Protein AF-0000000087547609 (afdb_homodimer)

Secondary structure (DSSP, 8-state):
-EEEEEE----TTTSTTHHHHHHHHHHHHHT---SEEEEE----IIIIIHHHHHHTTTT--EEEEE--TTT---EEEEESSPEEEEEEEE-S----TT-GGG-HHHHT-EEEEEEEEETTTEEEEEEEEE----S-SSS-GGGGHHHHHHHHHHHHHHHHHHHTT-EEEEEEE----TTSHHHHIIIIIS--EEHHHHH-SS-------BS-TTSGGGTT----HHHHHHTSB--EEEEEE--TTS-EEEEEEEEEEE--SBPTTT-SBSSSB-EEEEEEEEEEEEE------PPPHHHHHHHHHHHHHHHHHHHHHHHHHHHHHHHHHHHHHHHHHHHHHHS-GGG--HHHHHHHHHHHHHHHHHHHHHHIIIIIIHHHHHHHHHHHHHHHHHHTT---TT-/-EEEEEE----TTTSTTHHHHHHHHHHHHHT---SEEEEE----IIIIIHHHHHHTTTT--EEEEE--TTT---EEEEESSPEEEEEEEE-S----TT-GGG-HHHHT-EEEEEEEEETTTEEEEEEEEE----S-SSS-GGGGHHHHHHHHHHHHHHHHHHHTT-EEEEEEE----TTSHHHHIIIIIS--EEHHHHH-SS-------BS-TTSGGGTT----HHHHHHTSB--EEEEEE--SSS-EEEEEEEEEEE--SBPTTT-SBSSSB-EEEEEEEEEEEEE------PPPHHHHHHHHHHHHHHHHHHHHHHHHHHHHHHHHHHHHHHHHHHHHHHS-TTT--HHHHHHHHHHHHHHHHHHHHHHIIIIIIHHHHHHHHHHHHHHHHHHTT---TT-

Solvent-accessible surface area (backbone atoms only — not comparable to full-atom values): 40195 Å² total; per-residue (Å²): 90,32,40,36,35,35,47,44,50,30,48,85,92,70,35,75,66,33,71,63,30,52,50,51,51,32,55,53,55,38,73,48,85,55,43,33,38,36,38,27,28,49,43,45,48,88,52,57,44,48,50,34,52,60,67,19,33,86,62,28,70,28,69,52,74,44,53,22,44,46,58,22,48,15,37,35,40,39,19,54,44,54,61,52,34,47,49,70,42,58,46,93,58,32,74,49,75,88,45,56,90,69,37,38,37,52,17,17,27,30,38,34,36,37,30,27,55,40,92,87,74,38,52,32,39,40,33,37,33,41,46,58,68,67,48,61,93,80,52,64,60,47,49,32,37,52,36,38,52,44,24,46,54,51,9,52,51,47,31,50,43,12,41,47,62,16,36,36,38,43,31,30,41,53,62,44,46,81,84,33,71,39,42,43,30,28,34,37,62,21,54,38,38,55,44,57,68,58,57,54,86,72,79,71,79,75,70,53,23,28,60,25,82,80,32,59,70,36,63,89,59,90,70,58,68,68,34,60,76,65,49,20,38,40,29,59,50,54,27,35,39,38,18,72,89,44,63,22,32,70,42,58,75,45,65,43,78,34,67,71,60,59,39,84,88,78,65,36,43,54,26,64,31,36,25,39,36,38,32,31,48,78,46,93,65,49,41,78,76,78,63,76,91,64,67,52,46,54,57,50,43,55,60,52,44,55,31,43,54,52,39,37,56,50,38,53,51,50,19,54,50,28,41,49,51,17,52,51,27,51,51,48,39,53,50,47,42,48,49,66,35,63,53,52,53,89,73,57,45,52,68,57,44,41,51,52,42,52,49,38,44,52,33,34,38,52,20,49,52,23,41,46,46,22,52,46,48,25,33,23,53,37,31,48,44,50,38,49,50,52,30,43,34,28,54,50,65,52,65,60,85,78,111,88,32,41,35,34,35,48,44,51,30,47,84,94,71,34,76,66,34,70,64,30,53,49,50,50,30,56,53,56,38,72,48,86,54,41,33,37,36,39,28,28,48,44,45,50,88,52,55,45,48,50,32,51,61,68,20,32,87,60,26,70,28,71,50,74,43,52,22,44,46,58,22,48,15,38,35,39,38,20,54,43,53,61,53,33,48,49,70,43,56,46,94,58,33,75,49,74,87,45,57,89,68,36,38,37,52,17,18,29,30,39,34,35,36,32,28,53,38,94,86,75,40,52,31,38,42,33,37,36,41,47,58,66,68,50,60,93,80,50,65,60,49,48,31,37,51,36,40,53,44,24,45,52,51,10,52,52,47,31,49,43,13,42,47,62,16,36,35,37,42,34,29,41,54,62,43,44,81,85,33,70,39,42,44,30,30,34,36,61,21,56,38,36,52,44,55,66,59,60,52,88,72,79,72,81,72,72,53,22,28,60,26,83,81,32,60,69,36,64,89,60,90,70,57,69,67,35,61,76,65,50,19,36,40,29,58,51,54,28,35,40,39,19,72,89,44,61,20,31,70,40,60,75,45,65,44,77,36,67,73,60,57,39,87,87,78,64,36,43,53,28,64,32,36,25,41,36,38,32,31,47,78,45,93,64,49,41,78,78,77,61,79,90,65,68,51,46,54,56,49,43,56,61,52,45,56,29,44,53,51,40,38,54,49,36,53,51,49,20,53,50,28,40,48,50,17,54,51,28,52,50,49,40,53,52,49,41,46,50,65,36,64,54,54,54,88,73,58,43,50,66,57,44,41,49,51,43,52,48,38,45,50,34,33,39,52,20,48,52,22,42,45,45,22,51,47,49,25,35,23,49,37,31,48,44,49,37,51,50,53,29,43,32,28,55,50,65,56,65,58,85,78,110

Structure (mmCIF, N/CA/C/O backbone):
data_AF-0000000087547609-model_v1
#
loop_
_entity.id
_entity.type
_entity.pdbx_description
1 polymer 'Inositol phosphosphingolipids phospholipase C'
#
loop_
_atom_site.group_PDB
_atom_site.id
_atom_site.type_symbol
_atom_site.label_atom_id
_atom_site.label_alt_id
_atom_site.label_comp_id
_atom_site.label_asym_id
_atom_site.label_entity_id
_atom_site.label_seq_id
_atom_site.pdbx_PDB_ins_code
_atom_site.Cartn_x
_atom_site.Cartn_y
_atom_site.Cartn_z
_atom_site.occupancy
_atom_site.B_iso_or_equiv
_atom_site.auth_seq_id
_atom_site.auth_comp_id
_atom_site.auth_asym_id
_atom_site.auth_atom_id
_atom_site.pdbx_PDB_model_num
ATOM 1 N N . MET A 1 1 ? -26.047 -15.742 -9.594 1 96.75 1 MET A N 1
ATOM 2 C CA . MET A 1 1 ? -24.688 -15.305 -9.875 1 96.75 1 MET A CA 1
ATOM 3 C C . MET A 1 1 ? -23.688 -16.422 -9.602 1 96.75 1 MET A C 1
ATOM 5 O O . MET A 1 1 ? -23.703 -17.016 -8.523 1 96.75 1 MET A O 1
ATOM 9 N N . GLU A 1 2 ? -22.875 -16.719 -10.562 1 98.06 2 GLU A N 1
ATOM 10 C CA . GLU A 1 2 ? -21.891 -17.797 -10.414 1 98.06 2 GLU A CA 1
ATOM 11 C C . GLU A 1 2 ? -20.469 -17.25 -10.469 1 98.06 2 GLU A C 1
ATOM 13 O O . GLU A 1 2 ? -20.125 -16.453 -11.359 1 98.06 2 GLU A O 1
ATOM 18 N N . VAL A 1 3 ? -19.625 -17.656 -9.484 1 98.62 3 VAL A N 1
ATOM 19 C CA . VAL A 1 3 ? -18.25 -17.172 -9.344 1 98.62 3 VAL A CA 1
ATOM 20 C C . VAL A 1 3 ? -17.281 -18.344 -9.367 1 98.62 3 VAL A C 1
ATOM 22 O O . VAL A 1 3 ? -17.469 -19.312 -8.641 1 98.62 3 VAL A O 1
ATOM 25 N N . LEU A 1 4 ? -16.266 -18.25 -10.219 1 98.75 4 LEU A N 1
ATOM 26 C CA . LEU A 1 4 ? -15.18 -19.219 -10.273 1 98.75 4 LEU A CA 1
ATOM 27 C C . LEU A 1 4 ? -13.875 -18.578 -9.812 1 98.75 4 LEU A C 1
ATOM 29 O O . LEU A 1 4 ? -13.555 -17.453 -10.188 1 98.75 4 LEU A O 1
ATOM 33 N N . THR A 1 5 ? -13.117 -19.25 -8.977 1 98.75 5 THR A N 1
ATOM 34 C CA . THR A 1 5 ? -11.75 -18.844 -8.664 1 98.75 5 THR A CA 1
ATOM 35 C C . THR A 1 5 ? -10.789 -20.016 -8.852 1 98.75 5 THR A C 1
ATOM 37 O O . THR A 1 5 ? -11.133 -21.172 -8.562 1 98.75 5 THR A O 1
ATOM 40 N N . LEU A 1 6 ? -9.594 -19.734 -9.391 1 98.75 6 LEU A N 1
ATOM 41 C CA . LEU A 1 6 ? -8.609 -20.781 -9.664 1 98.75 6 LEU A CA 1
ATOM 42 C C . LEU A 1 6 ? -7.191 -20.219 -9.578 1 98.75 6 LEU A C 1
ATOM 44 O O . LEU A 1 6 ? -6.883 -19.203 -10.211 1 98.75 6 LEU A O 1
ATOM 48 N N . ASN A 1 7 ? -6.398 -20.781 -8.766 1 98.38 7 ASN A N 1
ATOM 49 C CA . ASN A 1 7 ? -4.953 -20.609 -8.875 1 98.38 7 ASN A CA 1
ATOM 50 C C . ASN A 1 7 ? -4.383 -21.406 -10.047 1 98.38 7 ASN A C 1
ATOM 52 O O . ASN A 1 7 ? -4.344 -22.641 -10.008 1 98.38 7 ASN A O 1
ATOM 56 N N . CYS A 1 8 ? -3.785 -20.719 -11 1 97.94 8 CYS A N 1
ATOM 57 C CA . CYS A 1 8 ? -3.443 -21.328 -12.289 1 97.94 8 CYS A CA 1
ATOM 58 C C . CYS A 1 8 ? -2.051 -21.938 -12.242 1 97.94 8 CYS A C 1
ATOM 60 O O . CYS A 1 8 ? -1.666 -22.672 -13.156 1 97.94 8 CYS A O 1
ATOM 62 N N . TRP A 1 9 ? -1.312 -21.672 -11.289 1 96.62 9 TRP A N 1
ATOM 63 C CA . TRP A 1 9 ? 0.054 -22.172 -11.156 1 96.62 9 TRP A CA 1
ATOM 64 C C . TRP A 1 9 ? 0.865 -21.875 -12.414 1 96.62 9 TRP A C 1
ATOM 66 O O . TRP A 1 9 ? 1.46 -22.781 -13.008 1 96.62 9 TRP A O 1
ATOM 76 N N . GLY A 1 10 ? 0.89 -20.578 -12.781 1 94.69 10 GLY A N 1
ATOM 77 C CA . GLY A 1 10 ? 1.522 -20.203 -14.039 1 94.69 10 GLY A CA 1
ATOM 78 C C . GLY A 1 10 ? 2.881 -19.547 -13.844 1 94.69 10 GLY A C 1
ATOM 79 O O . GLY A 1 10 ? 3.197 -18.547 -14.5 1 94.69 10 GLY A O 1
ATOM 80 N N . LEU A 1 11 ? 3.705 -20.031 -12.945 1 87.81 11 LEU A N 1
ATOM 81 C CA . LEU A 1 11 ? 5.031 -19.469 -12.719 1 87.81 11 LEU A CA 1
ATOM 82 C C . LEU A 1 11 ? 5.953 -19.75 -13.898 1 87.81 11 LEU A C 1
ATOM 84 O O . LEU A 1 11 ? 6.164 -20.906 -14.266 1 87.81 11 LEU A O 1
ATOM 88 N N . LYS A 1 12 ? 6.562 -18.703 -14.383 1 87.44 12 LYS A N 1
ATOM 89 C CA . LYS A 1 12 ? 7.453 -18.844 -15.523 1 87.44 12 LYS A CA 1
ATOM 90 C C . LYS A 1 12 ? 8.719 -19.609 -15.148 1 87.44 12 LYS A C 1
ATOM 92 O O . LYS A 1 12 ? 9.352 -19.312 -14.133 1 87.44 12 LYS A O 1
ATOM 97 N N . TYR A 1 13 ? 9.055 -20.688 -15.789 1 85.94 13 TYR A N 1
ATOM 98 C CA . TYR A 1 13 ? 10.266 -21.484 -15.695 1 85.94 13 TYR A CA 1
ATOM 99 C C . TYR A 1 13 ? 10.133 -22.531 -14.594 1 85.94 13 TYR A C 1
ATOM 101 O O . TYR A 1 13 ? 10.922 -23.484 -14.539 1 85.94 13 TYR A O 1
ATOM 109 N N . LEU A 1 14 ? 9.148 -22.359 -13.656 1 85.12 14 LEU A N 1
ATOM 110 C CA . LEU A 1 14 ? 9.039 -23.281 -12.531 1 85.12 14 LEU A CA 1
ATOM 111 C C . LEU A 1 14 ? 7.875 -24.25 -12.727 1 85.12 14 LEU A C 1
ATOM 113 O O . LEU A 1 14 ? 7.984 -25.438 -12.422 1 85.12 14 LEU A O 1
ATOM 117 N N . SER A 1 15 ? 6.809 -23.656 -13.219 1 91.56 15 SER A N 1
ATOM 118 C CA . SER A 1 15 ? 5.645 -24.516 -13.438 1 91.56 15 SER A CA 1
ATOM 119 C C . SER A 1 15 ? 5.836 -25.406 -14.656 1 91.56 15 SER A C 1
ATOM 121 O O . SER A 1 15 ? 6.355 -24.969 -15.68 1 91.56 15 SER A O 1
ATOM 123 N N . LYS A 1 16 ? 5.445 -26.625 -14.539 1 93.81 16 LYS A N 1
ATOM 124 C CA . LYS A 1 16 ? 5.574 -27.594 -15.617 1 93.81 16 LYS A CA 1
ATOM 125 C C . LYS A 1 16 ? 4.461 -27.438 -16.641 1 93.81 16 LYS A C 1
ATOM 127 O O . LYS A 1 16 ? 3.318 -27.141 -16.281 1 93.81 16 LYS A O 1
ATOM 132 N N . ALA A 1 17 ? 4.848 -27.641 -17.891 1 96.25 17 ALA A N 1
ATOM 133 C CA . ALA A 1 17 ? 3.9 -27.562 -19 1 96.25 17 ALA A CA 1
ATOM 134 C C . ALA A 1 17 ? 3.051 -26.297 -18.906 1 96.25 17 ALA A C 1
ATOM 136 O O . ALA A 1 17 ? 1.843 -26.328 -19.141 1 96.25 17 ALA A O 1
ATOM 137 N N . ARG A 1 18 ? 3.566 -25.281 -18.516 1 95.94 18 ARG A N 1
ATOM 138 C CA . ARG A 1 18 ? 2.852 -24.062 -18.172 1 95.94 18 ARG A CA 1
ATOM 139 C C . ARG A 1 18 ? 1.985 -23.578 -19.328 1 95.94 18 ARG A C 1
ATOM 141 O O . ARG A 1 18 ? 0.781 -23.375 -19.172 1 95.94 18 ARG A O 1
ATOM 148 N N . GLU A 1 19 ? 2.596 -23.406 -20.531 1 95.88 19 GLU A N 1
ATOM 149 C CA . GLU A 1 19 ? 1.887 -22.828 -21.672 1 95.88 19 GLU A CA 1
ATOM 150 C C . GLU A 1 19 ? 0.689 -23.688 -22.062 1 95.88 19 GLU A C 1
ATOM 152 O O . GLU A 1 19 ? -0.411 -23.172 -22.266 1 95.88 19 GLU A O 1
ATOM 157 N N . GLN A 1 20 ? 0.922 -24.953 -22.141 1 96.75 20 GLN A N 1
ATOM 158 C CA . GLN A 1 20 ? -0.149 -25.875 -22.5 1 96.75 20 GLN A CA 1
ATOM 159 C C . GLN A 1 20 ? -1.27 -25.859 -21.469 1 96.75 20 GLN A C 1
ATOM 161 O O . GLN A 1 20 ? -2.449 -25.844 -21.828 1 96.75 20 GLN A O 1
ATOM 166 N N . ARG A 1 21 ? -0.929 -25.859 -20.219 1 97.69 21 ARG A N 1
ATOM 167 C CA . ARG A 1 21 ? -1.92 -25.891 -19.156 1 97.69 21 ARG A CA 1
ATOM 168 C C . ARG A 1 21 ? -2.729 -24.609 -19.109 1 97.69 21 ARG A C 1
ATOM 170 O O . ARG A 1 21 ? -3.955 -24.641 -18.984 1 97.69 21 ARG A O 1
ATOM 177 N N . LEU A 1 22 ? -2.064 -23.469 -19.25 1 97.69 22 LEU A N 1
ATOM 178 C CA . LEU A 1 22 ? -2.748 -22.188 -19.156 1 97.69 22 LEU A CA 1
ATOM 179 C C . LEU A 1 22 ? -3.664 -21.969 -20.359 1 97.69 22 LEU A C 1
ATOM 181 O O . LEU A 1 22 ? -4.727 -21.359 -20.234 1 97.69 22 LEU A O 1
ATOM 185 N N . ARG A 1 23 ? -3.258 -22.438 -21.5 1 97.38 23 ARG A N 1
ATOM 186 C CA . ARG A 1 23 ? -4.148 -22.375 -22.656 1 97.38 23 ARG A CA 1
ATOM 187 C C . ARG A 1 23 ? -5.367 -23.281 -22.453 1 97.38 23 ARG A C 1
ATOM 189 O O . ARG A 1 23 ? -6.488 -22.891 -22.797 1 97.38 23 ARG A O 1
ATOM 196 N N . ALA A 1 24 ? -5.129 -24.453 -21.953 1 97.94 24 ALA A N 1
ATOM 197 C CA . ALA A 1 24 ? -6.234 -25.375 -21.672 1 97.94 24 ALA A CA 1
ATOM 198 C C . ALA A 1 24 ? -7.203 -24.781 -20.656 1 97.94 24 ALA A C 1
ATOM 200 O O . ALA A 1 24 ? -8.422 -24.922 -20.781 1 97.94 24 ALA A O 1
ATOM 201 N N . ILE A 1 25 ? -6.695 -24.156 -19.609 1 98.25 25 ILE A N 1
ATOM 202 C CA . ILE A 1 25 ? -7.52 -23.484 -18.609 1 98.25 25 ILE A CA 1
ATOM 203 C C . ILE A 1 25 ? -8.359 -22.391 -19.281 1 98.25 25 ILE A C 1
ATOM 205 O O . ILE A 1 25 ? -9.57 -22.312 -19.062 1 98.25 25 ILE A O 1
ATOM 209 N N . ALA A 1 26 ? -7.688 -21.578 -20.094 1 98.25 26 ALA A N 1
ATOM 210 C CA . ALA A 1 26 ? -8.375 -20.5 -20.812 1 98.25 26 ALA A CA 1
ATOM 211 C C . ALA A 1 26 ? -9.5 -21.031 -21.688 1 98.25 26 ALA A C 1
ATOM 213 O O . ALA A 1 26 ? -10.617 -20.516 -21.656 1 98.25 26 ALA A O 1
ATOM 214 N N . ASP A 1 27 ? -9.195 -22.062 -22.422 1 97.69 27 ASP A N 1
ATOM 215 C CA . ASP A 1 27 ? -10.18 -22.656 -23.312 1 97.69 27 ASP A CA 1
ATOM 216 C C . ASP A 1 27 ? -11.367 -23.203 -22.531 1 97.69 27 ASP A C 1
ATOM 218 O O . ASP A 1 27 ? -12.516 -23.078 -22.969 1 97.69 27 ASP A O 1
ATOM 222 N N . ARG A 1 28 ? -11.102 -23.812 -21.453 1 97.56 28 ARG A N 1
ATOM 223 C CA . ARG A 1 28 ? -12.172 -24.344 -20.625 1 97.56 28 ARG A CA 1
ATOM 224 C C . ARG A 1 28 ? -13.039 -23.234 -20.062 1 97.56 28 ARG A C 1
ATOM 226 O O . ARG A 1 28 ? -14.273 -23.344 -20.047 1 97.56 28 ARG A O 1
ATOM 233 N N . ILE A 1 29 ? -12.43 -22.172 -19.562 1 98.31 29 ILE A N 1
ATOM 234 C CA . ILE A 1 29 ? -13.164 -21.047 -19.016 1 98.31 29 ILE A CA 1
ATOM 235 C C . ILE A 1 29 ? -14.016 -20.406 -20.109 1 98.31 29 ILE A C 1
ATOM 237 O O . ILE A 1 29 ? -15.148 -19.984 -19.859 1 98.31 29 ILE A O 1
ATOM 241 N N . ALA A 1 30 ? -13.492 -20.375 -21.312 1 97.94 30 ALA A N 1
ATOM 242 C CA . ALA A 1 30 ? -14.203 -19.781 -22.438 1 97.94 30 ALA A CA 1
ATOM 243 C C . ALA A 1 30 ? -15.516 -20.5 -22.719 1 97.94 30 ALA A C 1
ATOM 245 O O . ALA A 1 30 ? -16.438 -19.938 -23.297 1 97.94 30 ALA A O 1
ATOM 246 N N . ASP A 1 31 ? -15.617 -21.719 -22.266 1 95.75 31 ASP A N 1
ATOM 247 C CA . ASP A 1 31 ? -16.797 -22.547 -22.516 1 95.75 31 ASP A CA 1
ATOM 248 C C . ASP A 1 31 ? -17.75 -22.5 -21.328 1 95.75 31 ASP A C 1
ATOM 250 O O . ASP A 1 31 ? -18.797 -23.172 -21.359 1 95.75 31 ASP A O 1
ATOM 254 N N . THR A 1 32 ? -17.422 -21.766 -20.344 1 94.75 32 THR A N 1
ATOM 255 C CA . THR A 1 32 ? -18.281 -21.688 -19.172 1 94.75 32 THR A CA 1
ATOM 256 C C . THR A 1 32 ? -19.141 -20.422 -19.219 1 94.75 32 THR A C 1
ATOM 258 O O . THR A 1 32 ? -18.969 -19.578 -20.109 1 94.75 32 THR A O 1
ATOM 261 N N . HIS A 1 33 ? -20.156 -20.344 -18.312 1 94.38 33 HIS A N 1
ATOM 262 C CA . HIS A 1 33 ? -21.047 -19.203 -18.266 1 94.38 33 HIS A CA 1
ATOM 263 C C . HIS A 1 33 ? -21.094 -18.609 -16.859 1 94.38 33 HIS A C 1
ATOM 265 O O . HIS A 1 33 ? -22.172 -18.328 -16.328 1 94.38 33 HIS A O 1
ATOM 271 N N . HIS A 1 34 ? -19.984 -18.594 -16.219 1 97.69 34 HIS A N 1
ATOM 272 C CA . HIS A 1 34 ? -19.922 -17.922 -14.922 1 97.69 34 HIS A CA 1
ATOM 273 C C . HIS A 1 34 ? -20.125 -16.422 -15.062 1 97.69 34 HIS A C 1
ATOM 275 O O . HIS A 1 34 ? -20.047 -15.883 -16.172 1 97.69 34 HIS A O 1
ATOM 281 N N . ASP A 1 35 ? -20.5 -15.75 -14.016 1 98.38 35 ASP A N 1
ATOM 282 C CA . ASP A 1 35 ? -20.609 -14.289 -14.039 1 98.38 35 ASP A CA 1
ATOM 283 C C . ASP A 1 35 ? -19.234 -13.641 -13.828 1 98.38 35 ASP A C 1
ATOM 285 O O . ASP A 1 35 ? -18.938 -12.602 -14.43 1 98.38 35 ASP A O 1
ATOM 289 N N . ILE A 1 36 ? -18.469 -14.258 -12.953 1 98.75 36 ILE A N 1
ATOM 290 C CA . ILE A 1 36 ? -17.156 -13.727 -12.57 1 98.75 36 ILE A CA 1
ATOM 291 C C . ILE A 1 36 ? -16.141 -14.867 -12.484 1 98.75 36 ILE A C 1
ATOM 293 O O . ILE A 1 36 ? -16.453 -15.945 -11.969 1 98.75 36 ILE A O 1
ATOM 297 N N . VAL A 1 37 ? -14.945 -14.633 -13.023 1 98.88 37 VAL A N 1
ATOM 298 C CA . VAL A 1 37 ? -13.812 -15.539 -12.883 1 98.88 37 VAL A CA 1
ATOM 299 C C . VAL A 1 37 ? -12.625 -14.797 -12.273 1 98.88 37 VAL A C 1
ATOM 301 O O . VAL A 1 37 ? -12.211 -13.758 -12.789 1 98.88 37 VAL A O 1
ATOM 304 N N . THR A 1 38 ? -12.141 -15.242 -11.156 1 98.88 38 THR A N 1
ATOM 305 C CA . THR A 1 38 ? -10.93 -14.672 -10.562 1 98.88 38 THR A CA 1
ATOM 306 C C . THR A 1 38 ? -9.781 -15.672 -10.617 1 98.88 38 THR A C 1
ATOM 308 O O . THR A 1 38 ? -9.977 -16.875 -10.406 1 98.88 38 THR A O 1
ATOM 311 N N . LEU A 1 39 ? -8.578 -15.172 -10.953 1 98.69 39 LEU A N 1
ATOM 312 C CA . LEU A 1 39 ? -7.422 -16.031 -11.164 1 98.69 39 LEU A CA 1
ATOM 313 C C . LEU A 1 39 ? -6.234 -15.562 -10.328 1 98.69 39 LEU A C 1
ATOM 315 O O . LEU A 1 39 ? -6.078 -14.367 -10.086 1 98.69 39 LEU A O 1
ATOM 319 N N . GLN A 1 40 ? -5.484 -16.5 -9.867 1 97.56 40 GLN A N 1
ATOM 320 C CA . GLN A 1 40 ? -4.184 -16.266 -9.242 1 97.56 40 GLN A CA 1
ATOM 321 C C . GLN A 1 40 ? -3.074 -17 -9.992 1 97.56 40 GLN A C 1
ATOM 323 O O . GLN A 1 40 ? -3.33 -17.984 -10.688 1 97.56 40 GLN A O 1
ATOM 328 N N . GLU A 1 41 ? -1.87 -16.516 -9.977 1 95.69 41 GLU A N 1
ATOM 329 C CA . GLU A 1 41 ? -0.642 -17.078 -10.531 1 95.69 41 GLU A CA 1
ATOM 330 C C . GLU A 1 41 ? -0.722 -17.188 -12.055 1 95.69 41 GLU A C 1
ATOM 332 O O . GLU A 1 41 ? -0.201 -18.141 -12.641 1 95.69 41 GLU A O 1
ATOM 337 N N . ILE A 1 42 ? -1.452 -16.359 -12.656 1 95.56 42 ILE A N 1
ATOM 338 C CA . ILE A 1 42 ? -1.313 -16.188 -14.102 1 95.56 42 ILE A CA 1
ATOM 339 C C . ILE A 1 42 ? -0.252 -15.133 -14.391 1 95.56 42 ILE A C 1
ATOM 341 O O . ILE A 1 42 ? -0.574 -14.023 -14.836 1 95.56 42 ILE A O 1
ATOM 345 N N . TRP A 1 43 ? 0.961 -15.445 -14.32 1 88.38 43 TRP A N 1
ATOM 346 C CA . TRP A 1 43 ? 2.07 -14.516 -14.117 1 88.38 43 TRP A CA 1
ATOM 347 C C . TRP A 1 43 ? 2.473 -13.852 -15.43 1 88.38 43 TRP A C 1
ATOM 349 O O . TRP A 1 43 ? 2.801 -12.664 -15.453 1 88.38 43 TRP A O 1
ATOM 359 N N . VAL A 1 44 ? 2.406 -14.57 -16.453 1 88.56 44 VAL A N 1
ATOM 360 C CA . VAL A 1 44 ? 2.928 -14.016 -17.703 1 88.56 44 VAL A CA 1
ATOM 361 C C . VAL A 1 44 ? 1.823 -13.25 -18.422 1 88.56 44 VAL A C 1
ATOM 363 O O . VAL A 1 44 ? 1.145 -13.805 -19.297 1 88.56 44 VAL A O 1
ATOM 366 N N . GLU A 1 45 ? 1.741 -12.039 -18.141 1 90.19 45 GLU A N 1
ATOM 367 C CA . GLU A 1 45 ? 0.669 -11.188 -18.641 1 90.19 45 GLU A CA 1
ATOM 368 C C . GLU A 1 45 ? 0.676 -11.125 -20.156 1 90.19 45 GLU A C 1
ATOM 370 O O . GLU A 1 45 ? -0.37 -11.266 -20.797 1 90.19 45 GLU A O 1
ATOM 375 N N . SER A 1 46 ? 1.833 -11 -20.734 1 86.25 46 SER A N 1
ATOM 376 C CA . SER A 1 46 ? 1.974 -10.727 -22.156 1 86.25 46 SER A CA 1
ATOM 377 C C . SER A 1 46 ? 1.604 -11.945 -23 1 86.25 46 SER A C 1
ATOM 379 O O . SER A 1 46 ? 1.312 -11.828 -24.188 1 86.25 46 SER A O 1
ATOM 381 N N . GLN A 1 47 ? 1.58 -13.078 -22.359 1 92.12 47 GLN A N 1
ATOM 382 C CA . GLN A 1 47 ? 1.273 -14.297 -23.094 1 92.12 47 GLN A CA 1
ATOM 383 C C . GLN A 1 47 ? 0.012 -14.969 -22.547 1 92.12 47 GLN A C 1
ATOM 385 O O . GLN A 1 47 ? -1.028 -14.969 -23.219 1 92.12 47 GLN A O 1
ATOM 390 N N . ASP A 1 48 ? 0.104 -15.359 -21.344 1 95.25 48 ASP A N 1
ATOM 391 C CA . ASP A 1 48 ? -0.969 -16.172 -20.781 1 95.25 48 ASP A CA 1
ATOM 392 C C . ASP A 1 48 ? -2.244 -15.352 -20.609 1 95.25 48 ASP A C 1
ATOM 394 O O . ASP A 1 48 ? -3.32 -15.766 -21.047 1 95.25 48 ASP A O 1
ATOM 398 N N . TRP A 1 49 ? -2.146 -14.203 -20 1 96.38 49 TRP A N 1
ATOM 399 C CA . TRP A 1 49 ? -3.326 -13.383 -19.766 1 96.38 49 TRP A CA 1
ATOM 400 C C . TRP A 1 49 ? -3.908 -12.867 -21.078 1 96.38 49 TRP A C 1
ATOM 402 O O . TRP A 1 49 ? -5.125 -12.867 -21.266 1 96.38 49 TRP A O 1
ATOM 412 N N . GLN A 1 50 ? -3.033 -12.461 -21.969 1 96.25 50 GLN A N 1
ATOM 413 C CA . GLN A 1 50 ? -3.518 -11.953 -23.25 1 96.25 50 GLN A CA 1
ATOM 414 C C . GLN A 1 50 ? -4.262 -13.031 -24.016 1 96.25 50 GLN A C 1
ATOM 416 O O . GLN A 1 50 ? -5.293 -12.766 -24.641 1 96.25 50 GLN A O 1
ATOM 421 N N . TYR A 1 51 ? -3.713 -14.219 -24.016 1 97.56 51 TYR A N 1
ATOM 422 C CA . TYR A 1 51 ? -4.414 -15.32 -24.656 1 97.56 51 TYR A CA 1
ATOM 423 C C . TYR A 1 51 ? -5.773 -15.562 -24 1 97.56 51 TYR A C 1
ATOM 425 O O . TYR A 1 51 ? -6.785 -15.688 -24.703 1 97.56 51 TYR A O 1
ATOM 433 N N . MET A 1 52 ? -5.789 -15.633 -22.719 1 97.62 52 MET A N 1
ATOM 434 C CA . MET A 1 52 ? -7.027 -15.875 -21.984 1 97.62 52 MET A CA 1
ATOM 435 C C . MET A 1 52 ? -8.062 -14.797 -22.281 1 97.62 52 MET A C 1
ATOM 437 O O . MET A 1 52 ? -9.234 -15.102 -22.5 1 97.62 52 MET A O 1
ATOM 441 N N . ARG A 1 53 ? -7.633 -13.555 -22.266 1 97.06 53 ARG A N 1
ATOM 442 C CA . ARG A 1 53 ? -8.516 -12.438 -22.578 1 97.06 53 ARG A CA 1
ATOM 443 C C . ARG A 1 53 ? -9.133 -12.594 -23.969 1 97.06 53 ARG A C 1
ATOM 445 O O . ARG A 1 53 ? -10.32 -12.344 -24.156 1 97.06 53 ARG A O 1
ATOM 452 N N . ALA A 1 54 ? -8.312 -12.961 -24.859 1 97.44 54 ALA A N 1
ATOM 453 C CA . ALA A 1 54 ? -8.758 -13.078 -26.25 1 97.44 54 ALA A CA 1
ATOM 454 C C . ALA A 1 54 ? -9.773 -14.203 -26.406 1 97.44 54 ALA A C 1
ATOM 456 O O . ALA A 1 54 ? -10.844 -14.008 -26.984 1 97.44 54 ALA A O 1
ATOM 457 N N . VAL A 1 55 ? -9.539 -15.352 -25.875 1 97.94 55 VAL A N 1
ATOM 458 C CA . VAL A 1 55 ? -10.375 -16.516 -26.141 1 97.94 55 VAL A CA 1
ATOM 459 C C . VAL A 1 55 ? -11.664 -16.422 -25.328 1 97.94 55 VAL A C 1
ATOM 461 O O . VAL A 1 55 ? -12.695 -16.984 -25.703 1 97.94 55 VAL A O 1
ATOM 464 N N . CYS A 1 56 ? -11.609 -15.672 -24.188 1 98.06 56 CYS A N 1
ATOM 465 C CA . CYS A 1 56 ? -12.773 -15.586 -23.312 1 98.06 56 CYS A CA 1
ATOM 466 C C . CYS A 1 56 ? -13.586 -14.336 -23.625 1 98.06 56 CYS A C 1
ATOM 468 O O . CYS A 1 56 ? -14.594 -14.07 -22.953 1 98.06 56 CYS A O 1
ATOM 470 N N . ALA A 1 57 ? -13.266 -13.586 -24.625 1 96.75 57 ALA A N 1
ATOM 471 C CA . ALA A 1 57 ? -13.797 -12.242 -24.875 1 96.75 57 ALA A CA 1
ATOM 472 C C . ALA A 1 57 ? -15.297 -12.289 -25.125 1 96.75 57 ALA A C 1
ATOM 474 O O . ALA A 1 57 ? -16.031 -11.367 -24.766 1 96.75 57 ALA A O 1
ATOM 475 N N . ASP A 1 58 ? -15.789 -13.305 -25.766 1 96.19 58 ASP A N 1
ATOM 476 C CA . ASP A 1 58 ? -17.203 -13.391 -26.109 1 96.19 58 ASP A CA 1
ATOM 477 C C . ASP A 1 58 ? -18.062 -13.586 -24.859 1 96.19 58 ASP A C 1
ATOM 479 O O . ASP A 1 58 ? -19.109 -12.961 -24.719 1 96.19 58 ASP A O 1
ATOM 483 N N . ARG A 1 59 ? -17.578 -14.406 -23.969 1 96.56 59 ARG A N 1
ATOM 484 C CA . ARG A 1 59 ? -18.328 -14.742 -22.766 1 96.56 59 ARG A CA 1
ATOM 485 C C . ARG A 1 59 ? -18.047 -13.734 -21.656 1 96.56 59 ARG A C 1
ATOM 487 O O . ARG A 1 59 ? -18.938 -13.43 -20.859 1 96.56 59 ARG A O 1
ATOM 494 N N . TYR A 1 60 ? -16.875 -13.297 -21.625 1 98 60 TYR A N 1
ATOM 495 C CA . TYR A 1 60 ? -16.422 -12.344 -20.625 1 98 60 TYR A CA 1
ATOM 496 C C . TYR A 1 60 ? -15.812 -11.109 -21.281 1 98 60 TYR A C 1
ATOM 498 O O . TYR A 1 60 ? -14.586 -10.945 -21.297 1 98 60 TYR A O 1
ATOM 506 N N . PRO A 1 61 ? -16.656 -10.234 -21.625 1 96.81 61 PRO A N 1
ATOM 507 C CA . PRO A 1 61 ? -16.141 -9.07 -22.359 1 96.81 61 PRO A CA 1
ATOM 508 C C . PRO A 1 61 ? -15.297 -8.148 -21.5 1 96.81 61 PRO A C 1
ATOM 510 O O . PRO A 1 61 ? -14.547 -7.324 -22.031 1 96.81 61 PRO A O 1
ATOM 513 N N . HIS A 1 62 ? -15.391 -8.242 -20.203 1 97.38 62 HIS A N 1
ATOM 514 C CA . HIS A 1 62 ? -14.625 -7.375 -19.312 1 97.38 62 HIS A CA 1
ATOM 515 C C . HIS A 1 62 ? -13.57 -8.172 -18.547 1 97.38 62 HIS A C 1
ATOM 517 O O . HIS A 1 62 ? -13.82 -9.297 -18.125 1 97.38 62 HIS A O 1
ATOM 523 N N . GLY A 1 63 ? -12.367 -7.59 -18.453 1 97.44 63 GLY A N 1
ATOM 524 C CA . GLY A 1 63 ? -11.289 -8.227 -17.719 1 97.44 63 GLY A CA 1
ATOM 525 C C . GLY A 1 63 ? -10.227 -7.25 -17.25 1 97.44 63 GLY A C 1
ATOM 526 O O . GLY A 1 63 ? -10.016 -6.207 -17.875 1 97.44 63 GLY A O 1
ATOM 527 N N . ARG A 1 64 ? -9.625 -7.539 -16.141 1 97.62 64 ARG A N 1
ATOM 528 C CA . ARG A 1 64 ? -8.539 -6.715 -15.617 1 97.62 64 ARG A CA 1
ATOM 529 C C . ARG A 1 64 ? -7.43 -7.578 -15.023 1 97.62 64 ARG A C 1
ATOM 531 O O . ARG A 1 64 ? -7.699 -8.641 -14.461 1 97.62 64 ARG A O 1
ATOM 538 N N . PHE A 1 65 ? -6.23 -7.137 -15.242 1 97.62 65 PHE A N 1
ATOM 539 C CA . PHE A 1 65 ? -5.012 -7.719 -14.695 1 97.62 65 PHE A CA 1
ATOM 540 C C . PHE A 1 65 ? -4.391 -6.789 -13.656 1 97.62 65 PHE A C 1
ATOM 542 O O . PHE A 1 65 ? -4.371 -5.57 -13.844 1 97.62 65 PHE A O 1
ATOM 549 N N . PHE A 1 66 ? -3.906 -7.312 -12.555 1 97.31 66 PHE A N 1
ATOM 550 C CA . PHE A 1 66 ? -3.373 -6.492 -11.477 1 97.31 66 PHE A CA 1
ATOM 551 C C . PHE A 1 66 ? -1.854 -6.605 -11.414 1 97.31 66 PHE A C 1
ATOM 553 O O . PHE A 1 66 ? -1.312 -7.711 -11.328 1 97.31 66 PHE A O 1
ATOM 560 N N . LEU A 1 67 ? -1.192 -5.488 -11.43 1 95 67 LEU A N 1
ATOM 561 C CA . LEU A 1 67 ? 0.265 -5.438 -11.414 1 95 67 LEU A CA 1
ATOM 562 C C . LEU A 1 67 ? 0.774 -5.02 -10.039 1 95 67 LEU A C 1
ATOM 564 O O . LEU A 1 67 ? 0.479 -3.918 -9.57 1 95 67 LEU A O 1
ATOM 568 N N . THR A 1 68 ? 1.523 -5.93 -9.336 1 90.81 68 THR A N 1
ATOM 569 C CA . THR A 1 68 ? 2.119 -5.629 -8.039 1 90.81 68 THR A CA 1
ATOM 570 C C . THR A 1 68 ? 3.607 -5.961 -8.039 1 90.81 68 THR A C 1
ATOM 572 O O . THR A 1 68 ? 4.031 -6.953 -8.641 1 90.81 68 THR A O 1
ATOM 575 N N . GLY A 1 69 ? 4.379 -5.148 -7.371 1 88.94 69 GLY A N 1
ATOM 576 C CA . GLY A 1 69 ? 5.801 -5.422 -7.207 1 88.94 69 GLY A CA 1
ATOM 577 C C . GLY A 1 69 ? 6.531 -5.605 -8.523 1 88.94 69 GLY A C 1
ATOM 578 O O . GLY A 1 69 ? 6.109 -5.074 -9.555 1 88.94 69 GLY A O 1
ATOM 579 N N . ALA A 1 70 ? 7.645 -6.258 -8.484 1 87.75 70 ALA A N 1
ATOM 580 C CA . ALA A 1 70 ? 8.477 -6.418 -9.672 1 87.75 70 ALA A CA 1
ATOM 581 C C . ALA A 1 70 ? 7.977 -7.566 -10.547 1 87.75 70 ALA A C 1
ATOM 583 O O . ALA A 1 70 ? 8.062 -7.504 -11.773 1 87.75 70 ALA A O 1
ATOM 584 N N . PHE A 1 71 ? 7.367 -8.586 -9.898 1 85.69 71 PHE A N 1
ATOM 585 C CA . PHE A 1 71 ? 6.996 -9.758 -10.688 1 85.69 71 PHE A CA 1
ATOM 586 C C . PHE A 1 71 ? 5.535 -10.125 -10.453 1 85.69 71 PHE A C 1
ATOM 588 O O . PHE A 1 71 ? 4.945 -10.875 -11.234 1 85.69 71 PHE A O 1
ATOM 595 N N . GLY A 1 72 ? 4.973 -9.602 -9.406 1 86.75 72 GLY A N 1
ATOM 596 C CA . GLY A 1 72 ? 3.533 -9.68 -9.211 1 86.75 72 GLY A CA 1
ATOM 597 C C . GLY A 1 72 ? 3.082 -11.023 -8.664 1 86.75 72 GLY A C 1
ATOM 598 O O . GLY A 1 72 ? 3.906 -11.906 -8.414 1 86.75 72 GLY A O 1
ATOM 599 N N . SER A 1 73 ? 1.735 -11.148 -8.469 1 87.56 73 SER A N 1
ATOM 600 C CA . SER A 1 73 ? 1.104 -12.359 -7.961 1 87.56 73 SER A CA 1
ATOM 601 C C . SER A 1 73 ? 0.265 -13.039 -9.039 1 87.56 73 SER A C 1
ATOM 603 O O . SER A 1 73 ? -0.348 -14.078 -8.797 1 87.56 73 SER A O 1
ATOM 605 N N . GLY A 1 74 ? 0.201 -12.43 -10.195 1 94.5 74 GLY A N 1
ATOM 606 C CA . GLY A 1 74 ? -0.578 -12.984 -11.289 1 94.5 74 GLY A CA 1
ATOM 607 C C . GLY A 1 74 ? -2.072 -12.961 -11.031 1 94.5 74 GLY A C 1
ATOM 608 O O . GLY A 1 74 ? -2.758 -13.969 -11.219 1 94.5 74 GLY A O 1
ATOM 609 N N . LEU A 1 75 ? -2.605 -11.859 -10.555 1 97.75 75 LEU A N 1
ATOM 610 C CA . LEU A 1 75 ? -4.027 -11.719 -10.258 1 97.75 75 LEU A CA 1
ATOM 611 C C . LEU A 1 75 ? -4.777 -11.148 -11.453 1 97.75 75 LEU A C 1
ATOM 613 O O . LEU A 1 75 ? -4.305 -10.203 -12.094 1 97.75 75 LEU A O 1
ATOM 617 N N . ALA A 1 76 ? -5.902 -11.75 -11.734 1 98.31 76 ALA A N 1
ATOM 618 C CA . ALA A 1 76 ? -6.742 -11.273 -12.828 1 98.31 76 ALA A CA 1
ATOM 619 C C . ALA A 1 76 ? -8.211 -11.586 -12.57 1 98.31 76 ALA A C 1
ATOM 621 O O . ALA A 1 76 ? -8.531 -12.469 -11.773 1 98.31 76 ALA A O 1
ATOM 622 N N . VAL A 1 77 ? -9.094 -10.836 -13.211 1 98.69 77 VAL A N 1
ATOM 623 C CA . VAL A 1 77 ? -10.539 -11.023 -13.117 1 98.69 77 VAL A CA 1
ATOM 624 C C . VAL A 1 77 ? -11.148 -10.961 -14.516 1 98.69 77 VAL A C 1
ATOM 626 O O . VAL A 1 77 ? -10.773 -10.117 -15.328 1 98.69 77 VAL A O 1
ATOM 629 N N . LEU A 1 78 ? -11.969 -11.898 -14.828 1 98.62 78 LEU A N 1
ATOM 630 C CA . LEU A 1 78 ? -12.883 -11.844 -15.961 1 98.62 78 LEU A CA 1
ATOM 631 C C . LEU A 1 78 ? -14.32 -11.625 -15.484 1 98.62 78 LEU A C 1
ATOM 633 O O . LEU A 1 78 ? -14.734 -12.203 -14.477 1 98.62 78 LEU A O 1
ATOM 637 N N . SER A 1 79 ? -15.055 -10.828 -16.203 1 98.5 79 SER A N 1
ATOM 638 C CA . SER A 1 79 ? -16.406 -10.516 -15.766 1 98.5 79 SER A CA 1
ATOM 639 C C . SER A 1 79 ? -17.359 -10.438 -16.953 1 98.5 79 SER A C 1
ATOM 641 O O . SER A 1 79 ? -17.016 -9.883 -18 1 98.5 79 SER A O 1
ATOM 643 N N . ARG A 1 80 ? -18.547 -10.977 -16.766 1 97.88 80 ARG A N 1
ATOM 644 C CA . ARG A 1 80 ? -19.641 -10.805 -17.719 1 97.88 80 ARG A CA 1
ATOM 645 C C . ARG A 1 80 ? -20.219 -9.391 -17.641 1 97.88 80 ARG A C 1
ATOM 647 O O . ARG A 1 80 ? -20.797 -8.898 -18.609 1 97.88 80 ARG A O 1
ATOM 654 N N . HIS A 1 81 ? -20.125 -8.727 -16.531 1 97.81 81 HIS A N 1
ATOM 655 C CA . HIS A 1 81 ? -20.703 -7.414 -16.281 1 97.81 81 HIS A CA 1
ATOM 656 C C . HIS A 1 81 ? -19.641 -6.324 -16.344 1 97.81 81 HIS A C 1
ATOM 658 O O . HIS A 1 81 ? -18.469 -6.582 -16.047 1 97.81 81 HIS A O 1
ATOM 664 N N . PRO A 1 82 ? -19.984 -5.109 -16.672 1 97.44 82 PRO A N 1
ATOM 665 C CA . PRO A 1 82 ? -19.016 -4.02 -16.812 1 97.44 82 PRO A CA 1
ATOM 666 C C . PRO A 1 82 ? -18.219 -3.762 -15.547 1 97.44 82 PRO A C 1
ATOM 668 O O . PRO A 1 82 ? -18.781 -3.799 -14.445 1 97.44 82 PRO A O 1
ATOM 671 N N . ILE A 1 83 ? -16.969 -3.562 -15.719 1 97.94 83 ILE A N 1
ATOM 672 C CA . ILE A 1 83 ? -16.078 -3.125 -14.633 1 97.94 83 ILE A CA 1
ATOM 673 C C . ILE A 1 83 ? -15.961 -1.603 -14.656 1 97.94 83 ILE A C 1
ATOM 675 O O . ILE A 1 83 ? -15.5 -1.023 -15.641 1 97.94 83 ILE A O 1
ATOM 679 N N . VAL A 1 84 ? -16.25 -0.943 -13.547 1 96.88 84 VAL A N 1
ATOM 680 C CA . VAL A 1 84 ? -16.344 0.513 -13.578 1 96.88 84 VAL A CA 1
ATOM 681 C C . VAL A 1 84 ? -15.203 1.119 -12.773 1 96.88 84 VAL A C 1
ATOM 683 O O . VAL A 1 84 ? -14.93 2.318 -12.875 1 96.88 84 VAL A O 1
ATOM 686 N N . SER A 1 85 ? -14.57 0.316 -12.008 1 96.62 85 SER A N 1
ATOM 687 C CA . SER A 1 85 ? -13.383 0.74 -11.266 1 96.62 85 SER A CA 1
ATOM 688 C C . SER A 1 85 ? -12.523 -0.454 -10.875 1 96.62 85 SER A C 1
ATOM 690 O O . SER A 1 85 ? -12.992 -1.595 -10.883 1 96.62 85 SER A O 1
ATOM 692 N N . MET A 1 86 ? -11.266 -0.232 -10.633 1 97.81 86 MET A N 1
ATOM 693 C CA . MET A 1 86 ? -10.344 -1.255 -10.156 1 97.81 86 MET A CA 1
ATOM 694 C C . MET A 1 86 ? -9.32 -0.658 -9.188 1 97.81 86 MET A C 1
ATOM 696 O O . MET A 1 86 ? -9.102 0.554 -9.188 1 97.81 86 MET A O 1
ATOM 700 N N . ASP A 1 87 ? -8.781 -1.419 -8.367 1 97.38 87 ASP A N 1
ATOM 701 C CA . ASP A 1 87 ? -7.75 -1.044 -7.406 1 97.38 87 ASP A CA 1
ATOM 702 C C . ASP A 1 87 ? -6.746 -2.178 -7.207 1 97.38 87 ASP A C 1
ATOM 704 O O . ASP A 1 87 ? -7.133 -3.342 -7.082 1 97.38 87 ASP A O 1
ATOM 708 N N . THR A 1 88 ? -5.5 -1.835 -7.281 1 96.94 88 THR A N 1
ATOM 709 C CA . THR A 1 88 ? -4.41 -2.775 -7.031 1 96.94 88 THR A CA 1
ATOM 710 C C . THR A 1 88 ? -3.723 -2.469 -5.707 1 96.94 88 THR A C 1
ATOM 712 O O . THR A 1 88 ? -3.309 -1.333 -5.465 1 96.94 88 THR A O 1
ATOM 715 N N . HIS A 1 89 ? -3.598 -3.504 -4.871 1 95.94 89 HIS A N 1
ATOM 716 C CA . HIS A 1 89 ? -2.998 -3.307 -3.557 1 95.94 89 HIS A CA 1
ATOM 717 C C . HIS A 1 89 ? -1.9 -4.332 -3.293 1 95.94 89 HIS A C 1
ATOM 719 O O . HIS A 1 89 ? -2.17 -5.535 -3.232 1 95.94 89 HIS A O 1
ATOM 725 N N . MET A 1 90 ? -0.725 -3.844 -3.18 1 93.62 90 MET A N 1
ATOM 726 C CA . MET A 1 90 ? 0.36 -4.695 -2.701 1 93.62 90 MET A CA 1
ATOM 727 C C . MET A 1 90 ? 0.411 -4.711 -1.178 1 93.62 90 MET A C 1
ATOM 729 O O . MET A 1 90 ? 0.438 -3.652 -0.544 1 93.62 90 MET A O 1
ATOM 733 N N . PHE A 1 91 ? 0.44 -5.895 -0.591 1 95 91 PHE A N 1
ATOM 734 C CA . PHE A 1 91 ? 0.502 -5.969 0.863 1 95 91 PHE A CA 1
ATOM 735 C C . PHE A 1 91 ? 1.78 -5.324 1.386 1 95 91 PHE A C 1
ATOM 737 O O . PHE A 1 91 ? 2.826 -5.395 0.737 1 95 91 PHE A O 1
ATOM 744 N N . ARG A 1 92 ? 1.76 -4.766 2.574 1 92.44 92 ARG A N 1
ATOM 745 C CA . ARG A 1 92 ? 2.865 -4.004 3.148 1 92.44 92 ARG A CA 1
ATOM 746 C C . ARG A 1 92 ? 4.023 -4.922 3.523 1 92.44 92 ARG A C 1
ATOM 748 O O . ARG A 1 92 ? 5.184 -4.508 3.492 1 92.44 92 ARG A O 1
ATOM 755 N N . LEU A 1 93 ? 3.625 -6.125 3.928 1 89.5 93 LEU A N 1
ATOM 756 C CA . LEU A 1 93 ? 4.613 -7.133 4.293 1 89.5 93 LEU A CA 1
ATOM 757 C C . LEU A 1 93 ? 4.469 -8.383 3.426 1 89.5 93 LEU A C 1
ATOM 759 O O . LEU A 1 93 ? 3.434 -9.047 3.467 1 89.5 93 LEU A O 1
ATOM 763 N N . THR A 1 94 ? 5.465 -8.633 2.527 1 78.12 94 THR A N 1
ATOM 764 C CA . THR A 1 94 ? 5.359 -9.766 1.618 1 78.12 94 THR A CA 1
ATOM 765 C C . THR A 1 94 ? 6.652 -10.57 1.606 1 78.12 94 THR A C 1
ATOM 767 O O . THR A 1 94 ? 7.094 -11.031 0.551 1 78.12 94 THR A O 1
ATOM 770 N N . GLY A 1 95 ? 7.293 -10.797 2.691 1 79.06 95 GLY A N 1
ATOM 771 C CA . GLY A 1 95 ? 8.484 -11.625 2.729 1 79.06 95 GLY A CA 1
ATOM 772 C C . GLY A 1 95 ? 9.758 -10.836 2.982 1 79.06 95 GLY A C 1
ATOM 773 O O . GLY A 1 95 ? 9.703 -9.711 3.482 1 79.06 95 GLY A O 1
ATOM 774 N N . THR A 1 96 ? 10.945 -11.57 2.646 1 74 96 THR A N 1
ATOM 775 C CA . THR A 1 96 ? 12.258 -10.984 2.885 1 74 96 THR A CA 1
ATOM 776 C C . THR A 1 96 ? 13.07 -10.938 1.595 1 74 96 THR A C 1
ATOM 778 O O . THR A 1 96 ? 13.211 -11.953 0.905 1 74 96 THR A O 1
ATOM 781 N N . PRO A 1 97 ? 13.641 -9.812 1.319 1 73.25 97 PRO A N 1
ATOM 782 C CA . PRO A 1 97 ? 14.32 -9.641 0.031 1 73.25 97 PRO A CA 1
ATOM 783 C C . PRO A 1 97 ? 15.492 -10.602 -0.152 1 73.25 97 PRO A C 1
ATOM 785 O O . PRO A 1 97 ? 15.773 -11.031 -1.273 1 73.25 97 PRO A O 1
ATOM 788 N N . VAL A 1 98 ? 16.156 -10.977 0.9 1 74.25 98 VAL A N 1
ATOM 789 C CA . VAL A 1 98 ? 17.375 -11.766 0.753 1 74.25 98 VAL A CA 1
ATOM 790 C C . VAL A 1 98 ? 17.016 -13.211 0.427 1 74.25 98 VAL A C 1
ATOM 792 O O . VAL A 1 98 ? 17.859 -13.969 -0.071 1 74.25 98 VAL A O 1
ATOM 795 N N . PHE A 1 99 ? 15.797 -13.516 0.674 1 70.5 99 PHE A N 1
ATOM 796 C CA . PHE A 1 99 ? 15.367 -14.875 0.35 1 70.5 99 PHE A CA 1
ATOM 797 C C . PHE A 1 99 ? 14.727 -14.922 -1.032 1 70.5 99 PHE A C 1
ATOM 799 O O . PHE A 1 99 ? 13.523 -15.172 -1.157 1 70.5 99 PHE A O 1
ATOM 806 N N . VAL A 1 100 ? 15.578 -14.773 -1.985 1 68 100 VAL A N 1
ATOM 807 C CA . VAL A 1 100 ? 15.164 -14.664 -3.381 1 68 100 VAL A CA 1
ATOM 808 C C . VAL A 1 100 ? 14.469 -15.953 -3.812 1 68 100 VAL A C 1
ATOM 810 O O . VAL A 1 100 ? 13.516 -15.922 -4.594 1 68 100 VAL A O 1
ATOM 813 N N . HIS A 1 101 ? 14.922 -17.016 -3.166 1 66.12 101 HIS A N 1
ATOM 814 C CA . HIS A 1 101 ? 14.375 -18.312 -3.537 1 66.12 101 HIS A CA 1
ATOM 815 C C . HIS A 1 101 ? 12.914 -18.438 -3.125 1 66.12 101 HIS A C 1
ATOM 817 O O . HIS A 1 101 ? 12.164 -19.219 -3.705 1 66.12 101 HIS A O 1
ATOM 823 N N . GLN A 1 102 ? 12.57 -17.656 -2.168 1 68.5 102 GLN A N 1
ATOM 824 C CA . GLN A 1 102 ? 11.164 -17.656 -1.759 1 68.5 102 GLN A CA 1
ATOM 825 C C . GLN A 1 102 ? 10.32 -16.797 -2.701 1 68.5 102 GLN A C 1
ATOM 827 O O . GLN A 1 102 ? 9.117 -17.016 -2.836 1 68.5 102 GLN A O 1
ATOM 832 N N . GLY A 1 103 ? 10.945 -15.844 -3.266 1 67.81 103 GLY A N 1
ATOM 833 C CA . GLY A 1 103 ? 10.375 -15.047 -4.344 1 67.81 103 GLY A CA 1
ATOM 834 C C . GLY A 1 103 ? 9.258 -14.125 -3.883 1 67.81 103 GLY A C 1
ATOM 835 O O . GLY A 1 103 ? 8.82 -13.25 -4.633 1 67.81 103 GLY A O 1
ATOM 836 N N . ASP A 1 104 ? 8.852 -14.203 -2.65 1 72.62 104 ASP A N 1
ATOM 837 C CA . ASP A 1 104 ? 7.637 -13.531 -2.209 1 72.62 104 ASP A CA 1
ATOM 838 C C . ASP A 1 104 ? 7.828 -12.016 -2.193 1 72.62 104 ASP A C 1
ATOM 840 O O . ASP A 1 104 ? 6.934 -11.266 -2.594 1 72.62 104 ASP A O 1
ATOM 844 N N . TRP A 1 105 ? 8.977 -11.641 -1.727 1 72.88 105 TRP A N 1
ATOM 845 C CA . TRP A 1 105 ? 9.195 -10.203 -1.619 1 72.88 105 TRP A CA 1
ATOM 846 C C . TRP A 1 105 ? 9.297 -9.562 -3 1 72.88 105 TRP A C 1
ATOM 848 O O . TRP A 1 105 ? 8.734 -8.492 -3.236 1 72.88 105 TRP A O 1
ATOM 858 N N . ILE A 1 106 ? 9.867 -10.219 -3.889 1 74.56 106 ILE A N 1
ATOM 859 C CA . ILE A 1 106 ? 10.086 -9.672 -5.223 1 74.56 106 ILE A CA 1
ATOM 860 C C . ILE A 1 106 ? 8.781 -9.719 -6.02 1 74.56 106 ILE A C 1
ATOM 862 O O . ILE A 1 106 ? 8.508 -8.836 -6.832 1 74.56 106 ILE A O 1
ATOM 866 N N . ALA A 1 107 ? 8.062 -10.805 -5.754 1 75.56 107 ALA A N 1
ATOM 867 C CA . ALA A 1 107 ? 6.781 -10.93 -6.438 1 75.56 107 ALA A CA 1
ATOM 868 C C . ALA A 1 107 ? 5.801 -9.852 -5.973 1 75.56 107 ALA A C 1
ATOM 870 O O . ALA A 1 107 ? 5.055 -9.297 -6.781 1 75.56 107 ALA A O 1
ATOM 871 N N . GLY A 1 108 ? 5.863 -9.516 -4.68 1 82.94 108 GLY A N 1
ATOM 872 C CA . GLY A 1 108 ? 4.938 -8.516 -4.176 1 82.94 108 GLY A CA 1
ATOM 873 C C . GLY A 1 108 ? 3.51 -9.023 -4.074 1 82.94 108 GLY A C 1
ATOM 874 O O . GLY A 1 108 ? 2.615 -8.516 -4.758 1 82.94 108 GLY A O 1
ATOM 875 N N . LYS A 1 109 ? 3.244 -9.93 -3.16 1 90.81 109 LYS A N 1
ATOM 876 C CA . LYS A 1 109 ? 1.899 -10.461 -2.949 1 90.81 109 LYS A CA 1
ATOM 877 C C . LYS A 1 109 ? 0.903 -9.344 -2.672 1 90.81 109 LYS A C 1
ATOM 879 O O . LYS A 1 109 ? 1.256 -8.32 -2.07 1 90.81 109 LYS A O 1
ATOM 884 N N . GLY A 1 110 ? -0.273 -9.539 -3.199 1 94.12 110 GLY A N 1
ATOM 885 C CA . GLY A 1 110 ? -1.256 -8.477 -3.041 1 94.12 110 GLY A CA 1
ATOM 886 C C . GLY A 1 110 ? -2.676 -8.93 -3.316 1 94.12 110 GLY A C 1
ATOM 887 O O . GLY A 1 110 ? -2.963 -10.133 -3.293 1 94.12 110 GLY A O 1
ATOM 888 N N . CYS A 1 111 ? -3.553 -7.996 -3.385 1 97.38 111 CYS A N 1
ATOM 889 C CA . CYS A 1 111 ? -4.941 -8.219 -3.762 1 97.38 111 CYS A CA 1
ATOM 890 C C . CYS A 1 111 ? -5.41 -7.172 -4.77 1 97.38 111 CYS A C 1
ATOM 892 O O . CYS A 1 111 ? -4.824 -6.09 -4.863 1 97.38 111 CYS A O 1
ATOM 894 N N . GLY A 1 112 ? -6.27 -7.586 -5.602 1 98.25 112 GLY A N 1
ATOM 895 C CA . GLY A 1 112 ? -6.941 -6.715 -6.555 1 98.25 112 GLY A CA 1
ATOM 896 C C . GLY A 1 112 ? -8.445 -6.637 -6.336 1 98.25 112 GLY A C 1
ATOM 897 O O . GLY A 1 112 ? -9.062 -7.605 -5.895 1 98.25 112 GLY A O 1
ATOM 898 N N . ARG A 1 113 ? -9.008 -5.5 -6.582 1 98.69 113 ARG A N 1
ATOM 899 C CA . ARG A 1 113 ? -10.453 -5.301 -6.531 1 98.69 113 ARG A CA 1
ATOM 900 C C . ARG A 1 113 ? -10.969 -4.719 -7.84 1 98.69 113 ARG A C 1
ATOM 902 O O . ARG A 1 113 ? -10.352 -3.82 -8.414 1 98.69 113 ARG A O 1
ATOM 909 N N . VAL A 1 114 ? -12.039 -5.262 -8.344 1 98.56 114 VAL A N 1
ATOM 910 C CA . VAL A 1 114 ? -12.828 -4.578 -9.359 1 98.56 114 VAL A CA 1
ATOM 911 C C . VAL A 1 114 ? -14.227 -4.281 -8.812 1 98.56 114 VAL A C 1
ATOM 913 O O . VAL A 1 114 ? -14.734 -5.016 -7.965 1 98.56 114 VAL A O 1
ATOM 916 N N . THR A 1 115 ? -14.773 -3.211 -9.195 1 98.31 115 THR A N 1
ATOM 917 C CA . THR A 1 115 ? -16.188 -2.92 -8.984 1 98.31 115 THR A CA 1
ATOM 918 C C . THR A 1 115 ? -16.984 -3.176 -10.258 1 98.31 115 THR A C 1
ATOM 920 O O . THR A 1 115 ? -16.703 -2.578 -11.305 1 98.31 115 THR A O 1
ATOM 923 N N . ILE A 1 116 ? -17.938 -4.059 -10.156 1 98.25 116 ILE A N 1
ATOM 924 C CA . ILE A 1 116 ? -18.734 -4.375 -11.336 1 98.25 116 ILE A CA 1
ATOM 925 C C . ILE A 1 116 ? -20.141 -3.773 -11.188 1 98.25 116 ILE A C 1
ATOM 927 O O . ILE A 1 116 ? -20.641 -3.631 -10.07 1 98.25 116 ILE A O 1
ATOM 931 N N . ALA A 1 117 ? -20.703 -3.4 -12.312 1 97.62 117 ALA A N 1
ATOM 932 C CA . ALA A 1 117 ? -22.094 -2.975 -12.359 1 97.62 117 ALA A CA 1
ATOM 933 C C . ALA A 1 117 ? -23.016 -4.148 -12.68 1 97.62 117 ALA A C 1
ATOM 935 O O . ALA A 1 117 ? -23.219 -4.484 -13.844 1 97.62 117 ALA A O 1
ATOM 936 N N . HIS A 1 118 ? -23.547 -4.715 -11.648 1 97.31 118 HIS A N 1
ATOM 937 C CA . HIS A 1 118 ? -24.453 -5.844 -11.812 1 97.31 118 HIS A CA 1
ATOM 938 C C . HIS A 1 118 ? -25.891 -5.367 -12.023 1 97.31 118 HIS A C 1
ATOM 940 O O . HIS A 1 118 ? -26.359 -4.457 -11.336 1 97.31 118 HIS A O 1
ATOM 946 N N . PRO A 1 119 ? -26.625 -5.969 -12.859 1 95.88 119 PRO A N 1
ATOM 947 C CA . PRO A 1 119 ? -27.953 -5.457 -13.203 1 95.88 119 PRO A CA 1
ATOM 948 C C . PRO A 1 119 ? -28.938 -5.527 -12.031 1 95.88 119 PRO A C 1
ATOM 950 O O . PRO A 1 119 ? -29.797 -4.648 -11.883 1 95.88 119 PRO A O 1
ATOM 953 N N . ALA A 1 120 ? -28.828 -6.504 -11.164 1 94.88 120 ALA A N 1
ATOM 954 C CA . ALA A 1 120 ? -29.797 -6.699 -10.086 1 94.88 120 ALA A CA 1
ATOM 955 C C . ALA A 1 120 ? -29.25 -6.156 -8.766 1 94.88 120 ALA A C 1
ATOM 957 O O . ALA A 1 120 ? -30.031 -5.695 -7.918 1 94.88 120 ALA A O 1
ATOM 958 N N . LEU A 1 121 ? -27.953 -6.156 -8.57 1 95.75 121 LEU A N 1
ATOM 959 C CA . LEU A 1 121 ? -27.375 -5.855 -7.262 1 95.75 121 LEU A CA 1
ATOM 960 C C . LEU A 1 121 ? -26.797 -4.449 -7.234 1 95.75 121 LEU A C 1
ATOM 962 O O . LEU A 1 121 ? -26.453 -3.93 -6.168 1 95.75 121 LEU A O 1
ATOM 966 N N . GLY A 1 122 ? -26.703 -3.826 -8.414 1 95.31 122 GLY A N 1
ATOM 967 C CA . GLY A 1 122 ? -25.938 -2.592 -8.484 1 95.31 122 GLY A CA 1
ATOM 968 C C . GLY A 1 122 ? -24.438 -2.818 -8.461 1 95.31 122 GLY A C 1
ATOM 969 O O . GLY A 1 122 ? -23.922 -3.688 -9.164 1 95.31 122 GLY A O 1
ATOM 970 N N . LEU A 1 123 ? -23.734 -2.012 -7.719 1 96.69 123 LEU A N 1
ATOM 971 C CA . LEU A 1 123 ? -22.266 -2.129 -7.672 1 96.69 123 LEU A CA 1
ATOM 972 C C . LEU A 1 123 ? -21.844 -3.246 -6.727 1 96.69 123 LEU A C 1
ATOM 974 O O . LEU A 1 123 ? -22.312 -3.312 -5.586 1 96.69 123 LEU A O 1
ATOM 978 N N . VAL A 1 124 ? -21 -4.121 -7.199 1 98.38 124 VAL A N 1
ATOM 979 C CA . VAL A 1 124 ? -20.438 -5.234 -6.441 1 98.38 124 VAL A CA 1
ATOM 980 C C . VAL A 1 124 ? -18.906 -5.18 -6.484 1 98.38 124 VAL A C 1
ATOM 982 O O . VAL A 1 124 ? -18.312 -5.066 -7.559 1 98.38 124 VAL A O 1
ATOM 985 N N . ASP A 1 125 ? -18.312 -5.176 -5.324 1 98.69 125 ASP A N 1
ATOM 986 C CA . ASP A 1 125 ? -16.859 -5.262 -5.281 1 98.69 125 ASP A CA 1
ATOM 987 C C . ASP A 1 125 ? -16.391 -6.715 -5.25 1 98.69 125 ASP A C 1
ATOM 989 O O . ASP A 1 125 ? -16.812 -7.492 -4.391 1 98.69 125 ASP A O 1
ATOM 993 N N . VAL A 1 126 ? -15.531 -7.055 -6.215 1 98.94 126 VAL A N 1
ATOM 994 C CA . VAL A 1 126 ? -14.93 -8.383 -6.297 1 98.94 126 VAL A CA 1
ATOM 995 C C . VAL A 1 126 ? -13.438 -8.289 -5.988 1 98.94 126 VAL A C 1
ATOM 997 O O . VAL A 1 126 ? -12.68 -7.664 -6.738 1 98.94 126 VAL A O 1
ATOM 1000 N N . HIS A 1 127 ? -13.078 -8.914 -4.875 1 98.88 127 HIS A N 1
ATOM 1001 C CA . HIS A 1 127 ? -11.672 -8.969 -4.492 1 98.88 127 HIS A CA 1
ATOM 1002 C C . HIS A 1 127 ? -11.062 -10.328 -4.84 1 98.88 127 HIS A C 1
ATOM 1004 O O . HIS A 1 127 ? -11.703 -11.359 -4.676 1 98.88 127 HIS A O 1
ATOM 1010 N N . THR A 1 128 ? -9.852 -10.344 -5.34 1 98.75 128 THR A N 1
ATOM 1011 C CA . THR A 1 128 ? -9.047 -11.555 -5.496 1 98.75 128 THR A CA 1
ATOM 1012 C C . THR A 1 128 ? -7.656 -11.359 -4.895 1 98.75 128 THR A C 1
ATOM 1014 O O . THR A 1 128 ? -7.074 -10.281 -5.004 1 98.75 128 THR A O 1
ATOM 1017 N N . ALA A 1 129 ? -7.195 -12.352 -4.168 1 98.12 129 ALA A N 1
ATOM 1018 C CA . ALA A 1 129 ? -5.922 -12.211 -3.469 1 98.12 129 ALA A CA 1
ATOM 1019 C C . ALA A 1 129 ? -5.121 -13.508 -3.516 1 98.12 129 ALA A C 1
ATOM 1021 O O . ALA A 1 129 ? -5.68 -14.578 -3.742 1 98.12 129 ALA A O 1
ATOM 1022 N N . HIS A 1 130 ? -3.889 -13.438 -3.414 1 96.25 130 HIS A N 1
ATOM 1023 C CA . HIS A 1 130 ? -2.932 -14.523 -3.238 1 96.25 130 HIS A CA 1
ATOM 1024 C C . HIS A 1 130 ? -1.979 -14.242 -2.082 1 96.25 130 HIS A C 1
ATOM 1026 O O . HIS A 1 130 ? -1.109 -13.375 -2.188 1 96.25 130 HIS A O 1
ATOM 1032 N N . PHE A 1 131 ? -2.129 -14.992 -0.953 1 95.19 131 PHE A N 1
ATOM 1033 C CA . PHE A 1 131 ? -1.345 -14.742 0.251 1 95.19 131 PHE A CA 1
ATOM 1034 C C . PHE A 1 131 ? 0.005 -15.445 0.174 1 95.19 131 PHE A C 1
ATOM 1036 O O . PHE A 1 131 ? 0.187 -16.359 -0.625 1 95.19 131 PHE A O 1
ATOM 1043 N N . THR A 1 132 ? 0.903 -15.039 0.991 1 91.38 132 THR A N 1
ATOM 1044 C CA . THR A 1 132 ? 2.217 -15.656 1.132 1 91.38 132 THR A CA 1
ATOM 1045 C C . THR A 1 132 ? 2.086 -17.109 1.587 1 91.38 132 THR A C 1
ATOM 1047 O O . THR A 1 132 ? 1.271 -17.422 2.457 1 91.38 132 THR A O 1
ATOM 1050 N N . ALA A 1 133 ? 2.826 -17.938 0.999 1 86.44 133 ALA A N 1
ATOM 1051 C CA . ALA A 1 133 ? 2.764 -19.359 1.315 1 86.44 133 ALA A CA 1
ATOM 1052 C C . ALA A 1 133 ? 3.703 -19.719 2.465 1 86.44 133 ALA A C 1
ATOM 1054 O O . ALA A 1 133 ? 3.537 -20.75 3.123 1 86.44 133 ALA A O 1
ATOM 1055 N N . LEU A 1 134 ? 4.566 -18.844 2.734 1 78.5 134 LEU A N 1
ATOM 1056 C CA . LEU A 1 134 ? 5.59 -19.141 3.73 1 78.5 134 LEU A CA 1
ATOM 1057 C C . LEU A 1 134 ? 4.961 -19.453 5.082 1 78.5 134 LEU A C 1
ATOM 1059 O O . LEU A 1 134 ? 3.986 -18.812 5.484 1 78.5 134 LEU A O 1
ATOM 1063 N N . GLY A 1 135 ? 5.559 -20.406 5.699 1 73.06 135 GLY A N 1
ATOM 1064 C CA . GLY A 1 135 ? 5.105 -20.812 7.023 1 73.06 135 GLY A CA 1
ATOM 1065 C C . GLY A 1 135 ? 4.207 -22.031 7 1 73.06 135 GLY A C 1
ATOM 1066 O O . GLY A 1 135 ? 3.518 -22.281 6.008 1 73.06 135 GLY A O 1
ATOM 1067 N N . SER A 1 136 ? 4.309 -22.859 7.98 1 75.12 136 SER A N 1
ATOM 1068 C CA . SER A 1 136 ? 3.521 -24.078 8.117 1 75.12 136 SER A CA 1
ATOM 1069 C C . SER A 1 136 ? 2.057 -23.766 8.406 1 75.12 136 SER A C 1
ATOM 1071 O O . SER A 1 136 ? 1.733 -22.688 8.891 1 75.12 136 SER A O 1
ATOM 1073 N N . GLN A 1 137 ? 1.214 -24.609 7.973 1 79.56 137 GLN A N 1
ATOM 1074 C CA . GLN A 1 137 ? -0.203 -24.469 8.297 1 79.56 137 GLN A CA 1
ATOM 1075 C C . GLN A 1 137 ? -0.462 -24.781 9.766 1 79.56 137 GLN A C 1
ATOM 1077 O O . GLN A 1 137 ? -1.411 -24.25 10.359 1 79.56 137 GLN A O 1
ATOM 1082 N N . MET A 1 138 ? 0.434 -25.562 10.312 1 77.81 138 MET A N 1
ATOM 1083 C CA . MET A 1 138 ? 0.161 -26.062 11.664 1 77.81 138 MET A CA 1
ATOM 1084 C C . MET A 1 138 ? 1.209 -25.547 12.648 1 77.81 138 MET A C 1
ATOM 1086 O O . MET A 1 138 ? 1.111 -25.812 13.852 1 77.81 138 MET A O 1
ATOM 1090 N N . GLY A 1 139 ? 2.17 -24.844 12.172 1 77.5 139 GLY A N 1
ATOM 1091 C CA . GLY A 1 139 ? 3.189 -24.328 13.07 1 77.5 139 GLY A CA 1
ATOM 1092 C C . GLY A 1 139 ? 2.727 -23.125 13.875 1 77.5 139 GLY A C 1
ATOM 1093 O O . GLY A 1 139 ? 1.555 -22.75 13.82 1 77.5 139 GLY A O 1
ATOM 1094 N N . PRO A 1 140 ? 3.643 -22.719 14.75 1 81.88 140 PRO A N 1
ATOM 1095 C CA . PRO A 1 140 ? 3.297 -21.531 15.547 1 81.88 140 PRO A CA 1
ATOM 1096 C C . PRO A 1 140 ? 2.859 -20.344 14.688 1 81.88 140 PRO A C 1
ATOM 1098 O O . PRO A 1 140 ? 3.348 -20.172 13.57 1 81.88 140 PRO A O 1
ATOM 1101 N N . GLU A 1 141 ? 1.981 -19.594 15.227 1 83 141 GLU A N 1
ATOM 1102 C CA . GLU A 1 141 ? 1.358 -18.5 14.5 1 83 141 GLU A CA 1
ATOM 1103 C C . GLU A 1 141 ? 2.402 -17.5 14.016 1 83 141 GLU A C 1
ATOM 1105 O O . GLU A 1 141 ? 2.205 -16.828 12.992 1 83 141 GLU A O 1
ATOM 1110 N N . ILE A 1 142 ? 3.475 -17.453 14.703 1 81.81 142 ILE A N 1
ATOM 1111 C CA . ILE A 1 142 ? 4.52 -16.5 14.344 1 81.81 142 ILE A CA 1
ATOM 1112 C C . ILE A 1 142 ? 5.027 -16.812 12.93 1 81.81 142 ILE A C 1
ATOM 1114 O O . ILE A 1 142 ? 5.469 -15.906 12.219 1 81.81 142 ILE A O 1
ATOM 1118 N N . GLN A 1 143 ? 4.891 -18.047 12.539 1 82.62 143 GLN A N 1
ATOM 1119 C CA . GLN A 1 143 ? 5.359 -18.453 11.219 1 82.62 143 GLN A CA 1
ATOM 1120 C C . GLN A 1 143 ? 4.43 -17.938 10.125 1 82.62 143 GLN A C 1
ATOM 1122 O O . GLN A 1 143 ? 4.785 -17.953 8.945 1 82.62 143 GLN A O 1
ATOM 1127 N N . ARG A 1 144 ? 3.262 -17.406 10.578 1 90.56 144 ARG A N 1
ATOM 1128 C CA . ARG A 1 144 ? 2.258 -16.953 9.617 1 90.56 144 ARG A CA 1
ATOM 1129 C C . ARG A 1 144 ? 1.979 -15.469 9.781 1 90.56 144 ARG A C 1
ATOM 1131 O O . ARG A 1 144 ? 0.885 -14.992 9.461 1 90.56 144 ARG A O 1
ATOM 1138 N N . ALA A 1 145 ? 3.002 -14.766 10.281 1 91.5 145 ALA A N 1
ATOM 1139 C CA . ALA A 1 145 ? 2.809 -13.344 10.555 1 91.5 145 ALA A CA 1
ATOM 1140 C C . ALA A 1 145 ? 2.521 -12.57 9.273 1 91.5 145 ALA A C 1
ATOM 1142 O O . ALA A 1 145 ? 1.709 -11.641 9.266 1 91.5 145 ALA A O 1
ATOM 1143 N N . PHE A 1 146 ? 3.162 -12.992 8.188 1 92.62 146 PHE A N 1
ATOM 1144 C CA . PHE A 1 146 ? 2.898 -12.336 6.91 1 92.62 146 PHE A CA 1
ATOM 1145 C C . PHE A 1 146 ? 1.442 -12.516 6.5 1 92.62 146 PHE A C 1
ATOM 1147 O O . PHE A 1 146 ? 0.762 -11.547 6.168 1 92.62 146 PHE A O 1
ATOM 1154 N N . ARG A 1 147 ? 0.918 -13.727 6.617 1 94.75 147 ARG A N 1
ATOM 1155 C CA . ARG A 1 147 ? -0.463 -14 6.234 1 94.75 147 ARG A CA 1
ATOM 1156 C C . ARG A 1 147 ? -1.439 -13.305 7.176 1 94.75 147 ARG A C 1
ATOM 1158 O O . ARG A 1 147 ? -2.52 -12.883 6.758 1 94.75 147 ARG A O 1
ATOM 1165 N N . THR A 1 148 ? -0.999 -13.25 8.406 1 96.25 148 THR A N 1
ATOM 1166 C CA . THR A 1 148 ? -1.844 -12.57 9.383 1 96.25 148 THR A CA 1
ATOM 1167 C C . THR A 1 148 ? -2.053 -11.109 8.992 1 96.25 148 THR A C 1
ATOM 1169 O O . THR A 1 148 ? -3.186 -10.625 8.969 1 96.25 148 THR A O 1
ATOM 1172 N N . THR A 1 149 ? -0.991 -10.438 8.656 1 96.88 149 THR A N 1
ATOM 1173 C CA . THR A 1 149 ? -1.113 -9.031 8.281 1 96.88 149 THR A CA 1
ATOM 1174 C C . THR A 1 149 ? -1.81 -8.883 6.934 1 96.88 149 THR A C 1
ATOM 1176 O O . THR A 1 149 ? -2.576 -7.945 6.723 1 96.88 149 THR A O 1
ATOM 1179 N N . GLU A 1 150 ? -1.566 -9.789 6 1 96.69 150 GLU A N 1
ATOM 1180 C CA . GLU A 1 150 ? -2.236 -9.781 4.703 1 96.69 150 GLU A CA 1
ATOM 1181 C C . GLU A 1 150 ? -3.744 -9.961 4.859 1 96.69 150 GLU A C 1
ATOM 1183 O O . GLU A 1 150 ? -4.527 -9.25 4.23 1 96.69 150 GLU A O 1
ATOM 1188 N N . ALA A 1 151 ? -4.09 -10.898 5.727 1 97.94 151 ALA A N 1
ATOM 1189 C CA . ALA A 1 151 ? -5.504 -11.141 6.008 1 97.94 151 ALA A CA 1
ATOM 1190 C C . ALA A 1 151 ? -6.152 -9.914 6.641 1 97.94 151 ALA A C 1
ATOM 1192 O O . ALA A 1 151 ? -7.289 -9.57 6.32 1 97.94 151 ALA A O 1
ATOM 1193 N N . TYR A 1 152 ? -5.434 -9.312 7.539 1 98.31 152 TYR A N 1
ATOM 1194 C CA . TYR A 1 152 ? -5.938 -8.109 8.188 1 98.31 152 TYR A CA 1
ATOM 1195 C C . TYR A 1 152 ? -6.188 -7.004 7.164 1 98.31 152 TYR A C 1
ATOM 1197 O O . TYR A 1 152 ? -7.242 -6.363 7.18 1 98.31 152 TYR A O 1
ATOM 1205 N N . GLU A 1 153 ? -5.27 -6.762 6.293 1 97.94 153 GLU A N 1
ATOM 1206 C CA . GLU A 1 153 ? -5.426 -5.738 5.262 1 97.94 153 GLU A CA 1
ATOM 1207 C C . GLU A 1 153 ? -6.59 -6.059 4.336 1 97.94 153 GLU A C 1
ATOM 1209 O O . GLU A 1 153 ? -7.387 -5.18 4 1 97.94 153 GLU A O 1
ATOM 1214 N N . LEU A 1 154 ? -6.68 -7.285 3.883 1 98.56 154 LEU A N 1
ATOM 1215 C CA . LEU A 1 154 ? -7.773 -7.684 3.006 1 98.56 154 LEU A CA 1
ATOM 1216 C C . LEU A 1 154 ? -9.117 -7.539 3.715 1 98.56 154 LEU A C 1
ATOM 1218 O O . LEU A 1 154 ? -10.094 -7.094 3.111 1 98.56 154 LEU A O 1
ATOM 1222 N N . ALA A 1 155 ? -9.141 -7.938 4.988 1 98.56 155 ALA A N 1
ATOM 1223 C CA . ALA A 1 155 ? -10.359 -7.801 5.789 1 98.56 155 ALA A CA 1
ATOM 1224 C C . ALA A 1 155 ? -10.812 -6.344 5.844 1 98.56 155 ALA A C 1
ATOM 1226 O O . ALA A 1 155 ? -12 -6.055 5.688 1 98.56 155 ALA A O 1
ATOM 1227 N N . GLN A 1 156 ? -9.852 -5.469 6.066 1 97.69 156 GLN A N 1
ATOM 1228 C CA . GLN A 1 156 ? -10.172 -4.043 6.117 1 97.69 156 GLN A CA 1
ATOM 1229 C C . GLN A 1 156 ? -10.742 -3.561 4.785 1 97.69 156 GLN A C 1
ATOM 1231 O O . GLN A 1 156 ? -11.672 -2.758 4.758 1 97.69 156 GLN A O 1
ATOM 1236 N N . ARG A 1 157 ? -10.242 -4.043 3.719 1 97.94 157 ARG A N 1
ATOM 1237 C CA . ARG A 1 157 ? -10.688 -3.627 2.391 1 97.94 157 ARG A CA 1
ATOM 1238 C C . ARG A 1 157 ? -12.086 -4.152 2.092 1 97.94 157 ARG A C 1
ATOM 1240 O O . ARG A 1 157 ? -12.914 -3.436 1.521 1 97.94 157 ARG A O 1
ATOM 1247 N N . CYS A 1 158 ? -12.336 -5.367 2.482 1 98.31 158 CYS A N 1
ATOM 1248 C CA . CYS A 1 158 ? -13.68 -5.926 2.322 1 98.31 158 CYS A CA 1
ATOM 1249 C C . CYS A 1 158 ? -14.695 -5.152 3.154 1 98.31 158 CYS A C 1
ATOM 1251 O O . CYS A 1 158 ? -15.781 -4.836 2.672 1 98.31 158 CYS A O 1
ATOM 1253 N N . ALA A 1 159 ? -14.32 -4.891 4.363 1 97.12 159 ALA A N 1
ATOM 1254 C CA . ALA A 1 159 ? -15.203 -4.117 5.234 1 97.12 159 ALA A CA 1
ATOM 1255 C C . ALA A 1 159 ? -15.484 -2.736 4.648 1 97.12 159 ALA A C 1
ATOM 1257 O O . ALA A 1 159 ? -16.609 -2.252 4.695 1 97.12 159 ALA A O 1
ATOM 1258 N N . ALA A 1 160 ? -14.445 -2.117 4.152 1 95.88 160 ALA A N 1
ATOM 1259 C CA . ALA A 1 160 ? -14.609 -0.799 3.545 1 95.88 160 ALA A CA 1
ATOM 1260 C C . ALA A 1 160 ? -15.594 -0.849 2.377 1 95.88 160 ALA A C 1
ATOM 1262 O O . ALA A 1 160 ? -16.406 0.056 2.211 1 95.88 160 ALA A O 1
ATOM 1263 N N . SER A 1 161 ? -15.516 -1.875 1.562 1 97.44 161 SER A N 1
ATOM 1264 C CA . SER A 1 161 ? -16.453 -2.068 0.461 1 97.44 161 SER A CA 1
ATOM 1265 C C . SER A 1 161 ? -17.891 -2.172 0.969 1 97.44 161 SER A C 1
ATOM 1267 O O . SER A 1 161 ? -18.797 -1.554 0.409 1 97.44 161 SER A O 1
ATOM 1269 N N . ALA A 1 162 ? -18.031 -2.904 2.008 1 97 162 ALA A N 1
ATOM 1270 C CA . ALA A 1 162 ? -19.375 -3.084 2.574 1 97 162 ALA A CA 1
ATOM 1271 C C . ALA A 1 162 ? -19.906 -1.773 3.148 1 97 162 ALA A C 1
ATOM 1273 O O . ALA A 1 162 ? -21.078 -1.456 2.996 1 97 162 ALA A O 1
ATOM 1274 N N . HIS A 1 163 ? -19.047 -1.041 3.781 1 94.31 163 HIS A N 1
ATOM 1275 C CA . HIS A 1 163 ? -19.438 0.246 4.348 1 94.31 163 HIS A CA 1
ATOM 1276 C C . HIS A 1 163 ? -19.828 1.231 3.252 1 94.31 163 HIS A C 1
ATOM 1278 O O . HIS A 1 163 ? -20.625 2.139 3.484 1 94.31 163 HIS A O 1
ATOM 1284 N N . ALA A 1 164 ? -19.297 0.995 2.096 1 94.5 164 ALA A N 1
ATOM 1285 C CA . ALA A 1 164 ? -19.609 1.856 0.959 1 94.5 164 ALA A CA 1
ATOM 1286 C C . ALA A 1 164 ? -20.938 1.452 0.318 1 94.5 164 ALA A C 1
ATOM 1288 O O . ALA A 1 164 ? -21.312 1.978 -0.733 1 94.5 164 ALA A O 1
ATOM 1289 N N . GLY A 1 165 ? -21.609 0.456 0.868 1 93.88 165 GLY A N 1
ATOM 1290 C CA . GLY A 1 165 ? -22.922 0.057 0.397 1 93.88 165 GLY A CA 1
ATOM 1291 C C . GLY A 1 165 ? -22.875 -0.974 -0.715 1 93.88 165 GLY A C 1
ATOM 1292 O O . GLY A 1 165 ? -23.828 -1.12 -1.478 1 93.88 165 GLY A O 1
ATOM 1293 N N . ARG A 1 166 ? -21.766 -1.683 -0.82 1 96.31 166 ARG A N 1
ATOM 1294 C CA . ARG A 1 166 ? -21.594 -2.654 -1.896 1 96.31 166 ARG A CA 1
ATOM 1295 C C . ARG A 1 166 ? -21.75 -4.078 -1.372 1 96.31 166 ARG A C 1
ATOM 1297 O O . ARG A 1 166 ? -21.422 -4.359 -0.217 1 96.31 166 ARG A O 1
ATOM 1304 N N . HIS A 1 167 ? -22.328 -4.961 -2.207 1 97.38 167 HIS A N 1
ATOM 1305 C CA . HIS A 1 167 ? -22.078 -6.379 -1.986 1 97.38 167 HIS A CA 1
ATOM 1306 C C . HIS A 1 167 ? -20.609 -6.719 -2.256 1 97.38 167 HIS A C 1
ATOM 1308 O O . HIS A 1 167 ? -19.969 -6.102 -3.111 1 97.38 167 HIS A O 1
ATOM 1314 N N . VAL A 1 168 ? -20.109 -7.668 -1.481 1 98.44 168 VAL A N 1
ATOM 1315 C CA . VAL A 1 168 ? -18.688 -7.965 -1.559 1 98.44 168 VAL A CA 1
ATOM 1316 C C . VAL A 1 168 ? -18.469 -9.453 -1.836 1 98.44 168 VAL A C 1
ATOM 1318 O O . VAL A 1 168 ? -19.109 -10.297 -1.2 1 98.44 168 VAL A O 1
ATOM 1321 N N . LEU A 1 169 ? -17.688 -9.742 -2.838 1 98.75 169 LEU A N 1
ATOM 1322 C CA . LEU A 1 169 ? -17.094 -11.055 -3.062 1 98.75 169 LEU A CA 1
ATOM 1323 C C . LEU A 1 169 ? -15.586 -11.031 -2.812 1 98.75 169 LEU A C 1
ATOM 1325 O O . LEU A 1 169 ? -14.891 -10.117 -3.279 1 98.75 169 LEU A O 1
ATOM 1329 N N . CYS A 1 170 ? -15.062 -11.914 -2.02 1 98.81 170 CYS A N 1
ATOM 1330 C CA . CYS A 1 170 ? -13.641 -12.047 -1.753 1 98.81 170 CYS A CA 1
ATOM 1331 C C . CYS A 1 170 ? -13.156 -13.461 -2.068 1 98.81 170 CYS A C 1
ATOM 1333 O O . CYS A 1 170 ? -13.594 -14.422 -1.44 1 98.81 170 CYS A O 1
ATOM 1335 N N . THR A 1 171 ? -12.234 -13.531 -3.033 1 98.75 171 THR A N 1
ATOM 1336 C CA . THR A 1 171 ? -11.836 -14.836 -3.555 1 98.75 171 THR A CA 1
ATOM 1337 C C . THR A 1 171 ? -10.32 -14.961 -3.602 1 98.75 171 THR A C 1
ATOM 1339 O O . THR A 1 171 ? -9.609 -13.953 -3.545 1 98.75 171 THR A O 1
ATOM 1342 N N . GLY A 1 172 ? -9.898 -16.172 -3.668 1 98.25 172 GLY A N 1
ATOM 1343 C CA . GLY A 1 172 ? -8.508 -16.391 -4.016 1 98.25 172 GLY A CA 1
ATOM 1344 C C . GLY A 1 172 ? -7.852 -17.5 -3.211 1 98.25 172 GLY A C 1
ATOM 1345 O O . GLY A 1 172 ? -8.539 -18.281 -2.549 1 98.25 172 GLY A O 1
ATOM 1346 N N . ASP A 1 173 ? -6.559 -17.656 -3.391 1 97.75 173 ASP A N 1
ATOM 1347 C CA . ASP A 1 173 ? -5.699 -18.562 -2.631 1 97.75 173 ASP A CA 1
ATOM 1348 C C . ASP A 1 173 ? -5.141 -17.875 -1.388 1 97.75 173 ASP A C 1
ATOM 1350 O O . ASP A 1 173 ? -4.195 -17.094 -1.479 1 97.75 173 ASP A O 1
ATOM 1354 N N . PHE A 1 174 ? -5.723 -18.234 -0.197 1 97.12 174 PHE A N 1
ATOM 1355 C CA . PHE A 1 174 ? -5.348 -17.547 1.031 1 97.12 174 PHE A CA 1
ATOM 1356 C C . PHE A 1 174 ? -4.27 -18.312 1.78 1 97.12 174 PHE A C 1
ATOM 1358 O O . PHE A 1 174 ? -3.826 -17.891 2.85 1 97.12 174 PHE A O 1
ATOM 1365 N N . ASN A 1 175 ? -3.891 -19.484 1.241 1 94.69 175 ASN A N 1
ATOM 1366 C CA . ASN A 1 175 ? -2.842 -20.297 1.848 1 94.69 175 ASN A CA 1
ATOM 1367 C C . ASN A 1 175 ? -3.076 -20.484 3.344 1 94.69 175 ASN A C 1
ATOM 1369 O O . ASN A 1 175 ? -2.143 -20.375 4.141 1 94.69 175 ASN A O 1
ATOM 1373 N N . SER A 1 176 ? -4.312 -20.656 3.686 1 95 176 SER A N 1
ATOM 1374 C CA . SER A 1 176 ? -4.684 -20.781 5.094 1 95 176 SER A CA 1
ATOM 1375 C C . SER A 1 176 ? -5.855 -21.734 5.273 1 95 176 SER A C 1
ATOM 1377 O O . SER A 1 176 ? -6.812 -21.719 4.496 1 95 176 SER A O 1
ATOM 1379 N N . LEU A 1 177 ? -5.766 -22.516 6.297 1 92.44 177 LEU A N 1
ATOM 1380 C CA . LEU A 1 177 ? -6.844 -23.453 6.613 1 92.44 177 LEU A CA 1
ATOM 1381 C C . LEU A 1 177 ? -8.039 -22.719 7.207 1 92.44 177 LEU A C 1
ATOM 1383 O O . LEU A 1 177 ? -7.887 -21.641 7.789 1 92.44 177 LEU A O 1
ATOM 1387 N N . PRO A 1 178 ? -9.227 -23.297 7.133 1 90.88 178 PRO A N 1
ATOM 1388 C CA . PRO A 1 178 ? -10.453 -22.625 7.559 1 90.88 178 PRO A CA 1
ATOM 1389 C C . PRO A 1 178 ? -10.422 -22.203 9.023 1 90.88 178 PRO A C 1
ATOM 1391 O O . PRO A 1 178 ? -11.055 -21.203 9.398 1 90.88 178 PRO A O 1
ATOM 1394 N N . THR A 1 179 ? -9.641 -22.875 9.852 1 89.62 179 THR A N 1
ATOM 1395 C CA . THR A 1 179 ? -9.656 -22.609 11.281 1 89.62 179 THR A CA 1
ATOM 1396 C C . THR A 1 179 ? -8.492 -21.703 11.68 1 89.62 179 THR A C 1
ATOM 1398 O O . THR A 1 179 ? -8.266 -21.453 12.867 1 89.62 179 THR A O 1
ATOM 1401 N N . SER A 1 180 ? -7.801 -21.281 10.711 1 92.75 180 SER A N 1
ATOM 1402 C CA . SER A 1 180 ? -6.625 -20.453 10.984 1 92.75 180 SER A CA 1
ATOM 1403 C C . SER A 1 180 ? -7.02 -19.062 11.461 1 92.75 180 SER A C 1
ATOM 1405 O O . SER A 1 180 ? -8.141 -18.609 11.211 1 92.75 180 SER A O 1
ATOM 1407 N N . LEU A 1 181 ? -6.07 -18.391 12.148 1 95.19 181 LEU A N 1
ATOM 1408 C CA . LEU A 1 181 ? -6.227 -16.984 12.547 1 95.19 181 LEU A CA 1
ATOM 1409 C C . LEU A 1 181 ? -6.453 -16.094 11.328 1 95.19 181 LEU A C 1
ATOM 1411 O O . LEU A 1 181 ? -7.262 -15.172 11.375 1 95.19 181 LEU A O 1
ATOM 1415 N N . CYS A 1 182 ? -5.793 -16.422 10.266 1 95.81 182 CYS A N 1
ATOM 1416 C CA . CYS A 1 182 ? -5.934 -15.68 9.023 1 95.81 182 CYS A CA 1
ATOM 1417 C C . CYS A 1 182 ? -7.391 -15.641 8.57 1 95.81 182 CYS A C 1
ATOM 1419 O O . CYS A 1 182 ? -7.922 -14.57 8.258 1 95.81 182 CYS A O 1
ATOM 1421 N N . MET A 1 183 ? -8.008 -16.734 8.602 1 95.88 183 MET A N 1
ATOM 1422 C CA . MET A 1 183 ? -9.398 -16.812 8.164 1 95.88 183 MET A CA 1
ATOM 1423 C C . MET A 1 183 ? -10.32 -16.156 9.18 1 95.88 183 MET A C 1
ATOM 1425 O O . MET A 1 183 ? -11.312 -15.523 8.812 1 95.88 183 MET A O 1
ATOM 1429 N N . SER A 1 184 ? -9.984 -16.281 10.43 1 96.88 184 SER A N 1
ATOM 1430 C CA . SER A 1 184 ? -10.773 -15.617 11.461 1 96.88 184 SER A CA 1
ATOM 1431 C C . SER A 1 184 ? -10.805 -14.102 11.25 1 96.88 184 SER A C 1
ATOM 1433 O O . SER A 1 184 ? -11.828 -13.453 11.5 1 96.88 184 SER A O 1
ATOM 1435 N N . LEU A 1 185 ? -9.727 -13.539 10.836 1 98.06 185 LEU A N 1
ATOM 1436 C CA . LEU A 1 185 ? -9.672 -12.109 10.555 1 98.06 185 LEU A CA 1
ATOM 1437 C C . LEU A 1 185 ? -10.617 -11.742 9.414 1 98.06 185 LEU A C 1
ATOM 1439 O O . LEU A 1 185 ? -11.336 -10.742 9.5 1 98.06 185 LEU A O 1
ATOM 1443 N N . LEU A 1 186 ? -10.648 -12.531 8.375 1 98.12 186 LEU A N 1
ATOM 1444 C CA . LEU A 1 186 ? -11.547 -12.266 7.254 1 98.12 186 LEU A CA 1
ATOM 1445 C C . LEU A 1 186 ? -13.008 -12.383 7.68 1 98.12 186 LEU A C 1
ATOM 1447 O O . LEU A 1 186 ? -13.844 -11.562 7.285 1 98.12 186 LEU A O 1
ATOM 1451 N N . TYR A 1 187 ? -13.281 -13.367 8.523 1 96.56 187 TYR A N 1
ATOM 1452 C CA . TYR A 1 187 ? -14.648 -13.594 8.984 1 96.56 187 TYR A CA 1
ATOM 1453 C C . TYR A 1 187 ? -15.094 -12.492 9.93 1 96.56 187 TYR A C 1
ATOM 1455 O O . TYR A 1 187 ? -16.156 -11.883 9.742 1 96.56 187 TYR A O 1
ATOM 1463 N N . SER A 1 188 ? -14.289 -12.188 10.922 1 96.81 188 SER A N 1
ATOM 1464 C CA . SER A 1 188 ? -14.734 -11.352 12.039 1 96.81 188 SER A CA 1
ATOM 1465 C C . SER A 1 188 ? -14.453 -9.875 11.773 1 96.81 188 SER A C 1
ATOM 1467 O O . SER A 1 188 ? -15.289 -9.016 12.062 1 96.81 188 SER A O 1
ATOM 1469 N N . VAL A 1 189 ? -13.266 -9.594 11.234 1 96.75 189 VAL A N 1
ATOM 1470 C CA . VAL A 1 189 ? -12.898 -8.211 10.969 1 96.75 189 VAL A CA 1
ATOM 1471 C C . VAL A 1 189 ? -13.492 -7.762 9.633 1 96.75 189 VAL A C 1
ATOM 1473 O O . VAL A 1 189 ? -14.031 -6.656 9.523 1 96.75 189 VAL A O 1
ATOM 1476 N N . GLY A 1 190 ? -13.484 -8.625 8.664 1 97.19 190 GLY A N 1
ATOM 1477 C CA . GLY A 1 190 ? -14.039 -8.32 7.352 1 97.19 190 GLY A CA 1
ATOM 1478 C C . GLY A 1 190 ? -15.539 -8.508 7.281 1 97.19 190 GLY A C 1
ATOM 1479 O O . GLY A 1 190 ? -16.203 -7.984 6.379 1 97.19 190 GLY A O 1
ATOM 1480 N N . GLY A 1 191 ? -16.078 -9.328 8.227 1 95.69 191 GLY A N 1
ATOM 1481 C CA . GLY A 1 191 ? -17.5 -9.656 8.203 1 95.69 191 GLY A CA 1
ATOM 1482 C C . GLY A 1 191 ? -17.859 -10.609 7.078 1 95.69 191 GLY A C 1
ATOM 1483 O O . GLY A 1 191 ? -19 -10.586 6.598 1 95.69 191 GLY A O 1
ATOM 1484 N N . MET A 1 192 ? -16.938 -11.359 6.641 1 96.19 192 MET A N 1
ATOM 1485 C CA . MET A 1 192 ? -17.141 -12.203 5.461 1 96.19 192 MET A CA 1
ATOM 1486 C C . MET A 1 192 ? -17.734 -13.555 5.852 1 96.19 192 MET A C 1
ATOM 1488 O O . MET A 1 192 ? -17.422 -14.094 6.91 1 96.19 192 MET A O 1
ATOM 1492 N N . HIS A 1 193 ? -18.5 -14.094 4.949 1 94.44 193 HIS A N 1
ATOM 1493 C CA . HIS A 1 193 ? -19.078 -15.43 5.105 1 94.44 193 HIS A CA 1
ATOM 1494 C C . HIS A 1 193 ? -18.516 -16.391 4.062 1 94.44 193 HIS A C 1
ATOM 1496 O O . HIS A 1 193 ? -18.391 -16.031 2.889 1 94.44 193 HIS A O 1
ATOM 1502 N N . ASP A 1 194 ? -18.219 -17.547 4.547 1 94.38 194 ASP A N 1
ATOM 1503 C CA . ASP A 1 194 ? -17.719 -18.594 3.66 1 94.38 194 ASP A CA 1
ATOM 1504 C C . ASP A 1 194 ? -18.844 -19.234 2.863 1 94.38 194 ASP A C 1
ATOM 1506 O O . ASP A 1 194 ? -19.797 -19.766 3.441 1 94.38 194 ASP A O 1
ATOM 1510 N N . ALA A 1 195 ? -18.75 -19.219 1.588 1 92.75 195 ALA A N 1
ATOM 1511 C CA . ALA A 1 195 ? -19.797 -19.766 0.729 1 92.75 195 ALA A CA 1
ATOM 1512 C C . ALA A 1 195 ? -20.047 -21.25 1.048 1 92.75 195 ALA A C 1
ATOM 1514 O O . ALA A 1 195 ? -21.188 -21.703 0.999 1 92.75 195 ALA A O 1
ATOM 1515 N N . LEU A 1 196 ? -19.031 -21.984 1.369 1 88.81 196 LEU A N 1
ATOM 1516 C CA . LEU A 1 196 ? -19.156 -23.406 1.662 1 88.81 196 LEU A CA 1
ATOM 1517 C C . LEU A 1 196 ? -19.938 -23.625 2.955 1 88.81 196 LEU A C 1
ATOM 1519 O O . LEU A 1 196 ? -20.812 -24.484 3.012 1 88.81 196 LEU A O 1
ATOM 1523 N N . THR A 1 197 ? -19.516 -22.984 4.016 1 77.75 197 THR A N 1
ATOM 1524 C CA . THR A 1 197 ? -20.109 -23.203 5.328 1 77.75 197 THR A CA 1
ATOM 1525 C C . THR A 1 197 ? -21.594 -22.844 5.316 1 77.75 197 THR A C 1
ATOM 1527 O O . THR A 1 197 ? -22.391 -23.406 6.062 1 77.75 197 THR A O 1
ATOM 1530 N N . HIS A 1 198 ? -21.953 -22.078 4.488 1 66.06 198 HIS A N 1
ATOM 1531 C CA . HIS A 1 198 ? -23.344 -21.672 4.391 1 66.06 198 HIS A CA 1
ATOM 1532 C C . HIS A 1 198 ? -24.234 -22.812 3.879 1 66.06 198 HIS A C 1
ATOM 1534 O O . HIS A 1 198 ? -25.406 -22.891 4.23 1 66.06 198 HIS A O 1
ATOM 1540 N N . LEU A 1 199 ? -23.594 -23.672 2.998 1 65.31 199 LEU A N 1
ATOM 1541 C CA . LEU A 1 199 ? -24.328 -24.797 2.43 1 65.31 199 LEU A CA 1
ATOM 1542 C C . LEU A 1 199 ? -24.359 -25.969 3.402 1 65.31 199 LEU A C 1
ATOM 1544 O O . LEU A 1 199 ? -25.328 -26.734 3.422 1 65.31 199 LEU A O 1
ATOM 1548 N N . ARG A 1 200 ? -23.234 -26.406 4.02 1 62.44 200 ARG A N 1
ATOM 1549 C CA . ARG A 1 200 ? -23 -27.688 4.672 1 62.44 200 ARG A CA 1
ATOM 1550 C C . ARG A 1 200 ? -23.812 -27.812 5.953 1 62.44 200 ARG A C 1
ATOM 1552 O O . ARG A 1 200 ? -23.375 -27.391 7.023 1 62.44 200 ARG A O 1
ATOM 1559 N N . SER A 1 201 ? -25.172 -27.594 5.938 1 48.84 201 SER A N 1
ATOM 1560 C CA . SER A 1 201 ? -25.797 -28.25 7.074 1 48.84 201 SER A CA 1
ATOM 1561 C C . SER A 1 201 ? -25.344 -29.719 7.168 1 48.84 201 SER A C 1
ATOM 1563 O O . SER A 1 201 ? -25.562 -30.375 8.188 1 48.84 201 SER A O 1
ATOM 1565 N N . GLY A 1 202 ? -24.641 -30.594 6.07 1 42.5 202 GLY A N 1
ATOM 1566 C CA . GLY A 1 202 ? -24.422 -32.031 6.207 1 42.5 202 GLY A CA 1
ATOM 1567 C C . GLY A 1 202 ? -23.141 -32.5 5.559 1 42.5 202 GLY A C 1
ATOM 1568 O O . GLY A 1 202 ? -22.406 -33.312 6.141 1 42.5 202 GLY A O 1
ATOM 1569 N N . ASP A 1 203 ? -22.984 -32.719 4.191 1 42.75 203 ASP A N 1
ATOM 1570 C CA . ASP A 1 203 ? -22.094 -33.688 3.559 1 42.75 203 ASP A CA 1
ATOM 1571 C C . ASP A 1 203 ? -20.641 -33.188 3.576 1 42.75 203 ASP A C 1
ATOM 1573 O O . ASP A 1 203 ? -20.359 -32.062 3.182 1 42.75 203 ASP A O 1
ATOM 1577 N N . GLY A 1 204 ? -19.812 -33.562 4.387 1 43.78 204 GLY A N 1
ATOM 1578 C CA . GLY A 1 204 ? -18.406 -33.469 4.75 1 43.78 204 GLY A CA 1
ATOM 1579 C C . GLY A 1 204 ? -17.484 -33.469 3.547 1 43.78 204 GLY A C 1
ATOM 1580 O O . GLY A 1 204 ? -16.281 -33.719 3.682 1 43.78 204 GLY A O 1
ATOM 1581 N N . GLN A 1 205 ? -17.906 -33.906 2.32 1 50.12 205 GLN A N 1
ATOM 1582 C CA . GLN A 1 205 ? -16.797 -34.062 1.397 1 50.12 205 GLN A CA 1
ATOM 1583 C C . GLN A 1 205 ? -16 -32.781 1.256 1 50.12 205 GLN A C 1
ATOM 1585 O O . GLN A 1 205 ? -16.578 -31.703 1.036 1 50.12 205 GLN A O 1
ATOM 1590 N N . ALA A 1 206 ? -14.664 -32.844 1.604 1 57.88 206 ALA A N 1
ATOM 1591 C CA . ALA A 1 206 ? -13.633 -31.875 1.936 1 57.88 206 ALA A CA 1
ATOM 1592 C C . ALA A 1 206 ? -13.344 -30.953 0.751 1 57.88 206 ALA A C 1
ATOM 1594 O O . ALA A 1 206 ? -13.375 -31.391 -0.402 1 57.88 206 ALA A O 1
ATOM 1595 N N . ASP A 1 207 ? -13.633 -29.672 0.659 1 83.5 207 ASP A N 1
ATOM 1596 C CA . ASP A 1 207 ? -13.273 -28.547 -0.196 1 83.5 207 ASP A CA 1
ATOM 1597 C C . ASP A 1 207 ? -11.758 -28.406 -0.307 1 83.5 207 ASP A C 1
ATOM 1599 O O . ASP A 1 207 ? -11.227 -27.297 -0.198 1 83.5 207 ASP A O 1
ATOM 1603 N N . ILE A 1 208 ? -11.289 -29.703 -0.711 1 93.31 208 ILE A N 1
ATOM 1604 C CA . ILE A 1 208 ? -9.836 -29.734 -0.874 1 93.31 208 ILE A CA 1
ATOM 1605 C C . ILE A 1 208 ? -9.461 -29.141 -2.229 1 93.31 208 ILE A C 1
ATOM 1607 O O . ILE A 1 208 ? -9.984 -29.562 -3.266 1 93.31 208 ILE A O 1
ATOM 1611 N N . THR A 1 209 ? -8.5 -28.219 -2.16 1 96.75 209 THR A N 1
ATOM 1612 C CA . THR A 1 209 ? -8.133 -27.547 -3.398 1 96.75 209 THR A CA 1
ATOM 1613 C C . THR A 1 209 ? -6.641 -27.703 -3.674 1 96.75 209 THR A C 1
ATOM 1615 O O . THR A 1 209 ? -6.18 -27.453 -4.793 1 96.75 209 THR A O 1
ATOM 1618 N N . CYS A 1 210 ? -5.887 -28.094 -2.721 1 95.81 210 CYS A N 1
ATOM 1619 C CA . CYS A 1 210 ? -4.438 -28.172 -2.861 1 95.81 210 CYS A CA 1
ATOM 1620 C C . CYS A 1 210 ? -3.902 -29.438 -2.209 1 95.81 210 CYS A C 1
ATOM 1622 O O . CYS A 1 210 ? -4.465 -29.922 -1.221 1 95.81 210 CYS A O 1
ATOM 1624 N N . ASP A 1 211 ? -2.877 -29.984 -2.799 1 94.44 211 ASP A N 1
ATOM 1625 C CA . ASP A 1 211 ? -2.164 -31.156 -2.295 1 94.44 211 ASP A CA 1
ATOM 1626 C C . ASP A 1 211 ? -3.088 -32.375 -2.217 1 94.44 211 ASP A C 1
ATOM 1628 O O . ASP A 1 211 ? -2.965 -33.188 -1.307 1 94.44 211 ASP A O 1
ATOM 1632 N N . SER A 1 212 ? -4.039 -32.406 -3.047 1 93.5 212 SER A N 1
ATOM 1633 C CA . SER A 1 212 ? -4.922 -33.562 -3.162 1 93.5 212 SER A CA 1
ATOM 1634 C C . SER A 1 212 ? -4.215 -34.719 -3.848 1 93.5 212 SER A C 1
ATOM 1636 O O . SER A 1 212 ? -3.502 -34.531 -4.832 1 93.5 212 SER A O 1
ATOM 1638 N N . PRO A 1 213 ? -4.426 -35.906 -3.336 1 92.5 213 PRO A N 1
ATOM 1639 C CA . PRO A 1 213 ? -3.852 -37.062 -4.031 1 92.5 213 PRO A CA 1
ATOM 1640 C C . PRO A 1 213 ? -4.414 -37.25 -5.441 1 92.5 213 PRO A C 1
ATOM 1642 O O . PRO A 1 213 ? -3.818 -37.938 -6.262 1 92.5 213 PRO A O 1
ATOM 1645 N N . ARG A 1 214 ? -5.504 -36.625 -5.754 1 93.31 214 ARG A N 1
ATOM 1646 C CA . ARG A 1 214 ? -6.113 -36.688 -7.078 1 93.31 214 ARG A CA 1
ATOM 1647 C C . ARG A 1 214 ? -5.387 -35.781 -8.062 1 93.31 214 ARG A C 1
ATOM 1649 O O . ARG A 1 214 ? -5.59 -35.875 -9.273 1 93.31 214 ARG A O 1
ATOM 1656 N N . ASN A 1 215 ? -4.664 -34.844 -7.551 1 96.62 215 ASN A N 1
ATOM 1657 C CA . ASN A 1 215 ? -3.928 -33.906 -8.391 1 96.62 215 ASN A CA 1
ATOM 1658 C C . ASN A 1 215 ? -2.582 -34.5 -8.828 1 96.62 215 ASN A C 1
ATOM 1660 O O . ASN A 1 215 ? -1.773 -34.875 -7.988 1 96.62 215 ASN A O 1
ATOM 1664 N N . THR A 1 216 ? -2.285 -34.531 -10.117 1 97.56 216 THR A N 1
ATOM 1665 C CA . THR A 1 216 ? -1.099 -35.188 -10.656 1 97.56 216 THR A CA 1
ATOM 1666 C C . THR A 1 216 ? 0.171 -34.469 -10.18 1 97.56 216 THR A C 1
ATOM 1668 O O . THR A 1 216 ? 1.238 -35.094 -10.117 1 97.56 216 THR A O 1
ATOM 1671 N N . TRP A 1 217 ? 0.023 -33.281 -9.828 1 96.69 217 TRP A N 1
ATOM 1672 C CA . TRP A 1 217 ? 1.206 -32.5 -9.453 1 96.69 217 TRP A CA 1
ATOM 1673 C C . TRP A 1 217 ? 1.533 -32.688 -7.977 1 96.69 217 TRP A C 1
ATOM 1675 O O . TRP A 1 217 ? 2.557 -32.188 -7.496 1 96.69 217 TRP A O 1
ATOM 1685 N N . THR A 1 218 ? 0.656 -33.281 -7.273 1 94.5 218 THR A N 1
ATOM 1686 C CA . THR A 1 218 ? 0.892 -33.625 -5.871 1 94.5 218 THR A CA 1
ATOM 1687 C C . THR A 1 218 ? 1.734 -34.875 -5.75 1 94.5 218 THR A C 1
ATOM 1689 O O . THR A 1 218 ? 2.377 -35.125 -4.723 1 94.5 218 THR A O 1
ATOM 1692 N N . HIS A 1 219 ? 1.783 -35.656 -6.793 1 91.31 219 HIS A N 1
ATOM 1693 C CA . HIS A 1 219 ? 2.482 -36.938 -6.754 1 91.31 219 HIS A CA 1
ATOM 1694 C C . HIS A 1 219 ? 3.977 -36.75 -6.52 1 91.31 219 HIS A C 1
ATOM 1696 O O . HIS A 1 219 ? 4.617 -35.938 -7.203 1 91.31 219 HIS A O 1
ATOM 1702 N N . GLY A 1 220 ? 4.484 -37.438 -5.523 1 87.75 220 GLY A N 1
ATOM 1703 C CA . GLY A 1 220 ? 5.914 -37.406 -5.25 1 87.75 220 GLY A CA 1
ATOM 1704 C C . GLY A 1 220 ? 6.305 -36.344 -4.258 1 87.75 220 GLY A C 1
ATOM 1705 O O . GLY A 1 220 ? 7.441 -36.281 -3.787 1 87.75 220 GLY A O 1
ATOM 1706 N N . LYS A 1 221 ? 5.332 -35.438 -3.975 1 89.5 221 LYS A N 1
ATOM 1707 C CA . LYS A 1 221 ? 5.633 -34.375 -3 1 89.5 221 LYS A CA 1
ATOM 1708 C C . LYS A 1 221 ? 5.633 -34.938 -1.579 1 89.5 221 LYS A C 1
ATOM 1710 O O . LYS A 1 221 ? 4.855 -35.844 -1.258 1 89.5 221 LYS A O 1
ATOM 1715 N N . LYS A 1 222 ? 6.586 -34.406 -0.786 1 88.5 222 LYS A N 1
ATOM 1716 C CA . LYS A 1 222 ? 6.543 -34.688 0.649 1 88.5 222 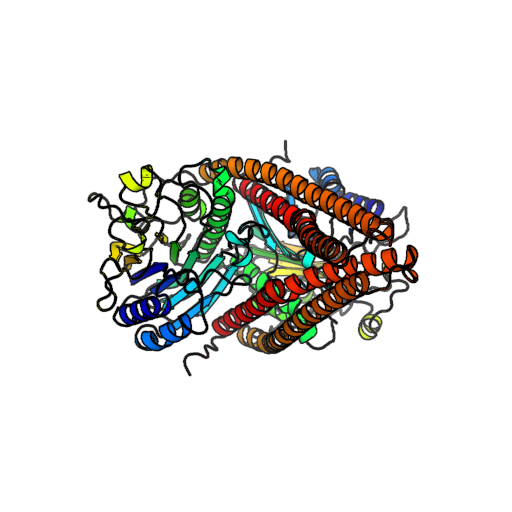LYS A CA 1
ATOM 1717 C C . LYS A 1 222 ? 5.574 -33.75 1.356 1 88.5 222 LYS A C 1
ATOM 1719 O O . LYS A 1 222 ? 5.848 -32.531 1.481 1 88.5 222 LYS A O 1
ATOM 1724 N N . LEU A 1 223 ? 4.477 -34.25 1.782 1 89.38 223 LEU A N 1
ATOM 1725 C CA . LEU A 1 223 ? 3.441 -33.438 2.412 1 89.38 223 LEU A CA 1
ATOM 1726 C C . LEU A 1 223 ? 3.484 -33.594 3.93 1 89.38 223 LEU A C 1
ATOM 1728 O O . LEU A 1 223 ? 3.992 -34.594 4.445 1 89.38 223 LEU A O 1
ATOM 1732 N N . GLU A 1 224 ? 2.955 -32.594 4.598 1 84.5 224 GLU A N 1
ATOM 1733 C CA . GLU A 1 224 ? 2.748 -32.719 6.039 1 84.5 224 GLU A CA 1
ATOM 1734 C C . GLU A 1 224 ? 1.79 -33.844 6.371 1 84.5 224 GLU A C 1
ATOM 1736 O O . GLU A 1 224 ? 0.823 -34.094 5.645 1 84.5 224 GLU A O 1
ATOM 1741 N N . PRO A 1 225 ? 2.08 -34.531 7.492 1 85.56 225 PRO A N 1
ATOM 1742 C CA . PRO A 1 225 ? 1.258 -35.688 7.852 1 85.56 225 PRO A CA 1
ATOM 1743 C C . PRO A 1 225 ? -0.224 -35.344 7.98 1 85.56 225 PRO A C 1
ATOM 1745 O O . PRO A 1 225 ? -1.082 -36.125 7.547 1 85.56 225 PRO A O 1
ATOM 1748 N N . TRP A 1 226 ? -0.45 -34.25 8.523 1 84.62 226 TRP A N 1
ATOM 1749 C CA . TRP A 1 226 ? -1.844 -33.844 8.695 1 84.62 226 TRP A CA 1
ATOM 1750 C C . TRP A 1 226 ? -2.537 -33.688 7.352 1 84.62 226 TRP A C 1
ATOM 1752 O O . TRP A 1 226 ? -3.695 -34.062 7.188 1 84.62 226 TRP A O 1
ATOM 1762 N N . ALA A 1 227 ? -1.896 -33.188 6.391 1 87.38 227 ALA A N 1
ATOM 1763 C CA . ALA A 1 227 ? -2.457 -32.969 5.059 1 87.38 227 ALA A CA 1
ATOM 1764 C C . ALA A 1 227 ? -2.746 -34.281 4.363 1 87.38 227 ALA A C 1
ATOM 1766 O O . ALA A 1 227 ? -3.748 -34.406 3.658 1 87.38 227 ALA A O 1
ATOM 1767 N N . VAL A 1 228 ? -1.867 -35.219 4.641 1 88.38 228 VAL A N 1
ATOM 1768 C CA . VAL A 1 228 ? -2.07 -36.531 4.086 1 88.38 228 VAL A CA 1
ATOM 1769 C C . VAL A 1 228 ? -3.338 -37.156 4.672 1 88.38 228 VAL A C 1
ATOM 1771 O O . VAL A 1 228 ? -4.176 -37.688 3.938 1 88.38 228 VAL A O 1
ATOM 1774 N N . GLN A 1 229 ? -3.426 -37.031 5.918 1 88.56 229 GLN A N 1
ATOM 1775 C CA . GLN A 1 229 ? -4.562 -37.625 6.621 1 88.56 229 GLN A CA 1
ATOM 1776 C C . GLN A 1 229 ? -5.875 -36.969 6.172 1 88.56 229 GLN A C 1
ATOM 1778 O O . GLN A 1 229 ? -6.898 -37.656 6.066 1 88.56 229 GLN A O 1
ATOM 1783 N N . GLN A 1 230 ? -5.824 -35.75 5.797 1 88.19 230 GLN A N 1
ATOM 1784 C CA . GLN A 1 230 ? -7.035 -35 5.445 1 88.19 230 GLN A CA 1
ATOM 1785 C C . GLN A 1 230 ? -7.316 -35.094 3.947 1 88.19 230 GLN A C 1
ATOM 1787 O O . GLN A 1 230 ? -8.352 -34.625 3.475 1 88.19 230 GLN A O 1
ATOM 1792 N N . GLY A 1 231 ? -6.379 -35.688 3.217 1 90.81 231 GLY A N 1
ATOM 1793 C CA . GLY A 1 231 ? -6.539 -35.812 1.777 1 90.81 231 GLY A CA 1
ATOM 1794 C C . GLY A 1 231 ? -6.215 -34.531 1.038 1 90.81 231 GLY A C 1
ATOM 1795 O O . GLY A 1 231 ? -6.691 -34.312 -0.078 1 90.81 231 GLY A O 1
ATOM 1796 N N . GLY A 1 232 ? -5.5 -33.656 1.718 1 93.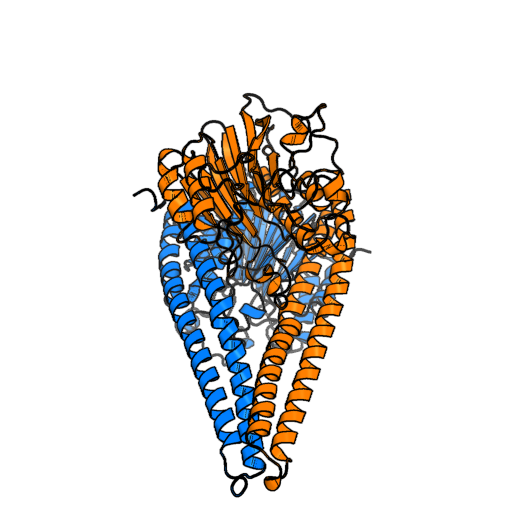38 232 GLY A N 1
ATOM 1797 C CA . GLY A 1 232 ? -5.109 -32.375 1.119 1 93.38 232 GLY A CA 1
ATOM 1798 C C . GLY A 1 232 ? -5.434 -31.188 1.993 1 93.38 232 GLY A C 1
ATOM 1799 O O . GLY A 1 232 ? -5.59 -31.328 3.209 1 93.38 232 GLY A O 1
ATOM 1800 N N . LYS A 1 233 ? -5.422 -30.047 1.344 1 93.31 233 LYS A N 1
ATOM 1801 C CA . LYS A 1 233 ? -5.668 -28.797 2.053 1 93.31 233 LYS A CA 1
ATOM 1802 C C . LYS A 1 233 ? -6.719 -27.953 1.338 1 93.31 233 LYS A C 1
ATOM 1804 O O . LYS A 1 233 ? -6.754 -27.906 0.106 1 93.31 233 LYS A O 1
ATOM 1809 N N . ARG A 1 234 ? -7.586 -27.328 2.115 1 94.88 234 ARG A N 1
ATOM 1810 C CA . ARG A 1 234 ? -8.453 -26.266 1.599 1 94.88 234 ARG A CA 1
ATOM 1811 C C . ARG A 1 234 ? -7.801 -24.906 1.765 1 94.88 234 ARG A C 1
ATOM 1813 O O . ARG A 1 234 ? -7.742 -24.375 2.873 1 94.88 234 ARG A O 1
ATOM 1820 N N . LEU A 1 235 ? -7.379 -24.375 0.579 1 96.38 235 LEU A N 1
ATOM 1821 C CA . LEU A 1 235 ? -6.633 -23.125 0.671 1 96.38 235 LEU A CA 1
ATOM 1822 C C . LEU A 1 235 ? -7.305 -22.031 -0.15 1 96.38 235 LEU A C 1
ATOM 1824 O O . LEU A 1 235 ? -6.973 -20.859 -0.007 1 96.38 235 LEU A O 1
ATOM 1828 N N . ASP A 1 236 ? -8.234 -22.391 -1.018 1 97.69 236 ASP A N 1
ATOM 1829 C CA . ASP A 1 236 ? -8.922 -21.469 -1.906 1 97.69 236 ASP A CA 1
ATOM 1830 C C . ASP A 1 236 ? -10.359 -21.219 -1.439 1 97.69 236 ASP A C 1
ATOM 1832 O O . ASP A 1 236 ? -11.039 -22.156 -0.996 1 97.69 236 ASP A O 1
ATOM 1836 N N . TYR A 1 237 ? -10.797 -19.953 -1.54 1 97.44 237 TYR A N 1
ATOM 1837 C CA . TYR A 1 237 ? -12.07 -19.609 -0.922 1 97.44 237 TYR A CA 1
ATOM 1838 C C . TYR A 1 237 ? -12.867 -18.656 -1.812 1 97.44 237 TYR A C 1
ATOM 1840 O O . TYR A 1 237 ? -12.297 -17.922 -2.617 1 97.44 237 TYR A O 1
ATOM 1848 N N . ILE A 1 238 ? -14.156 -18.734 -1.705 1 97.81 238 ILE A N 1
ATOM 1849 C CA . ILE A 1 238 ? -15.102 -17.688 -2.094 1 97.81 238 ILE A CA 1
ATOM 1850 C C . ILE A 1 238 ? -15.891 -17.219 -0.869 1 97.81 238 ILE A C 1
ATOM 1852 O O . ILE A 1 238 ? -16.688 -17.984 -0.303 1 97.81 238 ILE A O 1
ATOM 1856 N N . LEU A 1 239 ? -15.602 -16.031 -0.466 1 97.31 239 LEU A N 1
ATOM 1857 C CA . LEU A 1 239 ? -16.297 -15.391 0.637 1 97.31 239 LEU A CA 1
ATOM 1858 C C . LEU A 1 239 ? -17.234 -14.297 0.123 1 97.31 239 LEU A C 1
ATOM 1860 O O . LEU A 1 239 ? -17 -13.75 -0.96 1 97.31 239 LEU A O 1
ATOM 1864 N N . TYR A 1 240 ? -18.25 -14.016 0.904 1 96.88 240 TYR A N 1
ATOM 1865 C CA . TYR A 1 240 ? -19.203 -13 0.456 1 96.88 240 TYR A CA 1
ATOM 1866 C C . TYR A 1 240 ? -19.859 -12.305 1.643 1 96.88 240 TYR A C 1
ATOM 1868 O O . TYR A 1 240 ? -19.828 -12.82 2.766 1 96.88 240 TYR A O 1
ATOM 1876 N N . ARG A 1 241 ? -20.406 -11.148 1.444 1 95.88 241 ARG A N 1
ATOM 1877 C CA . ARG A 1 241 ? -21.25 -10.43 2.395 1 95.88 241 ARG A CA 1
ATOM 1878 C C . ARG A 1 241 ? -22.047 -9.328 1.702 1 95.88 241 ARG A C 1
ATOM 1880 O O . ARG A 1 241 ? -21.75 -8.977 0.555 1 95.88 241 ARG A O 1
ATOM 1887 N N . GLY A 1 242 ? -23.078 -8.867 2.412 1 94.94 242 GLY A N 1
ATOM 1888 C CA . GLY A 1 242 ? -23.828 -7.707 1.945 1 94.94 242 GLY A CA 1
ATOM 1889 C C . GLY A 1 242 ? -23.312 -6.398 2.516 1 94.94 242 GLY A C 1
ATOM 1890 O O . GLY A 1 242 ? -22.375 -6.395 3.32 1 94.94 242 GLY A O 1
ATOM 1891 N N . PRO A 1 243 ? -23.922 -5.277 2.01 1 94.75 243 PRO A N 1
ATOM 1892 C CA . PRO A 1 243 ? -23.594 -3.973 2.582 1 94.75 243 PRO A CA 1
ATOM 1893 C C . PRO A 1 243 ? -23.859 -3.898 4.082 1 94.75 243 PRO A C 1
ATOM 1895 O O . PRO A 1 243 ? -24.75 -4.598 4.586 1 94.75 243 PRO A O 1
ATOM 1898 N N . SER A 1 244 ? -23.078 -3.004 4.707 1 88.31 244 SER A N 1
ATOM 1899 C CA . SER A 1 244 ? -23.25 -2.877 6.152 1 88.31 244 SER A CA 1
ATOM 1900 C C . SER A 1 244 ? -24.609 -2.295 6.504 1 88.31 244 SER A C 1
ATOM 1902 O O . SER A 1 244 ? -25.188 -2.625 7.543 1 88.31 244 SER A O 1
ATOM 1904 N N . SER A 1 245 ? -25.141 -1.496 5.652 1 84.31 245 SER A N 1
ATOM 1905 C CA . SER A 1 245 ? -26.375 -0.763 5.969 1 84.31 245 SER A CA 1
ATOM 1906 C C . SER A 1 245 ? -27.594 -1.454 5.379 1 84.31 245 SER A C 1
ATOM 1908 O O . SER A 1 245 ? -28.719 -1.011 5.594 1 84.31 245 SER A O 1
ATOM 1910 N N . LEU A 1 246 ? -27.438 -2.52 4.633 1 84.19 246 LEU A N 1
ATOM 1911 C CA . LEU A 1 246 ? -28.531 -3.221 3.979 1 84.19 246 LEU A CA 1
ATOM 1912 C C . LEU A 1 246 ? -28.438 -4.727 4.211 1 84.19 246 LEU A C 1
ATOM 1914 O O . LEU A 1 246 ? -27.344 -5.262 4.371 1 84.19 246 LEU A O 1
ATOM 1918 N N 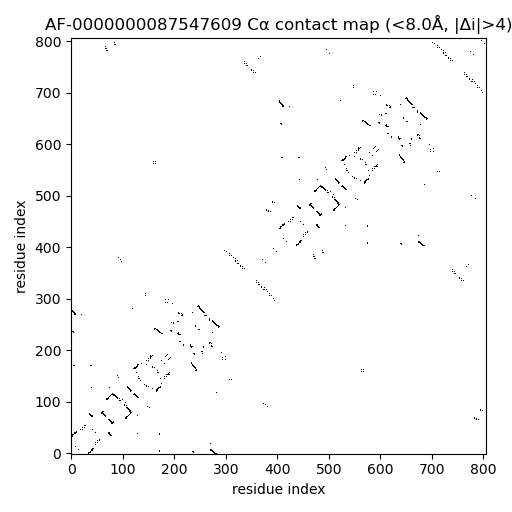. PRO A 1 247 ? -29.641 -5.305 4.234 1 85.69 247 PRO A N 1
ATOM 1919 C CA . PRO A 1 247 ? -29.625 -6.766 4.348 1 85.69 247 PRO A CA 1
ATOM 1920 C C . PRO A 1 247 ? -28.938 -7.441 3.164 1 85.69 247 PRO A C 1
ATOM 1922 O O . PRO A 1 247 ? -29.047 -6.965 2.031 1 85.69 247 PRO A O 1
ATOM 1925 N N . ASN A 1 248 ? -28.297 -8.508 3.449 1 90.44 248 ASN A N 1
ATOM 1926 C CA . ASN A 1 248 ? -27.641 -9.281 2.406 1 90.44 248 ASN A CA 1
ATOM 1927 C C . ASN A 1 248 ? -28.641 -9.922 1.459 1 90.44 248 ASN A C 1
ATOM 1929 O O . ASN A 1 248 ? -29.594 -10.57 1.904 1 90.44 248 ASN A O 1
ATOM 1933 N N . ARG A 1 249 ? -28.406 -9.758 0.209 1 93.88 249 ARG A N 1
ATOM 1934 C CA . ARG A 1 249 ? -29.344 -10.273 -0.791 1 93.88 249 ARG A CA 1
ATOM 1935 C C . ARG A 1 249 ? -28.766 -11.5 -1.493 1 93.88 249 ARG A C 1
ATOM 1937 O O . ARG A 1 249 ? -29.375 -12.023 -2.43 1 93.88 249 ARG A O 1
ATOM 1944 N N . LEU A 1 250 ? -27.562 -11.875 -1.087 1 94.12 250 LEU A N 1
ATOM 1945 C CA . LEU A 1 250 ? -26.922 -13.047 -1.682 1 94.12 250 LEU A CA 1
ATOM 1946 C C . LEU A 1 250 ? -27.062 -14.266 -0.771 1 94.12 250 LEU A C 1
ATOM 1948 O O . LEU A 1 250 ? -26.844 -14.164 0.437 1 94.12 250 LEU A O 1
ATOM 1952 N N . THR A 1 251 ? -27.469 -15.328 -1.312 1 91.38 251 THR A N 1
ATOM 1953 C CA . THR A 1 251 ? -27.484 -16.609 -0.624 1 91.38 251 THR A CA 1
ATOM 1954 C C . THR A 1 251 ? -26.781 -17.688 -1.459 1 91.38 251 THR A C 1
ATOM 1956 O O . THR A 1 251 ? -27.172 -17.938 -2.604 1 91.38 251 THR A O 1
ATOM 1959 N N . CYS A 1 252 ? -25.797 -18.25 -0.877 1 92.75 252 CYS A N 1
ATOM 1960 C CA . CYS A 1 252 ? -25.094 -19.312 -1.599 1 92.75 252 CYS A CA 1
ATOM 1961 C C . CYS A 1 252 ? -25.953 -20.547 -1.737 1 92.75 252 CYS A C 1
ATOM 1963 O O . CYS A 1 252 ? -26.484 -21.062 -0.746 1 92.75 252 CYS A O 1
ATOM 1965 N N . THR A 1 253 ? -26.062 -21.078 -2.967 1 92.62 253 THR A N 1
ATOM 1966 C CA . THR A 1 253 ? -26.938 -22.219 -3.201 1 92.62 253 THR A CA 1
ATOM 1967 C C . THR A 1 253 ? -26.125 -23.438 -3.639 1 92.62 253 THR A C 1
ATOM 1969 O O . THR A 1 253 ? -26.625 -24.562 -3.602 1 92.62 253 THR A O 1
ATOM 1972 N N . SER A 1 254 ? -24.953 -23.203 -4.09 1 92.19 254 SER A N 1
ATOM 1973 C CA . SER A 1 254 ? -24.094 -24.297 -4.5 1 92.19 254 SER A CA 1
ATOM 1974 C C . SER A 1 254 ? -22.625 -23.938 -4.352 1 92.19 254 SER A C 1
ATOM 1976 O O . SER A 1 254 ? -22.25 -22.766 -4.484 1 92.19 254 SER A O 1
ATOM 1978 N N . HIS A 1 255 ? -21.812 -24.844 -4.008 1 93.69 255 HIS A N 1
ATOM 1979 C CA . HIS A 1 255 ? -20.359 -24.766 -3.893 1 93.69 255 HIS A CA 1
ATOM 1980 C C . HIS A 1 255 ? -19.703 -26.062 -4.336 1 93.69 255 HIS A C 1
ATOM 1982 O O . HIS A 1 255 ? -19.969 -27.125 -3.771 1 93.69 255 HIS A O 1
ATOM 1988 N N . LYS A 1 256 ? -18.797 -25.953 -5.344 1 92.69 256 LYS A N 1
ATOM 1989 C CA . LYS A 1 256 ? -18.219 -27.172 -5.902 1 92.69 256 LYS A CA 1
ATOM 1990 C C . LYS A 1 256 ? -16.75 -26.953 -6.242 1 92.69 256 LYS A C 1
ATOM 1992 O O . LYS A 1 256 ? -16.344 -25.875 -6.691 1 92.69 256 LYS A O 1
ATOM 1997 N N . VAL A 1 257 ? -16.016 -28.016 -5.988 1 95.5 257 VAL A N 1
ATOM 1998 C CA . VAL A 1 257 ? -14.648 -28.062 -6.496 1 95.5 257 VAL A CA 1
ATOM 1999 C C . VAL A 1 257 ? -14.656 -28.406 -7.98 1 95.5 257 VAL A C 1
ATOM 2001 O O . VAL A 1 257 ? -15.414 -29.281 -8.414 1 95.5 257 VAL A O 1
ATOM 2004 N N . THR A 1 258 ? -13.867 -27.672 -8.742 1 95.75 258 THR A N 1
ATOM 2005 C CA . THR A 1 258 ? -13.859 -27.875 -10.188 1 95.75 258 THR A CA 1
ATOM 2006 C C . THR A 1 258 ? -12.43 -27.969 -10.711 1 95.75 258 THR A C 1
ATOM 2008 O O . THR A 1 258 ? -11.469 -27.859 -9.938 1 95.75 258 THR A O 1
ATOM 2011 N N . PHE A 1 259 ? -12.266 -28.297 -12.039 1 97.31 259 PHE A N 1
ATOM 2012 C CA . PHE A 1 259 ? -10.961 -28.516 -12.664 1 97.31 259 PHE A CA 1
ATOM 2013 C C . PHE A 1 259 ? -10.25 -29.703 -12.047 1 97.31 259 PHE A C 1
ATOM 2015 O O . PHE A 1 259 ? -9.031 -29.688 -11.852 1 97.31 259 PHE A O 1
ATOM 2022 N N . THR A 1 260 ? -11.023 -30.734 -11.688 1 96.25 260 THR A N 1
ATOM 2023 C CA . THR A 1 260 ? -10.461 -31.922 -11.07 1 96.25 260 THR A CA 1
ATOM 2024 C C . THR A 1 260 ? -10.133 -32.969 -12.125 1 96.25 260 THR A C 1
ATOM 2026 O O . THR A 1 260 ? -9.406 -33.938 -11.852 1 96.25 260 THR A O 1
ATOM 2029 N N . GLU A 1 261 ? -10.75 -32.812 -13.281 1 95.94 261 GLU A N 1
ATOM 2030 C CA . GLU A 1 261 ? -10.492 -33.75 -14.375 1 95.94 261 GLU A CA 1
ATOM 2031 C C . GLU A 1 261 ? -9.086 -33.531 -14.945 1 95.94 261 GLU A C 1
ATOM 2033 O O . GLU A 1 261 ? -8.469 -32.5 -14.742 1 95.94 261 GLU A O 1
ATOM 2038 N N . LEU A 1 262 ? -8.609 -34.531 -15.656 1 97.44 262 LEU A N 1
ATOM 2039 C CA . LEU A 1 262 ? -7.316 -34.438 -16.328 1 97.44 262 LEU A CA 1
ATOM 2040 C C . LEU A 1 262 ? -7.461 -33.812 -17.703 1 97.44 262 LEU A C 1
ATOM 2042 O O . LEU A 1 262 ? -8.469 -34.031 -18.391 1 97.44 262 LEU A O 1
ATOM 2046 N N . MET A 1 263 ? -6.445 -33.062 -18.062 1 96.88 263 MET A N 1
ATOM 2047 C CA . MET A 1 263 ? -6.41 -32.531 -19.422 1 96.88 263 MET A CA 1
ATOM 2048 C C . MET A 1 263 ? -6.461 -33.688 -20.438 1 96.88 263 MET A C 1
ATOM 2050 O O . MET A 1 263 ? -5.824 -34.719 -20.25 1 96.88 263 MET A O 1
ATOM 2054 N N . PRO A 1 264 ? -7.164 -33.531 -21.484 1 92.19 264 PRO A N 1
ATOM 2055 C CA . PRO A 1 264 ? -7.324 -34.625 -22.453 1 92.19 264 PRO A CA 1
ATOM 2056 C C . PRO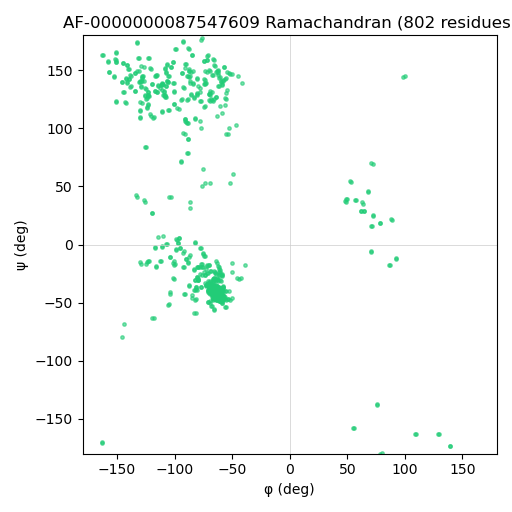 A 1 264 ? -6.031 -34.938 -23.203 1 92.19 264 PRO A C 1
ATOM 2058 O O . PRO A 1 264 ? -5.75 -36.094 -23.469 1 92.19 264 PRO A O 1
ATOM 2061 N N . ASP A 1 265 ? -5.25 -33.969 -23.484 1 92.38 265 ASP A N 1
ATOM 2062 C CA . ASP A 1 265 ? -4.078 -34.188 -24.328 1 92.38 265 ASP A CA 1
ATOM 2063 C C . ASP A 1 265 ? -2.887 -34.688 -23.516 1 92.38 265 ASP A C 1
ATOM 2065 O O . ASP A 1 265 ? -2.242 -35.656 -23.891 1 92.38 265 ASP A O 1
ATOM 2069 N N . LEU A 1 266 ? -2.668 -34.062 -22.312 1 96.38 266 LEU A N 1
ATOM 2070 C CA . LEU A 1 266 ? -1.453 -34.312 -21.547 1 96.38 266 LEU A CA 1
ATOM 2071 C C . LEU A 1 266 ? -1.739 -35.281 -20.391 1 96.38 266 LEU A C 1
ATOM 2073 O O . LEU A 1 266 ? -0.813 -35.812 -19.781 1 96.38 266 LEU A O 1
ATOM 2077 N N . HIS A 1 267 ? -2.986 -35.469 -20.078 1 97.06 267 HIS A N 1
ATOM 2078 C CA . HIS A 1 267 ? -3.418 -36.344 -18.984 1 97.06 267 HIS A CA 1
ATOM 2079 C C . HIS A 1 267 ? -2.799 -35.906 -17.656 1 97.06 267 HIS A C 1
ATOM 2081 O O . HIS A 1 267 ? -2.312 -36.75 -16.891 1 97.06 267 HIS A O 1
ATOM 2087 N N . VAL A 1 268 ? -2.713 -34.688 -17.5 1 97.81 268 VAL A N 1
ATOM 2088 C CA . VAL A 1 268 ? -2.279 -34.062 -16.25 1 97.81 268 VAL A CA 1
ATOM 2089 C C . VAL A 1 268 ? -3.352 -33.125 -15.734 1 97.81 268 VAL A C 1
ATOM 2091 O O . VAL A 1 268 ? -4.262 -32.75 -16.484 1 97.81 268 VAL A O 1
ATOM 2094 N N . SER A 1 269 ? -3.27 -32.812 -14.438 1 98.12 269 SER A N 1
ATOM 2095 C CA . SER A 1 269 ? -4.172 -31.812 -13.859 1 98.12 269 SER A CA 1
ATOM 2096 C C . SER A 1 269 ? -3.916 -30.438 -14.445 1 98.12 269 SER A C 1
ATOM 2098 O O . SER A 1 269 ? -2.801 -30.141 -14.875 1 98.12 269 SER A O 1
ATOM 2100 N N . TYR A 1 270 ? -4.898 -29.578 -14.453 1 98.25 270 TYR A N 1
ATOM 2101 C CA . TYR A 1 270 ? -4.824 -28.25 -15.031 1 98.25 270 TYR A CA 1
ATOM 2102 C C . TYR A 1 270 ? -3.898 -27.344 -14.219 1 98.25 270 TYR A C 1
ATOM 2104 O O . TYR A 1 270 ? -3.252 -26.453 -14.766 1 98.25 270 TYR A O 1
ATOM 2112 N N . SER A 1 271 ? -3.85 -27.469 -13 1 98.31 271 SER A N 1
ATOM 2113 C CA . SER A 1 271 ? -3.062 -26.719 -12.023 1 98.31 271 SER A CA 1
ATOM 2114 C C . SER A 1 271 ? -2.74 -27.562 -10.805 1 98.31 271 SER A C 1
ATOM 2116 O O . SER A 1 271 ? -3.289 -28.656 -10.641 1 98.31 271 SER A O 1
ATOM 2118 N N . ASP A 1 272 ? -1.782 -27.125 -9.984 1 97.06 272 ASP A N 1
ATOM 2119 C CA . ASP A 1 272 ? -1.531 -27.828 -8.727 1 97.06 272 ASP A CA 1
ATOM 2120 C C . ASP A 1 272 ? -2.613 -27.516 -7.699 1 97.06 272 ASP A C 1
ATOM 2122 O O . ASP A 1 272 ? -2.639 -28.109 -6.617 1 97.06 272 ASP A O 1
ATOM 2126 N N . HIS A 1 273 ? -3.48 -26.609 -7.984 1 98 273 HIS A N 1
ATOM 2127 C CA . HIS A 1 273 ? -4.715 -26.359 -7.25 1 98 273 HIS A CA 1
ATOM 2128 C C . HIS A 1 273 ? -5.934 -26.797 -8.055 1 98 273 HIS A C 1
ATOM 2130 O O . HIS A 1 273 ? -5.887 -26.828 -9.289 1 98 273 HIS A O 1
ATOM 2136 N N . PHE A 1 274 ? -6.988 -27.172 -7.359 1 97.56 274 PHE A N 1
ATOM 2137 C CA . PHE A 1 274 ? -8.305 -27.234 -7.977 1 97.56 274 PHE A CA 1
ATOM 2138 C C . PHE A 1 274 ? -9.039 -25.906 -7.816 1 97.56 274 PHE A C 1
ATOM 2140 O O . PHE A 1 274 ? -8.68 -25.094 -6.969 1 97.56 274 PHE A O 1
ATOM 2147 N N . GLY A 1 275 ? -10.008 -25.656 -8.75 1 97.75 275 GLY A N 1
ATOM 2148 C CA . GLY A 1 275 ? -10.828 -24.453 -8.656 1 97.75 275 GLY A CA 1
ATOM 2149 C C . GLY A 1 275 ? -12.07 -24.641 -7.812 1 97.75 275 GLY A C 1
ATOM 2150 O O . GLY A 1 275 ? -12.383 -25.766 -7.395 1 97.75 275 GLY A O 1
ATOM 2151 N N . ILE A 1 276 ? -12.719 -23.562 -7.508 1 97 276 ILE A N 1
ATOM 2152 C CA . ILE A 1 276 ? -13.992 -23.594 -6.793 1 97 276 ILE A CA 1
ATOM 2153 C C . ILE A 1 276 ? -15.016 -22.734 -7.539 1 97 276 ILE A C 1
ATOM 2155 O O . ILE A 1 276 ? -14.672 -21.672 -8.078 1 97 276 ILE A O 1
ATOM 2159 N N . VAL A 1 277 ? -16.234 -23.234 -7.562 1 97.19 277 VAL A N 1
ATOM 2160 C CA . VAL A 1 277 ? -17.359 -22.484 -8.102 1 97.19 277 VAL A CA 1
ATOM 2161 C C . VAL A 1 277 ? -18.453 -22.344 -7.031 1 97.19 277 VAL A C 1
ATOM 2163 O O . VAL A 1 277 ? -18.797 -23.328 -6.367 1 97.19 277 VAL A O 1
ATOM 2166 N N . ALA A 1 278 ? -18.875 -21.188 -6.82 1 96.38 278 ALA A N 1
ATOM 2167 C CA . ALA A 1 278 ? -20.031 -20.953 -5.957 1 96.38 278 ALA A CA 1
ATOM 2168 C C . ALA A 1 278 ? -21.156 -20.266 -6.727 1 96.38 278 ALA A C 1
ATOM 2170 O O . ALA A 1 278 ? -20.906 -19.391 -7.559 1 96.38 278 ALA A O 1
ATOM 2171 N N . THR A 1 279 ? -22.391 -20.703 -6.492 1 96.38 279 THR A N 1
ATOM 2172 C CA . THR A 1 279 ? -23.578 -20.094 -7.062 1 96.38 279 THR A CA 1
ATOM 2173 C C . THR A 1 279 ? -24.391 -19.359 -5.988 1 96.38 279 THR A C 1
ATOM 2175 O O . THR A 1 279 ? -24.641 -19.906 -4.914 1 96.38 279 THR A O 1
ATOM 2178 N N . PHE A 1 280 ? -24.75 -18.172 -6.309 1 95.44 280 PHE A N 1
ATOM 2179 C CA . PHE A 1 280 ? -25.516 -17.344 -5.387 1 95.44 280 PHE A CA 1
ATOM 2180 C C . PHE A 1 280 ? -26.891 -17.016 -5.969 1 95.44 280 PHE A C 1
ATOM 2182 O O . PHE A 1 280 ? -26.984 -16.594 -7.125 1 95.44 280 PHE A O 1
ATOM 2189 N N . ASP A 1 281 ? -27.922 -17.203 -5.156 1 94.69 281 ASP A N 1
ATOM 2190 C CA . ASP A 1 281 ? -29.234 -16.625 -5.473 1 94.69 281 ASP A CA 1
ATOM 2191 C C . ASP A 1 281 ? -29.312 -15.172 -4.992 1 94.69 281 ASP A C 1
ATOM 2193 O O . ASP A 1 281 ? -28.844 -14.852 -3.902 1 94.69 281 ASP A O 1
ATOM 2197 N N . ILE A 1 282 ? -29.906 -14.367 -5.84 1 94.75 282 ILE A N 1
ATOM 2198 C CA . ILE A 1 282 ? -30.156 -12.984 -5.473 1 94.75 282 ILE A CA 1
ATOM 2199 C C . ILE A 1 282 ? -31.594 -12.844 -4.977 1 94.75 282 ILE A C 1
ATOM 2201 O O . ILE A 1 282 ? -32.562 -13.023 -5.742 1 94.75 282 ILE A O 1
ATOM 2205 N N . GLN A 1 283 ? -31.719 -12.477 -3.764 1 91.56 283 GLN A N 1
ATOM 2206 C CA . GLN A 1 283 ? -33.031 -12.398 -3.127 1 91.56 283 GLN A CA 1
ATOM 2207 C C . GLN A 1 283 ? -33.594 -10.992 -3.229 1 91.56 283 GLN A C 1
ATOM 2209 O O . GLN A 1 283 ? -32.844 -10.008 -3.248 1 91.56 283 GLN A O 1
ATOM 2214 N N . ALA A 1 284 ? -34.938 -10.969 -3.318 1 85.25 284 ALA A N 1
ATOM 2215 C CA . ALA A 1 284 ? -35.625 -9.688 -3.35 1 85.25 284 ALA A CA 1
ATOM 2216 C C . ALA A 1 284 ? -35.5 -8.961 -2.016 1 85.25 284 ALA A C 1
ATOM 2218 O O . ALA A 1 284 ? -35.281 -7.742 -1.983 1 85.25 284 ALA A O 1
ATOM 2219 N N . GLU A 1 285 ? -35.719 -9.758 -0.992 1 82 285 GLU A N 1
ATOM 2220 C CA . GLU A 1 285 ? -35.531 -9.227 0.356 1 82 285 GLU A CA 1
ATOM 2221 C C . GLU A 1 285 ? -34.281 -9.789 1.013 1 82 285 GLU A C 1
ATOM 2223 O O . GLU A 1 285 ? -33.969 -10.977 0.846 1 82 285 GLU A O 1
ATOM 2228 N N . GLY A 1 286 ? -33.656 -8.867 1.601 1 79.75 286 GLY A N 1
ATOM 2229 C CA . GLY A 1 286 ? -32.406 -9.281 2.244 1 79.75 286 GLY A CA 1
ATOM 2230 C C . GLY A 1 286 ? -32.656 -10.125 3.486 1 79.75 286 GLY A C 1
ATOM 2231 O O . GLY A 1 286 ? -33.719 -10.07 4.09 1 79.75 286 GLY A O 1
ATOM 2232 N N . SER A 1 287 ? -31.734 -11.008 3.689 1 79.5 287 SER A N 1
ATOM 2233 C CA . SER A 1 287 ? -31.75 -11.828 4.898 1 79.5 287 SER A CA 1
ATOM 2234 C C . SER A 1 287 ? -30.422 -11.75 5.645 1 79.5 287 SER A C 1
ATOM 2236 O O . SER A 1 287 ? -29.406 -11.359 5.07 1 79.5 287 SER A O 1
ATOM 2238 N N . ALA A 1 288 ? -30.516 -11.961 6.914 1 72.25 288 ALA A N 1
ATOM 2239 C CA . ALA A 1 288 ? -29.281 -12.078 7.684 1 72.25 288 ALA A CA 1
ATOM 2240 C C . ALA A 1 288 ? -28.531 -13.359 7.316 1 72.25 288 ALA A C 1
ATOM 2242 O O . ALA A 1 288 ? -29.141 -14.422 7.184 1 72.25 288 ALA A O 1
ATOM 2243 N N . PRO A 1 289 ? -27.312 -13.117 6.957 1 69.25 289 PRO A N 1
ATOM 2244 C CA . PRO A 1 289 ? -26.578 -14.336 6.633 1 69.25 289 PRO A CA 1
ATOM 2245 C C . PRO A 1 289 ? -26.594 -15.352 7.77 1 69.25 289 PRO A C 1
ATOM 2247 O O . PRO A 1 289 ? -26.578 -14.977 8.945 1 69.25 289 PRO A O 1
ATOM 2250 N N . ARG A 1 290 ? -26.938 -16.578 7.422 1 59.88 290 ARG A N 1
ATOM 2251 C CA . ARG A 1 290 ? -26.969 -17.656 8.406 1 59.88 290 ARG A CA 1
ATOM 2252 C C . ARG A 1 290 ? -25.547 -18.094 8.773 1 59.88 290 ARG A C 1
ATOM 2254 O O . ARG A 1 290 ? -24.875 -18.781 8 1 59.88 290 ARG A O 1
ATOM 2261 N N . GLY A 1 291 ? -24.734 -17.125 9.164 1 56.97 291 GLY A N 1
ATOM 2262 C CA . GLY A 1 291 ? -23.375 -17.594 9.328 1 56.97 291 GLY A CA 1
ATOM 2263 C C . GLY A 1 291 ? -23.094 -18.156 10.711 1 56.97 291 GLY A C 1
ATOM 2264 O O . GLY A 1 291 ? -23.859 -17.906 11.656 1 56.97 291 GLY A O 1
ATOM 2265 N N . ALA A 1 292 ? -22.234 -19.266 10.883 1 59.34 292 ALA A N 1
ATOM 2266 C CA . ALA A 1 292 ? -21.719 -19.844 12.117 1 59.34 292 ALA A CA 1
ATOM 2267 C C . ALA A 1 292 ? -21.219 -18.75 13.062 1 59.34 292 ALA A C 1
ATOM 2269 O O . ALA A 1 292 ? -20.859 -17.656 12.633 1 59.34 292 ALA A O 1
ATOM 2270 N N . LYS A 1 293 ? -21.438 -19.062 14.297 1 65.06 293 LYS A N 1
ATOM 2271 C CA . LYS A 1 293 ? -20.938 -18.203 15.367 1 65.06 293 LYS A CA 1
ATOM 2272 C C . LYS A 1 293 ? -19.453 -17.938 15.203 1 65.06 293 LYS A C 1
ATOM 2274 O O . LYS A 1 293 ? -18.641 -18.859 15.18 1 65.06 293 LYS A O 1
ATOM 2279 N N . CYS A 1 294 ? -19.156 -16.781 14.664 1 78.94 294 CYS A N 1
ATOM 2280 C CA . CYS A 1 294 ? -17.75 -16.422 14.547 1 78.94 294 CYS A CA 1
ATOM 2281 C C . CYS A 1 294 ? -17.25 -15.734 15.805 1 78.94 294 CYS A C 1
ATOM 2283 O O . CYS A 1 294 ? -18.062 -15.258 16.609 1 78.94 294 CYS A O 1
ATOM 2285 N N . GLU A 1 295 ? -15.945 -15.938 16 1 88.44 295 GLU A N 1
ATOM 2286 C CA . GLU A 1 295 ? -15.273 -15.227 17.094 1 88.44 295 GLU A CA 1
ATOM 2287 C C . GLU A 1 295 ? -15.547 -13.727 17.016 1 88.44 295 GLU A C 1
ATOM 2289 O O . GLU A 1 295 ? -15.719 -13.18 15.922 1 88.44 295 GLU A O 1
ATOM 2294 N N . SER A 1 296 ? -15.617 -13.148 18.203 1 93.56 296 SER A N 1
ATOM 2295 C CA . SER A 1 296 ? -15.844 -11.711 18.203 1 93.56 296 SER A CA 1
ATOM 2296 C C . SER A 1 296 ? -14.68 -10.969 17.547 1 93.56 296 SER A C 1
ATOM 2298 O O . SER A 1 296 ? -13.531 -11.414 17.625 1 93.56 296 SER A O 1
ATOM 2300 N N . ARG A 1 297 ? -15.047 -9.875 16.953 1 94.69 297 ARG A N 1
ATOM 2301 C CA . ARG A 1 297 ? -14.062 -9.031 16.281 1 94.69 297 ARG A CA 1
ATOM 2302 C C . ARG A 1 297 ? -12.922 -8.664 17.234 1 94.69 297 ARG A C 1
ATOM 2304 O O . ARG A 1 297 ? -11.75 -8.797 16.875 1 94.69 297 ARG A O 1
ATOM 2311 N N . ILE A 1 298 ? -13.188 -8.25 18.422 1 95.06 298 ILE A N 1
ATOM 2312 C CA . ILE A 1 298 ? -12.195 -7.801 19.406 1 95.06 298 ILE A CA 1
ATOM 2313 C C . ILE A 1 298 ? -11.305 -8.969 19.812 1 95.06 298 ILE A C 1
ATOM 2315 O O . ILE A 1 298 ? -10.086 -8.812 19.938 1 95.06 298 ILE A O 1
ATOM 2319 N N . ASP A 1 299 ? -11.875 -10.117 19.938 1 96 299 ASP A N 1
ATOM 2320 C CA . ASP A 1 299 ? -11.109 -11.297 20.328 1 96 299 ASP A CA 1
ATOM 2321 C C . ASP A 1 299 ? -10.094 -11.68 19.25 1 96 299 ASP A C 1
ATOM 2323 O O . ASP A 1 299 ? -8.938 -11.984 19.562 1 96 299 ASP A O 1
ATOM 2327 N N . VAL A 1 300 ? -10.57 -11.656 18.031 1 97.31 300 VAL A N 1
ATOM 2328 C CA . VAL A 1 300 ? -9.688 -12.031 16.938 1 97.31 300 VAL A CA 1
ATOM 2329 C C . VAL A 1 300 ? -8.555 -11.016 16.812 1 97.31 300 VAL A C 1
ATOM 2331 O O . VAL A 1 300 ? -7.402 -11.391 16.562 1 97.31 300 VAL A O 1
ATOM 2334 N N . LEU A 1 301 ? -8.852 -9.734 16.984 1 97.56 301 LEU A N 1
ATOM 2335 C CA . LEU A 1 301 ? -7.832 -8.688 16.938 1 97.56 301 LEU A CA 1
ATOM 2336 C C . LEU A 1 301 ? -6.805 -8.891 18.047 1 97.56 301 LEU A C 1
ATOM 2338 O O . LEU A 1 301 ? -5.598 -8.789 17.812 1 97.56 301 LEU A O 1
ATOM 2342 N N . GLN A 1 302 ? -7.258 -9.242 19.234 1 96.12 302 GLN A N 1
ATOM 2343 C CA . GLN A 1 302 ? -6.352 -9.477 20.344 1 96.12 302 GLN A CA 1
ATOM 2344 C C . GLN A 1 302 ? -5.461 -10.695 20.094 1 96.12 302 GLN A C 1
ATOM 2346 O O . GLN A 1 302 ? -4.266 -10.664 20.391 1 96.12 302 GLN A O 1
ATOM 2351 N N . ARG A 1 303 ? -6.055 -11.695 19.516 1 95.38 303 ARG A N 1
ATOM 2352 C CA . ARG A 1 303 ? -5.301 -12.906 19.219 1 95.38 303 ARG A CA 1
ATOM 2353 C C . ARG A 1 303 ? -4.215 -12.633 18.172 1 95.38 303 ARG A C 1
ATOM 2355 O O . ARG A 1 303 ? -3.156 -13.266 18.203 1 95.38 303 ARG A O 1
ATOM 2362 N N . ALA A 1 304 ? -4.465 -11.68 17.328 1 97.06 304 ALA A N 1
ATOM 2363 C CA . ALA A 1 304 ? -3.523 -11.375 16.25 1 97.06 304 ALA A CA 1
ATOM 2364 C C . ALA A 1 304 ? -2.305 -10.633 16.781 1 97.06 304 ALA A C 1
ATOM 2366 O O . ALA A 1 304 ? -1.249 -10.617 16.141 1 97.06 304 ALA A O 1
ATOM 2367 N N . LEU A 1 305 ? -2.4 -10.008 18 1 96.75 305 LEU A N 1
ATOM 2368 C CA . LEU A 1 305 ? -1.344 -9.148 18.531 1 96.75 305 LEU A CA 1
ATOM 2369 C C . LEU A 1 305 ? -0.144 -9.984 18.984 1 96.75 305 LEU A C 1
ATOM 2371 O O . LEU A 1 305 ? 1.004 -9.578 18.781 1 96.75 305 LEU A O 1
ATOM 2375 N N . LEU A 1 306 ? -0.368 -11.133 19.5 1 93.5 306 LEU A N 1
ATOM 2376 C CA . LEU A 1 306 ? 0.726 -11.922 20.047 1 93.5 306 LEU A CA 1
ATOM 2377 C C . LEU A 1 306 ? 1.69 -12.359 18.953 1 93.5 306 LEU A C 1
ATOM 2379 O O . LEU A 1 306 ? 2.891 -12.094 19.031 1 93.5 306 LEU A O 1
ATOM 2383 N N . PRO A 1 307 ? 1.171 -13.047 17.922 1 94.38 307 PRO A N 1
ATOM 2384 C CA . PRO A 1 307 ? 2.123 -13.43 16.891 1 94.38 307 PRO A CA 1
ATOM 2385 C C . PRO A 1 307 ? 2.805 -12.227 16.234 1 94.38 307 PRO A C 1
ATOM 2387 O O . PRO A 1 307 ? 3.963 -12.312 15.82 1 94.38 307 PRO A O 1
ATOM 2390 N N . LEU A 1 308 ? 2.162 -11.094 16.141 1 96.81 308 LEU A N 1
ATOM 2391 C CA . LEU A 1 308 ? 2.758 -9.914 15.523 1 96.81 308 LEU A CA 1
ATOM 2392 C C . LEU A 1 308 ? 3.855 -9.336 16.406 1 96.81 308 LEU A C 1
ATOM 2394 O O . LEU A 1 308 ? 4.887 -8.883 15.914 1 96.81 308 LEU A O 1
ATOM 2398 N N . ARG A 1 309 ? 3.646 -9.328 17.703 1 97 309 ARG A N 1
ATOM 2399 C CA . ARG A 1 309 ? 4.68 -8.867 18.625 1 97 309 ARG A CA 1
ATOM 2400 C C . ARG A 1 309 ? 5.898 -9.789 18.594 1 97 309 ARG A C 1
ATOM 2402 O O . ARG A 1 309 ? 7.035 -9.32 18.656 1 97 309 ARG A O 1
ATOM 2409 N N . GLU A 1 310 ? 5.629 -11.062 18.5 1 96 310 GLU A N 1
ATOM 2410 C CA . GLU A 1 310 ? 6.73 -12.008 18.375 1 96 310 GLU A CA 1
ATOM 2411 C C . GLU A 1 310 ? 7.477 -11.82 17.062 1 96 310 GLU A C 1
ATOM 2413 O O . GLU A 1 310 ? 8.703 -11.906 17.016 1 96 310 GLU A O 1
ATOM 2418 N N . ALA A 1 311 ? 6.703 -11.602 16.016 1 94.75 311 ALA A N 1
ATOM 2419 C CA . ALA A 1 311 ? 7.312 -11.344 14.711 1 94.75 311 ALA A CA 1
ATOM 2420 C C . ALA A 1 311 ? 8.18 -10.086 14.758 1 94.75 311 ALA A C 1
ATOM 2422 O O . ALA A 1 311 ? 9.234 -10.031 14.109 1 94.75 311 ALA A O 1
ATOM 2423 N N . LEU A 1 312 ? 7.727 -9.086 15.492 1 96.94 312 LEU A N 1
ATOM 2424 C CA . LEU A 1 312 ? 8.5 -7.859 15.633 1 96.94 312 LEU A CA 1
ATOM 2425 C C . LEU A 1 312 ? 9.836 -8.133 16.328 1 96.94 312 LEU A C 1
ATOM 2427 O O . LEU A 1 312 ? 10.875 -7.641 15.883 1 96.94 312 LEU A O 1
ATOM 2431 N N . ARG A 1 313 ? 9.852 -8.914 17.359 1 96.44 313 ARG A N 1
ATOM 2432 C CA . ARG A 1 313 ? 11.094 -9.289 18.031 1 96.44 313 ARG A CA 1
ATOM 2433 C C . ARG A 1 313 ? 12.023 -10.039 17.078 1 96.44 313 ARG A C 1
ATOM 2435 O O . ARG A 1 313 ? 13.234 -9.805 17.062 1 96.44 313 ARG A O 1
ATOM 2442 N N . GLY A 1 314 ? 11.406 -10.93 16.312 1 93.75 314 GLY A N 1
ATOM 2443 C CA . GLY A 1 314 ? 12.188 -11.641 15.32 1 93.75 314 GLY A CA 1
ATOM 2444 C C . GLY A 1 314 ? 12.789 -10.727 14.266 1 93.75 314 GLY A C 1
ATOM 2445 O O . GLY A 1 314 ? 13.922 -10.938 13.828 1 93.75 314 GLY A O 1
ATOM 2446 N N . ALA A 1 315 ? 12.016 -9.766 13.891 1 93.81 315 ALA A N 1
ATOM 2447 C CA . ALA A 1 315 ? 12.484 -8.812 12.891 1 93.81 315 ALA A CA 1
ATOM 2448 C C . ALA A 1 315 ? 13.68 -8.016 13.406 1 93.81 315 ALA A C 1
ATOM 2450 O O . ALA A 1 315 ? 14.625 -7.746 12.664 1 93.81 315 ALA A O 1
ATOM 2451 N N . VAL A 1 316 ? 13.672 -7.637 14.648 1 96.12 316 VAL A N 1
ATOM 2452 C CA . VAL A 1 316 ? 14.773 -6.906 15.266 1 96.12 316 VAL A CA 1
ATOM 2453 C C . VAL A 1 316 ? 16.031 -7.773 15.258 1 96.12 316 VAL A C 1
ATOM 2455 O O . VAL A 1 316 ? 17.109 -7.305 14.891 1 96.12 316 VAL A O 1
ATOM 2458 N N . THR A 1 317 ? 15.852 -8.992 15.602 1 95.62 317 THR A N 1
ATOM 2459 C CA . THR A 1 317 ? 16.969 -9.922 15.633 1 95.62 317 THR A CA 1
ATOM 2460 C C . THR A 1 317 ? 17.531 -10.141 14.227 1 95.62 317 THR A C 1
ATOM 2462 O O . THR A 1 317 ? 18.75 -10.148 14.031 1 95.62 317 THR A O 1
ATOM 2465 N N . MET A 1 318 ? 16.672 -10.32 13.328 1 93.25 318 MET A N 1
ATOM 2466 C CA . MET A 1 318 ? 17.109 -10.531 11.945 1 93.25 318 MET A CA 1
ATOM 2467 C C . MET A 1 318 ? 17.875 -9.32 11.422 1 93.25 318 MET A C 1
ATOM 2469 O O . MET A 1 318 ? 18.875 -9.469 10.727 1 93.25 318 MET A O 1
ATOM 2473 N N . GLN A 1 319 ? 17.375 -8.156 11.711 1 94.69 319 GLN A N 1
ATOM 2474 C CA . GLN A 1 319 ? 18.047 -6.934 11.297 1 94.69 319 GLN A CA 1
ATOM 2475 C C . GLN A 1 319 ? 19.469 -6.887 11.852 1 94.69 319 GLN A C 1
ATOM 2477 O O . GLN A 1 319 ? 20.422 -6.598 11.117 1 94.69 319 GLN A O 1
ATOM 2482 N N . LYS A 1 320 ? 19.641 -7.176 13.125 1 96.81 320 LYS A N 1
ATOM 2483 C CA . LYS A 1 320 ? 20.953 -7.199 13.758 1 96.81 320 LYS A CA 1
ATOM 2484 C C . LYS A 1 320 ? 21.875 -8.227 13.086 1 96.81 320 LYS A C 1
ATOM 2486 O O . LYS A 1 320 ? 23.062 -7.961 12.867 1 96.81 320 LYS A O 1
ATOM 2491 N N . ARG A 1 321 ? 21.312 -9.336 12.789 1 96.31 321 ARG A N 1
ATOM 2492 C CA . ARG A 1 321 ? 22.078 -10.383 12.125 1 96.31 321 ARG A CA 1
ATOM 2493 C C . ARG A 1 321 ? 22.562 -9.922 10.758 1 96.31 321 ARG A C 1
ATOM 2495 O O . ARG A 1 321 ? 23.719 -10.141 10.391 1 96.31 321 ARG A O 1
ATOM 2502 N N . HIS A 1 322 ? 21.703 -9.328 10.016 1 95.31 322 HIS A N 1
ATOM 2503 C CA . HIS A 1 322 ? 22.078 -8.859 8.695 1 95.31 322 HIS A CA 1
ATOM 2504 C C . HIS A 1 322 ? 23.141 -7.766 8.773 1 95.31 322 HIS A C 1
ATOM 2506 O O . HIS A 1 322 ? 24.047 -7.711 7.941 1 95.31 322 HIS A O 1
ATOM 2512 N N . LEU A 1 323 ? 23.062 -6.902 9.75 1 96.5 323 LEU A N 1
ATOM 2513 C CA . LEU A 1 323 ? 24.078 -5.875 9.953 1 96.5 323 LEU A CA 1
ATOM 2514 C C . LEU A 1 323 ? 25.406 -6.5 10.328 1 96.5 323 LEU A C 1
ATOM 2516 O O . LEU A 1 323 ? 26.469 -6.066 9.852 1 96.5 323 LEU A O 1
ATOM 2520 N N . ALA A 1 324 ? 25.344 -7.551 11.156 1 97.69 324 ALA A N 1
ATOM 2521 C CA . ALA A 1 324 ? 26.562 -8.266 11.523 1 97.69 324 ALA A CA 1
ATOM 2522 C C . ALA A 1 324 ? 27.219 -8.914 10.305 1 97.69 324 ALA A C 1
ATOM 2524 O O . ALA A 1 324 ? 28.438 -8.891 10.156 1 97.69 324 ALA A O 1
ATOM 2525 N N . VAL A 1 325 ? 26.375 -9.492 9.492 1 97.12 325 VAL A N 1
ATOM 2526 C CA . VAL A 1 325 ? 26.891 -10.102 8.266 1 97.12 325 VAL A CA 1
ATOM 2527 C C . VAL A 1 325 ? 27.547 -9.031 7.398 1 97.12 325 VAL A C 1
ATOM 2529 O O . VAL A 1 325 ? 28.625 -9.258 6.84 1 97.12 325 VAL A O 1
ATOM 2532 N N . PHE A 1 326 ? 27.016 -7.852 7.309 1 97.19 326 PHE A N 1
ATOM 2533 C CA . PHE A 1 326 ? 27.594 -6.75 6.547 1 97.19 326 PHE A CA 1
ATOM 2534 C C . PHE A 1 326 ? 28.969 -6.375 7.094 1 97.19 326 PHE A C 1
ATOM 2536 O O . PHE A 1 326 ? 29.938 -6.285 6.34 1 97.19 326 PHE A O 1
ATOM 2543 N N . LEU A 1 327 ? 29.031 -6.23 8.359 1 97.94 327 LEU A N 1
ATOM 2544 C CA . LEU A 1 327 ? 30.281 -5.824 8.977 1 97.94 327 LEU A CA 1
ATOM 2545 C C . LEU A 1 327 ? 31.344 -6.898 8.805 1 97.94 327 LEU A C 1
ATOM 2547 O O . LEU A 1 327 ? 32.531 -6.586 8.578 1 97.94 327 LEU A O 1
ATOM 2551 N N . THR A 1 328 ? 30.953 -8.156 8.914 1 98 328 THR A N 1
ATOM 2552 C CA . THR A 1 328 ? 31.875 -9.258 8.727 1 98 328 THR A CA 1
ATOM 2553 C C . THR A 1 328 ? 32.406 -9.281 7.293 1 98 328 THR A C 1
ATOM 2555 O O . THR A 1 328 ? 33.594 -9.461 7.074 1 98 328 THR A O 1
ATOM 2558 N N . LEU A 1 329 ? 31.516 -9.023 6.387 1 97.62 329 LEU A N 1
ATOM 2559 C CA . LEU A 1 329 ? 31.922 -9.047 4.984 1 97.62 329 LEU A CA 1
ATOM 2560 C C . LEU A 1 329 ? 32.75 -7.828 4.641 1 97.62 329 LEU A C 1
ATOM 2562 O O . LEU A 1 329 ? 33.688 -7.91 3.812 1 97.62 329 LEU A O 1
ATOM 2566 N N . LEU A 1 330 ? 32.5 -6.715 5.238 1 97.06 330 LEU A N 1
ATOM 2567 C CA . LEU A 1 330 ? 33.344 -5.527 5.098 1 97.06 330 LEU A CA 1
ATOM 2568 C C . LEU A 1 330 ? 34.75 -5.793 5.617 1 97.06 330 LEU A C 1
ATOM 2570 O O . LEU A 1 330 ? 35.719 -5.398 4.984 1 97.06 330 LEU A O 1
ATOM 2574 N N . GLY A 1 331 ? 34.812 -6.477 6.785 1 97.31 331 GLY A N 1
ATOM 2575 C CA . GLY A 1 331 ? 36.094 -6.883 7.316 1 97.31 331 GLY A CA 1
ATOM 2576 C C . GLY A 1 331 ? 36.844 -7.855 6.414 1 97.31 331 GLY A C 1
ATOM 2577 O O . GLY A 1 331 ? 38.031 -7.738 6.23 1 97.31 331 GLY A O 1
ATOM 2578 N N . LEU A 1 332 ? 36.094 -8.797 5.871 1 97.56 332 LEU A N 1
ATOM 2579 C CA . LEU A 1 332 ? 36.688 -9.742 4.941 1 97.56 332 LEU A CA 1
ATOM 2580 C C . LEU A 1 332 ? 37.281 -9.023 3.736 1 97.56 332 LEU A C 1
ATOM 2582 O O . LEU A 1 332 ? 38.375 -9.352 3.283 1 97.56 332 LEU A O 1
ATOM 2586 N N . ASP A 1 333 ? 36.594 -8.055 3.213 1 96.81 333 ASP A N 1
ATOM 2587 C CA . ASP A 1 333 ? 37.094 -7.277 2.084 1 96.81 333 ASP A CA 1
ATOM 2588 C C . ASP A 1 333 ? 38.406 -6.562 2.443 1 96.81 333 ASP A C 1
ATOM 2590 O O . ASP A 1 333 ? 39.344 -6.516 1.635 1 96.81 333 ASP A O 1
ATOM 2594 N N . ALA A 1 334 ? 38.438 -6 3.623 1 96.56 334 ALA A N 1
ATOM 2595 C CA . ALA A 1 334 ? 39.656 -5.328 4.078 1 96.56 334 ALA A CA 1
ATOM 2596 C C . ALA A 1 334 ? 40.812 -6.301 4.145 1 96.56 334 ALA A C 1
ATOM 2598 O O . ALA A 1 334 ? 41.938 -5.969 3.74 1 96.56 334 ALA A O 1
ATOM 2599 N N . ILE A 1 335 ? 40.594 -7.496 4.605 1 96.19 335 ILE A N 1
ATOM 2600 C CA . ILE A 1 335 ? 41.625 -8.523 4.711 1 96.19 335 ILE A CA 1
ATOM 2601 C C . ILE A 1 335 ? 42.094 -8.938 3.316 1 96.19 335 ILE A C 1
ATOM 2603 O O . ILE A 1 335 ? 43.281 -9.117 3.08 1 96.19 335 ILE A O 1
ATOM 2607 N N . LEU A 1 336 ? 41.156 -9.031 2.404 1 95 336 LEU A N 1
ATOM 2608 C CA . LEU A 1 336 ? 41.5 -9.453 1.047 1 95 336 LEU A CA 1
ATOM 2609 C C . LEU A 1 336 ? 42.312 -8.383 0.329 1 95 336 LEU A C 1
ATOM 2611 O O . LEU A 1 336 ? 43.219 -8.695 -0.416 1 95 336 LEU A O 1
ATOM 2615 N N . VAL A 1 337 ? 41.969 -7.105 0.575 1 93.12 337 VAL A N 1
ATOM 2616 C CA . VAL A 1 337 ? 42.75 -6.008 0.023 1 93.12 337 VAL A CA 1
ATOM 2617 C C . VAL A 1 337 ? 44.188 -6.07 0.572 1 93.12 337 VAL A C 1
ATOM 2619 O O . VAL A 1 337 ? 45.156 -5.949 -0.182 1 93.12 337 VAL A O 1
ATOM 2622 N N . ALA A 1 338 ? 44.312 -6.34 1.837 1 92.19 338 ALA A N 1
ATOM 2623 C CA . ALA A 1 338 ? 45.625 -6.434 2.477 1 92.19 338 ALA A CA 1
ATOM 2624 C C . ALA A 1 338 ? 46.406 -7.633 1.951 1 92.19 338 ALA A C 1
ATOM 2626 O O . ALA A 1 338 ? 47.594 -7.543 1.733 1 92.19 338 ALA A O 1
ATOM 2627 N N . ALA A 1 339 ? 45.688 -8.695 1.736 1 89.38 339 ALA A N 1
ATOM 2628 C CA . ALA A 1 339 ? 46.344 -9.906 1.236 1 89.38 339 ALA A CA 1
ATOM 2629 C C . ALA A 1 339 ? 46.906 -9.688 -0.161 1 89.38 339 ALA A C 1
ATOM 2631 O O . ALA A 1 339 ? 48.031 -10.141 -0.46 1 89.38 339 ALA A O 1
ATOM 2632 N N . LEU A 1 340 ? 46.219 -9.008 -0.958 1 87.88 340 LEU A N 1
ATOM 2633 C CA . LEU A 1 340 ? 46.719 -8.727 -2.307 1 87.88 340 LEU A CA 1
ATOM 2634 C C . LEU A 1 340 ? 47.906 -7.77 -2.273 1 87.88 340 LEU A C 1
ATOM 2636 O O . LEU A 1 340 ? 48.812 -7.871 -3.098 1 87.88 340 LEU A O 1
ATOM 2640 N N . ALA A 1 341 ? 47.844 -6.918 -1.286 1 85.56 341 ALA A N 1
ATOM 2641 C CA . ALA A 1 341 ? 48.875 -5.879 -1.213 1 85.56 341 ALA A CA 1
ATOM 2642 C C . ALA A 1 341 ? 50.188 -6.422 -0.616 1 85.56 341 ALA A C 1
ATOM 2644 O O . ALA A 1 341 ? 51.25 -5.969 -0.968 1 85.56 341 ALA A O 1
ATOM 2645 N N . CYS A 1 342 ? 50.031 -7.367 0.241 1 79.81 342 CYS A N 1
ATOM 2646 C CA . CYS A 1 342 ? 51.188 -7.754 1.024 1 79.81 342 CYS A CA 1
ATOM 2647 C C . CYS A 1 342 ? 51.844 -9.016 0.461 1 79.81 342 CYS A C 1
ATOM 2649 O O . CYS A 1 342 ? 52.969 -9.375 0.842 1 79.81 342 CYS A O 1
ATOM 2651 N N . VAL A 1 343 ? 51.094 -9.688 -0.363 1 70.06 343 VAL A N 1
ATOM 2652 C CA . VAL A 1 343 ? 51.688 -10.938 -0.82 1 70.06 343 VAL A CA 1
ATOM 2653 C C . VAL A 1 343 ? 52.906 -10.633 -1.684 1 70.06 343 VAL A C 1
ATOM 2655 O O . VAL A 1 343 ? 52.844 -9.805 -2.594 1 70.06 343 VAL A O 1
ATOM 2658 N N . ASP A 1 344 ? 54 -11.188 -1.273 1 63.81 344 ASP A N 1
ATOM 2659 C CA . ASP A 1 344 ? 55.281 -11.07 -1.979 1 63.81 344 ASP A CA 1
ATOM 2660 C C . ASP A 1 344 ? 55.156 -11.523 -3.432 1 63.81 344 ASP A C 1
ATOM 2662 O O . ASP A 1 344 ? 54.5 -12.531 -3.713 1 63.81 344 ASP A O 1
ATOM 2666 N N . ALA A 1 345 ? 55.562 -10.594 -4.355 1 59.34 345 ALA A N 1
ATOM 2667 C CA . ALA A 1 345 ? 55.5 -10.805 -5.797 1 59.34 345 ALA A CA 1
ATOM 2668 C C . ALA A 1 345 ? 56 -12.203 -6.168 1 59.34 345 ALA A C 1
ATOM 2670 O O . ALA A 1 345 ? 55.531 -12.797 -7.145 1 59.34 345 ALA A O 1
ATOM 2671 N N . ARG A 1 346 ? 56.906 -12.68 -5.348 1 61.59 346 ARG A N 1
ATOM 2672 C CA . ARG A 1 346 ? 57.531 -13.945 -5.699 1 61.59 346 ARG A CA 1
ATOM 2673 C C . ARG A 1 346 ? 56.562 -15.109 -5.5 1 61.59 346 ARG A C 1
ATOM 2675 O O . ARG A 1 346 ? 56.719 -16.156 -6.121 1 61.59 346 ARG A O 1
ATOM 2682 N N . HIS A 1 347 ? 55.594 -14.961 -4.734 1 62.84 347 HIS A N 1
ATOM 2683 C CA . HIS A 1 347 ? 54.688 -16.062 -4.383 1 62.84 347 HIS A CA 1
ATOM 2684 C C . HIS A 1 347 ? 53.281 -15.812 -4.922 1 62.84 347 HIS A C 1
ATOM 2686 O O . HIS A 1 347 ? 52.406 -16.641 -4.75 1 62.84 347 HIS A O 1
ATOM 2692 N N . ARG A 1 348 ? 53.281 -14.734 -5.68 1 69.62 348 ARG A N 1
ATOM 2693 C CA . ARG A 1 348 ? 51.938 -14.414 -6.203 1 69.62 348 ARG A CA 1
ATOM 2694 C C . ARG A 1 348 ? 51.719 -15.102 -7.539 1 69.62 348 ARG A C 1
ATOM 2696 O O . ARG A 1 348 ? 52.469 -14.906 -8.492 1 69.62 348 ARG A O 1
ATOM 2703 N N . SER A 1 349 ? 50.906 -16.156 -7.504 1 80.69 349 SER A N 1
ATOM 2704 C CA . SER A 1 349 ? 50.469 -16.75 -8.773 1 80.69 349 SER A CA 1
ATOM 2705 C C . SER A 1 349 ? 49.281 -16.031 -9.352 1 80.69 349 SER A C 1
ATOM 2707 O O . SER A 1 349 ? 48.5 -15.422 -8.609 1 80.69 349 SER A O 1
ATOM 2709 N N . THR A 1 350 ? 49.219 -16.047 -10.625 1 83.94 350 THR A N 1
ATOM 2710 C CA . THR A 1 350 ? 48.094 -15.469 -11.336 1 83.94 350 THR A CA 1
ATOM 2711 C C . THR A 1 350 ? 46.781 -16.078 -10.844 1 83.94 350 THR A C 1
ATOM 2713 O O . THR A 1 350 ? 45.781 -15.375 -10.609 1 83.94 350 THR A O 1
ATOM 2716 N N . ALA A 1 351 ? 46.781 -17.359 -10.609 1 87.19 351 ALA A N 1
ATOM 2717 C CA . ALA A 1 351 ? 45.594 -18.078 -10.188 1 87.19 351 ALA A CA 1
ATOM 2718 C C . ALA A 1 351 ? 45.125 -17.609 -8.805 1 87.19 351 ALA A C 1
ATOM 2720 O O . ALA A 1 351 ? 43.938 -17.406 -8.578 1 87.19 351 ALA A O 1
ATOM 2721 N N . SER A 1 352 ? 46.125 -17.422 -7.945 1 87.06 352 SER A N 1
ATOM 2722 C CA . SER A 1 352 ? 45.781 -16.984 -6.598 1 87.06 352 SER A CA 1
ATOM 2723 C C . SER A 1 352 ? 45.25 -15.555 -6.594 1 87.06 352 SER A C 1
ATOM 2725 O O . SER A 1 352 ? 44.344 -15.219 -5.832 1 87.06 352 SER A O 1
ATOM 2727 N N . THR A 1 353 ? 45.812 -14.742 -7.426 1 88.25 353 THR A N 1
ATOM 2728 C CA . THR A 1 353 ? 45.375 -13.352 -7.512 1 88.25 353 THR A CA 1
ATOM 2729 C C . THR A 1 353 ? 43.969 -13.258 -8.047 1 88.25 353 THR A C 1
ATOM 2731 O O . THR A 1 353 ? 43.156 -12.5 -7.52 1 88.25 353 THR A O 1
ATOM 2734 N N . VAL A 1 354 ? 43.688 -14.086 -9.039 1 91.56 354 VAL A N 1
ATOM 2735 C CA . VAL A 1 354 ? 42.344 -14.109 -9.625 1 91.56 354 VAL A CA 1
ATOM 2736 C C . VAL A 1 354 ? 41.344 -14.609 -8.594 1 91.56 354 VAL A C 1
ATOM 2738 O O . VAL A 1 354 ? 40.281 -14.023 -8.422 1 91.56 354 VAL A O 1
ATOM 2741 N N . PHE A 1 355 ? 41.75 -15.586 -7.93 1 93.38 355 PHE A N 1
ATOM 2742 C CA . PHE A 1 355 ? 40.844 -16.188 -6.938 1 93.38 355 PHE A CA 1
ATOM 2743 C C . PHE A 1 355 ? 40.5 -15.18 -5.84 1 93.38 355 PHE A C 1
ATOM 2745 O O . PHE A 1 355 ? 39.344 -15 -5.492 1 93.38 355 PHE A O 1
ATOM 2752 N N . VAL A 1 356 ? 41.562 -14.523 -5.316 1 93 356 VAL A N 1
ATOM 2753 C CA . VAL A 1 356 ? 41.344 -13.57 -4.234 1 93 356 VAL A CA 1
ATOM 2754 C C . VAL A 1 356 ? 40.531 -12.383 -4.727 1 93 356 VAL A C 1
ATOM 2756 O O . VAL A 1 356 ? 39.656 -11.875 -4.004 1 93 356 VAL A O 1
ATOM 2759 N N . SER A 1 357 ? 40.719 -12.031 -5.938 1 94.06 357 SER A N 1
ATOM 2760 C CA . SER A 1 357 ? 39.969 -10.914 -6.508 1 94.06 357 SER A CA 1
ATOM 2761 C C . SER A 1 357 ? 38.5 -11.266 -6.672 1 94.06 357 SER A C 1
ATOM 2763 O O . SER A 1 357 ? 37.625 -10.461 -6.355 1 94.06 357 SER A O 1
ATOM 2765 N N . LEU A 1 358 ? 38.219 -12.461 -7.137 1 96.06 358 LEU A N 1
ATOM 2766 C CA . LEU A 1 358 ? 36.844 -12.891 -7.309 1 96.06 358 LEU A CA 1
ATOM 2767 C C . LEU A 1 358 ? 36.156 -13.031 -5.965 1 96.06 358 LEU A C 1
ATOM 2769 O O . LEU A 1 358 ? 34.969 -12.734 -5.84 1 96.06 358 LEU A O 1
ATOM 2773 N N . LEU A 1 359 ? 36.906 -13.469 -5.027 1 96.5 359 LEU A N 1
ATOM 2774 C CA . LEU A 1 359 ? 36.344 -13.562 -3.676 1 96.5 359 LEU A CA 1
ATOM 2775 C C . LEU A 1 359 ? 36 -12.18 -3.131 1 96.5 359 LEU A C 1
ATOM 2777 O O . LEU A 1 359 ? 35 -12.023 -2.438 1 96.5 359 LEU A O 1
ATOM 2781 N N . MET A 1 360 ? 36.781 -11.211 -3.416 1 96.75 360 MET A N 1
ATOM 2782 C CA . MET A 1 360 ? 36.531 -9.828 -3.008 1 96.75 360 MET A CA 1
ATOM 2783 C C . MET A 1 360 ? 35.281 -9.289 -3.65 1 96.75 360 MET A C 1
ATOM 2785 O O . MET A 1 360 ? 34.469 -8.648 -2.984 1 96.75 360 MET A O 1
ATOM 2789 N N . VAL A 1 361 ? 35.125 -9.625 -4.891 1 96.81 361 VAL A N 1
ATOM 2790 C CA . VAL A 1 361 ? 33.938 -9.195 -5.609 1 96.81 361 VAL A CA 1
ATOM 2791 C C . VAL A 1 361 ? 32.719 -9.844 -4.988 1 96.81 361 VAL A C 1
ATOM 2793 O O . VAL A 1 361 ? 31.719 -9.164 -4.719 1 96.81 361 VAL A O 1
ATOM 2796 N N . ALA A 1 362 ? 32.781 -11.094 -4.742 1 97.19 362 ALA A N 1
ATOM 2797 C CA . ALA A 1 362 ? 31.672 -11.828 -4.156 1 97.19 362 ALA A CA 1
ATOM 2798 C C . ALA A 1 362 ? 31.344 -11.297 -2.764 1 97.19 362 ALA A C 1
ATOM 2800 O O . ALA A 1 362 ? 30.172 -11.125 -2.422 1 97.19 362 ALA A O 1
ATOM 2801 N N . ALA A 1 363 ? 32.344 -11.039 -2.018 1 97.44 363 ALA A N 1
ATOM 2802 C CA . ALA A 1 363 ? 32.156 -10.523 -0.665 1 97.44 363 ALA A CA 1
ATOM 2803 C C . ALA A 1 363 ? 31.516 -9.133 -0.694 1 97.44 363 ALA A C 1
ATOM 2805 O O . ALA A 1 363 ? 30.656 -8.82 0.128 1 97.44 363 ALA A O 1
ATOM 2806 N N . THR A 1 364 ? 31.969 -8.352 -1.607 1 97.38 364 THR A N 1
ATOM 2807 C CA . THR A 1 364 ? 31.422 -7.004 -1.726 1 97.38 364 THR A CA 1
ATOM 2808 C C . THR A 1 364 ? 29.953 -7.055 -2.137 1 97.38 364 THR A C 1
ATOM 2810 O O . THR A 1 364 ? 29.125 -6.297 -1.616 1 97.38 364 THR A O 1
ATOM 2813 N N . TRP A 1 365 ? 29.703 -7.93 -3.07 1 96 365 TRP A N 1
ATOM 2814 C CA . TRP A 1 365 ? 28.312 -8.109 -3.494 1 96 365 TRP A CA 1
ATOM 2815 C C . TRP A 1 365 ? 27.438 -8.531 -2.322 1 96 365 TRP A C 1
ATOM 2817 O O . TRP A 1 365 ? 26.375 -7.934 -2.08 1 96 365 TRP A O 1
ATOM 2827 N N . ALA A 1 366 ? 27.844 -9.477 -1.645 1 96 366 ALA A N 1
ATOM 2828 C CA . ALA A 1 366 ? 27.094 -9.984 -0.495 1 96 366 ALA A CA 1
ATOM 2829 C C . ALA A 1 366 ? 26.984 -8.93 0.601 1 96 366 ALA A C 1
ATOM 2831 O O . ALA A 1 366 ? 25.938 -8.781 1.234 1 96 366 ALA A O 1
ATOM 2832 N N . GLY A 1 367 ? 28.062 -8.242 0.802 1 96.19 367 GLY A N 1
ATOM 2833 C CA . GLY A 1 367 ? 28.062 -7.184 1.797 1 96.19 367 GLY A CA 1
ATOM 2834 C C . GLY A 1 367 ? 27.109 -6.059 1.467 1 96.19 367 GLY A C 1
ATOM 2835 O O . GLY A 1 367 ? 26.391 -5.566 2.346 1 96.19 367 GLY A O 1
ATOM 2836 N N . THR A 1 368 ? 27.109 -5.676 0.205 1 94.56 368 THR A N 1
ATOM 2837 C CA . THR A 1 368 ? 26.172 -4.641 -0.24 1 94.56 368 THR A CA 1
ATOM 2838 C C . THR A 1 368 ? 24.734 -5.078 -0.013 1 94.56 368 THR A C 1
ATOM 2840 O O . THR A 1 368 ? 23.922 -4.309 0.5 1 94.56 368 THR A O 1
ATOM 2843 N N . THR A 1 369 ? 24.422 -6.254 -0.329 1 93.56 369 THR A N 1
ATOM 2844 C CA . THR A 1 369 ? 23.078 -6.809 -0.143 1 93.56 369 THR A CA 1
ATOM 2845 C C . THR A 1 369 ? 22.719 -6.859 1.338 1 93.56 369 THR A C 1
ATOM 2847 O O . THR A 1 369 ? 21.609 -6.496 1.724 1 93.56 369 THR A O 1
ATOM 2850 N N . ALA A 1 370 ? 23.688 -7.25 2.113 1 94.44 370 ALA A N 1
ATOM 2851 C CA . ALA A 1 370 ? 23.469 -7.328 3.553 1 94.44 370 ALA A CA 1
ATOM 2852 C C . ALA A 1 370 ? 23.219 -5.941 4.145 1 94.44 370 ALA A C 1
ATOM 2854 O O . ALA A 1 370 ? 22.422 -5.785 5.062 1 94.44 370 ALA A O 1
ATOM 2855 N N . LEU A 1 371 ? 23.938 -4.992 3.65 1 93.94 371 LEU A N 1
ATOM 2856 C CA . LEU A 1 371 ? 23.734 -3.621 4.109 1 93.94 371 LEU A CA 1
ATOM 2857 C C . LEU A 1 371 ? 22.312 -3.15 3.814 1 93.94 371 LEU A C 1
ATOM 2859 O O . LEU A 1 371 ? 21.641 -2.627 4.699 1 93.94 371 LEU A O 1
ATOM 2863 N N . TYR A 1 372 ? 21.875 -3.365 2.596 1 90.62 372 TYR A N 1
ATOM 2864 C CA . TYR A 1 372 ? 20.531 -2.947 2.217 1 90.62 372 TYR A CA 1
ATOM 2865 C C . TYR A 1 372 ? 19.469 -3.721 3.002 1 90.62 372 TYR A C 1
ATOM 2867 O O . TYR A 1 372 ? 18.469 -3.152 3.426 1 90.62 372 TYR A O 1
ATOM 2875 N N . SER A 1 373 ? 19.672 -4.957 3.215 1 91 373 SER A N 1
ATOM 2876 C CA . SER A 1 373 ? 18.75 -5.781 3.977 1 91 373 SER A CA 1
ATOM 2877 C C . SER A 1 373 ? 18.719 -5.379 5.449 1 91 373 SER A C 1
ATOM 2879 O O . SER A 1 373 ? 17.672 -5.375 6.082 1 91 373 SER A O 1
ATOM 2881 N N . GLY A 1 374 ? 19.859 -5.039 5.996 1 91.69 374 GLY A N 1
ATOM 2882 C CA . GLY A 1 374 ? 19.984 -4.73 7.41 1 91.69 374 GLY A CA 1
ATOM 2883 C C . GLY A 1 374 ? 19.531 -3.324 7.754 1 91.69 374 GLY A C 1
ATOM 2884 O O . GLY A 1 374 ? 19.062 -3.072 8.867 1 91.69 374 GLY A O 1
ATOM 2885 N N . VAL A 1 375 ? 19.672 -2.432 6.852 1 91.25 375 VAL A N 1
ATOM 2886 C CA . VAL A 1 375 ? 19.375 -1.041 7.188 1 91.25 375 VAL A CA 1
ATOM 2887 C C . VAL A 1 375 ? 18.047 -0.627 6.578 1 91.25 375 VAL A C 1
ATOM 2889 O O . VAL A 1 375 ? 17.141 -0.196 7.293 1 91.25 375 VAL A O 1
ATOM 2892 N N . VAL A 1 376 ? 17.844 -0.854 5.297 1 88.81 376 VAL A N 1
ATOM 2893 C CA . VAL A 1 376 ? 16.656 -0.36 4.625 1 88.81 376 VAL A CA 1
ATOM 2894 C C . VAL A 1 376 ? 15.492 -1.322 4.863 1 88.81 376 VAL A C 1
ATOM 2896 O O . VAL A 1 376 ? 14.516 -0.969 5.523 1 88.81 376 VAL A O 1
ATOM 2899 N N . TRP A 1 377 ? 15.672 -2.562 4.461 1 89.56 377 TRP A N 1
ATOM 2900 C CA . TRP A 1 377 ? 14.578 -3.52 4.578 1 89.56 377 TRP A CA 1
ATOM 2901 C C . TRP A 1 377 ? 14.273 -3.826 6.043 1 89.56 377 TRP A C 1
ATOM 2903 O O . TRP A 1 377 ? 13.109 -3.941 6.434 1 89.56 377 TRP A O 1
ATOM 2913 N N . GLY A 1 378 ? 15.375 -4.004 6.797 1 92.06 378 GLY A N 1
ATOM 2914 C CA . GLY A 1 378 ? 15.18 -4.312 8.203 1 92.06 378 GLY A CA 1
ATOM 2915 C C . GLY A 1 378 ? 14.352 -3.27 8.93 1 92.06 378 GLY A C 1
ATOM 2916 O O . GLY A 1 378 ? 13.422 -3.609 9.664 1 92.06 378 GLY A O 1
ATOM 2917 N N . GLU A 1 379 ? 14.664 -2.02 8.68 1 92.81 379 GLU A N 1
ATOM 2918 C CA . GLU A 1 379 ? 13.898 -0.947 9.312 1 92.81 379 GLU A CA 1
ATOM 2919 C C . GLU A 1 379 ? 12.469 -0.905 8.773 1 92.81 379 GLU A C 1
ATOM 2921 O O . GLU A 1 379 ? 11.523 -0.707 9.539 1 92.81 379 GLU A O 1
ATOM 2926 N N . TRP A 1 380 ? 12.328 -1.077 7.527 1 91.12 380 TRP A N 1
ATOM 2927 C CA . TRP A 1 380 ? 11.023 -1.084 6.875 1 91.12 380 TRP A CA 1
ATOM 2928 C C . TRP A 1 380 ? 10.133 -2.188 7.441 1 91.12 380 TRP A C 1
ATOM 2930 O O . TRP A 1 380 ? 8.969 -1.952 7.758 1 91.12 380 TRP A O 1
ATOM 2940 N N . HIS A 1 381 ? 10.719 -3.334 7.598 1 92.88 381 HIS A N 1
ATOM 2941 C CA . HIS A 1 381 ? 10 -4.492 8.117 1 92.88 381 HIS A CA 1
ATOM 2942 C C . HIS A 1 381 ? 9.555 -4.266 9.555 1 92.88 381 HIS A C 1
ATOM 2944 O O . HIS A 1 381 ? 8.398 -4.527 9.898 1 92.88 381 HIS A O 1
ATOM 2950 N N . LYS A 1 382 ? 10.414 -3.799 10.367 1 94.81 382 LYS A N 1
ATOM 2951 C CA . LYS A 1 382 ? 10.109 -3.516 11.766 1 94.81 382 LYS A CA 1
ATOM 2952 C C . LYS A 1 382 ? 9.008 -2.463 11.883 1 94.81 382 LYS A C 1
ATOM 2954 O O . LYS A 1 382 ? 8.055 -2.637 12.641 1 94.81 382 LYS A O 1
ATOM 2959 N N . ARG A 1 383 ? 9.117 -1.46 11.133 1 94.44 383 ARG A N 1
ATOM 2960 C CA . ARG A 1 383 ? 8.172 -0.353 11.203 1 94.44 383 ARG A CA 1
ATOM 2961 C C . ARG A 1 383 ? 6.793 -0.777 10.695 1 94.44 383 ARG A C 1
ATOM 2963 O O . ARG A 1 383 ? 5.77 -0.35 11.234 1 94.44 383 ARG A O 1
ATOM 2970 N N . ALA A 1 384 ? 6.773 -1.59 9.656 1 94.88 384 ALA A N 1
ATOM 2971 C CA . ALA A 1 384 ? 5.5 -2.105 9.164 1 94.88 384 ALA A CA 1
ATOM 2972 C C . ALA A 1 384 ? 4.797 -2.945 10.227 1 94.88 384 ALA A C 1
ATOM 2974 O O . ALA A 1 384 ? 3.592 -2.803 10.445 1 94.88 384 ALA A O 1
ATOM 2975 N N . LEU A 1 385 ? 5.582 -3.783 10.883 1 96.75 385 LEU A N 1
ATOM 2976 C CA . LEU A 1 385 ? 5.008 -4.609 11.938 1 96.75 385 LEU A CA 1
ATOM 2977 C C . LEU A 1 385 ? 4.473 -3.74 13.07 1 96.75 385 LEU A C 1
ATOM 2979 O O . LEU A 1 385 ? 3.367 -3.975 13.57 1 96.75 385 LEU A O 1
ATOM 2983 N N . ARG A 1 386 ? 5.219 -2.773 13.445 1 96.81 386 ARG A N 1
ATOM 2984 C CA . ARG A 1 386 ? 4.773 -1.866 14.5 1 96.81 386 ARG A CA 1
ATOM 2985 C C . ARG A 1 386 ? 3.5 -1.133 14.086 1 96.81 386 ARG A C 1
ATOM 2987 O O . ARG A 1 386 ? 2.598 -0.938 14.906 1 96.81 386 ARG A O 1
ATOM 2994 N N . ALA A 1 387 ? 3.459 -0.692 12.859 1 96.94 387 ALA A N 1
ATOM 2995 C CA . ALA A 1 387 ? 2.271 -0.004 12.359 1 96.94 387 ALA A CA 1
ATOM 2996 C C . ALA A 1 387 ? 1.037 -0.895 12.461 1 96.94 387 ALA A C 1
ATOM 2998 O O . ALA A 1 387 ? -0.03 -0.441 12.883 1 96.94 387 ALA A O 1
ATOM 2999 N N . PHE A 1 388 ? 1.182 -2.139 12.086 1 97.75 388 PHE A N 1
ATOM 3000 C CA . PHE A 1 388 ? 0.07 -3.076 12.203 1 97.75 388 PHE A CA 1
ATOM 3001 C C . PHE A 1 388 ? -0.366 -3.23 13.648 1 97.75 388 PHE A C 1
ATOM 3003 O O . PHE A 1 388 ? -1.563 -3.256 13.945 1 97.75 388 PHE A O 1
ATOM 3010 N N . ILE A 1 389 ? 0.61 -3.398 14.5 1 97.75 389 ILE A N 1
ATOM 3011 C CA . ILE A 1 389 ? 0.312 -3.557 15.922 1 97.75 389 ILE A CA 1
ATOM 3012 C C . ILE A 1 389 ? -0.46 -2.34 16.422 1 97.75 389 ILE A C 1
ATOM 3014 O O . ILE A 1 389 ? -1.479 -2.48 17.109 1 97.75 389 ILE A O 1
ATOM 3018 N N . ASP A 1 390 ? -0.042 -1.117 16.062 1 96.81 390 ASP A N 1
ATOM 3019 C CA . ASP A 1 390 ? -0.722 0.111 16.453 1 96.81 390 ASP A CA 1
ATOM 3020 C C . ASP A 1 390 ? -2.15 0.149 15.922 1 96.81 390 ASP A C 1
ATOM 3022 O O . ASP A 1 390 ? -3.078 0.541 16.625 1 96.81 390 ASP A O 1
ATOM 3026 N N . GLU A 1 391 ? -2.316 -0.221 14.703 1 97.94 391 GLU A N 1
ATOM 3027 C CA . GLU A 1 391 ? -3.633 -0.222 14.07 1 97.94 391 GLU A CA 1
ATOM 3028 C C . GLU A 1 391 ? -4.578 -1.195 14.766 1 97.94 391 GLU A C 1
ATOM 3030 O O . GLU A 1 391 ? -5.719 -0.842 15.086 1 97.94 391 GLU A O 1
ATOM 3035 N N . ILE A 1 392 ? -4.07 -2.371 15.008 1 97.94 392 ILE A N 1
ATOM 3036 C CA . ILE A 1 392 ? -4.895 -3.414 15.609 1 97.94 392 ILE A CA 1
ATOM 3037 C C . ILE A 1 392 ? -5.211 -3.049 17.062 1 97.94 392 ILE A C 1
ATOM 3039 O O . ILE A 1 392 ? -6.344 -3.219 17.516 1 97.94 392 ILE A O 1
ATOM 3043 N N . GLU A 1 393 ? -4.23 -2.523 17.781 1 97.12 393 GLU A N 1
ATOM 3044 C CA . GLU A 1 393 ? -4.465 -2.094 19.172 1 97.12 393 GLU A CA 1
ATOM 3045 C C . GLU A 1 393 ? -5.512 -0.986 19.234 1 97.12 393 GLU A C 1
ATOM 3047 O O . GLU A 1 393 ? -6.359 -0.974 20.125 1 97.12 393 GLU A O 1
ATOM 3052 N N . THR A 1 394 ? -5.445 -0.05 18.344 1 96.62 394 THR A N 1
ATOM 3053 C CA . THR A 1 394 ? -6.402 1.05 18.297 1 96.62 394 THR A CA 1
ATOM 3054 C C . THR A 1 394 ? -7.816 0.529 18.047 1 96.62 394 THR A C 1
ATOM 3056 O O . THR A 1 394 ? -8.758 0.913 18.75 1 96.62 394 THR A O 1
ATOM 3059 N N . GLU A 1 395 ? -7.938 -0.367 17.109 1 95.38 395 GLU A N 1
ATOM 3060 C CA . GLU A 1 395 ? -9.25 -0.92 16.781 1 95.38 395 GLU A CA 1
ATOM 3061 C C . GLU A 1 395 ? -9.789 -1.785 17.906 1 95.38 395 GLU A C 1
ATOM 3063 O O . GLU A 1 395 ? -11 -1.852 18.125 1 95.38 395 GLU A O 1
ATOM 3068 N N . ALA A 1 396 ? -8.852 -2.461 18.578 1 94.94 396 ALA A N 1
ATOM 3069 C CA . ALA A 1 396 ? -9.25 -3.332 19.688 1 94.94 396 ALA A CA 1
ATOM 3070 C C . ALA A 1 396 ? -9.562 -2.52 20.938 1 94.94 396 ALA A C 1
ATOM 3072 O O . ALA A 1 396 ? -10.023 -3.066 21.938 1 94.94 396 ALA A O 1
ATOM 3073 N N . GLY A 1 397 ? -9.383 -1.226 20.906 1 90.69 397 GLY A N 1
ATOM 3074 C CA . GLY A 1 397 ? -9.648 -0.365 22.047 1 90.69 397 GLY A CA 1
ATOM 3075 C C . GLY A 1 397 ? -8.641 -0.537 23.172 1 90.69 397 GLY A C 1
ATOM 3076 O O . GLY A 1 397 ? -8.977 -0.349 24.344 1 90.69 397 GLY A O 1
ATOM 3077 N N . ILE A 1 398 ? -7.535 -1.129 22.938 1 79.31 398 ILE A N 1
ATOM 3078 C CA . ILE A 1 398 ? -6.5 -1.375 23.938 1 79.31 398 ILE A CA 1
ATOM 3079 C C . ILE A 1 398 ? -5.566 -0.167 24.031 1 79.31 398 ILE A C 1
ATOM 3081 O O . ILE A 1 398 ? -4.727 -0.087 24.922 1 79.31 398 ILE A O 1
ATOM 3085 N N . ASP A 1 399 ? -5.965 0.934 23.828 1 62.25 399 ASP A N 1
ATOM 3086 C CA . ASP A 1 399 ? -5.07 2.084 23.766 1 62.25 399 ASP A CA 1
ATOM 3087 C C . ASP A 1 399 ? -4.23 2.199 25.031 1 62.25 399 ASP A C 1
ATOM 3089 O O . ASP A 1 399 ? -4.777 2.27 26.141 1 62.25 399 ASP A O 1
ATOM 3093 N N . LYS A 1 400 ? -2.928 1.642 25.078 1 50.44 400 LYS A N 1
ATOM 3094 C CA . LYS A 1 400 ? -1.98 1.71 26.188 1 50.44 400 LYS A CA 1
ATOM 3095 C C . LYS A 1 400 ? -1.812 3.145 26.672 1 50.44 400 LYS A C 1
ATOM 3097 O O . LYS A 1 400 ? -1.293 3.375 27.766 1 50.44 400 LYS A O 1
ATOM 3102 N N . TRP A 1 401 ? -1.64 4.156 25.781 1 42.56 401 TRP A N 1
ATOM 3103 C CA . TRP A 1 401 ? -0.959 5.34 26.297 1 42.56 401 TRP A CA 1
ATOM 3104 C C . TRP A 1 401 ? -1.756 5.969 27.438 1 42.56 401 TRP A C 1
ATOM 3106 O O . TRP A 1 401 ? -1.388 7.027 27.953 1 42.56 401 TRP A O 1
ATOM 3116 N N . TYR A 1 402 ? -3.027 5.695 27.578 1 35.53 402 TYR A N 1
ATOM 3117 C CA . TYR A 1 402 ? -3.551 6.387 28.75 1 35.53 402 TYR A CA 1
ATOM 3118 C C . TYR A 1 402 ? -2.975 5.797 30.031 1 35.53 402 TYR A C 1
ATOM 3120 O O . TYR A 1 402 ? -3.08 6.402 31.094 1 35.53 402 TYR A O 1
ATOM 3128 N N . HIS A 1 403 ? -2.799 4.477 30.156 1 29.88 403 HIS A N 1
ATOM 3129 C CA . HIS A 1 403 ? -2.408 4.254 31.531 1 29.88 403 HIS A CA 1
ATOM 3130 C C . HIS A 1 403 ? -0.911 4.469 31.734 1 29.88 403 HIS A C 1
ATOM 3132 O O . HIS A 1 403 ? -0.109 4.086 30.875 1 29.88 403 HIS A O 1
ATOM 3138 N N . MET B 1 1 ? -15.68 23.141 15.344 1 96.75 1 MET B N 1
ATOM 3139 C CA . MET B 1 1 ? -14.516 22.25 15.266 1 96.75 1 MET B CA 1
ATOM 3140 C C . MET B 1 1 ? -13.312 22.984 14.672 1 96.75 1 MET B C 1
ATOM 3142 O O . MET B 1 1 ? -13.422 23.609 13.617 1 96.75 1 MET B O 1
ATOM 3146 N N . GLU B 1 2 ? -12.234 22.953 15.367 1 98.12 2 GLU B N 1
ATOM 3147 C CA . GLU B 1 2 ? -11.031 23.641 14.906 1 98.12 2 GLU B CA 1
ATOM 3148 C C . GLU B 1 2 ? -9.914 22.641 14.602 1 98.12 2 GLU B C 1
ATOM 3150 O O . GLU B 1 2 ? -9.633 21.75 15.398 1 98.12 2 GLU B O 1
ATOM 3155 N N . VAL B 1 3 ? -9.281 22.797 13.406 1 98.69 3 VAL B N 1
ATOM 3156 C CA . VAL B 1 3 ? -8.25 21.875 12.922 1 98.69 3 VAL B CA 1
ATOM 3157 C C . VAL B 1 3 ? -6.969 22.656 12.625 1 98.69 3 VAL B C 1
ATOM 3159 O O . VAL B 1 3 ? -7 23.672 11.93 1 98.69 3 VAL B O 1
ATOM 3162 N N . LEU B 1 4 ? -5.852 22.203 13.18 1 98.75 4 LEU B N 1
ATOM 3163 C CA . LEU B 1 4 ? -4.527 22.734 12.898 1 98.75 4 LEU B CA 1
ATOM 3164 C C . LEU B 1 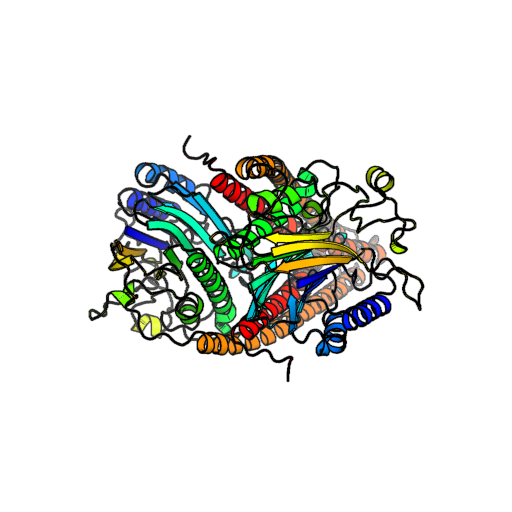4 ? -3.682 21.734 12.125 1 98.75 4 LEU B C 1
ATOM 3166 O O . LEU B 1 4 ? -3.672 20.547 12.445 1 98.75 4 LEU B O 1
ATOM 3170 N N . THR B 1 5 ? -3.014 22.125 11.086 1 98.81 5 THR B N 1
ATOM 3171 C CA . THR B 1 5 ? -1.994 21.312 10.43 1 98.81 5 THR B CA 1
ATOM 3172 C C . THR B 1 5 ? -0.685 22.094 10.305 1 98.81 5 THR B C 1
ATOM 3174 O O . THR B 1 5 ? -0.694 23.297 10.07 1 98.81 5 THR B O 1
ATOM 3177 N N . LEU B 1 6 ? 0.448 21.422 10.508 1 98.75 6 LEU B N 1
ATOM 3178 C CA . LEU B 1 6 ? 1.76 22.047 10.453 1 98.75 6 LEU B CA 1
ATOM 3179 C C . LEU B 1 6 ? 2.828 21.062 10.023 1 98.75 6 LEU B C 1
ATOM 3181 O O . LEU B 1 6 ? 2.941 19.969 10.594 1 98.75 6 LEU B O 1
ATOM 3185 N N . ASN B 1 7 ? 3.514 21.359 8.992 1 98.44 7 ASN B N 1
ATOM 3186 C CA . ASN B 1 7 ? 4.789 20.703 8.727 1 98.44 7 ASN B CA 1
ATOM 3187 C C . ASN B 1 7 ? 5.887 21.203 9.656 1 98.44 7 ASN B C 1
ATOM 3189 O O . ASN B 1 7 ? 6.32 22.359 9.555 1 98.44 7 ASN B O 1
ATOM 3193 N N . CYS B 1 8 ? 6.461 20.328 10.438 1 97.94 8 CYS B N 1
ATOM 3194 C CA . CYS B 1 8 ? 7.312 20.719 11.555 1 97.94 8 CYS B CA 1
ATOM 3195 C C . CYS B 1 8 ? 8.766 20.844 11.109 1 97.94 8 CYS B C 1
ATOM 3197 O O . CYS B 1 8 ? 9.609 21.359 11.852 1 97.94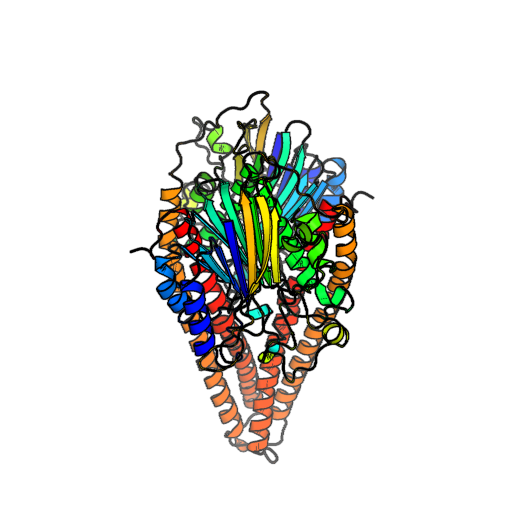 8 CYS B O 1
ATOM 3199 N N . TRP B 1 9 ? 9.086 20.391 10.008 1 96.69 9 TRP B N 1
ATOM 3200 C CA . TRP B 1 9 ? 10.453 20.406 9.484 1 96.69 9 TRP B CA 1
ATOM 3201 C C . TRP B 1 9 ? 11.422 19.781 10.484 1 96.69 9 TRP B C 1
ATOM 3203 O O . TRP B 1 9 ? 12.422 20.406 10.852 1 96.69 9 TRP B O 1
ATOM 3213 N N . GLY B 1 10 ? 11.102 18.562 10.898 1 94.75 10 GLY B N 1
ATOM 3214 C CA . GLY B 1 10 ? 11.891 17.922 11.953 1 94.75 10 GLY B CA 1
ATOM 3215 C C . GLY B 1 10 ? 12.844 16.875 11.438 1 94.75 10 GLY B C 1
ATOM 3216 O O . GLY B 1 10 ? 12.969 15.797 12.023 1 94.75 10 GLY B O 1
ATOM 3217 N N . LEU B 1 11 ? 13.516 17.078 10.336 1 87.81 11 LEU B N 1
ATOM 3218 C CA . LEU B 1 11 ? 14.461 16.109 9.789 1 87.81 11 LEU B CA 1
ATOM 3219 C C . LEU B 1 11 ? 15.703 16.016 10.664 1 87.81 11 LEU B C 1
ATOM 3221 O O . LEU B 1 11 ? 16.391 17.016 10.898 1 87.81 11 LEU B O 1
ATOM 3225 N N . LYS B 1 12 ? 16.047 14.828 11.008 1 87.5 12 LYS B N 1
ATOM 3226 C CA . LYS B 1 12 ? 17.203 14.609 11.867 1 87.5 12 LYS B CA 1
ATOM 3227 C C . LYS B 1 12 ? 18.5 14.922 11.117 1 87.5 12 LYS B C 1
ATOM 3229 O O . LYS B 1 12 ? 18.703 14.469 9.992 1 87.5 12 LYS B O 1
ATOM 3234 N N . TYR B 1 13 ? 19.344 15.789 11.594 1 85.94 13 TYR B N 1
ATOM 3235 C CA . TYR B 1 13 ? 20.672 16.156 11.133 1 85.94 13 TYR B CA 1
ATOM 3236 C C . TYR B 1 13 ? 20.609 17.234 10.062 1 85.94 13 TYR B C 1
ATOM 3238 O O . TYR B 1 13 ? 21.609 17.875 9.742 1 85.94 13 TYR B O 1
ATOM 3246 N N . LEU B 1 14 ? 19.406 17.438 9.43 1 85.38 14 LEU B N 1
ATOM 3247 C CA . LEU B 1 14 ? 19.297 18.391 8.328 1 85.38 14 LEU B CA 1
ATOM 3248 C C . LEU B 1 14 ? 18.625 19.688 8.789 1 85.38 14 LEU B C 1
ATOM 3250 O O . LEU B 1 14 ? 19.047 20.781 8.406 1 85.38 14 LEU B O 1
ATOM 3254 N N . SER B 1 15 ? 17.594 19.469 9.57 1 91.8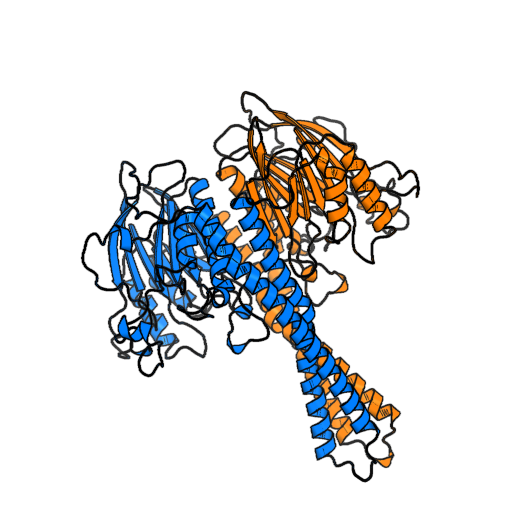8 15 SER B N 1
ATOM 3255 C CA . SER B 1 15 ? 16.891 20.656 10.055 1 91.88 15 SER B CA 1
ATOM 3256 C C . SER B 1 15 ? 17.688 21.375 11.133 1 91.88 15 SER B C 1
ATOM 3258 O O . SER B 1 15 ? 18.297 20.734 11.992 1 91.88 15 SER B O 1
ATOM 3260 N N . LYS B 1 16 ? 17.703 22.641 11.07 1 93.88 16 LYS B N 1
ATOM 3261 C CA . LYS B 1 16 ? 18.438 23.469 12.023 1 93.88 16 LYS B CA 1
ATOM 3262 C C . LYS B 1 16 ? 17.656 23.641 13.328 1 93.88 16 LYS B C 1
ATOM 3264 O O . LYS B 1 16 ? 16.438 23.75 13.305 1 93.88 16 LYS B O 1
ATOM 3269 N N . ALA B 1 17 ? 18.422 23.641 14.414 1 96.31 17 ALA B N 1
ATOM 3270 C CA . ALA B 1 17 ? 17.828 23.844 15.742 1 96.31 17 ALA B CA 1
ATOM 3271 C C . ALA B 1 17 ? 16.625 22.938 15.938 1 96.31 17 ALA B C 1
ATOM 3273 O O . ALA B 1 17 ? 15.602 23.359 16.484 1 96.31 17 ALA B O 1
ATOM 3274 N N . ARG B 1 18 ? 16.641 21.812 15.477 1 95.94 18 ARG B N 1
ATOM 3275 C CA . ARG B 1 18 ? 15.5 20.922 15.391 1 95.94 18 ARG B CA 1
ATOM 3276 C C . ARG B 1 18 ? 14.867 20.703 16.766 1 95.94 18 ARG B C 1
ATOM 3278 O O . ARG B 1 18 ? 13.672 20.906 16.938 1 95.94 18 ARG B O 1
ATOM 3285 N N . GLU B 1 19 ? 15.695 20.281 17.766 1 95.88 19 GLU B N 1
ATOM 3286 C CA . GLU B 1 19 ? 15.172 19.922 19.078 1 95.88 19 GLU B CA 1
ATOM 3287 C C . GLU B 1 19 ? 14.484 21.109 19.734 1 95.88 19 GLU B C 1
ATOM 3289 O O . GLU B 1 19 ? 13.375 20.984 20.25 1 95.88 19 GLU B O 1
ATOM 3294 N N . GLN B 1 20 ? 15.141 22.219 19.688 1 96.75 20 GLN B N 1
ATOM 3295 C CA . GLN B 1 20 ? 14.578 23.438 20.281 1 96.75 20 GLN B CA 1
ATOM 3296 C C . GLN B 1 20 ? 13.273 23.828 19.578 1 96.75 20 GLN B C 1
ATOM 3298 O O . GLN B 1 20 ? 12.297 24.188 20.25 1 96.75 20 GLN B O 1
ATOM 3303 N N . ARG B 1 21 ? 13.242 23.781 18.297 1 97.69 21 ARG B N 1
ATOM 3304 C CA . ARG B 1 21 ? 12.07 24.188 17.531 1 97.69 21 ARG B CA 1
ATOM 3305 C C . ARG B 1 21 ? 10.898 23.234 17.781 1 97.69 21 ARG B C 1
ATOM 3307 O O . ARG B 1 21 ? 9.766 23.688 17.984 1 97.69 21 ARG B O 1
ATOM 3314 N N . LEU B 1 22 ? 11.164 21.953 17.797 1 97.69 22 LEU B N 1
ATOM 3315 C CA . LEU B 1 22 ? 10.094 20.969 17.938 1 97.69 22 LEU B CA 1
ATOM 3316 C C . LEU B 1 22 ? 9.516 21.016 19.359 1 97.69 22 LEU B C 1
ATOM 3318 O O . LEU B 1 22 ? 8.312 20.797 19.547 1 97.69 22 LEU B O 1
ATOM 3322 N N . ARG B 1 23 ? 10.352 21.281 20.328 1 97.38 23 ARG B N 1
ATOM 3323 C CA . ARG B 1 23 ? 9.836 21.453 21.672 1 97.38 23 ARG B CA 1
ATOM 3324 C C . ARG B 1 23 ? 8.977 22.719 21.766 1 97.38 23 ARG B C 1
ATOM 3326 O O . ARG B 1 23 ? 7.93 22.719 22.422 1 97.38 23 ARG B O 1
ATOM 3333 N N . ALA B 1 24 ? 9.445 23.781 21.156 1 97.94 24 ALA B N 1
ATOM 3334 C CA . ALA B 1 24 ? 8.68 25.031 21.141 1 97.94 24 ALA B CA 1
ATOM 3335 C C . ALA B 1 24 ? 7.332 24.828 20.453 1 97.94 24 ALA B C 1
ATOM 3337 O O . ALA B 1 24 ? 6.316 25.375 20.906 1 97.94 24 ALA B O 1
ATOM 3338 N N . ILE B 1 25 ? 7.301 24.125 19.344 1 98.25 25 ILE B N 1
ATOM 3339 C CA . ILE B 1 25 ? 6.062 23.812 18.641 1 98.25 25 ILE B CA 1
ATOM 3340 C C . ILE B 1 25 ? 5.121 23.031 19.562 1 98.25 25 ILE B C 1
ATOM 3342 O O . ILE B 1 25 ? 3.941 23.375 19.672 1 98.25 25 ILE B O 1
ATOM 3346 N N . ALA B 1 26 ? 5.684 22 20.203 1 98.25 26 ALA B N 1
ATOM 3347 C CA . ALA B 1 26 ? 4.898 21.172 21.125 1 98.25 26 ALA B CA 1
ATOM 3348 C C . ALA B 1 26 ? 4.297 22.016 22.25 1 98.25 26 ALA B C 1
ATOM 3350 O O . ALA B 1 26 ? 3.109 21.906 22.547 1 98.25 26 ALA B O 1
ATOM 3351 N N . ASP B 1 27 ? 5.109 22.859 22.828 1 97.75 27 ASP B N 1
ATOM 3352 C CA . ASP B 1 27 ? 4.66 23.703 23.922 1 97.75 27 ASP B CA 1
ATOM 3353 C C . ASP B 1 27 ? 3.559 24.656 23.469 1 97.75 27 ASP B C 1
ATOM 3355 O O . ASP B 1 27 ? 2.6 24.906 24.188 1 97.75 27 ASP B O 1
ATOM 3359 N N . ARG B 1 28 ? 3.707 25.203 22.328 1 97.62 28 ARG B N 1
ATOM 3360 C CA . ARG B 1 28 ? 2.695 26.094 21.781 1 97.62 28 ARG B CA 1
ATOM 3361 C C . ARG B 1 28 ? 1.383 25.359 21.547 1 97.62 28 ARG B C 1
ATOM 3363 O O . ARG B 1 28 ? 0.307 25.875 21.844 1 97.62 28 ARG B O 1
ATOM 3370 N N . ILE B 1 29 ? 1.455 24.188 20.938 1 98.31 29 ILE B N 1
ATOM 3371 C CA . ILE B 1 29 ? 0.265 23.391 20.656 1 98.31 29 ILE B CA 1
ATOM 3372 C C . ILE B 1 29 ? -0.423 23.016 21.969 1 98.31 29 ILE B C 1
ATOM 3374 O O . ILE B 1 29 ? -1.653 23.016 22.047 1 98.31 29 ILE B O 1
ATOM 3378 N N . ALA B 1 30 ? 0.367 22.75 23 1 97.94 30 ALA B N 1
ATOM 3379 C CA . ALA B 1 30 ? -0.163 22.375 24.297 1 97.94 30 ALA B CA 1
ATOM 3380 C C . ALA B 1 30 ? -1.039 23.484 24.875 1 97.94 30 ALA B C 1
ATOM 3382 O O . ALA B 1 30 ? -1.906 23.219 25.719 1 97.94 30 ALA B O 1
ATOM 3383 N N . ASP B 1 31 ? -0.849 24.688 24.422 1 95.75 31 ASP B N 1
ATOM 3384 C CA . ASP B 1 31 ? -1.571 25.844 24.938 1 95.75 31 ASP B CA 1
ATOM 3385 C C . ASP B 1 31 ? -2.773 26.188 24.062 1 95.75 31 ASP B C 1
ATOM 3387 O O . ASP B 1 31 ? -3.49 27.156 24.344 1 95.75 31 ASP B O 1
ATOM 3391 N N . THR B 1 32 ? -2.982 25.422 23.047 1 94.75 32 THR B N 1
ATOM 3392 C CA . THR B 1 32 ? -4.113 25.688 22.156 1 94.75 32 THR B CA 1
ATOM 3393 C C . THR B 1 32 ? -5.289 24.781 22.5 1 94.75 32 THR B C 1
ATOM 3395 O O . THR B 1 32 ? -5.164 23.875 23.344 1 94.75 32 THR B O 1
ATOM 3398 N N . HIS B 1 33 ? -6.473 25.078 21.922 1 94.44 33 HIS B N 1
ATOM 3399 C CA . HIS B 1 33 ? -7.68 24.312 22.156 1 94.44 33 HIS B CA 1
ATOM 3400 C C . HIS B 1 33 ? -8.297 23.828 20.859 1 94.44 33 HIS B C 1
ATOM 3402 O O . HIS B 1 33 ? -9.516 23.938 20.656 1 94.44 33 HIS B O 1
ATOM 3408 N N . HIS B 1 34 ? -7.469 23.469 19.922 1 97.69 34 HIS B N 1
ATOM 3409 C CA . HIS B 1 34 ? -7.988 22.875 18.688 1 97.69 34 HIS B CA 1
ATOM 3410 C C . HIS B 1 34 ? -8.641 21.531 18.953 1 97.69 34 HIS B C 1
ATOM 3412 O O . HIS B 1 34 ? -8.438 20.938 20.031 1 97.69 34 HIS B O 1
ATOM 3418 N N . ASP B 1 35 ? -9.484 21.078 18.094 1 98.38 35 ASP B N 1
ATOM 3419 C CA . ASP B 1 35 ? -10.055 19.734 18.203 1 98.38 35 ASP B CA 1
ATOM 3420 C C . ASP B 1 35 ? -9.094 18.688 17.672 1 98.38 35 ASP B C 1
ATOM 3422 O O . ASP B 1 35 ? -9.008 17.578 18.219 1 98.38 35 ASP B O 1
ATOM 3426 N N . ILE B 1 36 ? -8.422 19.047 16.594 1 98.75 36 ILE B N 1
ATOM 3427 C CA . ILE B 1 36 ? -7.527 18.125 15.891 1 98.75 36 ILE B CA 1
ATOM 3428 C C . ILE B 1 36 ? -6.254 18.875 15.477 1 98.75 36 ILE B C 1
ATOM 3430 O O . ILE B 1 36 ? -6.316 20.016 15.023 1 98.75 36 ILE B O 1
ATOM 3434 N N . VAL B 1 37 ? -5.105 18.234 15.688 1 98.88 37 VAL B N 1
ATOM 3435 C CA . VAL B 1 37 ? -3.818 18.703 15.203 1 98.88 37 VAL B CA 1
ATOM 3436 C C . VAL B 1 37 ? -3.16 17.641 14.336 1 98.88 37 VAL B C 1
ATOM 3438 O O . VAL B 1 37 ? -2.988 16.5 14.773 1 98.88 37 VAL B O 1
ATOM 3441 N N . THR B 1 38 ? -2.881 17.938 13.109 1 98.88 38 THR B N 1
ATOM 3442 C CA . THR B 1 38 ? -2.141 17.031 12.25 1 98.88 38 THR B CA 1
ATOM 3443 C C . THR B 1 38 ? -0.751 17.578 11.938 1 98.88 38 THR B C 1
ATOM 3445 O O . THR B 1 38 ? -0.587 18.797 11.742 1 98.88 38 THR B O 1
ATOM 3448 N N . LEU B 1 39 ? 0.261 16.703 11.953 1 98.69 39 LEU B N 1
ATOM 3449 C CA . LEU B 1 39 ? 1.651 17.125 11.805 1 98.69 39 LEU B CA 1
ATOM 3450 C C . LEU B 1 39 ? 2.346 16.328 10.703 1 98.69 39 LEU B C 1
ATOM 3452 O O . LEU B 1 39 ? 2.02 15.156 10.477 1 98.69 39 LEU B O 1
ATOM 3456 N N . GLN B 1 40 ? 3.215 16.969 10.016 1 97.62 40 GLN B N 1
ATOM 3457 C CA . GLN B 1 40 ? 4.141 16.344 9.078 1 97.62 40 GLN B CA 1
ATOM 3458 C C . GLN B 1 40 ? 5.59 16.625 9.461 1 97.62 40 GLN B C 1
ATOM 3460 O O . GLN B 1 40 ? 5.875 17.609 10.148 1 97.62 40 GLN B O 1
ATOM 3465 N N . GLU B 1 41 ? 6.52 15.781 9.148 1 95.81 41 GLU B N 1
ATOM 3466 C CA . GLU B 1 41 ? 7.965 15.883 9.32 1 95.81 41 GLU B CA 1
ATOM 3467 C C . GLU B 1 41 ? 8.336 15.945 10.805 1 95.81 41 GLU B C 1
ATOM 3469 O O . GLU B 1 41 ? 9.281 16.641 11.18 1 95.81 41 GLU B O 1
ATOM 3474 N N . ILE B 1 42 ? 7.559 15.375 11.617 1 95.62 42 ILE B N 1
ATOM 3475 C CA . ILE B 1 42 ? 8.023 15.102 12.977 1 95.62 42 ILE B CA 1
ATOM 3476 C C . ILE B 1 42 ? 8.703 13.734 13.023 1 95.62 42 ILE B C 1
ATOM 3478 O O . ILE B 1 42 ? 8.172 12.781 13.586 1 95.62 42 ILE B O 1
ATOM 3482 N N . TRP B 1 43 ? 9.883 13.633 12.609 1 88.5 43 TRP B N 1
ATOM 3483 C CA . TRP B 1 43 ? 10.523 12.398 12.156 1 88.5 43 TRP B CA 1
ATOM 3484 C C . TRP B 1 43 ? 11.016 11.57 13.344 1 88.5 43 TRP B C 1
ATOM 3486 O O . TRP B 1 43 ? 10.914 10.344 13.328 1 88.5 43 TRP B O 1
ATOM 3496 N N . VAL B 1 44 ? 11.469 12.227 14.312 1 88.44 44 VAL B N 1
ATOM 3497 C CA . VAL B 1 44 ? 12.086 11.477 15.398 1 88.44 44 VAL B CA 1
ATOM 3498 C C . VAL B 1 44 ? 11.031 11.086 16.422 1 88.44 44 VAL B C 1
ATOM 3500 O O . VAL B 1 44 ? 10.828 11.797 17.422 1 88.44 44 VAL B O 1
ATOM 3503 N N . GLU B 1 45 ? 10.477 9.977 16.234 1 90.06 45 GLU B N 1
ATOM 3504 C CA . GLU B 1 45 ? 9.359 9.508 17.047 1 90.06 45 GLU B CA 1
ATOM 3505 C C . GLU B 1 45 ? 9.758 9.375 18.516 1 90.06 45 GLU B C 1
ATOM 3507 O O . GLU B 1 45 ? 9.031 9.836 19.391 1 90.06 45 GLU B O 1
ATOM 3512 N N . SER B 1 46 ? 10.906 8.852 18.75 1 86.06 46 SER B N 1
ATOM 3513 C CA . SER B 1 46 ? 11.328 8.484 20.094 1 86.06 46 SER B CA 1
ATOM 3514 C C . SER B 1 46 ? 11.625 9.719 20.938 1 86.06 46 SER B C 1
ATOM 3516 O O . SER B 1 46 ? 11.633 9.648 22.172 1 86.06 46 SER B O 1
ATOM 3518 N N . GLN B 1 47 ? 11.828 10.812 20.281 1 91.88 47 GLN B N 1
ATOM 3519 C CA . GLN B 1 47 ? 12.156 12.023 21.016 1 91.88 47 GLN B CA 1
ATOM 3520 C C . GLN B 1 47 ? 11.094 13.102 20.812 1 91.88 47 GLN B C 1
ATOM 3522 O O . GLN B 1 47 ? 10.344 13.422 21.734 1 91.88 47 GLN B O 1
ATOM 3527 N N . ASP B 1 48 ? 10.984 13.5 19.609 1 95.19 48 ASP B N 1
ATOM 3528 C CA . ASP B 1 48 ? 10.133 14.648 19.328 1 95.19 48 ASP B CA 1
ATOM 3529 C C . ASP B 1 48 ? 8.656 14.305 19.531 1 95.19 48 ASP B C 1
ATOM 3531 O O . ASP B 1 48 ? 7.941 15.031 20.219 1 95.19 48 ASP B O 1
ATOM 3535 N N . TRP B 1 49 ? 8.195 13.219 18.984 1 96.38 49 TRP B N 1
ATOM 3536 C CA . TRP B 1 49 ? 6.793 12.844 19.109 1 96.38 49 TRP B CA 1
ATOM 3537 C C . TRP B 1 49 ? 6.449 12.5 20.547 1 96.38 49 TRP B C 1
ATOM 3539 O O . TRP B 1 49 ? 5.398 12.891 21.062 1 96.38 49 TRP B O 1
ATOM 3549 N N . GLN B 1 50 ? 7.348 11.781 21.188 1 96.25 50 GLN B N 1
ATOM 3550 C CA . GLN B 1 50 ? 7.086 11.398 22.562 1 96.25 50 GLN B CA 1
ATOM 3551 C C . GLN B 1 50 ? 6.984 12.625 23.469 1 96.25 50 GLN B C 1
ATOM 3553 O O . GLN B 1 50 ? 6.129 12.688 24.359 1 96.25 50 GLN B O 1
ATOM 3558 N N . TYR B 1 51 ? 7.875 13.562 23.266 1 97.62 51 TYR B N 1
ATOM 3559 C CA . TYR B 1 51 ? 7.785 14.805 24.016 1 97.62 51 TYR B CA 1
ATOM 3560 C C . TYR B 1 51 ? 6.465 15.523 23.75 1 97.62 51 TYR B C 1
ATOM 3562 O O . TYR B 1 51 ? 5.781 15.945 24.688 1 97.62 51 TYR B O 1
ATOM 3570 N N . MET B 1 52 ? 6.125 15.656 22.516 1 97.69 52 MET B N 1
ATOM 3571 C CA . MET B 1 52 ? 4.895 16.344 22.125 1 97.69 52 MET B CA 1
ATOM 3572 C C . MET B 1 52 ? 3.678 15.656 22.734 1 97.69 52 MET B C 1
ATOM 3574 O O . MET B 1 52 ? 2.773 16.328 23.25 1 97.69 52 MET B O 1
ATOM 3578 N N . ARG B 1 53 ? 3.648 14.336 22.672 1 97.12 53 ARG B N 1
ATOM 3579 C CA . ARG B 1 53 ? 2.559 13.562 23.266 1 97.12 53 ARG B CA 1
ATOM 3580 C C . ARG B 1 53 ? 2.432 13.852 24.75 1 97.12 53 ARG B C 1
ATOM 3582 O O . ARG B 1 53 ? 1.322 14 25.266 1 97.12 53 ARG B O 1
ATOM 3589 N N . ALA B 1 54 ? 3.533 13.891 25.375 1 97.44 54 ALA B N 1
ATOM 3590 C CA . ALA B 1 54 ? 3.547 14.086 26.812 1 97.44 54 ALA B CA 1
ATOM 3591 C C . ALA B 1 54 ? 3.049 15.477 27.188 1 97.44 54 ALA B C 1
ATOM 3593 O O . ALA B 1 54 ? 2.174 15.617 28.047 1 97.44 54 ALA B O 1
ATOM 3594 N N . VAL B 1 55 ? 3.504 16.516 26.578 1 98 55 VAL B N 1
ATOM 3595 C CA . VAL B 1 55 ? 3.207 17.875 26.984 1 98 55 VAL B CA 1
ATOM 3596 C C . VAL B 1 55 ? 1.791 18.25 26.562 1 98 55 VAL B C 1
ATOM 3598 O O . VAL B 1 55 ? 1.152 19.109 27.188 1 98 55 VAL B O 1
ATOM 3601 N N . CYS B 1 56 ? 1.28 17.578 25.484 1 98.06 56 CYS B N 1
ATOM 3602 C CA . CYS B 1 56 ? -0.036 17.922 24.969 1 98.06 56 CYS B CA 1
ATOM 3603 C C . CYS B 1 56 ? -1.109 17.016 25.531 1 98.06 56 CYS B C 1
ATOM 3605 O O . CYS B 1 56 ? -2.285 17.125 25.172 1 98.06 56 CYS B O 1
ATOM 3607 N N . ALA B 1 57 ? -0.795 16.141 26.453 1 96.75 57 ALA B N 1
ATOM 3608 C CA . ALA B 1 57 ? -1.657 15.039 26.891 1 96.75 57 ALA B CA 1
ATOM 3609 C C . ALA B 1 57 ? -2.93 15.57 27.547 1 96.75 57 ALA B C 1
ATOM 3611 O O . ALA B 1 57 ? -3.994 14.961 27.422 1 96.75 57 ALA B O 1
ATOM 3612 N N . ASP B 1 58 ? -2.867 16.672 28.25 1 96.19 58 ASP B N 1
ATOM 3613 C CA . ASP B 1 58 ? -4.027 17.203 28.953 1 96.19 58 ASP B CA 1
ATOM 3614 C C . ASP B 1 58 ? -5.07 17.734 27.969 1 96.19 58 ASP B C 1
ATOM 3616 O O . ASP B 1 58 ? -6.27 17.5 28.156 1 96.19 58 ASP B O 1
ATOM 3620 N N . ARG B 1 59 ? -4.594 18.391 26.938 1 96.62 59 ARG B N 1
ATOM 3621 C CA . ARG B 1 59 ? -5.488 19 25.969 1 96.62 59 ARG B CA 1
ATOM 3622 C C . ARG B 1 59 ? -5.875 18.016 24.875 1 96.62 59 ARG B C 1
ATOM 3624 O O . ARG B 1 59 ? -6.996 18.062 24.359 1 96.62 59 ARG B O 1
ATOM 3631 N N . TYR B 1 60 ? -4.957 17.188 24.547 1 98 60 TYR B N 1
ATOM 3632 C CA . TYR B 1 60 ? -5.137 16.188 23.5 1 98 60 TYR B CA 1
ATOM 3633 C C . TYR B 1 60 ? -4.82 14.797 24.031 1 98 60 TYR B C 1
ATOM 3635 O O . TYR B 1 60 ? -3.764 14.242 23.734 1 98 60 TYR B O 1
ATOM 3643 N N . PRO B 1 61 ? -5.781 14.25 24.625 1 96.81 61 PRO B N 1
ATOM 3644 C CA . PRO B 1 61 ? -5.504 12.953 25.266 1 96.81 61 PRO B CA 1
ATOM 3645 C C . PRO B 1 61 ? -5.285 11.836 24.25 1 96.81 61 PRO B C 1
ATOM 3647 O O . PRO B 1 61 ? -4.738 10.789 24.578 1 96.81 61 PRO B O 1
ATOM 3650 N N . HIS B 1 62 ? -5.691 12.016 23.031 1 97.44 62 HIS B N 1
ATOM 3651 C CA . HIS B 1 62 ? -5.527 10.984 22 1 97.44 62 HIS B CA 1
ATOM 3652 C C . HIS B 1 62 ? -4.516 11.414 20.953 1 97.44 62 HIS B C 1
ATOM 3654 O O . HIS B 1 62 ? -4.48 12.586 20.562 1 97.44 62 HIS B O 1
ATOM 3660 N N . GLY B 1 63 ? -3.646 10.484 20.562 1 97.44 63 GLY B N 1
ATOM 3661 C CA . GLY B 1 63 ? -2.662 10.758 19.531 1 97.44 63 GLY B CA 1
ATOM 3662 C C . GLY B 1 63 ? -2.152 9.508 18.844 1 97.44 63 GLY B C 1
ATOM 3663 O O . GLY B 1 63 ? -2.141 8.422 19.438 1 97.44 63 GLY B O 1
ATOM 3664 N N . ARG B 1 64 ? -1.818 9.625 17.594 1 97.62 64 ARG B N 1
ATOM 3665 C CA . ARG B 1 64 ? -1.255 8.508 16.828 1 97.62 64 ARG B CA 1
ATOM 3666 C C . ARG B 1 64 ? -0.127 8.984 15.922 1 97.62 64 ARG B C 1
ATOM 3668 O O . ARG B 1 64 ? -0.166 10.102 15.406 1 97.62 64 ARG B O 1
ATOM 3675 N N . PHE B 1 65 ? 0.862 8.148 15.828 1 97.62 65 PHE B N 1
ATOM 3676 C CA . PHE B 1 65 ? 2.01 8.32 14.945 1 97.62 65 PHE B CA 1
ATOM 3677 C C . PHE B 1 65 ? 1.987 7.285 13.828 1 97.62 65 PHE B C 1
ATOM 3679 O O . PHE B 1 65 ? 1.653 6.121 14.055 1 97.62 65 PHE B O 1
ATOM 3686 N N . PHE B 1 66 ? 2.289 7.668 12.625 1 97.31 66 PHE B N 1
ATOM 3687 C CA . PHE B 1 66 ? 2.209 6.77 11.477 1 97.31 66 PHE B CA 1
ATOM 3688 C C . PHE B 1 66 ? 3.604 6.375 11 1 97.31 66 PHE B C 1
ATOM 3690 O O . PHE B 1 66 ? 4.438 7.238 10.719 1 97.31 66 PHE B O 1
ATOM 3697 N N . LEU B 1 67 ? 3.832 5.098 10.883 1 95 67 LEU B N 1
ATOM 3698 C CA . LEU B 1 67 ? 5.129 4.566 10.477 1 95 67 LEU B CA 1
ATOM 3699 C C . LEU B 1 67 ? 5.082 4.062 9.039 1 95 67 LEU B C 1
ATOM 3701 O O . LEU B 1 67 ? 4.32 3.145 8.719 1 95 67 LEU B O 1
ATOM 3705 N N . THR B 1 68 ? 5.863 4.699 8.125 1 90.81 68 THR B N 1
ATOM 3706 C CA . THR B 1 68 ? 5.949 4.273 6.734 1 90.81 68 THR B CA 1
ATOM 3707 C C . THR B 1 68 ? 7.406 4.09 6.312 1 90.81 68 THR B C 1
ATOM 3709 O O . THR B 1 68 ? 8.273 4.855 6.727 1 90.81 68 THR B O 1
ATOM 3712 N N . GLY B 1 69 ? 7.66 3.109 5.484 1 88.94 69 GLY B N 1
ATOM 3713 C CA . GLY B 1 69 ? 8.984 2.902 4.93 1 88.94 69 GLY B CA 1
ATOM 3714 C C . GLY B 1 69 ? 10.062 2.771 5.992 1 88.94 69 GLY B C 1
ATOM 3715 O O . GLY B 1 69 ? 9.781 2.357 7.117 1 88.94 69 GLY B O 1
ATOM 3716 N N . ALA B 1 70 ? 11.273 3.027 5.637 1 87.75 70 ALA B N 1
ATOM 3717 C CA . ALA B 1 70 ? 12.398 2.85 6.547 1 87.75 70 ALA B CA 1
ATOM 3718 C C . ALA B 1 70 ? 12.555 4.055 7.469 1 87.75 70 ALA B C 1
ATOM 3720 O O . ALA B 1 70 ? 12.945 3.908 8.633 1 87.75 70 ALA B O 1
ATOM 3721 N N . PHE B 1 71 ? 12.172 5.242 6.969 1 85.69 71 PHE B N 1
ATOM 3722 C CA . PHE B 1 71 ? 12.438 6.426 7.781 1 85.69 71 PHE B CA 1
ATOM 3723 C C . PHE B 1 71 ? 11.18 7.277 7.922 1 85.69 71 PHE B C 1
ATOM 3725 O O . PHE B 1 71 ? 11.102 8.141 8.797 1 85.69 71 PHE B O 1
ATOM 3732 N N . GLY B 1 72 ? 10.203 7.004 7.086 1 86.88 72 GLY B N 1
ATOM 3733 C CA . GLY B 1 72 ? 8.875 7.578 7.273 1 86.88 72 GLY B CA 1
ATOM 3734 C C . GLY B 1 72 ? 8.781 9.023 6.82 1 86.88 72 GLY B C 1
ATOM 3735 O O . GLY B 1 72 ? 9.758 9.586 6.312 1 86.88 72 GLY B O 1
ATOM 3736 N N . SER B 1 73 ? 7.562 9.602 6.977 1 87.5 73 SER B N 1
ATOM 3737 C CA . SER B 1 73 ? 7.277 10.984 6.613 1 87.5 73 SER B CA 1
ATOM 3738 C C . SER B 1 73 ? 7.027 11.844 7.852 1 87.5 73 SER B C 1
ATOM 3740 O O . SER B 1 73 ? 6.742 13.039 7.738 1 87.5 73 SER B O 1
ATOM 3742 N N . GLY B 1 74 ? 7.082 11.227 9 1 94.62 74 GLY B N 1
ATOM 3743 C CA . GLY B 1 74 ? 6.855 11.961 10.234 1 94.62 74 GLY B CA 1
ATOM 3744 C C . GLY B 1 74 ? 5.426 12.438 10.391 1 94.62 74 GLY B C 1
ATOM 3745 O O . GLY B 1 74 ? 5.191 13.609 10.719 1 94.62 74 GLY B O 1
ATOM 3746 N N . LEU B 1 75 ? 4.449 11.609 10.117 1 97.75 75 LEU B N 1
ATOM 3747 C CA . LEU B 1 75 ? 3.037 11.961 10.219 1 97.75 75 LEU B CA 1
ATOM 3748 C C . LEU B 1 75 ? 2.488 11.617 11.594 1 97.75 75 LEU B C 1
ATOM 3750 O O . LEU B 1 75 ? 2.771 10.539 12.133 1 97.75 75 LEU B O 1
ATOM 3754 N N . ALA B 1 76 ? 1.753 12.547 12.141 1 98.31 76 ALA B N 1
ATOM 3755 C CA . ALA B 1 76 ? 1.132 12.328 13.445 1 98.31 76 ALA B CA 1
ATOM 3756 C C . ALA B 1 76 ? -0.16 13.125 13.578 1 98.31 76 ALA B C 1
ATOM 3758 O O . ALA B 1 76 ? -0.374 14.102 12.852 1 98.31 76 ALA B O 1
ATOM 3759 N N . VAL B 1 77 ? -1.033 12.688 14.461 1 98.69 77 VAL B N 1
ATOM 3760 C CA . VAL B 1 77 ? -2.299 13.352 14.758 1 98.69 77 VAL B CA 1
ATOM 3761 C C . VAL B 1 77 ? -2.496 13.43 16.266 1 98.69 77 VAL B C 1
ATOM 3763 O O . VAL B 1 77 ? -2.219 12.469 17 1 98.69 77 VAL B O 1
ATOM 3766 N N . LEU B 1 78 ? -2.838 14.57 16.75 1 98.62 78 LEU B N 1
ATOM 3767 C CA . LEU B 1 78 ? -3.375 14.766 18.094 1 98.62 78 LEU B CA 1
ATOM 3768 C C . LEU B 1 78 ? -4.871 15.07 18.031 1 98.62 78 LEU B C 1
ATOM 3770 O O . LEU B 1 78 ? -5.328 15.797 17.156 1 98.62 78 LEU B O 1
ATOM 3774 N N . SER B 1 79 ? -5.613 14.523 18.953 1 98.5 79 SER B N 1
ATOM 3775 C CA . SER B 1 79 ? -7.062 14.703 18.922 1 98.5 79 SER B CA 1
ATOM 3776 C C . SER B 1 79 ? -7.629 14.891 20.328 1 98.5 79 SER B C 1
ATOM 3778 O O . SER B 1 79 ? -7.215 14.203 21.266 1 98.5 79 SER B O 1
ATOM 3780 N N . ARG B 1 80 ? -8.578 15.805 20.438 1 97.88 80 ARG B N 1
ATOM 3781 C CA . ARG B 1 80 ? -9.367 15.969 21.656 1 97.88 80 ARG B CA 1
ATOM 3782 C C . ARG B 1 80 ? -10.375 14.836 21.812 1 97.88 80 ARG B C 1
ATOM 3784 O O . ARG B 1 80 ? -10.797 14.516 22.922 1 97.88 80 ARG B O 1
ATOM 3791 N N . HIS B 1 81 ? -10.805 14.227 20.75 1 97.81 81 HIS B N 1
ATOM 3792 C CA . HIS B 1 81 ? -11.828 13.188 20.719 1 97.81 81 HIS B CA 1
ATOM 3793 C C . HIS B 1 81 ? -11.211 11.805 20.547 1 97.81 81 HIS B C 1
ATOM 3795 O O . HIS B 1 81 ? -10.156 11.672 19.922 1 97.81 81 HIS B O 1
ATOM 3801 N N . PRO B 1 82 ? -11.844 10.766 21.016 1 97.44 82 PRO B N 1
ATOM 3802 C CA . PRO B 1 82 ? -11.289 9.414 20.953 1 97.44 82 PRO B CA 1
ATOM 3803 C C . PRO B 1 82 ? -11 8.961 19.516 1 97.44 82 PRO B C 1
ATOM 3805 O O . PRO B 1 82 ? -11.789 9.234 18.609 1 97.44 82 PRO B O 1
ATOM 3808 N N . ILE B 1 83 ? -9.891 8.336 19.359 1 98 83 ILE B N 1
ATOM 3809 C CA . ILE B 1 83 ? -9.531 7.68 18.094 1 98 83 ILE B CA 1
ATOM 3810 C C . ILE B 1 83 ? -9.922 6.203 18.156 1 98 83 ILE B C 1
ATOM 3812 O O . ILE B 1 83 ? -9.438 5.461 19.016 1 98 83 ILE B O 1
ATOM 3816 N N . VAL B 1 84 ? -10.719 5.738 17.203 1 96.88 84 VAL B N 1
ATOM 3817 C CA . VAL B 1 84 ? -11.273 4.395 17.328 1 96.88 84 VAL B CA 1
ATOM 3818 C C . VAL B 1 84 ? -10.656 3.48 16.266 1 96.88 84 VAL B C 1
ATOM 3820 O O . VAL B 1 84 ? -10.789 2.258 16.344 1 96.88 84 VAL B O 1
ATOM 3823 N N . SER B 1 85 ? -10.023 4.059 15.32 1 96.62 85 SER B N 1
ATOM 3824 C CA . SER B 1 85 ? -9.297 3.299 14.312 1 96.62 85 SER B CA 1
ATOM 3825 C C . SER B 1 85 ? -8.219 4.156 13.648 1 96.62 85 SER B C 1
ATOM 3827 O O . SER B 1 85 ? -8.266 5.383 13.727 1 96.62 85 SER B O 1
ATOM 3829 N N . MET B 1 86 ? -7.234 3.549 13.086 1 97.81 86 MET B N 1
ATOM 3830 C CA . MET B 1 86 ? -6.188 4.227 12.328 1 97.81 86 MET B CA 1
ATOM 3831 C C . MET B 1 86 ? -5.723 3.371 11.148 1 97.81 86 MET B C 1
ATOM 3833 O O . MET B 1 86 ? -5.926 2.156 11.148 1 97.81 86 MET B O 1
ATOM 3837 N N . ASP B 1 87 ? -5.207 3.932 10.18 1 97.38 87 ASP B N 1
ATOM 3838 C CA . ASP B 1 87 ? -4.66 3.281 8.992 1 97.38 87 ASP B CA 1
ATOM 3839 C C . ASP B 1 87 ? -3.43 4.023 8.477 1 97.38 87 ASP B C 1
ATOM 3841 O O . ASP B 1 87 ? -3.426 5.254 8.398 1 97.38 87 ASP B O 1
ATOM 3845 N N . THR B 1 88 ? -2.4 3.293 8.227 1 96.94 88 THR B N 1
ATOM 3846 C CA . THR B 1 88 ? -1.171 3.828 7.652 1 96.94 88 THR B CA 1
ATOM 3847 C C . THR B 1 88 ? -1.004 3.373 6.207 1 96.94 88 THR B C 1
ATOM 3849 O O . THR B 1 88 ? -1.069 2.176 5.918 1 96.94 88 THR B O 1
ATOM 3852 N N . HIS B 1 89 ? -0.771 4.348 5.324 1 95.94 89 HIS B N 1
ATOM 3853 C CA . HIS B 1 89 ? -0.647 4.023 3.908 1 95.94 89 HIS B CA 1
ATOM 3854 C C . HIS B 1 89 ? 0.615 4.637 3.311 1 95.94 89 HIS B C 1
ATOM 3856 O O . HIS B 1 89 ? 0.757 5.859 3.273 1 95.94 89 HIS B O 1
ATOM 3862 N N . MET B 1 90 ? 1.481 3.793 2.9 1 93.69 90 MET B N 1
ATOM 3863 C CA . MET B 1 90 ? 2.617 4.258 2.107 1 93.69 90 MET B CA 1
ATOM 3864 C C . MET B 1 90 ? 2.258 4.328 0.628 1 93.69 90 MET B C 1
ATOM 3866 O O . MET B 1 90 ? 1.758 3.354 0.061 1 93.69 90 MET B O 1
ATOM 3870 N N . PHE B 1 91 ? 2.525 5.453 0.001 1 95 91 PHE B N 1
ATOM 3871 C CA . PHE B 1 91 ? 2.213 5.574 -1.418 1 95 91 PHE B CA 1
ATOM 3872 C C . PHE B 1 91 ? 3.01 4.562 -2.234 1 95 91 PHE B C 1
ATOM 3874 O O . PHE B 1 91 ? 4.152 4.25 -1.898 1 95 91 PHE B O 1
ATOM 3881 N N . ARG B 1 92 ? 2.473 4.086 -3.338 1 92.5 92 ARG B N 1
ATOM 3882 C CA . ARG B 1 92 ? 3.062 3.027 -4.152 1 92.5 92 ARG B CA 1
ATOM 3883 C C . ARG B 1 92 ? 4.312 3.523 -4.871 1 92.5 92 ARG B C 1
ATOM 3885 O O . ARG B 1 92 ? 5.23 2.746 -5.141 1 92.5 92 ARG B O 1
ATOM 3892 N N . LEU B 1 93 ? 4.234 4.828 -5.207 1 89.75 93 LEU B N 1
ATOM 3893 C CA . LEU B 1 93 ? 5.367 5.469 -5.867 1 89.75 93 LEU B CA 1
ATOM 3894 C C . LEU B 1 93 ? 5.875 6.648 -5.051 1 89.75 93 LEU B C 1
ATOM 3896 O O . LEU B 1 93 ? 5.141 7.617 -4.824 1 89.75 93 LEU B O 1
ATOM 3900 N N . THR B 1 94 ? 7.125 6.52 -4.484 1 78.5 94 THR B N 1
ATOM 3901 C CA . THR B 1 94 ? 7.652 7.59 -3.639 1 78.5 94 THR B CA 1
ATOM 3902 C C . THR B 1 94 ? 9.094 7.91 -4.008 1 78.5 94 THR B C 1
ATOM 3904 O O . THR B 1 94 ? 9.938 8.094 -3.131 1 78.5 94 THR B O 1
ATOM 3907 N N . GLY B 1 95 ? 9.461 7.984 -5.234 1 79.62 95 GLY B N 1
ATOM 3908 C CA . GLY B 1 95 ? 10.812 8.383 -5.621 1 79.62 95 GLY B CA 1
ATOM 3909 C C . GLY B 1 95 ? 11.633 7.23 -6.176 1 79.62 95 GLY B C 1
ATOM 3910 O O . GLY B 1 95 ? 11.078 6.207 -6.586 1 79.62 95 GLY B O 1
ATOM 3911 N N . THR B 1 96 ? 13.031 7.5 -6.199 1 74.69 96 THR B N 1
ATOM 3912 C CA . THR B 1 96 ? 13.977 6.535 -6.754 1 74.69 96 THR B CA 1
ATOM 3913 C C . THR B 1 96 ? 15.031 6.152 -5.723 1 74.69 96 THR B C 1
ATOM 3915 O O . THR B 1 96 ? 15.672 7.023 -5.133 1 74.69 96 THR B O 1
ATOM 3918 N N . PRO B 1 97 ? 15.25 4.887 -5.559 1 74.25 97 PRO B N 1
ATOM 3919 C CA . PRO B 1 97 ? 16.141 4.438 -4.484 1 74.25 97 PRO B CA 1
ATOM 3920 C C . PRO B 1 97 ? 17.578 4.93 -4.66 1 74.25 97 PRO B C 1
ATOM 3922 O O . PRO B 1 97 ? 18.266 5.18 -3.676 1 74.25 97 PRO B O 1
ATOM 3925 N N . VAL B 1 98 ? 18.031 5.109 -5.871 1 74.69 98 VAL B N 1
ATOM 3926 C CA . VAL B 1 98 ? 19.438 5.434 -6.086 1 74.69 98 VAL B CA 1
ATOM 3927 C C . VAL B 1 98 ? 19.688 6.898 -5.754 1 74.69 98 VAL B C 1
ATOM 3929 O O . VAL B 1 98 ? 20.828 7.305 -5.531 1 74.69 98 VAL B O 1
ATOM 3932 N N . PHE B 1 99 ? 18.609 7.613 -5.699 1 71 99 PHE B N 1
ATOM 3933 C CA . PHE B 1 99 ? 18.766 9.016 -5.344 1 71 99 PHE B CA 1
ATOM 3934 C C . PHE B 1 99 ? 18.562 9.219 -3.844 1 71 99 PHE B C 1
ATOM 3936 O O . PHE B 1 99 ? 17.594 9.852 -3.42 1 71 99 PHE B O 1
ATOM 3943 N N . VAL B 1 100 ? 19.547 8.758 -3.129 1 69.06 100 VAL B N 1
ATOM 3944 C CA . VAL B 1 100 ? 19.5 8.734 -1.672 1 69.06 100 VAL B CA 1
ATOM 3945 C C . VAL B 1 100 ? 19.422 10.156 -1.134 1 69.06 100 VAL B C 1
ATOM 3947 O O . VAL B 1 100 ? 18.75 10.414 -0.124 1 69.06 100 VAL B O 1
ATOM 3950 N N . HIS B 1 101 ? 20 11.047 -1.927 1 66.56 101 HIS B N 1
ATOM 3951 C CA . HIS B 1 101 ? 20.031 12.438 -1.488 1 66.56 101 HIS B CA 1
ATOM 3952 C C . HIS B 1 101 ? 18.641 13.055 -1.5 1 66.56 101 HIS B C 1
ATOM 3954 O O . HIS B 1 101 ? 18.375 14.016 -0.778 1 66.56 101 HIS B O 1
ATOM 3960 N N . GLN B 1 102 ? 17.812 12.469 -2.287 1 69.31 102 GLN B N 1
ATOM 3961 C CA . GLN B 1 102 ? 16.438 12.945 -2.307 1 69.31 102 GLN B CA 1
ATOM 3962 C C . GLN B 1 102 ? 15.641 12.375 -1.136 1 69.31 102 GLN B C 1
ATOM 3964 O O . GLN B 1 102 ? 14.656 12.969 -0.697 1 69.31 102 GLN B O 1
ATOM 3969 N N . GLY B 1 103 ? 16.047 11.234 -0.713 1 68.44 103 GLY B N 1
ATOM 3970 C CA . GLY B 1 103 ? 15.555 10.617 0.514 1 68.44 103 GLY B CA 1
ATOM 3971 C C . GLY B 1 103 ? 14.125 10.133 0.415 1 68.44 103 GLY B C 1
ATOM 3972 O O . GLY B 1 103 ? 13.648 9.414 1.293 1 68.44 103 GLY B O 1
ATOM 3973 N N . ASP B 1 104 ? 13.43 10.406 -0.667 1 72.88 104 ASP B N 1
ATOM 3974 C CA . ASP B 1 104 ? 11.984 10.188 -0.727 1 72.88 104 ASP B CA 1
ATOM 3975 C C . ASP B 1 104 ? 11.656 8.695 -0.723 1 72.88 104 ASP B C 1
ATOM 3977 O O . ASP B 1 104 ? 10.719 8.258 -0.056 1 72.88 104 ASP B O 1
ATOM 3981 N N . TRP B 1 105 ? 12.445 7.977 -1.454 1 72.88 105 TRP B N 1
ATOM 3982 C CA . TRP B 1 105 ? 12.141 6.551 -1.552 1 72.88 105 TRP B CA 1
ATOM 3983 C C . TRP B 1 105 ? 12.391 5.852 -0.221 1 72.88 105 TRP B C 1
ATOM 3985 O O . TRP B 1 105 ? 11.602 5.004 0.201 1 72.88 105 TRP B O 1
ATOM 3995 N N . ILE B 1 106 ? 13.359 6.234 0.458 1 75.25 106 ILE B N 1
ATOM 3996 C CA . ILE B 1 106 ? 13.734 5.586 1.71 1 75.25 106 ILE B CA 1
ATOM 3997 C C . ILE B 1 106 ? 12.781 6.023 2.822 1 75.25 106 ILE B C 1
ATOM 3999 O O . ILE B 1 106 ? 12.453 5.238 3.711 1 75.25 106 ILE B O 1
ATOM 4003 N N . ALA B 1 107 ? 12.422 7.289 2.707 1 75.81 107 ALA B N 1
ATOM 4004 C CA . ALA B 1 107 ? 11.477 7.801 3.699 1 75.81 107 ALA B CA 1
ATOM 4005 C C . ALA B 1 107 ? 10.117 7.133 3.557 1 75.81 107 ALA B C 1
ATOM 4007 O O . ALA B 1 107 ? 9.477 6.797 4.555 1 75.81 107 ALA B O 1
ATOM 4008 N N . GLY B 1 108 ? 9.719 6.852 2.311 1 83.5 108 GLY B N 1
ATOM 4009 C CA . GLY B 1 108 ? 8.406 6.25 2.111 1 83.5 108 GLY B CA 1
ATOM 4010 C C . GLY B 1 108 ? 7.262 7.207 2.379 1 83.5 108 GLY B C 1
ATOM 4011 O O . GLY B 1 108 ? 6.473 6.992 3.301 1 83.5 108 GLY B O 1
ATOM 4012 N N . LYS B 1 109 ? 7.074 8.195 1.521 1 90.81 109 LYS B N 1
ATOM 4013 C CA . LYS B 1 109 ? 5.98 9.156 1.658 1 90.81 109 LYS B CA 1
ATOM 4014 C C . LYS B 1 109 ? 4.633 8.445 1.714 1 90.81 109 LYS B C 1
ATOM 4016 O O . LYS B 1 109 ? 4.453 7.391 1.092 1 90.81 109 LYS B O 1
ATOM 4021 N N . GLY B 1 110 ? 3.787 8.984 2.531 1 94.19 110 GLY B N 1
ATOM 4022 C CA . GLY B 1 110 ? 2.5 8.32 2.693 1 94.19 110 GLY B CA 1
ATOM 4023 C C . GLY B 1 110 ? 1.448 9.219 3.324 1 94.19 110 GLY B C 1
ATOM 4024 O O . GLY B 1 110 ? 1.584 10.438 3.322 1 94.19 110 GLY B O 1
ATOM 4025 N N . CYS B 1 111 ? 0.359 8.633 3.66 1 97.38 111 CYS B N 1
ATOM 4026 C CA . CYS B 1 111 ? -0.718 9.289 4.395 1 97.38 111 CYS B CA 1
ATOM 4027 C C . CYS B 1 111 ? -1.218 8.406 5.531 1 97.38 111 CYS B C 1
ATOM 4029 O O . CYS B 1 111 ? -1.027 7.191 5.512 1 97.38 111 CYS B O 1
ATOM 4031 N N . GLY B 1 112 ? -1.626 9.039 6.547 1 98.25 112 GLY B N 1
ATOM 4032 C CA . GLY B 1 112 ? -2.268 8.398 7.684 1 98.25 112 GLY B CA 1
ATOM 4033 C C . GLY B 1 112 ? -3.707 8.836 7.883 1 98.25 112 GLY B C 1
ATOM 4034 O O . GLY B 1 112 ? -4.062 9.977 7.582 1 98.25 112 GLY B O 1
ATOM 4035 N N . ARG B 1 113 ? -4.535 7.938 8.32 1 98.69 113 ARG B N 1
ATOM 4036 C CA . ARG B 1 113 ? -5.918 8.234 8.68 1 98.69 113 ARG B CA 1
ATOM 4037 C C . ARG B 1 113 ? -6.227 7.797 10.102 1 98.69 113 ARG B C 1
ATOM 4039 O O . ARG B 1 113 ? -5.809 6.715 10.531 1 98.69 113 ARG B O 1
ATOM 4046 N N . VAL B 1 114 ? -6.867 8.641 10.852 1 98.56 114 VAL B N 1
ATOM 4047 C CA . VAL B 1 114 ? -7.539 8.211 12.078 1 98.56 114 VAL B CA 1
ATOM 4048 C C . VAL B 1 114 ? -9.047 8.422 11.938 1 98.56 114 VAL B C 1
ATOM 4050 O O . VAL B 1 114 ? -9.492 9.328 11.227 1 98.56 114 VAL B O 1
ATOM 4053 N N . THR B 1 115 ? -9.797 7.582 12.508 1 98.38 115 THR B N 1
ATOM 4054 C CA . THR B 1 115 ? -11.227 7.789 12.703 1 98.38 115 THR B CA 1
ATOM 4055 C C . THR B 1 115 ? -11.516 8.234 14.133 1 98.38 115 THR B C 1
ATOM 4057 O O . THR B 1 115 ? -11.188 7.531 15.086 1 98.38 115 THR B O 1
ATOM 4060 N N . ILE B 1 116 ? -12.109 9.398 14.242 1 98.25 116 ILE B N 1
ATOM 4061 C CA . ILE B 1 116 ? -12.406 9.906 15.578 1 98.25 116 ILE B CA 1
ATOM 4062 C C . ILE B 1 116 ? -13.906 9.82 15.844 1 98.25 116 ILE B C 1
ATOM 4064 O O . ILE B 1 116 ? -14.719 9.906 14.914 1 98.25 116 ILE B O 1
ATOM 4068 N N . ALA B 1 117 ? -14.242 9.594 17.094 1 97.62 117 ALA B N 1
ATOM 4069 C CA . ALA B 1 117 ? -15.633 9.648 17.547 1 97.62 117 ALA B CA 1
ATOM 4070 C C . ALA B 1 117 ? -15.984 11.047 18.031 1 97.62 117 ALA B C 1
ATOM 4072 O O . ALA B 1 117 ? -15.75 11.383 19.203 1 97.62 117 ALA B O 1
ATOM 4073 N N . HIS B 1 118 ? -16.547 11.812 17.172 1 97.38 118 HIS B N 1
ATOM 4074 C CA . HIS B 1 118 ? -16.953 13.172 17.516 1 97.38 118 HIS B CA 1
ATOM 4075 C C . HIS B 1 118 ? -18.344 13.195 18.125 1 97.38 118 HIS B C 1
ATOM 4077 O O . HIS B 1 118 ? -19.25 12.523 17.641 1 97.38 118 HIS B O 1
ATOM 4083 N N . PRO B 1 119 ? -18.578 13.953 19.109 1 95.88 119 PRO B N 1
ATOM 4084 C CA . PRO B 1 119 ? -19.859 13.898 19.828 1 95.88 119 PRO B CA 1
ATOM 4085 C C . PRO B 1 119 ? -21.031 14.352 18.969 1 95.88 119 PRO B C 1
ATOM 4087 O O . PRO B 1 119 ? -22.141 13.82 19.094 1 95.88 119 PRO B O 1
ATOM 4090 N N . ALA B 1 120 ? -20.844 15.273 18.047 1 94.94 120 ALA B N 1
ATOM 4091 C CA . ALA B 1 120 ? -21.953 15.836 17.266 1 94.94 120 ALA B CA 1
ATOM 4092 C C . ALA B 1 120 ? -22 15.203 15.875 1 94.94 120 ALA B C 1
ATOM 4094 O O . ALA B 1 120 ? -23.078 15.07 15.289 1 94.94 120 ALA B O 1
ATOM 4095 N N . LEU B 1 121 ? -20.875 14.773 15.328 1 95.88 121 LEU B N 1
ATOM 4096 C CA . LEU B 1 121 ? -20.812 14.359 13.93 1 95.88 121 LEU B CA 1
ATOM 4097 C C . LEU B 1 121 ? -20.766 12.844 13.812 1 95.88 121 LEU B C 1
ATOM 4099 O O . LEU B 1 121 ? -20.922 12.297 12.719 1 95.88 121 LEU B O 1
ATOM 4103 N N . GLY B 1 122 ? -20.562 12.172 14.953 1 95.31 122 GLY B N 1
ATOM 4104 C CA . GLY B 1 122 ? -20.266 10.75 14.867 1 95.31 122 GLY B CA 1
ATOM 4105 C C . GLY B 1 122 ? -18.844 10.469 14.422 1 95.31 122 GLY B C 1
ATOM 4106 O O . GLY B 1 122 ? -17.891 11.094 14.914 1 95.31 122 GLY B O 1
ATOM 4107 N N . LEU B 1 123 ? -18.672 9.5 13.562 1 96.69 123 LEU B N 1
ATOM 4108 C CA . LEU B 1 123 ? -17.328 9.125 13.117 1 96.69 123 LEU B CA 1
ATOM 4109 C C . LEU B 1 123 ? -16.828 10.078 12.039 1 96.69 123 LEU B C 1
ATOM 4111 O O . LEU B 1 123 ? -17.547 10.352 11.07 1 96.69 123 LEU B O 1
ATOM 4115 N N . VAL B 1 124 ? -15.656 10.609 12.234 1 98.44 124 VAL B N 1
ATOM 4116 C CA . VAL B 1 124 ? -14.984 11.508 11.297 1 98.44 124 VAL B CA 1
ATOM 4117 C C . VAL B 1 124 ? -13.617 10.945 10.93 1 98.44 124 VAL B C 1
ATOM 4119 O O . VAL B 1 124 ? -12.828 10.586 11.805 1 98.44 124 VAL B O 1
ATOM 4122 N N . ASP B 1 125 ? -13.383 10.805 9.648 1 98.69 125 ASP B N 1
ATOM 4123 C CA . ASP B 1 125 ? -12.055 10.398 9.211 1 98.69 125 ASP B CA 1
ATOM 4124 C C . ASP B 1 125 ? -11.156 11.617 8.984 1 98.69 125 ASP B C 1
ATOM 4126 O O . ASP B 1 125 ? -11.516 12.531 8.242 1 98.69 125 ASP B O 1
ATOM 4130 N N . VAL B 1 126 ? -10.008 11.609 9.672 1 98.94 126 VAL B N 1
ATOM 4131 C CA . VAL B 1 126 ? -9 12.648 9.523 1 98.94 126 VAL B CA 1
ATOM 4132 C C . VAL B 1 126 ? -7.766 12.078 8.828 1 98.94 126 VAL B C 1
ATOM 4134 O O . VAL B 1 126 ? -7.086 11.211 9.375 1 98.94 126 VAL B O 1
ATOM 4137 N N . HIS B 1 127 ? -7.531 12.594 7.625 1 98.88 127 HIS B N 1
ATOM 4138 C CA . HIS B 1 127 ? -6.348 12.195 6.871 1 98.88 127 HIS B CA 1
ATOM 4139 C C . HIS B 1 127 ? -5.25 13.25 6.977 1 98.88 127 HIS B C 1
ATOM 4141 O O . HIS B 1 127 ? -5.531 14.453 6.945 1 98.88 127 HIS B O 1
ATOM 4147 N N . THR B 1 128 ? -4.016 12.852 7.125 1 98.75 128 THR B N 1
ATOM 4148 C CA . THR B 1 128 ? -2.846 13.711 7.004 1 98.75 128 THR B CA 1
ATOM 4149 C C . THR B 1 128 ? -1.815 13.094 6.062 1 98.75 128 THR B C 1
ATOM 4151 O O . THR B 1 128 ? -1.623 11.875 6.055 1 98.75 128 THR B O 1
ATOM 4154 N N . ALA B 1 129 ? -1.263 13.914 5.191 1 98.19 129 ALA B N 1
ATOM 4155 C CA . ALA B 1 129 ? -0.347 13.383 4.184 1 98.19 129 ALA B CA 1
ATOM 4156 C C . ALA B 1 129 ? 0.822 14.336 3.951 1 98.19 129 ALA B C 1
ATOM 4158 O O . ALA B 1 129 ? 0.736 15.523 4.27 1 98.19 129 ALA B O 1
ATOM 4159 N N . HIS B 1 130 ? 1.889 13.875 3.523 1 96.31 130 HIS B N 1
ATOM 4160 C CA . HIS B 1 130 ? 3.068 14.586 3.045 1 96.31 130 HIS B CA 1
ATOM 4161 C C . HIS B 1 130 ? 3.521 14.047 1.689 1 96.31 130 HIS B C 1
ATOM 4163 O O . HIS B 1 130 ? 4.047 12.938 1.601 1 96.31 130 HIS B O 1
ATOM 4169 N N . PHE B 1 131 ? 3.336 14.852 0.614 1 95.25 131 PHE B N 1
ATOM 4170 C CA . PHE B 1 131 ? 3.637 14.414 -0.744 1 95.25 131 PHE B CA 1
ATOM 4171 C C . PHE B 1 131 ? 5.113 14.617 -1.065 1 95.25 131 PHE B C 1
ATOM 4173 O O . PHE B 1 131 ? 5.797 15.383 -0.388 1 95.25 131 PHE B O 1
ATOM 4180 N N . THR B 1 132 ? 5.562 13.984 -2.078 1 91.5 132 THR B N 1
ATOM 4181 C CA . THR B 1 132 ? 6.918 14.141 -2.598 1 91.5 132 THR B CA 1
ATOM 4182 C C . THR B 1 132 ? 7.16 15.57 -3.066 1 91.5 132 THR B C 1
ATOM 4184 O O . THR B 1 132 ? 6.293 16.172 -3.695 1 91.5 132 THR B O 1
ATOM 4187 N N . ALA B 1 133 ? 8.266 16.078 -2.746 1 86.56 133 ALA B N 1
ATOM 4188 C CA . ALA B 1 133 ? 8.594 17.453 -3.098 1 86.56 133 ALA B CA 1
ATOM 4189 C C . ALA B 1 133 ? 9.242 17.531 -4.477 1 86.56 133 ALA B C 1
ATOM 4191 O O . ALA B 1 133 ? 9.234 18.578 -5.113 1 86.56 133 ALA B O 1
ATOM 4192 N N . LEU B 1 134 ? 9.664 16.438 -4.922 1 79.06 134 LEU B N 1
ATOM 4193 C CA . LEU B 1 134 ? 10.414 16.422 -6.176 1 79.06 134 LEU B CA 1
ATOM 4194 C C . LEU B 1 134 ? 9.57 16.969 -7.32 1 79.06 134 LEU B C 1
ATOM 4196 O O . LEU B 1 134 ? 8.375 16.703 -7.41 1 79.06 134 LEU B O 1
ATOM 4200 N N . GLY B 1 135 ? 10.258 17.719 -8.117 1 73.56 135 GLY B N 1
ATOM 4201 C CA . GLY B 1 135 ? 9.625 18.297 -9.289 1 73.56 135 GLY B CA 1
ATOM 4202 C C . GLY B 1 135 ? 9.227 19.75 -9.094 1 73.56 135 GLY B C 1
ATOM 4203 O O . GLY B 1 135 ? 8.953 20.172 -7.969 1 73.56 135 GLY B O 1
ATOM 4204 N N . SER B 1 136 ? 9.312 20.516 -10.094 1 75.44 136 SER B N 1
ATOM 4205 C CA . SER B 1 136 ? 8.984 21.938 -10.086 1 75.44 136 SER B CA 1
ATOM 4206 C C . SER B 1 136 ? 7.477 22.156 -9.945 1 75.44 136 SER B C 1
ATOM 4208 O O . SER B 1 136 ? 6.684 21.266 -10.273 1 75.44 136 SER B O 1
ATOM 4210 N N . GLN B 1 137 ? 7.121 23.219 -9.352 1 80.88 137 GLN B N 1
ATOM 4211 C CA . GLN B 1 137 ? 5.711 23.578 -9.266 1 80.88 137 GLN B CA 1
ATOM 4212 C C . GLN B 1 137 ? 5.18 24.031 -10.625 1 80.88 137 GLN B C 1
ATOM 4214 O O . GLN B 1 137 ? 3.988 23.875 -10.914 1 80.88 137 GLN B O 1
ATOM 4219 N N . MET B 1 138 ? 6.098 24.5 -11.43 1 78.38 138 MET B N 1
ATOM 4220 C CA . MET B 1 138 ? 5.641 25.109 -12.672 1 78.38 138 MET B CA 1
ATOM 4221 C C . MET B 1 138 ? 6.152 24.344 -13.891 1 78.38 138 MET B C 1
ATOM 4223 O O . MET B 1 138 ? 5.805 24.672 -15.023 1 78.38 138 MET B O 1
ATOM 4227 N N . GLY B 1 139 ? 6.918 23.344 -13.648 1 78.56 139 GLY B N 1
ATOM 4228 C CA . GLY B 1 139 ? 7.422 22.562 -14.773 1 78.56 139 GLY B CA 1
ATOM 4229 C C . GLY B 1 139 ? 6.387 21.625 -15.367 1 78.56 139 GLY B C 1
ATOM 4230 O O . GLY B 1 139 ? 5.219 21.656 -14.969 1 78.56 139 GLY B O 1
ATOM 4231 N N . PRO B 1 140 ? 6.848 20.969 -16.406 1 83.06 140 PRO B N 1
ATOM 4232 C CA . PRO B 1 140 ? 5.93 20.016 -17.031 1 83.06 140 PRO B CA 1
ATOM 4233 C C . PRO B 1 140 ? 5.375 19 -16.031 1 83.06 140 PRO B C 1
ATOM 4235 O O . PRO B 1 140 ? 6.066 18.625 -15.078 1 83.06 140 PRO B O 1
ATOM 4238 N N . GLU B 1 141 ? 4.188 18.594 -16.281 1 83.44 141 GLU B N 1
ATOM 4239 C CA . GLU B 1 141 ? 3.457 17.734 -15.359 1 83.44 141 GLU B CA 1
ATOM 4240 C C . GLU B 1 141 ? 4.203 16.422 -15.125 1 83.44 141 GLU B C 1
ATOM 4242 O O . GLU B 1 141 ? 4.09 15.82 -14.055 1 83.44 141 GLU B O 1
ATOM 4247 N N . ILE B 1 142 ? 4.98 16.062 -16.078 1 82.38 142 ILE B N 1
ATOM 4248 C CA . ILE B 1 142 ? 5.707 14.805 -15.961 1 82.38 142 ILE B CA 1
ATOM 4249 C C . ILE B 1 142 ? 6.645 14.859 -14.758 1 82.38 142 ILE B C 1
ATOM 4251 O O . ILE B 1 142 ? 6.941 13.828 -14.141 1 82.38 142 ILE B O 1
ATOM 4255 N N . GLN B 1 143 ? 7.031 16.047 -14.398 1 83.38 143 GLN B N 1
ATOM 4256 C CA . GLN B 1 143 ? 7.949 16.219 -13.273 1 83.38 143 GLN B CA 1
ATOM 4257 C C . GLN B 1 143 ? 7.234 15.984 -11.945 1 83.38 143 GLN B C 1
ATOM 4259 O O . GLN B 1 143 ? 7.883 15.828 -10.906 1 83.38 143 GLN B O 1
ATOM 4264 N N . ARG B 1 144 ? 5.883 15.883 -12.047 1 90.94 144 ARG B N 1
ATOM 4265 C CA . ARG B 1 144 ? 5.086 15.742 -10.828 1 90.94 144 ARG B CA 1
ATOM 4266 C C . ARG B 1 144 ? 4.297 14.438 -10.836 1 90.94 144 ARG B C 1
ATOM 4268 O O . ARG B 1 144 ? 3.236 14.344 -10.219 1 90.94 144 ARG B O 1
ATOM 4275 N N . ALA B 1 145 ? 4.855 13.461 -11.562 1 91.69 145 ALA B N 1
ATOM 4276 C CA . ALA B 1 145 ? 4.141 12.195 -11.711 1 91.69 145 ALA B CA 1
ATOM 4277 C C . ALA B 1 145 ? 3.967 11.508 -10.359 1 91.69 145 ALA B C 1
ATOM 4279 O O . ALA B 1 145 ? 2.924 10.898 -10.094 1 91.69 145 ALA B O 1
ATOM 4280 N N . PHE B 1 146 ? 4.984 11.641 -9.508 1 92.81 146 PHE B N 1
ATOM 4281 C CA . PHE B 1 146 ? 4.871 11.047 -8.18 1 92.81 146 PHE B CA 1
ATOM 4282 C C . PHE B 1 146 ? 3.723 11.688 -7.402 1 92.81 146 PHE B C 1
ATOM 4284 O O . PHE B 1 146 ? 2.871 10.984 -6.852 1 92.81 146 PHE B O 1
ATOM 4291 N N . ARG B 1 147 ? 3.623 13.008 -7.426 1 94.88 147 ARG B N 1
ATOM 4292 C CA . ARG B 1 147 ? 2.568 13.711 -6.699 1 94.88 147 ARG B CA 1
ATOM 4293 C C . ARG B 1 147 ? 1.2 13.422 -7.309 1 94.88 147 ARG B C 1
ATOM 4295 O O . ARG B 1 147 ? 0.197 13.359 -6.594 1 94.88 147 ARG B O 1
ATOM 4302 N N . THR B 1 148 ? 1.235 13.281 -8.617 1 96.25 148 THR B N 1
ATOM 4303 C CA . THR B 1 148 ? -0.019 12.969 -9.289 1 96.25 148 THR B CA 1
ATOM 4304 C C . THR B 1 148 ? -0.589 11.641 -8.789 1 96.25 148 THR B C 1
ATOM 4306 O O . THR B 1 148 ? -1.77 11.562 -8.438 1 96.25 148 THR B O 1
ATOM 4309 N N . THR B 1 149 ? 0.239 10.641 -8.719 1 96.94 149 THR B N 1
ATOM 4310 C CA . THR B 1 149 ? -0.24 9.336 -8.258 1 96.94 149 THR B CA 1
ATOM 4311 C C . THR B 1 149 ? -0.553 9.375 -6.766 1 96.94 149 THR B C 1
ATOM 4313 O O . THR B 1 149 ? -1.503 8.734 -6.312 1 96.94 149 THR B O 1
ATOM 4316 N N . GLU B 1 150 ? 0.228 10.102 -5.977 1 96.75 150 GLU B N 1
ATOM 4317 C CA . GLU B 1 150 ? -0.031 10.25 -4.551 1 96.75 150 GLU B CA 1
ATOM 4318 C C . GLU B 1 150 ? -1.373 10.938 -4.301 1 96.75 150 GLU B C 1
ATOM 4320 O O . GLU B 1 150 ? -2.15 10.5 -3.451 1 96.75 150 GLU B O 1
ATOM 4325 N N . ALA B 1 151 ? -1.604 11.984 -5.09 1 98 151 ALA B N 1
ATOM 4326 C CA . ALA B 1 151 ? -2.877 12.695 -4.988 1 98 151 ALA B CA 1
ATOM 4327 C C . ALA B 1 151 ? -4.043 11.789 -5.367 1 98 151 ALA B C 1
ATOM 4329 O O . ALA B 1 151 ? -5.102 11.828 -4.73 1 98 151 ALA B O 1
ATOM 4330 N N . TYR B 1 152 ? -3.844 11.023 -6.395 1 98.38 152 TYR B N 1
ATOM 4331 C CA . TYR B 1 152 ? -4.879 10.086 -6.824 1 98.38 152 TYR B CA 1
ATOM 4332 C C . TYR B 1 152 ? -5.195 9.086 -5.719 1 98.38 152 TYR B C 1
ATOM 4334 O O . TYR B 1 152 ? -6.367 8.836 -5.418 1 98.38 152 TYR B O 1
ATOM 4342 N N . GLU B 1 153 ? -4.215 8.5 -5.129 1 97.94 153 GLU B N 1
ATOM 4343 C CA . GLU B 1 153 ? -4.418 7.543 -4.047 1 97.94 153 GLU B CA 1
ATOM 4344 C C . GLU B 1 153 ? -5.117 8.195 -2.855 1 97.94 153 GLU B C 1
ATOM 4346 O O . GLU B 1 153 ? -6.043 7.613 -2.281 1 97.94 153 GLU B O 1
ATOM 4351 N N . LEU B 1 154 ? -4.656 9.352 -2.451 1 98.56 154 LEU B N 1
ATOM 4352 C CA . LEU B 1 154 ? -5.277 10.055 -1.331 1 98.56 154 LEU B CA 1
ATOM 4353 C C . LEU B 1 154 ? -6.73 10.398 -1.643 1 98.56 154 LEU B C 1
ATOM 4355 O O . LEU B 1 154 ? -7.602 10.273 -0.777 1 98.56 154 LEU B O 1
ATOM 4359 N N . ALA B 1 155 ? -6.965 10.836 -2.881 1 98.62 155 ALA B N 1
ATOM 4360 C CA . ALA B 1 155 ? -8.328 11.148 -3.314 1 98.62 155 ALA B CA 1
ATOM 4361 C C . ALA B 1 155 ? -9.242 9.938 -3.178 1 98.62 155 ALA B C 1
ATOM 4363 O O . ALA B 1 155 ? -10.367 10.055 -2.688 1 98.62 155 ALA B O 1
ATOM 4364 N N . GLN B 1 156 ? -8.727 8.805 -3.609 1 97.69 156 GLN B N 1
ATOM 4365 C CA . GLN B 1 156 ? -9.508 7.57 -3.506 1 97.69 156 GLN B CA 1
ATOM 4366 C C . GLN B 1 156 ? -9.82 7.238 -2.051 1 97.69 156 GLN B C 1
ATOM 4368 O O . GLN B 1 156 ? -10.922 6.793 -1.734 1 97.69 156 GLN B O 1
ATOM 4373 N N . ARG B 1 157 ? -8.914 7.473 -1.176 1 97.94 157 ARG B N 1
ATOM 4374 C CA . ARG B 1 157 ? -9.094 7.164 0.238 1 97.94 157 ARG B CA 1
ATOM 4375 C C . ARG B 1 157 ? -10.102 8.109 0.881 1 97.94 157 ARG B C 1
ATOM 4377 O O . ARG B 1 157 ? -10.938 7.684 1.687 1 97.94 157 ARG B O 1
ATOM 4384 N N . CYS B 1 158 ? -10.031 9.367 0.52 1 98.38 158 CYS B N 1
ATOM 4385 C CA . CYS B 1 158 ? -11.016 10.328 1.01 1 98.38 158 CYS B CA 1
ATOM 4386 C C . CYS B 1 158 ? -12.414 9.984 0.52 1 98.38 158 CYS B C 1
ATOM 4388 O O . CYS B 1 158 ? -13.375 10.023 1.291 1 98.38 158 CYS B O 1
ATOM 4390 N N . ALA B 1 159 ? -12.5 9.672 -0.738 1 97.25 159 ALA B N 1
ATOM 4391 C CA . ALA B 1 159 ? -13.789 9.273 -1.301 1 97.25 159 ALA B CA 1
ATOM 4392 C C . ALA B 1 159 ? -14.344 8.039 -0.599 1 97.25 159 ALA B C 1
ATOM 4394 O O . ALA B 1 159 ? -15.539 7.965 -0.313 1 97.25 159 ALA B O 1
ATOM 4395 N N . ALA B 1 160 ? -13.477 7.086 -0.366 1 96 160 ALA B N 1
ATOM 4396 C CA . ALA B 1 160 ? -13.898 5.871 0.323 1 96 160 ALA B CA 1
ATOM 4397 C C . ALA B 1 160 ? -14.453 6.188 1.708 1 96 160 ALA B C 1
ATOM 4399 O O . ALA B 1 160 ? -15.453 5.602 2.133 1 96 160 ALA B O 1
ATOM 4400 N N . SER B 1 161 ? -13.828 7.094 2.428 1 97.5 161 SER B N 1
ATOM 4401 C CA . SER B 1 161 ? -14.312 7.535 3.73 1 97.5 161 SER B CA 1
ATOM 4402 C C . SER B 1 161 ? -15.711 8.133 3.627 1 97.5 161 SER B C 1
ATOM 4404 O O . SER B 1 161 ? -16.578 7.824 4.438 1 97.5 161 SER B O 1
ATOM 4406 N N . ALA B 1 162 ? -15.875 8.93 2.631 1 97.06 162 ALA B N 1
ATOM 4407 C CA . ALA B 1 162 ? -17.172 9.562 2.441 1 97.06 162 ALA B CA 1
ATOM 4408 C C . ALA B 1 162 ? -18.25 8.539 2.094 1 97.06 162 ALA B C 1
ATOM 4410 O O . ALA B 1 162 ? -19.375 8.625 2.576 1 97.06 162 ALA B O 1
ATOM 4411 N N . HIS B 1 163 ? -17.891 7.586 1.283 1 94.31 163 HIS B N 1
ATOM 4412 C CA . HIS B 1 163 ? -18.812 6.531 0.906 1 94.31 163 HIS B CA 1
ATOM 4413 C C . HIS B 1 163 ? -19.203 5.68 2.111 1 94.31 163 HIS B C 1
ATOM 4415 O O . HIS B 1 163 ? -20.297 5.105 2.148 1 94.31 163 HIS B O 1
ATOM 4421 N N . ALA B 1 164 ? -18.328 5.668 3.07 1 94.56 164 ALA B N 1
ATOM 4422 C CA . ALA B 1 164 ? -18.594 4.906 4.289 1 94.56 164 ALA B CA 1
ATOM 4423 C C . ALA B 1 164 ? -19.484 5.695 5.246 1 94.56 164 ALA B C 1
ATOM 4425 O O . ALA B 1 164 ? -19.719 5.273 6.383 1 94.56 164 ALA B O 1
ATOM 4426 N N . GLY B 1 165 ? -19.922 6.887 4.855 1 93.88 165 GLY B N 1
ATOM 4427 C CA . GLY B 1 165 ? -20.844 7.676 5.648 1 93.88 165 GLY B CA 1
ATOM 4428 C C . GLY B 1 165 ? -20.156 8.57 6.656 1 93.88 165 GLY B C 1
ATOM 4429 O O . GLY B 1 165 ? -20.766 8.992 7.645 1 93.88 165 GLY B O 1
ATOM 4430 N N . ARG B 1 166 ? -18.891 8.867 6.418 1 96.38 166 ARG B N 1
ATOM 4431 C CA . ARG B 1 166 ? -18.125 9.68 7.363 1 96.38 166 ARG B CA 1
ATOM 4432 C C . ARG B 1 166 ? -17.922 11.094 6.832 1 96.38 166 ARG B C 1
ATOM 4434 O O . ARG B 1 166 ? -17.844 11.305 5.621 1 96.38 166 ARG B O 1
ATOM 4441 N N . HIS B 1 167 ? -17.922 12.078 7.758 1 97.44 167 HIS B N 1
ATOM 4442 C CA . HIS B 1 167 ? -17.281 13.344 7.406 1 97.44 167 HIS B CA 1
ATOM 4443 C C . HIS B 1 167 ? -15.773 13.164 7.254 1 97.44 167 HIS B C 1
ATOM 4445 O O . HIS B 1 167 ? -15.172 12.336 7.934 1 97.44 167 HIS B O 1
ATOM 4451 N N . VAL B 1 168 ? -15.211 13.93 6.32 1 98.44 168 VAL B N 1
ATOM 4452 C CA . VAL B 1 168 ? -13.805 13.727 5.996 1 98.44 168 VAL B CA 1
ATOM 4453 C C . VAL B 1 168 ? -13.047 15.047 6.137 1 98.44 168 VAL B C 1
ATOM 4455 O O . VAL B 1 168 ? -13.508 16.094 5.652 1 98.44 168 VAL B O 1
ATOM 4458 N N . LEU B 1 169 ? -11.953 15.023 6.871 1 98.81 169 LEU B N 1
ATOM 4459 C CA . LEU B 1 169 ? -10.922 16.047 6.863 1 98.81 169 LEU B CA 1
ATOM 4460 C C . LEU B 1 169 ? -9.641 15.531 6.219 1 98.81 169 LEU B C 1
ATOM 4462 O O . LEU B 1 169 ? -9.195 14.43 6.523 1 98.81 169 LEU B O 1
ATOM 4466 N N . CYS B 1 170 ? -9.094 16.219 5.277 1 98.81 170 CYS B N 1
ATOM 4467 C CA . CYS B 1 170 ? -7.832 15.891 4.629 1 98.81 170 CYS B CA 1
ATOM 4468 C C . CYS B 1 170 ? -6.84 17.047 4.73 1 98.81 170 CYS B C 1
ATOM 4470 O O . CYS B 1 170 ? -7.078 18.125 4.195 1 98.81 170 CYS B O 1
ATOM 4472 N N . THR B 1 171 ? -5.723 16.766 5.406 1 98.81 171 THR B N 1
ATOM 4473 C CA . THR B 1 171 ? -4.789 17.828 5.738 1 98.81 171 THR B CA 1
ATOM 4474 C C . THR B 1 171 ? -3.361 17.438 5.363 1 98.81 171 THR B C 1
ATOM 4476 O O . THR B 1 171 ? -3.068 16.25 5.164 1 98.81 171 THR B O 1
ATOM 4479 N N . GLY B 1 172 ? -2.553 18.438 5.258 1 98.31 172 GLY B N 1
ATOM 4480 C CA . GLY B 1 172 ? -1.125 18.172 5.207 1 98.31 172 GLY B CA 1
ATOM 4481 C C . GLY B 1 172 ? -0.386 19.031 4.199 1 98.31 172 GLY B C 1
ATOM 4482 O O . GLY B 1 172 ? -0.927 20.016 3.707 1 98.31 172 GLY B O 1
ATOM 4483 N N . ASP B 1 173 ? 0.888 18.734 4.023 1 97.81 173 ASP B N 1
ATOM 4484 C CA . ASP B 1 173 ? 1.759 19.328 3.016 1 97.81 173 ASP B CA 1
ATOM 4485 C C . ASP B 1 173 ? 1.695 18.562 1.703 1 97.81 173 ASP B C 1
ATOM 4487 O O . ASP B 1 173 ? 2.312 17.5 1.572 1 97.81 173 ASP B O 1
ATOM 4491 N N . PHE B 1 174 ? 0.969 19.156 0.695 1 97.31 174 PHE B N 1
ATOM 4492 C CA . PHE B 1 174 ? 0.743 18.438 -0.553 1 97.31 174 PHE B CA 1
ATOM 4493 C C . PHE B 1 174 ? 1.774 18.828 -1.602 1 97.31 174 PHE B C 1
ATOM 4495 O O . PHE B 1 174 ? 1.746 18.328 -2.729 1 97.31 174 PHE B O 1
ATOM 4502 N N . ASN B 1 175 ? 2.646 19.781 -1.237 1 94.88 175 ASN B N 1
ATOM 4503 C CA . ASN B 1 175 ? 3.699 20.219 -2.143 1 94.88 175 ASN B CA 1
ATOM 4504 C C . ASN B 1 175 ? 3.148 20.547 -3.527 1 94.88 175 ASN B C 1
ATOM 4506 O O . ASN B 1 175 ? 3.74 20.172 -4.539 1 94.88 175 ASN B O 1
ATOM 4510 N N . SER B 1 176 ? 2.006 21.141 -3.527 1 95.12 176 SER B N 1
ATOM 4511 C CA . SER B 1 176 ? 1.328 21.438 -4.785 1 95.12 176 SER B CA 1
ATOM 4512 C C . SER B 1 176 ? 0.543 22.75 -4.688 1 95.12 176 SER B C 1
ATOM 4514 O O . SER B 1 176 ? -0.12 23 -3.682 1 95.12 176 SER B O 1
ATOM 4516 N N . LEU B 1 177 ? 0.6 23.5 -5.742 1 92.69 177 LEU B N 1
ATOM 4517 C CA . LEU B 1 177 ? -0.147 24.75 -5.797 1 92.69 177 LEU B CA 1
ATOM 4518 C C . LEU B 1 177 ? -1.635 24.484 -6.008 1 92.69 177 LEU B C 1
ATOM 4520 O O . LEU B 1 177 ? -2.016 23.453 -6.547 1 92.69 177 LEU B O 1
ATOM 4524 N N . PRO B 1 178 ? -2.488 25.438 -5.645 1 91.06 178 PRO B N 1
ATOM 4525 C CA . PRO B 1 178 ? -3.939 25.234 -5.684 1 91.06 178 PRO B CA 1
ATOM 4526 C C . PRO B 1 178 ? -4.445 24.875 -7.082 1 91.06 178 PRO B C 1
ATOM 4528 O O . PRO B 1 178 ? -5.449 24.172 -7.223 1 91.06 178 PRO B O 1
ATOM 4531 N N . THR B 1 179 ? -3.746 25.297 -8.117 1 89.75 179 THR B N 1
ATOM 4532 C CA . THR B 1 179 ? -4.23 25.109 -9.484 1 89.75 179 THR B CA 1
ATOM 4533 C C . THR B 1 179 ? -3.6 23.891 -10.133 1 89.75 179 THR B C 1
ATOM 4535 O O . THR B 1 179 ? -3.793 23.641 -11.32 1 89.75 179 THR B O 1
ATOM 4538 N N . SER B 1 180 ? -2.852 23.219 -9.367 1 92.88 180 SER B N 1
ATOM 4539 C CA . SER B 1 180 ? -2.137 22.062 -9.906 1 92.88 180 SER B CA 1
ATOM 4540 C C . SER B 1 180 ? -3.088 20.906 -10.195 1 92.88 180 SER B C 1
ATOM 4542 O O . SER B 1 180 ? -4.18 20.844 -9.625 1 92.88 180 SER B O 1
ATOM 4544 N N . LEU B 1 181 ? -2.654 19.984 -11.078 1 95.31 181 LEU B N 1
ATOM 4545 C CA . LEU B 1 181 ? -3.365 18.734 -11.352 1 95.31 181 LEU B CA 1
ATOM 4546 C C . LEU B 1 181 ? -3.535 17.922 -10.078 1 95.31 181 LEU B C 1
ATOM 4548 O O . LEU B 1 181 ? -4.582 17.297 -9.867 1 95.31 181 LEU B O 1
ATOM 4552 N N . CYS B 1 182 ? -2.539 17.953 -9.258 1 96 182 CYS B N 1
ATOM 4553 C CA . CYS B 1 182 ? -2.576 17.25 -7.98 1 96 182 CYS B CA 1
ATOM 4554 C C . CYS B 1 182 ? -3.781 17.672 -7.156 1 96 182 CYS B C 1
ATOM 4556 O O . CYS B 1 182 ? -4.535 16.828 -6.664 1 96 182 CYS B O 1
ATOM 4558 N N . MET B 1 183 ? -3.982 18.922 -7.062 1 96 183 MET B N 1
ATOM 4559 C CA . MET B 1 183 ? -5.098 19.438 -6.273 1 96 183 MET B CA 1
ATOM 4560 C C . MET B 1 183 ? -6.426 19.172 -6.973 1 96 183 MET B C 1
ATOM 4562 O O . MET B 1 183 ? -7.434 18.891 -6.316 1 96 183 MET B O 1
ATOM 4566 N N . SER B 1 184 ? -6.418 19.234 -8.273 1 97 184 SER B N 1
ATOM 4567 C CA . SER B 1 184 ? -7.629 18.906 -9.023 1 97 184 SER B CA 1
ATOM 4568 C C . SER B 1 184 ? -8.102 17.5 -8.734 1 97 184 SER B C 1
ATOM 4570 O O . SER B 1 184 ? -9.305 17.234 -8.672 1 97 184 SER B O 1
ATOM 4572 N N . LEU B 1 185 ? -7.199 16.578 -8.609 1 98.19 185 LEU B N 1
ATOM 4573 C CA . LEU B 1 185 ? -7.551 15.203 -8.289 1 98.19 185 LEU B CA 1
ATOM 4574 C C . LEU B 1 185 ? -8.219 15.117 -6.918 1 98.19 185 LEU B C 1
ATOM 4576 O O . LEU B 1 185 ? -9.227 14.422 -6.758 1 98.19 185 LEU B O 1
ATOM 4580 N N . LEU B 1 186 ? -7.707 15.828 -5.945 1 98.19 186 LEU B N 1
ATOM 4581 C CA . LEU B 1 186 ? -8.305 15.82 -4.613 1 98.19 186 LEU B CA 1
ATOM 4582 C C . LEU B 1 186 ? -9.695 16.438 -4.637 1 98.19 186 LEU B C 1
ATOM 4584 O O . LEU B 1 186 ? -10.617 15.93 -3.994 1 98.19 186 LEU B O 1
ATOM 4588 N N . TYR B 1 187 ? -9.844 17.5 -5.422 1 96.62 187 TYR B N 1
ATOM 4589 C CA . TYR B 1 187 ? -11.125 18.188 -5.5 1 96.62 187 TYR B CA 1
ATOM 4590 C C . TYR B 1 187 ? -12.156 17.344 -6.242 1 96.62 187 TYR B C 1
ATOM 4592 O O . TYR B 1 187 ? -13.258 17.109 -5.738 1 96.62 187 TYR B O 1
ATOM 4600 N N . SER B 1 188 ? -11.805 16.828 -7.398 1 96.81 188 SER B N 1
ATOM 4601 C CA . SER B 1 188 ? -12.781 16.25 -8.305 1 96.81 188 SER B CA 1
ATOM 4602 C C . SER B 1 188 ? -12.945 14.75 -8.055 1 96.81 188 SER B C 1
ATOM 4604 O O . SER B 1 188 ? -14.062 14.234 -8.055 1 96.81 188 SER B O 1
ATOM 4606 N N . VAL B 1 189 ? -11.82 14.062 -7.852 1 96.81 189 VAL B N 1
ATOM 4607 C CA . VAL B 1 189 ? -11.875 12.625 -7.629 1 96.81 189 VAL B CA 1
ATOM 4608 C C . VAL B 1 189 ? -12.203 12.336 -6.168 1 96.81 189 VAL B C 1
ATOM 4610 O O . VAL B 1 189 ? -13.031 11.469 -5.867 1 96.81 189 VAL B O 1
ATOM 4613 N N . GLY B 1 190 ? -11.648 13.102 -5.273 1 97.25 190 GLY B N 1
ATOM 4614 C CA . GLY B 1 190 ? -11.898 12.938 -3.852 1 97.25 190 GLY B CA 1
ATOM 4615 C C . GLY B 1 190 ? -13.172 13.609 -3.389 1 97.25 190 GLY B C 1
ATOM 4616 O O . GLY B 1 190 ? -13.695 13.297 -2.32 1 97.25 190 GLY B O 1
ATOM 4617 N N . GLY B 1 191 ? -13.641 14.609 -4.188 1 95.81 191 GLY B N 1
ATOM 4618 C CA . GLY B 1 191 ? -14.797 15.398 -3.801 1 95.81 191 GLY B CA 1
ATOM 4619 C C . GLY B 1 191 ? -14.516 16.359 -2.662 1 95.81 191 GLY B C 1
ATOM 4620 O O . GLY B 1 191 ? -15.414 16.703 -1.888 1 95.81 191 GLY B O 1
ATOM 4621 N N . MET B 1 192 ? -13.305 16.734 -2.525 1 96.31 192 MET B N 1
ATOM 4622 C CA . MET B 1 192 ? -12.891 17.547 -1.379 1 96.31 192 MET B CA 1
ATOM 4623 C C . MET B 1 192 ? -13.078 19.031 -1.657 1 96.31 192 MET B C 1
ATOM 4625 O O . MET B 1 192 ? -12.891 19.484 -2.787 1 96.31 192 MET B O 1
ATOM 4629 N N . HIS B 1 193 ? -13.344 19.766 -0.608 1 94.69 193 HIS B N 1
ATOM 4630 C CA . HIS B 1 193 ? -13.461 21.219 -0.669 1 94.69 193 HIS B CA 1
ATOM 4631 C C . HIS B 1 193 ? -12.352 21.891 0.139 1 94.69 193 HIS B C 1
ATOM 4633 O O . HIS B 1 193 ? -12.039 21.453 1.251 1 94.69 193 HIS B O 1
ATOM 4639 N N . ASP B 1 194 ? -11.82 22.891 -0.468 1 94.62 194 ASP B N 1
ATOM 4640 C CA . ASP B 1 194 ? -10.781 23.672 0.201 1 94.62 194 ASP B CA 1
ATOM 4641 C C . ASP B 1 194 ? -11.375 24.609 1.244 1 94.62 194 ASP B C 1
ATOM 4643 O O . ASP B 1 194 ? -12.211 25.453 0.918 1 94.62 194 ASP B O 1
ATOM 4647 N N . ALA B 1 195 ? -10.945 24.516 2.459 1 93 195 ALA B N 1
ATOM 4648 C CA . ALA B 1 195 ? -11.469 25.344 3.539 1 93 195 ALA B CA 1
ATOM 4649 C C . ALA B 1 195 ? -11.289 26.828 3.229 1 93 195 ALA B C 1
ATOM 4651 O O . ALA B 1 195 ? -12.156 27.641 3.561 1 93 195 ALA B O 1
ATOM 4652 N N . LEU B 1 196 ? -10.219 27.203 2.598 1 89.5 196 LEU B N 1
ATOM 4653 C CA . LEU B 1 196 ? -9.93 28.594 2.283 1 89.5 196 LEU B CA 1
ATOM 4654 C C . LEU B 1 196 ? -10.906 29.125 1.241 1 89.5 196 LEU B C 1
ATOM 4656 O O . LEU B 1 196 ? -11.438 30.234 1.392 1 89.5 196 LEU B O 1
ATOM 4660 N N . THR B 1 197 ? -11.031 28.422 0.13 1 78.94 197 THR B N 1
ATOM 4661 C CA . THR B 1 197 ? -11.844 28.891 -0.983 1 78.94 197 THR B CA 1
ATOM 4662 C C . THR B 1 197 ? -13.305 29.047 -0.561 1 78.94 197 THR B C 1
ATOM 4664 O O . THR B 1 197 ? -14.023 29.891 -1.101 1 78.94 197 THR B O 1
ATOM 4667 N N . HIS B 1 198 ? -13.664 28.422 0.343 1 66.44 198 HIS B N 1
ATOM 4668 C CA . HIS B 1 198 ? -15.039 28.5 0.83 1 66.44 198 HIS B CA 1
ATOM 4669 C C . HIS B 1 198 ? -15.297 29.844 1.503 1 66.44 198 HIS B C 1
ATOM 4671 O O . HIS B 1 198 ? -16.422 30.359 1.467 1 66.44 198 HIS B O 1
ATOM 4677 N N . LEU B 1 199 ? -14.219 30.375 2.164 1 67.62 199 LEU B N 1
ATOM 4678 C CA . LEU B 1 199 ? -14.344 31.656 2.857 1 67.62 199 LEU B CA 1
ATOM 4679 C C . LEU B 1 199 ? -14.203 32.812 1.883 1 67.62 199 LEU B C 1
ATOM 4681 O O . LEU B 1 199 ? -14.82 33.875 2.066 1 67.62 199 LEU B O 1
ATOM 4685 N N . ARG B 1 200 ? -13.172 32.812 0.954 1 62.97 200 ARG B N 1
ATOM 4686 C CA . ARG B 1 200 ? -12.695 33.969 0.195 1 62.97 200 ARG B CA 1
ATOM 4687 C C . ARG B 1 200 ? -13.672 34.312 -0.926 1 62.97 200 ARG B C 1
ATOM 4689 O O . ARG B 1 200 ? -13.82 33.562 -1.885 1 62.97 200 ARG B O 1
ATOM 4696 N N . SER B 1 201 ? -14.969 34.75 -0.599 1 50.88 201 SER B N 1
ATOM 4697 C CA . SER B 1 201 ? -15.602 35.406 -1.731 1 50.88 201 SER B CA 1
ATOM 4698 C C . SER B 1 201 ? -14.68 36.469 -2.332 1 50.88 201 SER B C 1
ATOM 4700 O O . SER B 1 201 ? -14.914 36.938 -3.439 1 50.88 201 SER B O 1
ATOM 4702 N N . GLY B 1 202 ? -13.5 37.219 -1.576 1 42.62 202 GLY B N 1
ATOM 4703 C CA . GLY B 1 202 ? -12.836 38.406 -2.107 1 42.62 202 GLY B CA 1
ATOM 4704 C C . GLY B 1 202 ? -11.344 38.438 -1.798 1 42.62 202 GLY B C 1
ATOM 4705 O O . GLY B 1 202 ? -10.562 39 -2.545 1 42.62 202 GLY B O 1
ATOM 4706 N N . ASP B 1 203 ? -10.797 38.594 -0.567 1 43.22 203 ASP B N 1
ATOM 4707 C CA . ASP B 1 203 ? -9.508 39.219 -0.287 1 43.22 203 ASP B CA 1
ATOM 4708 C C . ASP B 1 203 ? -8.352 38.281 -0.583 1 43.22 203 ASP B C 1
ATOM 4710 O O . ASP B 1 203 ? -8.367 37.125 -0.149 1 43.22 203 ASP B O 1
ATOM 4714 N N . GLY B 1 204 ? -7.598 38.375 -1.551 1 44.28 204 GLY B N 1
ATOM 4715 C CA . GLY B 1 204 ? -6.453 37.844 -2.266 1 44.28 204 GLY B CA 1
ATOM 4716 C C . GLY B 1 204 ? -5.309 37.438 -1.35 1 44.28 204 GLY B C 1
ATOM 4717 O O . GLY B 1 204 ? -4.207 37.156 -1.815 1 44.28 204 GLY B O 1
ATOM 4718 N N . GLN B 1 205 ? -5.113 38.062 -0.131 1 49.91 205 GLN B N 1
ATOM 4719 C CA . GLN B 1 205 ? -3.803 37.75 0.428 1 49.91 205 GLN B CA 1
ATOM 4720 C C . GLN B 1 205 ? -3.637 36.25 0.624 1 49.91 205 GLN B C 1
ATOM 4722 O O . GLN B 1 205 ? -4.48 35.594 1.245 1 49.91 205 GLN B O 1
ATOM 4727 N N . ALA B 1 206 ? -2.736 35.688 -0.151 1 57.66 206 ALA B N 1
ATOM 4728 C CA . ALA B 1 206 ? -2.449 34.281 -0.456 1 57.66 206 ALA B CA 1
ATOM 4729 C C . ALA B 1 206 ? -2.061 33.5 0.804 1 57.66 206 ALA B C 1
ATOM 4731 O O . ALA B 1 206 ? -1.504 34.094 1.742 1 57.66 206 ALA B O 1
ATOM 4732 N N . ASP B 1 207 ? -2.727 32.438 1.293 1 83.5 207 ASP B N 1
ATOM 4733 C CA . ASP B 1 207 ? -2.48 31.375 2.254 1 83.5 207 ASP B CA 1
ATOM 4734 C C . ASP B 1 207 ? -1.135 30.703 1.995 1 83.5 207 ASP B C 1
ATOM 4736 O O . ASP B 1 207 ? -1.069 29.484 1.798 1 83.5 207 ASP B O 1
ATOM 4740 N N . ILE B 1 208 ? -0.131 31.766 2.154 1 93.69 208 ILE B N 1
ATOM 4741 C CA . ILE B 1 208 ? 1.234 31.312 1.922 1 93.69 208 ILE B CA 1
ATOM 4742 C C . ILE B 1 208 ? 1.743 30.562 3.15 1 93.69 208 ILE B C 1
ATOM 4744 O O . ILE B 1 208 ? 1.677 31.078 4.27 1 93.69 208 ILE B O 1
ATOM 4748 N N . THR B 1 209 ? 2.309 29.375 2.854 1 96.88 209 THR B N 1
ATOM 4749 C CA . THR B 1 209 ? 2.75 28.547 3.979 1 96.88 209 THR B CA 1
ATOM 4750 C C . THR B 1 209 ? 4.227 28.188 3.836 1 96.88 209 THR B C 1
ATOM 4752 O O . THR B 1 209 ? 4.859 27.75 4.801 1 96.88 209 THR B O 1
ATOM 4755 N N . CYS B 1 210 ? 4.773 28.344 2.691 1 95.94 210 CYS B N 1
ATOM 4756 C CA . CYS B 1 210 ? 6.152 27.938 2.436 1 95.94 210 CYS B CA 1
ATOM 4757 C C . CYS B 1 210 ? 6.887 28.984 1.607 1 95.94 210 CYS B C 1
ATOM 4759 O O . CYS B 1 210 ? 6.277 29.656 0.782 1 95.94 210 CYS B O 1
ATOM 4761 N N . ASP B 1 211 ? 8.156 29.141 1.88 1 94.5 211 ASP B N 1
ATOM 4762 C CA . ASP B 1 211 ? 9.062 30.016 1.152 1 94.5 211 ASP B CA 1
ATOM 4763 C C . ASP B 1 211 ? 8.609 31.469 1.269 1 94.5 211 ASP B C 1
ATOM 4765 O O . ASP B 1 211 ? 8.75 32.25 0.323 1 94.5 211 ASP B O 1
ATOM 4769 N N . SER B 1 212 ? 7.973 31.797 2.314 1 93.69 212 SER B N 1
ATOM 4770 C CA . SER B 1 212 ? 7.59 33.188 2.605 1 93.69 212 SER B CA 1
ATOM 4771 C C . SER B 1 212 ? 8.797 34 3.016 1 93.69 212 SER B C 1
ATOM 4773 O O . SER B 1 212 ? 9.648 33.531 3.779 1 93.69 212 SER B O 1
ATOM 4775 N N . PRO B 1 213 ? 8.859 35.219 2.527 1 92.69 213 PRO B N 1
ATOM 4776 C CA . PRO B 1 213 ? 9.945 36.062 2.984 1 92.69 213 PRO B CA 1
ATOM 4777 C C . PRO B 1 213 ? 9.883 36.375 4.48 1 92.69 213 PRO B C 1
ATOM 4779 O O . PRO B 1 213 ? 10.875 36.781 5.074 1 92.69 213 PRO B O 1
ATOM 4782 N N . ARG B 1 214 ? 8.781 36.125 5.113 1 93.5 214 ARG B N 1
ATOM 4783 C CA . ARG B 1 214 ? 8.617 36.344 6.547 1 93.5 214 ARG B CA 1
ATOM 4784 C C . ARG B 1 214 ? 9.242 35.188 7.348 1 93.5 214 ARG B C 1
ATOM 4786 O O . ARG B 1 214 ? 9.43 35.312 8.562 1 93.5 214 ARG B O 1
ATOM 4793 N N . ASN B 1 215 ? 9.438 34.094 6.703 1 96.69 215 ASN B N 1
ATOM 4794 C CA . ASN B 1 215 ? 10.016 32.906 7.355 1 96.69 215 ASN B CA 1
ATOM 4795 C C . ASN B 1 215 ? 11.539 33 7.387 1 96.69 215 ASN B C 1
ATOM 4797 O O . ASN B 1 215 ? 12.18 33.125 6.344 1 96.69 215 ASN B O 1
ATOM 4801 N N . THR B 1 216 ? 12.164 32.875 8.539 1 97.62 216 THR B N 1
ATOM 4802 C CA . THR B 1 216 ? 13.594 33.062 8.703 1 97.62 216 THR B CA 1
ATOM 4803 C C . THR B 1 216 ? 14.383 32 7.934 1 97.62 216 THR B C 1
ATOM 4805 O O . THR B 1 216 ? 15.531 32.219 7.559 1 97.62 216 THR B O 1
ATOM 4808 N N . TRP B 1 217 ? 13.758 30.922 7.691 1 96.81 217 TRP B N 1
ATOM 4809 C CA . TRP B 1 217 ? 14.469 29.828 7.051 1 96.81 217 TRP B CA 1
ATOM 4810 C C . TRP B 1 217 ? 14.43 29.953 5.531 1 96.81 217 TRP B C 1
ATOM 4812 O O . TRP B 1 217 ? 15.062 29.172 4.816 1 96.81 217 TRP B O 1
ATOM 4822 N N . THR B 1 218 ? 13.648 30.859 5.066 1 94.69 218 THR B N 1
ATOM 4823 C CA . THR B 1 218 ? 13.594 31.172 3.643 1 94.69 218 THR B CA 1
ATOM 4824 C C . THR B 1 218 ? 14.742 32.094 3.238 1 94.69 218 THR B C 1
ATOM 4826 O O . THR B 1 218 ? 15.125 32.125 2.066 1 94.69 218 THR B O 1
ATOM 4829 N N . HIS B 1 219 ? 15.328 32.75 4.191 1 91.38 219 HIS B N 1
ATOM 4830 C CA . HIS B 1 219 ? 16.375 33.719 3.908 1 91.38 219 HIS B CA 1
ATOM 4831 C C . HIS B 1 219 ? 17.594 33.062 3.291 1 91.38 219 HIS B C 1
ATOM 4833 O O . HIS B 1 219 ? 18.094 32.062 3.812 1 91.38 219 HIS B O 1
ATOM 4839 N N . GLY B 1 220 ? 18 33.594 2.152 1 87.88 220 GLY B N 1
ATOM 4840 C CA . GLY B 1 220 ? 19.219 33.094 1.51 1 87.88 220 GLY B CA 1
ATOM 4841 C C . GLY B 1 220 ? 18.938 32 0.506 1 87.88 220 GLY B C 1
ATOM 4842 O O . GLY B 1 220 ? 19.844 31.594 -0.245 1 87.88 220 GLY B O 1
ATOM 4843 N N . LYS B 1 221 ? 17.703 31.469 0.537 1 89.62 221 LYS B N 1
ATOM 4844 C CA . LYS B 1 221 ? 17.359 30.422 -0.43 1 89.62 221 LYS B CA 1
ATOM 4845 C C . LYS B 1 221 ? 17.172 31.016 -1.825 1 89.62 221 LYS B C 1
ATOM 4847 O O . LYS B 1 221 ? 16.672 32.125 -1.97 1 89.62 221 LYS B O 1
ATOM 4852 N N . LYS B 1 222 ? 17.641 30.25 -2.812 1 88.62 222 LYS B N 1
ATOM 4853 C CA . LYS B 1 222 ? 17.312 30.578 -4.195 1 88.62 222 LYS B CA 1
ATOM 4854 C C . LYS B 1 222 ? 15.938 30.047 -4.578 1 88.62 222 LYS B C 1
ATOM 4856 O O . LYS B 1 222 ? 15.766 28.828 -4.73 1 88.62 222 LYS B O 1
ATOM 4861 N N . LEU B 1 223 ? 15 30.938 -4.715 1 89.56 223 LEU B N 1
ATOM 4862 C CA . LEU B 1 223 ? 13.625 30.547 -5.008 1 89.56 223 LEU B CA 1
ATOM 4863 C C . LEU B 1 223 ? 13.312 30.75 -6.488 1 89.56 223 LEU B C 1
ATOM 4865 O O . LEU B 1 223 ? 13.961 31.547 -7.16 1 89.56 223 LEU B O 1
ATOM 4869 N N . GLU B 1 224 ? 12.328 30.016 -6.949 1 84.62 224 GLU B N 1
ATOM 4870 C CA . GLU B 1 224 ? 11.789 30.266 -8.281 1 84.62 224 GLU B CA 1
ATOM 4871 C C . GLU B 1 224 ? 11.219 31.672 -8.391 1 84.62 224 GLU B C 1
ATOM 4873 O O . GLU B 1 224 ? 10.617 32.188 -7.441 1 84.62 224 GLU B O 1
ATOM 4878 N N . PRO B 1 225 ? 11.391 32.281 -9.578 1 85.62 225 PRO B N 1
ATOM 4879 C CA . PRO B 1 225 ? 10.938 33.656 -9.75 1 85.62 225 PRO B CA 1
ATOM 4880 C C . PRO B 1 225 ? 9.445 33.812 -9.461 1 85.62 225 PRO B C 1
ATOM 4882 O O . PRO B 1 225 ? 9.047 34.812 -8.844 1 85.62 225 PRO B O 1
ATOM 4885 N N . TRP B 1 226 ? 8.734 32.906 -9.875 1 84.88 226 TRP B N 1
ATOM 4886 C CA . TRP B 1 226 ? 7.297 33 -9.656 1 84.88 226 TRP B CA 1
ATOM 4887 C C . TRP B 1 226 ? 6.973 33 -8.164 1 84.88 226 TRP B C 1
ATOM 4889 O O . TRP B 1 226 ? 6.094 33.719 -7.707 1 84.88 226 TRP B O 1
ATOM 4899 N N . ALA B 1 227 ? 7.641 32.25 -7.391 1 87.5 227 ALA B N 1
ATOM 4900 C CA . ALA B 1 227 ? 7.418 32.156 -5.949 1 87.5 227 ALA B CA 1
ATOM 4901 C C . ALA B 1 227 ? 7.785 33.469 -5.254 1 87.5 227 ALA B C 1
ATOM 4903 O O . ALA B 1 227 ? 7.109 33.906 -4.312 1 87.5 227 ALA B O 1
ATOM 4904 N N . VAL B 1 228 ? 8.805 34.094 -5.801 1 88.62 228 VAL B N 1
ATOM 4905 C CA . VAL B 1 228 ? 9.219 35.375 -5.262 1 88.62 228 VAL B CA 1
ATOM 4906 C C . VAL B 1 228 ? 8.117 36.406 -5.512 1 88.62 228 VAL B C 1
ATOM 4908 O O . VAL B 1 228 ? 7.738 37.156 -4.602 1 88.62 228 VAL B O 1
ATOM 4911 N N . GLN B 1 229 ? 7.652 36.375 -6.684 1 88.62 229 GLN B N 1
ATOM 4912 C CA . GLN B 1 229 ? 6.633 37.344 -7.07 1 88.62 229 GLN B CA 1
ATOM 4913 C C . GLN B 1 229 ? 5.352 37.156 -6.262 1 88.62 229 GLN B C 1
ATOM 4915 O O . GLN B 1 229 ? 4.68 38.125 -5.914 1 88.62 229 GLN B O 1
ATOM 4920 N N . GLN B 1 230 ? 5.086 35.938 -5.867 1 88.44 230 GLN B N 1
ATOM 4921 C CA . GLN B 1 230 ? 3.84 35.625 -5.168 1 88.44 230 GLN B CA 1
ATOM 4922 C C . GLN B 1 230 ? 4.02 35.719 -3.658 1 88.44 230 GLN B C 1
ATOM 4924 O O . GLN B 1 230 ? 3.053 35.594 -2.902 1 88.44 230 GLN B O 1
ATOM 4929 N N . GLY B 1 231 ? 5.273 35.938 -3.234 1 91.06 231 GLY B N 1
ATOM 4930 C CA . GLY B 1 231 ? 5.547 36.031 -1.81 1 91.06 231 GLY B CA 1
ATOM 4931 C C . GLY B 1 231 ? 5.617 34.688 -1.13 1 91.06 231 GLY B C 1
ATOM 4932 O O . GLY B 1 231 ? 5.414 34.594 0.082 1 91.06 231 GLY B O 1
ATOM 4933 N N . GLY B 1 232 ? 5.809 33.656 -1.938 1 93.69 232 GLY B N 1
ATOM 4934 C CA . GLY B 1 232 ? 5.898 32.312 -1.411 1 93.69 232 GLY B CA 1
ATOM 4935 C C . GLY B 1 232 ? 4.969 31.344 -2.107 1 93.69 232 GLY B C 1
ATOM 4936 O O . GLY B 1 232 ? 4.559 31.562 -3.248 1 93.69 232 GLY B O 1
ATOM 4937 N N . LYS B 1 233 ? 4.762 30.219 -1.433 1 93.5 233 LYS B N 1
ATOM 4938 C CA . LYS B 1 233 ? 3.93 29.156 -1.987 1 93.5 233 LYS B CA 1
ATOM 4939 C C . LYS B 1 233 ? 2.893 28.688 -0.973 1 93.5 233 LYS B C 1
ATOM 4941 O O . LYS B 1 233 ? 3.18 28.609 0.223 1 93.5 233 LYS B O 1
ATOM 4946 N N . ARG B 1 234 ? 1.688 28.438 -1.459 1 95 234 ARG B N 1
ATOM 4947 C CA . ARG B 1 234 ? 0.696 27.703 -0.676 1 95 234 ARG B CA 1
ATOM 4948 C C . ARG B 1 234 ? 0.782 26.203 -0.942 1 95 234 ARG B C 1
ATOM 4950 O O . ARG B 1 234 ? 0.351 25.734 -1.996 1 95 234 ARG B O 1
ATOM 4957 N N . LEU B 1 235 ? 1.308 25.516 0.108 1 96.44 235 LEU B N 1
ATOM 4958 C CA . LEU B 1 235 ? 1.541 24.094 -0.122 1 96.44 235 LEU B CA 1
ATOM 4959 C C . LEU B 1 235 ? 0.791 23.25 0.902 1 96.44 235 LEU B C 1
ATOM 4961 O O . LEU B 1 235 ? 0.662 22.031 0.734 1 96.44 235 LEU B O 1
ATOM 4965 N N . ASP B 1 236 ? 0.307 23.859 1.962 1 97.75 236 ASP B N 1
ATOM 4966 C CA . ASP B 1 236 ? -0.387 23.172 3.047 1 97.75 236 ASP B CA 1
ATOM 4967 C C . ASP B 1 236 ? -1.889 23.438 2.996 1 97.75 236 ASP B C 1
ATOM 4969 O O . ASP B 1 236 ? -2.314 24.562 2.711 1 97.75 236 ASP B O 1
ATOM 4973 N N . TYR B 1 237 ? -2.678 22.391 3.27 1 97.56 237 TYR B N 1
ATOM 4974 C CA . TYR B 1 237 ? -4.109 22.516 3.035 1 97.56 237 TYR B CA 1
ATOM 4975 C C . TYR B 1 237 ? -4.91 21.859 4.152 1 97.56 237 TYR B C 1
ATOM 4977 O O . TYR B 1 237 ? -4.418 20.938 4.809 1 97.56 237 TYR B O 1
ATOM 4985 N N . ILE B 1 238 ? -6.082 22.344 4.398 1 97.81 238 ILE B N 1
ATOM 4986 C CA . ILE B 1 238 ? -7.18 21.672 5.078 1 97.81 238 ILE B CA 1
ATOM 4987 C C . ILE B 1 238 ? -8.375 21.547 4.133 1 97.81 238 ILE B C 1
ATOM 4989 O O . ILE B 1 238 ? -8.984 22.562 3.768 1 97.81 238 ILE B O 1
ATOM 4993 N N . LEU B 1 239 ? -8.617 20.344 3.717 1 97.44 239 LEU B N 1
ATOM 4994 C CA . LEU B 1 239 ? -9.766 20.031 2.879 1 97.44 239 LEU B CA 1
ATOM 4995 C C . LEU B 1 239 ? -10.828 19.281 3.676 1 97.44 239 LEU B C 1
ATOM 4997 O O . LEU B 1 239 ? -10.516 18.641 4.684 1 97.44 239 LEU B O 1
ATOM 5001 N N . TYR B 1 240 ? -12.062 19.406 3.223 1 96.94 240 TYR B N 1
ATOM 5002 C CA . TYR B 1 240 ? -13.133 18.75 3.959 1 96.94 240 TYR B CA 1
ATOM 5003 C C . TYR B 1 240 ? -14.281 18.375 3.027 1 96.94 240 TYR B C 1
ATOM 5005 O O . TYR B 1 240 ? -14.383 18.891 1.919 1 96.94 240 TYR B O 1
ATOM 5013 N N . ARG B 1 241 ? -15.102 17.438 3.422 1 96.06 241 ARG B N 1
ATOM 5014 C CA . ARG B 1 241 ? -16.359 17.094 2.77 1 96.06 241 ARG B CA 1
ATOM 5015 C C . ARG B 1 241 ? -17.266 16.297 3.701 1 96.06 241 ARG B C 1
ATOM 5017 O O . ARG B 1 241 ? -16.812 15.812 4.746 1 96.06 241 ARG B O 1
ATOM 5024 N N . GLY B 1 242 ? -18.547 16.25 3.316 1 95.19 242 GLY B N 1
ATOM 5025 C CA . GLY B 1 242 ? -19.484 15.383 4.02 1 95.19 242 GLY B CA 1
ATOM 5026 C C . GLY B 1 242 ? -19.609 14.008 3.398 1 95.19 242 GLY B C 1
ATOM 5027 O O . GLY B 1 242 ? -18.984 13.727 2.371 1 95.19 242 GLY B O 1
ATOM 5028 N N . PRO B 1 243 ? -20.391 13.117 4.109 1 94.94 243 PRO B N 1
ATOM 5029 C CA . PRO B 1 243 ? -20.688 11.805 3.533 1 94.94 243 PRO B CA 1
ATOM 5030 C C . PRO B 1 243 ? -21.375 11.891 2.17 1 94.94 243 PRO B C 1
ATOM 5032 O O . PRO B 1 243 ? -22.062 12.875 1.889 1 94.94 243 PRO B O 1
ATOM 5035 N N . SER B 1 244 ? -21.125 10.82 1.403 1 88.81 244 SER B N 1
ATOM 5036 C CA . SER B 1 244 ? -21.719 10.82 0.066 1 88.81 244 SER B CA 1
ATOM 5037 C C . SER B 1 244 ? -23.234 10.734 0.129 1 88.81 244 SER B C 1
ATOM 5039 O O . SER B 1 244 ? -23.938 11.281 -0.734 1 88.81 244 SER B O 1
ATOM 5041 N N . SER B 1 245 ? -23.75 10.117 1.126 1 84.75 245 SER B N 1
ATOM 5042 C CA . SER B 1 245 ? -25.188 9.836 1.188 1 84.75 245 SER B CA 1
ATOM 5043 C C . SER B 1 245 ? -25.906 10.859 2.053 1 84.75 245 SER B C 1
ATOM 5045 O O . SER B 1 245 ? -27.141 10.828 2.164 1 84.75 245 SER B O 1
ATOM 5047 N N . LEU B 1 246 ? -25.203 11.773 2.705 1 85 246 LEU B N 1
ATOM 5048 C CA . LEU B 1 246 ? -25.781 12.766 3.6 1 85 246 LEU B CA 1
ATOM 5049 C C . LEU B 1 246 ? -25.266 14.164 3.277 1 85 246 LEU B C 1
ATOM 5051 O O . LEU B 1 246 ? -24.141 14.312 2.795 1 85 246 LEU B O 1
ATOM 5055 N N . PRO B 1 247 ? -26.156 15.109 3.553 1 86.81 247 PRO B N 1
ATOM 5056 C CA . PRO B 1 247 ? -25.688 16.484 3.365 1 86.81 247 PRO B CA 1
ATOM 5057 C C . PRO B 1 247 ? -24.516 16.828 4.281 1 86.81 247 PRO B C 1
ATOM 5059 O O . PRO B 1 247 ? -24.453 16.359 5.418 1 86.81 247 PRO B O 1
ATOM 5062 N N . ASN B 1 248 ? -23.672 17.656 3.779 1 91.31 248 ASN B N 1
ATOM 5063 C CA . ASN B 1 248 ? -22.531 18.109 4.566 1 91.31 248 ASN B CA 1
ATOM 5064 C C . ASN B 1 248 ? -22.969 19.016 5.711 1 91.31 248 ASN B C 1
ATOM 5066 O O . ASN B 1 248 ? -23.719 19.969 5.504 1 91.31 248 ASN B O 1
ATOM 5070 N N . ARG B 1 249 ? -22.469 18.734 6.859 1 94.25 249 ARG B N 1
ATOM 5071 C CA . ARG B 1 249 ? -22.875 19.484 8.039 1 94.25 249 ARG B CA 1
ATOM 5072 C C . ARG B 1 249 ? -21.75 20.422 8.5 1 94.25 249 ARG B C 1
ATOM 5074 O O . ARG B 1 249 ? -21.875 21.062 9.539 1 94.25 249 ARG B O 1
ATOM 5081 N N . LEU B 1 250 ? -20.641 20.391 7.766 1 94.38 250 LEU B N 1
ATOM 5082 C CA . LEU B 1 250 ? -19.516 21.25 8.102 1 94.38 250 LEU B CA 1
ATOM 5083 C C . LEU B 1 250 ? -19.484 22.484 7.207 1 94.38 250 LEU B C 1
ATOM 5085 O O . LEU B 1 250 ? -19.656 22.375 5.988 1 94.38 250 LEU B O 1
ATOM 5089 N N . THR B 1 251 ? -19.328 23.594 7.789 1 91.75 251 THR B N 1
ATOM 5090 C CA . THR B 1 251 ? -19.094 24.844 7.066 1 91.75 251 THR B CA 1
ATOM 5091 C C . THR B 1 251 ? -17.891 25.578 7.633 1 91.75 251 THR B C 1
ATOM 5093 O O . THR B 1 251 ? -17.844 25.891 8.82 1 91.75 251 THR B O 1
ATOM 5096 N N . CYS B 1 252 ? -16.969 25.812 6.773 1 92.94 252 CYS B N 1
ATOM 5097 C CA . CYS B 1 252 ? -15.781 26.531 7.223 1 92.94 252 CYS B CA 1
ATOM 5098 C C . CYS B 1 252 ? -16.109 27.984 7.531 1 92.94 252 CYS B C 1
ATOM 5100 O O . CYS B 1 252 ? -16.688 28.688 6.699 1 92.94 252 CYS B O 1
ATOM 5102 N N . THR B 1 253 ? -15.711 28.484 8.719 1 92.81 253 THR B N 1
ATOM 5103 C CA . THR B 1 253 ? -16.047 29.844 9.125 1 92.81 253 THR B CA 1
ATOM 5104 C C . THR B 1 253 ? -14.797 30.688 9.273 1 92.81 253 THR B C 1
ATOM 5106 O O . THR B 1 253 ? -14.875 31.922 9.312 1 92.81 253 THR B O 1
ATOM 5109 N N . SER B 1 254 ? -13.703 30.047 9.391 1 92.5 254 SER B N 1
ATOM 5110 C CA . SER B 1 254 ? -12.438 30.781 9.5 1 92.5 254 SER B CA 1
ATOM 5111 C C . SER B 1 254 ? -11.273 29.953 8.977 1 92.5 254 SER B C 1
ATOM 5113 O O . SER B 1 254 ? -11.289 28.719 9.062 1 92.5 254 SER B O 1
ATOM 5115 N N . HIS B 1 255 ? -10.344 30.531 8.375 1 93.88 255 HIS B N 1
ATOM 5116 C CA . HIS B 1 255 ? -9.086 29.984 7.879 1 93.88 255 HIS B CA 1
ATOM 5117 C C . HIS B 1 255 ? -7.938 30.953 8.062 1 93.88 255 HIS B C 1
ATOM 5119 O O . HIS B 1 255 ? -7.973 32.062 7.527 1 93.88 255 HIS B O 1
ATOM 5125 N N . LYS B 1 256 ? -6.891 30.516 8.789 1 92.94 256 LYS B N 1
ATOM 5126 C CA . LYS B 1 256 ? -5.805 31.438 9.109 1 92.94 256 LYS B CA 1
ATOM 5127 C C . LYS B 1 256 ? -4.453 30.734 9.055 1 92.94 256 LYS B C 1
ATOM 5129 O O . LYS B 1 256 ? -4.336 29.578 9.43 1 92.94 256 LYS B O 1
ATOM 5134 N N . VAL B 1 257 ? -3.508 31.5 8.578 1 95.69 257 VAL B N 1
ATOM 5135 C CA . VAL B 1 257 ? -2.121 31.047 8.695 1 95.69 257 VAL B CA 1
ATOM 5136 C C . VAL B 1 257 ? -1.611 31.328 10.109 1 95.69 257 VAL B C 1
ATOM 5138 O O . VAL B 1 257 ? -1.898 32.375 10.695 1 95.69 257 VAL B O 1
ATOM 5141 N N . THR B 1 258 ? -0.929 30.344 10.656 1 96 258 THR B N 1
ATOM 5142 C CA . THR B 1 258 ? -0.464 30.453 12.039 1 96 258 THR B CA 1
ATOM 5143 C C . THR B 1 258 ? 1.001 30.047 12.148 1 96 258 THR B C 1
ATOM 5145 O O . THR B 1 258 ? 1.621 29.656 11.156 1 96 258 THR B O 1
ATOM 5148 N N . PHE B 1 259 ? 1.614 30.219 13.367 1 97.44 259 PHE B N 1
ATOM 5149 C CA . PHE B 1 259 ? 3.027 29.953 13.609 1 97.44 259 PHE B CA 1
ATOM 5150 C C . PHE B 1 259 ? 3.902 30.891 12.773 1 97.44 259 PHE B C 1
ATOM 5152 O O . PHE B 1 259 ? 4.941 30.469 12.258 1 97.44 259 PHE B O 1
ATOM 5159 N N . THR B 1 260 ? 3.439 32.125 12.586 1 96.38 260 THR B N 1
ATOM 5160 C CA . THR B 1 260 ? 4.184 33.094 11.781 1 96.38 260 THR B CA 1
ATOM 5161 C C . THR B 1 260 ? 5.109 33.906 12.664 1 96.38 260 THR B C 1
ATOM 5163 O O . THR B 1 260 ? 6.012 34.594 12.156 1 96.38 260 THR B O 1
ATOM 5166 N N . GLU B 1 261 ? 4.809 33.906 13.953 1 95.94 261 GLU B N 1
ATOM 5167 C CA . GLU B 1 261 ? 5.652 34.656 14.891 1 95.94 261 GLU B CA 1
ATOM 5168 C C . GLU B 1 261 ? 7.004 33.969 15.07 1 95.94 261 GLU B C 1
ATOM 5170 O O . GLU B 1 261 ? 7.16 32.781 14.758 1 95.94 261 GLU B O 1
ATOM 5175 N N . LEU B 1 262 ? 7.949 34.688 15.586 1 97.44 262 LEU B N 1
ATOM 5176 C CA . LEU B 1 262 ? 9.273 34.156 15.883 1 97.44 262 LEU B CA 1
ATOM 5177 C C . LEU B 1 262 ? 9.312 33.562 17.281 1 97.44 262 LEU B C 1
ATOM 5179 O O . LEU B 1 262 ? 8.648 34.062 18.203 1 97.44 262 LEU B O 1
ATOM 5183 N N . MET B 1 263 ? 10.086 32.5 17.375 1 96.88 263 MET B N 1
ATOM 5184 C CA . MET B 1 263 ? 10.305 31.922 18.703 1 96.88 263 MET B CA 1
ATOM 5185 C C . MET B 1 263 ? 10.914 32.969 19.641 1 96.88 263 MET B C 1
ATOM 5187 O O . MET B 1 263 ? 11.781 33.75 19.234 1 96.88 263 MET B O 1
ATOM 5191 N N . PRO B 1 264 ? 10.508 32.969 20.859 1 92.19 264 PRO B N 1
ATOM 5192 C CA . PRO B 1 264 ? 10.984 34.031 21.781 1 92.19 264 PRO B CA 1
ATOM 5193 C C . PRO B 1 264 ? 12.461 33.844 22.141 1 92.19 264 PRO B C 1
ATOM 5195 O O . PRO B 1 264 ? 13.18 34.844 22.266 1 92.19 264 PRO B O 1
ATOM 5198 N N . ASP B 1 265 ? 12.922 32.688 22.234 1 92.31 265 ASP B N 1
ATOM 5199 C CA . ASP B 1 265 ? 14.273 32.438 22.719 1 92.31 265 ASP B CA 1
ATOM 5200 C C . ASP B 1 265 ? 15.297 32.562 21.594 1 92.31 265 ASP B C 1
ATOM 5202 O O . ASP B 1 265 ? 16.297 33.25 21.734 1 92.31 265 ASP B O 1
ATOM 5206 N N . LEU B 1 266 ? 14.977 31.938 20.406 1 96.38 266 LEU B N 1
ATOM 5207 C CA . LEU B 1 266 ? 15.953 31.828 19.328 1 96.38 266 LEU B CA 1
ATOM 5208 C C . LEU B 1 266 ? 15.703 32.875 18.25 1 96.38 266 LEU B C 1
ATOM 5210 O O . LEU B 1 266 ? 16.562 33.125 17.406 1 96.38 266 LEU B O 1
ATOM 5214 N N . HIS B 1 267 ? 14.562 33.5 18.266 1 97.06 267 HIS B N 1
ATOM 5215 C CA . HIS B 1 267 ? 14.164 34.5 17.297 1 97.06 267 HIS B CA 1
ATOM 5216 C C . HIS B 1 267 ? 14.219 33.969 15.875 1 97.06 267 HIS B C 1
ATOM 5218 O O . HIS B 1 267 ? 14.734 34.625 14.969 1 97.06 267 HIS B O 1
ATOM 5224 N N . VAL B 1 268 ? 13.836 32.781 15.758 1 97.81 268 VAL B N 1
ATOM 5225 C CA . VAL B 1 268 ? 13.688 32.125 14.461 1 97.81 268 VAL B CA 1
ATOM 5226 C C . VAL B 1 268 ? 12.258 31.609 14.305 1 97.81 268 VAL B C 1
ATOM 5228 O O . VAL B 1 268 ? 11.508 31.531 15.281 1 97.81 268 VAL B O 1
ATOM 5231 N N . SER B 1 269 ? 11.883 31.375 13.055 1 98.12 269 SER B N 1
ATOM 5232 C CA . SER B 1 269 ? 10.578 30.766 12.781 1 98.12 269 SER B CA 1
ATOM 5233 C C . SER B 1 269 ? 10.508 29.344 13.336 1 98.12 269 SER B C 1
ATOM 5235 O O . SER B 1 269 ? 11.523 28.672 13.461 1 98.12 269 SER B O 1
ATOM 5237 N N . TYR B 1 270 ? 9.336 28.875 13.656 1 98.25 270 TYR B N 1
ATOM 5238 C CA . TYR B 1 270 ? 9.109 27.562 14.258 1 98.25 270 TYR B CA 1
ATOM 5239 C C . TYR B 1 270 ? 9.43 26.453 13.266 1 98.25 270 TYR B C 1
ATOM 5241 O O . TYR B 1 270 ? 9.859 25.359 13.656 1 98.25 270 TYR B O 1
ATOM 5249 N N . SER B 1 271 ? 9.188 26.594 12.062 1 98.31 271 SER B N 1
ATOM 5250 C CA . SER B 1 271 ? 9.391 25.672 10.953 1 98.31 271 SER B CA 1
ATOM 5251 C C . SER B 1 271 ? 9.641 26.438 9.648 1 98.31 271 SER B C 1
ATOM 5253 O O . SER B 1 271 ? 9.461 27.656 9.586 1 98.31 271 SER B O 1
ATOM 5255 N N . ASP B 1 272 ? 10.133 25.75 8.633 1 97.06 272 ASP B N 1
ATOM 5256 C CA . ASP B 1 272 ? 10.25 26.375 7.32 1 97.06 272 ASP B CA 1
ATOM 5257 C C . ASP B 1 272 ? 8.891 26.484 6.637 1 97.06 272 ASP B C 1
ATOM 5259 O O . ASP B 1 272 ? 8.781 27.094 5.57 1 97.06 272 ASP B O 1
ATOM 5263 N N . HIS B 1 273 ? 7.887 25.906 7.188 1 98.06 273 HIS B N 1
ATOM 5264 C CA . HIS B 1 273 ? 6.492 26.125 6.824 1 98.06 273 HIS B CA 1
ATOM 5265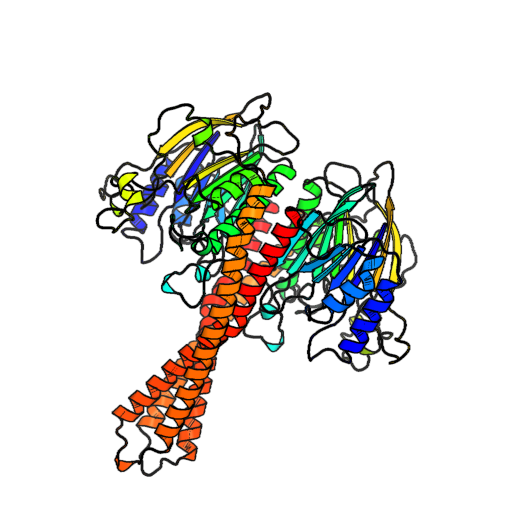 C C . HIS B 1 273 ? 5.754 26.906 7.91 1 98.06 273 HIS B C 1
ATOM 5267 O O . HIS B 1 273 ? 6.141 26.859 9.078 1 98.06 273 HIS B O 1
ATOM 5273 N N . PHE B 1 274 ? 4.738 27.656 7.5 1 97.69 274 PHE B N 1
ATOM 5274 C CA . PHE B 1 274 ? 3.732 28.125 8.445 1 97.69 274 PHE B CA 1
ATOM 5275 C C . PHE B 1 274 ? 2.586 27.125 8.555 1 97.69 274 PHE B C 1
ATOM 5277 O O . PHE B 1 274 ? 2.406 26.281 7.68 1 97.69 274 PHE B O 1
ATOM 5284 N N . GLY B 1 275 ? 1.884 27.156 9.727 1 97.81 275 GLY B N 1
ATOM 5285 C CA . GLY B 1 275 ? 0.721 26.297 9.922 1 97.81 275 GLY B CA 1
ATOM 5286 C C . GLY B 1 275 ? -0.568 26.938 9.43 1 97.81 275 GLY B C 1
ATOM 5287 O O . GLY B 1 275 ? -0.589 28.109 9.062 1 97.81 275 GLY B O 1
ATOM 5288 N N . ILE B 1 276 ? -1.596 26.141 9.352 1 97.19 276 ILE B N 1
ATOM 5289 C CA . ILE B 1 276 ? -2.93 26.625 9.008 1 97.19 276 ILE B CA 1
ATOM 5290 C C . ILE B 1 276 ? -3.938 26.125 10.047 1 97.19 276 ILE B C 1
ATOM 5292 O O . ILE B 1 276 ? -3.844 25 10.516 1 97.19 276 ILE B O 1
ATOM 5296 N N . VAL B 1 277 ? -4.863 27 10.383 1 97.31 277 VAL B N 1
ATOM 5297 C CA . VAL B 1 277 ? -5.988 26.656 11.242 1 97.31 277 VAL B CA 1
ATOM 5298 C C . VAL B 1 277 ? -7.301 26.938 10.516 1 97.31 277 VAL B C 1
ATOM 5300 O O . VAL B 1 277 ? -7.469 28 9.922 1 97.31 277 VAL B O 1
ATOM 5303 N N . ALA B 1 278 ? -8.133 26 10.477 1 96.44 278 ALA B N 1
ATOM 5304 C CA . ALA B 1 278 ? -9.484 26.203 9.969 1 96.44 278 ALA B CA 1
ATOM 5305 C C . ALA B 1 278 ? -10.523 25.891 11.047 1 96.44 278 ALA B C 1
ATOM 5307 O O . ALA B 1 278 ? -10.367 24.953 11.82 1 96.44 278 ALA B O 1
ATOM 5308 N N . THR B 1 279 ? -11.562 26.734 11.133 1 96.5 279 THR B N 1
ATOM 5309 C CA . THR B 1 279 ? -12.695 26.531 12.039 1 96.5 279 THR B CA 1
ATOM 5310 C C . THR B 1 279 ? -13.953 26.156 11.258 1 96.5 279 THR B C 1
ATOM 5312 O O . THR B 1 279 ? -14.289 26.812 10.266 1 96.5 279 THR B O 1
ATOM 5315 N N . PHE B 1 280 ? -14.578 25.141 11.719 1 95.56 280 PHE B N 1
ATOM 5316 C CA . PHE B 1 280 ? -15.805 24.672 11.078 1 95.56 280 PHE B CA 1
ATOM 5317 C C . PHE B 1 280 ? -16.984 24.781 12.023 1 95.56 280 PHE B C 1
ATOM 5319 O O . PHE B 1 280 ? -16.922 24.359 13.18 1 95.56 280 PHE B O 1
ATOM 5326 N N . ASP B 1 281 ? -18.094 25.359 11.5 1 94.81 281 ASP B N 1
ATOM 5327 C CA . ASP B 1 281 ? -19.375 25.219 12.188 1 94.81 281 ASP B CA 1
ATOM 5328 C C . ASP B 1 281 ? -20.062 23.906 11.82 1 94.81 281 ASP B C 1
ATOM 5330 O O . ASP B 1 281 ? -20.031 23.5 10.656 1 94.81 281 ASP B O 1
ATOM 5334 N N . ILE B 1 282 ? -20.625 23.297 12.844 1 94.94 282 ILE B N 1
ATOM 5335 C CA . ILE B 1 282 ? -21.438 22.094 12.633 1 94.94 282 ILE B CA 1
ATOM 5336 C C . ILE B 1 282 ? -22.906 22.469 12.555 1 94.94 282 ILE B C 1
ATOM 5338 O O . ILE B 1 282 ? -23.5 22.891 13.539 1 94.94 282 ILE B O 1
ATOM 5342 N N . GLN B 1 283 ? -23.469 22.219 11.422 1 91.69 283 GLN B N 1
ATOM 5343 C CA . GLN B 1 283 ? -24.859 22.609 11.172 1 91.69 283 GLN B CA 1
ATOM 5344 C C . GLN B 1 283 ? -25.812 21.484 11.492 1 91.69 283 GLN B C 1
ATOM 5346 O O . GLN B 1 283 ? -25.469 20.297 11.367 1 91.69 283 GLN B O 1
ATOM 5351 N N . ALA B 1 284 ? -26.984 21.906 11.945 1 85.62 284 ALA B N 1
ATOM 5352 C CA . ALA B 1 284 ? -28.047 20.922 12.227 1 85.62 284 ALA B CA 1
ATOM 5353 C C . ALA B 1 284 ? -28.531 20.266 10.938 1 85.62 284 ALA B C 1
ATOM 5355 O O . ALA B 1 284 ? -28.75 19.047 10.906 1 85.62 284 ALA B O 1
ATOM 5356 N N . GLU B 1 285 ? -28.75 21.141 9.969 1 82.38 285 GLU B N 1
ATOM 5357 C CA . GLU B 1 285 ? -29.125 20.641 8.648 1 82.38 285 GLU B CA 1
ATOM 5358 C C . GLU B 1 285 ? -27.969 20.797 7.652 1 82.38 285 GLU B C 1
ATOM 5360 O O . GLU B 1 285 ? -27.25 21.797 7.676 1 82.38 285 GLU B O 1
ATOM 5365 N N . GLY B 1 286 ? -27.859 19.75 6.965 1 80.38 286 GLY B N 1
ATOM 5366 C CA . GLY B 1 286 ? -26.766 19.766 5.996 1 80.38 286 GLY B CA 1
ATOM 5367 C C . GLY B 1 286 ? -27.047 20.656 4.801 1 80.38 286 GLY B C 1
ATOM 5368 O O . GLY B 1 286 ? -28.203 20.984 4.52 1 80.38 286 GLY B O 1
ATOM 5369 N N . SER B 1 287 ? -25.984 21.172 4.301 1 80.19 287 SER B N 1
ATOM 5370 C CA . SER B 1 287 ? -26.062 21.969 3.09 1 80.19 287 SER B CA 1
ATOM 5371 C C . SER B 1 287 ? -25.062 21.516 2.041 1 80.19 287 SER B C 1
ATOM 5373 O O . SER B 1 287 ? -24.109 20.797 2.359 1 80.19 287 SER B O 1
ATOM 5375 N N . ALA B 1 288 ? -25.406 21.781 0.818 1 73.62 288 ALA B N 1
ATOM 5376 C CA . ALA B 1 288 ? -24.438 21.531 -0.248 1 73.62 288 ALA B CA 1
ATOM 5377 C C . ALA B 1 288 ? -23.25 22.5 -0.139 1 73.62 288 ALA B C 1
ATOM 5379 O O . ALA B 1 288 ? -23.438 23.688 0.108 1 73.62 288 ALA B O 1
ATOM 5380 N N . PRO B 1 289 ? -22.125 21.844 -0.076 1 69.62 289 PRO B N 1
ATOM 5381 C CA . PRO B 1 289 ? -20.984 22.766 -0.003 1 69.62 289 PRO B CA 1
ATOM 5382 C C . PRO B 1 289 ? -20.969 23.766 -1.146 1 69.62 289 PRO B C 1
ATOM 5384 O O . PRO B 1 289 ? -21.391 23.453 -2.26 1 69.62 289 PRO B O 1
ATOM 5387 N N . ARG B 1 290 ? -20.766 25.047 -0.83 1 60.06 290 ARG B N 1
ATOM 5388 C CA . ARG B 1 290 ? -20.719 26.125 -1.819 1 60.06 290 ARG B CA 1
ATOM 5389 C C . ARG B 1 290 ? -19.391 26.109 -2.572 1 60.06 290 ARG B C 1
ATOM 5391 O O . ARG B 1 290 ? -18.359 26.531 -2.037 1 60.06 290 ARG B O 1
ATOM 5398 N N . GLY B 1 291 ? -19.062 24.922 -3.055 1 58.22 291 GLY B N 1
ATOM 5399 C CA . GLY B 1 291 ? -17.719 24.984 -3.6 1 58.22 291 GLY B CA 1
ATOM 5400 C C . GLY B 1 291 ? -17.688 25.391 -5.062 1 58.22 291 GLY B C 1
ATOM 5401 O O . GLY B 1 291 ? -18.703 25.328 -5.75 1 58.22 291 GLY B O 1
ATOM 5402 N N . ALA B 1 292 ? -16.516 26.25 -5.52 1 61.16 292 ALA B N 1
ATOM 5403 C CA . ALA B 1 292 ? -16.188 26.641 -6.891 1 61.16 292 ALA B CA 1
ATOM 5404 C C . ALA B 1 292 ? -16.375 25.469 -7.852 1 61.16 292 ALA B C 1
ATOM 5406 O O . ALA B 1 292 ? -16.281 24.297 -7.453 1 61.16 292 ALA B O 1
ATOM 5407 N N . LYS B 1 293 ? -16.922 25.828 -8.977 1 66.69 293 LYS B N 1
ATOM 5408 C CA . LYS B 1 293 ? -17.031 24.891 -10.086 1 66.69 293 LYS B CA 1
ATOM 5409 C C . LYS B 1 293 ? -15.711 24.156 -10.328 1 66.69 293 LYS B C 1
ATOM 5411 O O . LYS B 1 293 ? -14.688 24.797 -10.562 1 66.69 293 LYS B O 1
ATOM 5416 N N . CYS B 1 294 ? -15.695 22.906 -9.859 1 78.75 294 CYS B N 1
ATOM 5417 C CA . CYS B 1 294 ? -14.492 22.141 -10.125 1 78.75 294 CYS B CA 1
ATOM 5418 C C . CYS B 1 294 ? -14.617 21.375 -11.438 1 78.75 294 CYS B C 1
ATOM 5420 O O . CYS B 1 294 ? -15.727 21.203 -11.961 1 78.75 294 CYS B O 1
ATOM 5422 N N . GLU B 1 295 ? -13.422 21.156 -12.039 1 88.5 295 GLU B N 1
ATOM 5423 C CA . GLU B 1 295 ? -13.352 20.312 -13.227 1 88.5 295 GLU B CA 1
ATOM 5424 C C . GLU B 1 295 ? -14.07 18.984 -13 1 88.5 295 GLU B C 1
ATOM 5426 O O . GLU B 1 295 ? -14.117 18.484 -11.875 1 88.5 295 GLU B O 1
ATOM 5431 N N . SER B 1 296 ? -14.625 18.531 -14.062 1 93.69 296 SER B N 1
ATOM 5432 C CA . SER B 1 296 ? -15.312 17.25 -13.945 1 93.69 296 SER B CA 1
ATOM 5433 C C . SER B 1 296 ? -14.336 16.125 -13.594 1 93.69 296 SER B C 1
ATOM 5435 O O . SER B 1 296 ? -13.172 16.172 -13.992 1 93.69 296 SER B O 1
ATOM 5437 N N . ARG B 1 297 ? -14.867 15.195 -12.875 1 94.75 297 ARG B N 1
ATOM 5438 C CA . ARG B 1 297 ? -14.078 14.039 -12.461 1 94.75 297 ARG B CA 1
ATOM 5439 C C . ARG B 1 297 ? -13.422 13.359 -13.656 1 94.75 297 ARG B C 1
ATOM 5441 O O . ARG B 1 297 ? -12.227 13.078 -13.641 1 94.75 297 ARG B O 1
ATOM 5448 N N . ILE B 1 298 ? -14.125 13.117 -14.719 1 95.12 298 ILE B N 1
ATOM 5449 C CA . ILE B 1 298 ? -13.641 12.406 -15.898 1 95.12 298 ILE B CA 1
ATOM 5450 C C . ILE B 1 298 ? -12.555 13.227 -16.578 1 95.12 298 ILE B C 1
ATOM 5452 O O . ILE B 1 298 ? -11.539 12.68 -17.031 1 95.12 298 ILE B O 1
ATOM 5456 N N . ASP B 1 299 ? -12.727 14.508 -16.609 1 96.06 299 ASP B N 1
ATOM 5457 C CA . ASP B 1 299 ? -11.742 15.383 -17.25 1 96.06 299 ASP B CA 1
ATOM 5458 C C . ASP B 1 299 ? -10.414 15.352 -16.5 1 96.06 299 ASP B C 1
ATOM 5460 O O . ASP B 1 299 ? -9.352 15.266 -17.125 1 96.06 299 ASP B O 1
ATOM 5464 N N . VAL B 1 300 ? -10.531 15.422 -15.211 1 97.38 300 VAL B N 1
ATOM 5465 C CA . VAL B 1 300 ? -9.312 15.43 -14.406 1 97.38 300 VAL B CA 1
ATOM 5466 C C . VAL B 1 300 ? -8.594 14.094 -14.539 1 97.38 300 VAL B C 1
ATOM 5468 O O . VAL B 1 300 ? -7.363 14.047 -14.633 1 97.38 300 VAL B O 1
ATOM 5471 N N . LEU B 1 301 ? -9.344 12.992 -14.57 1 97.56 301 LEU B N 1
ATOM 5472 C CA . LEU B 1 301 ? -8.758 11.672 -14.758 1 97.56 301 LEU B CA 1
ATOM 5473 C C . LEU B 1 301 ? -8.062 11.57 -16.109 1 97.56 301 LEU B C 1
ATOM 5475 O O . LEU B 1 301 ? -6.938 11.062 -16.188 1 97.56 301 LEU B O 1
ATOM 5479 N N . GLN B 1 302 ? -8.672 12.109 -17.125 1 96.12 302 GLN B N 1
ATOM 5480 C CA . GLN B 1 302 ? -8.078 12.078 -18.453 1 96.12 302 GLN B CA 1
ATOM 5481 C C . GLN B 1 302 ? -6.801 12.914 -18.516 1 96.12 302 GLN B C 1
ATOM 5483 O O . GLN B 1 302 ? -5.805 12.5 -19.109 1 96.12 302 GLN B O 1
ATOM 5488 N N . ARG B 1 303 ? -6.836 14.031 -17.844 1 95.38 303 ARG B N 1
ATOM 5489 C CA . ARG B 1 303 ? -5.672 14.906 -17.812 1 95.38 303 ARG B CA 1
ATOM 5490 C C . ARG B 1 303 ? -4.504 14.234 -17.094 1 95.38 303 ARG B C 1
ATOM 5492 O O . ARG B 1 303 ? -3.342 14.477 -17.438 1 95.38 303 ARG B O 1
ATOM 5499 N N . ALA B 1 304 ? -4.82 13.375 -16.172 1 97.06 304 ALA B N 1
ATOM 5500 C CA . ALA B 1 304 ? -3.777 12.734 -15.375 1 97.06 304 ALA B CA 1
ATOM 5501 C C . ALA B 1 304 ? -3.07 11.648 -16.188 1 97.06 304 ALA B C 1
ATOM 5503 O O . ALA B 1 304 ? -1.949 11.25 -15.852 1 97.06 304 ALA B O 1
ATOM 5504 N N . LEU B 1 305 ? -3.695 11.148 -17.297 1 96.75 305 LEU B N 1
ATOM 5505 C CA . LEU B 1 305 ? -3.17 10.016 -18.047 1 96.75 305 LEU B CA 1
ATOM 5506 C C . LEU B 1 305 ? -1.93 10.422 -18.844 1 96.75 305 LEU B C 1
ATOM 5508 O O . LEU B 1 305 ? -0.975 9.641 -18.938 1 96.75 305 LEU B O 1
ATOM 5512 N N . LEU B 1 306 ? -1.888 11.594 -19.344 1 93.5 306 LEU B N 1
ATOM 5513 C CA . LEU B 1 306 ? -0.785 12 -20.203 1 93.5 306 LEU B CA 1
ATOM 5514 C C . LEU B 1 306 ? 0.528 12.039 -19.438 1 93.5 306 LEU B C 1
ATOM 5516 O O . LEU B 1 306 ? 1.503 11.391 -19.828 1 93.5 306 LEU B O 1
ATOM 5520 N N . PRO B 1 307 ? 0.566 12.812 -18.328 1 94.38 307 PRO B N 1
ATOM 5521 C CA . PRO B 1 307 ? 1.835 12.805 -17.594 1 94.38 307 PRO B CA 1
ATOM 5522 C C . PRO B 1 307 ? 2.225 11.414 -17.109 1 94.38 307 PRO B C 1
ATOM 5524 O O . PRO B 1 307 ? 3.414 11.094 -17.016 1 94.38 307 PRO B O 1
ATOM 5527 N N . LEU B 1 308 ? 1.292 10.562 -16.797 1 96.81 308 LEU B N 1
ATOM 5528 C CA . LEU B 1 308 ? 1.606 9.227 -16.312 1 96.81 308 LEU B CA 1
ATOM 5529 C C . LEU B 1 308 ? 2.164 8.352 -17.422 1 96.81 308 LEU B C 1
ATOM 5531 O O . LEU B 1 308 ? 3.082 7.559 -17.203 1 96.81 308 LEU B O 1
ATOM 5535 N N . ARG B 1 309 ? 1.621 8.484 -18.609 1 97.06 309 ARG B N 1
ATOM 5536 C CA . ARG B 1 309 ? 2.152 7.746 -19.75 1 97.06 309 ARG B CA 1
ATOM 5537 C C . ARG B 1 309 ? 3.566 8.203 -20.094 1 97.06 309 ARG B C 1
ATOM 5539 O O . ARG B 1 309 ? 4.426 7.391 -20.438 1 97.06 309 ARG B O 1
ATOM 5546 N N . GLU B 1 310 ? 3.777 9.477 -20 1 96.06 310 GLU B N 1
ATOM 5547 C CA . GLU B 1 310 ? 5.125 10 -20.219 1 96.06 310 GLU B CA 1
ATOM 5548 C C . GLU B 1 310 ? 6.086 9.508 -19.141 1 96.06 310 GLU B C 1
ATOM 5550 O O . GLU B 1 310 ? 7.238 9.18 -19.422 1 96.06 310 GLU B O 1
ATOM 5555 N N . ALA B 1 311 ? 5.598 9.508 -17.922 1 94.88 311 ALA B N 1
ATOM 5556 C CA . ALA B 1 311 ? 6.414 9 -16.812 1 94.88 311 ALA B CA 1
ATOM 5557 C C . ALA B 1 311 ? 6.77 7.531 -17.031 1 94.88 311 ALA B C 1
ATOM 5559 O O . ALA B 1 311 ? 7.867 7.098 -16.688 1 94.88 311 ALA B O 1
ATOM 5560 N N . LEU B 1 312 ? 5.828 6.773 -17.578 1 97 312 LEU B N 1
ATOM 5561 C CA . LEU B 1 312 ? 6.078 5.367 -17.859 1 97 312 LEU B CA 1
ATOM 5562 C C . LEU B 1 312 ? 7.191 5.211 -18.891 1 97 312 LEU B C 1
ATOM 5564 O O . LEU B 1 312 ? 8.086 4.379 -18.734 1 97 312 LEU B O 1
ATOM 5568 N N . ARG B 1 313 ? 7.188 5.992 -19.922 1 96.56 313 ARG B N 1
ATOM 5569 C CA . ARG B 1 313 ? 8.258 5.965 -20.922 1 96.56 313 ARG B CA 1
ATOM 5570 C C . ARG B 1 313 ? 9.602 6.32 -20.281 1 96.56 313 ARG B C 1
ATOM 5572 O O . ARG B 1 313 ? 10.617 5.691 -20.594 1 96.56 313 ARG B O 1
ATOM 5579 N N . GLY B 1 314 ? 9.539 7.324 -19.438 1 93.88 314 GLY B N 1
ATOM 5580 C CA . GLY B 1 314 ? 10.75 7.691 -18.719 1 93.88 314 GLY B CA 1
ATOM 5581 C C . GLY B 1 314 ? 11.273 6.578 -17.828 1 93.88 314 GLY B C 1
ATOM 5582 O O . GLY B 1 314 ? 12.484 6.383 -17.719 1 93.88 314 GLY B O 1
ATOM 5583 N N . ALA B 1 315 ? 10.352 5.914 -17.219 1 94 315 ALA B N 1
ATOM 5584 C CA . ALA B 1 315 ? 10.727 4.816 -16.328 1 94 315 ALA B CA 1
ATOM 5585 C C . ALA B 1 315 ? 11.406 3.693 -17.109 1 94 315 ALA B C 1
ATOM 5587 O O . ALA B 1 315 ? 12.375 3.09 -16.641 1 94 315 ALA B O 1
ATOM 5588 N N . VAL B 1 316 ? 10.945 3.398 -18.281 1 96.12 316 VAL B N 1
ATOM 5589 C CA . VAL B 1 316 ? 11.539 2.373 -19.141 1 96.12 316 VAL B CA 1
ATOM 5590 C C . VAL B 1 316 ? 12.969 2.768 -19.5 1 96.12 316 VAL B C 1
ATOM 5592 O O . VAL B 1 316 ? 13.883 1.948 -19.406 1 96.12 316 VAL B O 1
ATOM 5595 N N . THR B 1 317 ? 13.117 3.988 -19.844 1 95.75 317 THR B N 1
ATOM 5596 C CA . THR B 1 317 ? 14.43 4.496 -20.219 1 95.75 317 THR B CA 1
ATOM 5597 C C . THR B 1 317 ? 15.383 4.449 -19.016 1 95.75 317 THR B C 1
ATOM 5599 O O . THR B 1 317 ? 16.531 4.043 -19.156 1 95.75 317 THR B O 1
ATOM 5602 N N . MET B 1 318 ? 14.914 4.871 -17.922 1 93.5 318 MET B N 1
ATOM 5603 C CA . MET B 1 318 ? 15.734 4.863 -16.719 1 93.5 318 MET B CA 1
ATOM 5604 C C . MET B 1 318 ? 16.172 3.447 -16.359 1 93.5 318 MET B C 1
ATOM 5606 O O . MET B 1 318 ? 17.312 3.223 -15.961 1 93.5 318 MET B O 1
ATOM 5610 N N . GLN B 1 319 ? 15.258 2.525 -16.453 1 94.81 319 GLN B N 1
ATOM 5611 C CA . GLN B 1 319 ? 15.586 1.131 -16.172 1 94.81 319 GLN B CA 1
ATOM 5612 C C . GLN B 1 319 ? 16.703 0.636 -17.078 1 94.81 319 GLN B C 1
ATOM 5614 O O . GLN B 1 319 ? 17.672 0.019 -16.609 1 94.81 319 GLN B O 1
ATOM 5619 N N . LYS B 1 320 ? 16.594 0.915 -18.375 1 96.88 320 LYS B N 1
ATOM 5620 C CA . LYS B 1 320 ? 17.625 0.523 -19.328 1 96.88 320 LYS B CA 1
ATOM 5621 C C . LYS B 1 320 ? 18.969 1.156 -18.969 1 96.88 320 LYS B C 1
ATOM 5623 O O . LYS B 1 320 ? 20.016 0.504 -19.062 1 96.88 320 LYS B O 1
ATOM 5628 N N . ARG B 1 321 ? 18.906 2.377 -18.594 1 96.38 321 ARG B N 1
ATOM 5629 C CA . ARG B 1 321 ? 20.125 3.076 -18.203 1 96.38 321 ARG B CA 1
ATOM 5630 C C . ARG B 1 321 ? 20.781 2.42 -16.984 1 96.38 321 ARG B C 1
ATOM 5632 O O . ARG B 1 321 ? 22 2.227 -16.953 1 96.38 321 ARG B O 1
ATOM 5639 N N . HIS B 1 322 ? 20 2.115 -16.031 1 95.5 322 HIS B N 1
ATOM 5640 C CA . HIS B 1 322 ? 20.547 1.481 -14.828 1 95.5 322 HIS B CA 1
ATOM 5641 C C . HIS B 1 322 ? 21.125 0.104 -15.141 1 95.5 322 HIS B C 1
ATOM 5643 O O . HIS B 1 322 ? 22.141 -0.29 -14.578 1 95.5 322 HIS B O 1
ATOM 5649 N N . LEU B 1 323 ? 20.5 -0.63 -16.016 1 96.5 323 LEU B N 1
ATOM 5650 C CA . LEU B 1 323 ? 21.031 -1.926 -16.438 1 96.5 323 LEU B CA 1
ATOM 5651 C C . LEU B 1 323 ? 22.344 -1.763 -17.188 1 96.5 323 LEU B C 1
ATOM 5653 O O . LEU B 1 323 ? 23.281 -2.543 -16.984 1 96.5 323 LEU B O 1
ATOM 5657 N N . ALA B 1 324 ? 22.422 -0.721 -18.016 1 97.69 324 ALA B N 1
ATOM 5658 C CA . ALA B 1 324 ? 23.656 -0.433 -18.719 1 97.69 324 ALA B CA 1
ATOM 5659 C C . ALA B 1 324 ? 24.781 -0.093 -17.75 1 97.69 324 ALA B C 1
ATOM 5661 O O . ALA B 1 324 ? 25.922 -0.527 -17.938 1 97.69 324 ALA B O 1
ATOM 5662 N N . VAL B 1 325 ? 24.438 0.688 -16.766 1 97.25 325 VAL B N 1
ATOM 5663 C CA . VAL B 1 325 ? 25.422 1.032 -15.75 1 97.25 325 VAL B CA 1
ATOM 5664 C C . VAL B 1 325 ? 25.906 -0.235 -15.047 1 97.25 325 VAL B C 1
ATOM 5666 O O . VAL B 1 325 ? 27.109 -0.404 -14.812 1 97.25 325 VAL B O 1
ATOM 5669 N N . PHE B 1 326 ? 25.062 -1.178 -14.766 1 97.12 326 PHE B N 1
ATOM 5670 C CA . PHE B 1 326 ? 25.422 -2.443 -14.141 1 97.12 326 PHE B CA 1
ATOM 5671 C C . PHE B 1 326 ? 26.406 -3.227 -15.016 1 97.12 326 PHE B C 1
ATOM 5673 O O . PHE B 1 326 ? 27.453 -3.664 -14.547 1 97.12 326 PHE B O 1
ATOM 5680 N N . LEU B 1 327 ? 26.047 -3.311 -16.234 1 98 327 LEU B N 1
ATOM 5681 C CA . LEU B 1 327 ? 26.891 -4.078 -17.156 1 98 327 LEU B CA 1
ATOM 5682 C C . LEU B 1 327 ? 28.25 -3.428 -17.312 1 98 327 LEU B C 1
ATOM 5684 O O . LEU B 1 327 ? 29.266 -4.121 -17.406 1 98 327 LEU B O 1
ATOM 5688 N N . THR B 1 328 ? 28.281 -2.113 -17.375 1 98 328 THR B N 1
ATOM 5689 C CA . THR B 1 328 ? 29.547 -1.386 -17.484 1 98 328 THR B CA 1
ATOM 5690 C C . THR B 1 328 ? 30.406 -1.608 -16.266 1 98 328 THR B C 1
ATOM 5692 O O . THR B 1 328 ? 31.625 -1.845 -16.375 1 98 328 THR B O 1
ATOM 5695 N N . LEU B 1 329 ? 29.781 -1.589 -15.125 1 97.62 329 LEU B N 1
ATOM 5696 C CA . LEU B 1 329 ? 30.516 -1.769 -13.883 1 97.62 329 LEU B CA 1
ATOM 5697 C C . LEU B 1 329 ? 30.969 -3.217 -13.727 1 97.62 329 LEU B C 1
ATOM 5699 O O . LEU B 1 329 ? 32.062 -3.479 -13.18 1 97.62 329 LEU B O 1
ATOM 5703 N N . LEU B 1 330 ? 30.203 -4.152 -14.188 1 97.06 330 LEU B N 1
ATOM 5704 C CA . LEU B 1 330 ? 30.594 -5.555 -14.219 1 97.06 330 LEU B CA 1
ATOM 5705 C C . LEU B 1 330 ? 31.828 -5.75 -15.109 1 97.06 330 LEU B C 1
ATOM 5707 O O . LEU B 1 330 ? 32.75 -6.477 -14.742 1 97.06 330 LEU B O 1
ATOM 5711 N N . GLY B 1 331 ? 31.797 -5.07 -16.266 1 97.31 331 GLY B N 1
ATOM 5712 C CA . GLY B 1 331 ? 32.969 -5.086 -17.156 1 97.31 331 GLY B CA 1
ATOM 5713 C C . GLY B 1 331 ? 34.188 -4.457 -16.531 1 97.31 331 GLY B C 1
ATOM 5714 O O . GLY B 1 331 ? 35.312 -4.977 -16.672 1 97.31 331 GLY B O 1
ATOM 5715 N N . LEU B 1 332 ? 33.969 -3.352 -15.844 1 97.5 332 LEU B N 1
ATOM 5716 C CA . LEU B 1 332 ? 35.062 -2.701 -15.156 1 97.5 332 LEU B CA 1
ATOM 5717 C C . LEU B 1 332 ? 35.688 -3.633 -14.117 1 97.5 332 LEU B C 1
ATOM 5719 O O . LEU B 1 332 ? 36.906 -3.705 -13.992 1 97.5 332 LEU B O 1
ATOM 5723 N N . ASP B 1 333 ? 34.906 -4.332 -13.391 1 96.81 333 ASP B N 1
ATOM 5724 C CA . ASP B 1 333 ? 35.406 -5.285 -12.406 1 96.81 333 ASP B CA 1
ATOM 5725 C C . ASP B 1 333 ? 36.25 -6.371 -13.062 1 96.81 333 ASP B C 1
ATOM 5727 O O . ASP B 1 333 ? 37.281 -6.766 -12.531 1 96.81 333 ASP B O 1
ATOM 5731 N N . ALA B 1 334 ? 35.75 -6.859 -14.18 1 96.5 334 ALA B N 1
ATOM 5732 C CA . ALA B 1 334 ? 36.531 -7.875 -14.914 1 96.5 334 ALA B CA 1
ATOM 5733 C C . ALA B 1 334 ? 37.875 -7.34 -15.336 1 96.5 334 ALA B C 1
ATOM 5735 O O . ALA B 1 334 ? 38.906 -8.039 -15.234 1 96.5 334 ALA B O 1
ATOM 5736 N N . ILE B 1 335 ? 37.969 -6.129 -15.773 1 96.06 335 ILE B N 1
ATOM 5737 C CA . ILE B 1 335 ? 39.219 -5.496 -16.203 1 96.06 335 ILE B CA 1
ATOM 5738 C C . ILE B 1 335 ? 40.125 -5.324 -15 1 96.06 335 ILE B C 1
ATOM 5740 O O . ILE B 1 335 ? 41.344 -5.555 -15.102 1 96.06 335 ILE B O 1
ATOM 5744 N N . LEU B 1 336 ? 39.562 -4.961 -13.883 1 95.06 336 LEU B N 1
ATOM 5745 C CA . LEU B 1 336 ? 40.375 -4.734 -12.68 1 95.06 336 LEU B CA 1
ATOM 5746 C C . LEU B 1 336 ? 40.938 -6.047 -12.156 1 95.06 336 LEU B C 1
ATOM 5748 O O . LEU B 1 336 ? 42.094 -6.09 -11.711 1 95.06 336 LEU B O 1
ATOM 5752 N N . VAL B 1 337 ? 40.125 -7.125 -12.234 1 93.06 337 VAL B N 1
ATOM 5753 C CA . VAL B 1 337 ? 40.625 -8.445 -11.859 1 93.06 337 VAL B CA 1
ATOM 5754 C C . VAL B 1 337 ? 41.812 -8.836 -12.766 1 93.06 337 VAL B C 1
ATOM 5756 O O . VAL B 1 337 ? 42.844 -9.305 -12.289 1 93.06 337 VAL B O 1
ATOM 5759 N N . ALA B 1 338 ? 41.688 -8.562 -14.031 1 91.94 338 ALA B N 1
ATOM 5760 C CA . ALA B 1 338 ? 42.719 -8.875 -15 1 91.94 338 ALA B CA 1
ATOM 5761 C C . ALA B 1 338 ? 43.969 -8.031 -14.766 1 91.94 338 ALA B C 1
ATOM 5763 O O . ALA B 1 338 ? 45.094 -8.523 -14.875 1 91.94 338 ALA B O 1
ATOM 5764 N N . ALA B 1 339 ? 43.75 -6.82 -14.422 1 89.44 339 ALA B N 1
ATOM 5765 C CA . ALA B 1 339 ? 44.875 -5.91 -14.172 1 89.44 339 ALA B CA 1
ATOM 5766 C C . ALA B 1 339 ? 45.688 -6.371 -12.969 1 89.44 339 ALA B C 1
ATOM 5768 O O . ALA B 1 339 ? 46.906 -6.32 -12.992 1 89.44 339 ALA B O 1
ATOM 5769 N N . LEU B 1 340 ? 45.062 -6.805 -12 1 87.88 340 LEU B N 1
ATOM 5770 C CA . LEU B 1 340 ? 45.75 -7.281 -10.812 1 87.88 340 LEU B CA 1
ATOM 5771 C C . LEU B 1 340 ? 46.5 -8.578 -11.109 1 87.88 340 LEU B C 1
ATOM 5773 O O . LEU B 1 340 ? 47.594 -8.812 -10.57 1 87.88 340 LEU B O 1
ATOM 5777 N N . ALA B 1 341 ? 45.906 -9.328 -12 1 85.44 341 ALA B N 1
ATOM 5778 C CA . ALA B 1 341 ? 46.469 -10.648 -12.289 1 85.44 341 ALA B CA 1
ATOM 5779 C C . ALA B 1 341 ? 47.656 -10.539 -13.234 1 85.44 341 ALA B C 1
ATOM 5781 O O . ALA B 1 341 ? 48.594 -11.336 -13.156 1 85.44 341 ALA B O 1
ATOM 5782 N N . CYS B 1 342 ? 47.625 -9.562 -14.086 1 80.19 342 CYS B N 1
ATOM 5783 C CA . CYS B 1 342 ? 48.594 -9.547 -15.172 1 80.19 342 CYS B CA 1
ATOM 5784 C C . CYS B 1 342 ? 49.75 -8.586 -14.859 1 80.19 342 CYS B C 1
ATOM 5786 O O . CYS B 1 342 ? 50.781 -8.602 -15.531 1 80.19 342 CYS B O 1
ATOM 5788 N N . VAL B 1 343 ? 49.5 -7.711 -13.898 1 69.94 343 VAL B N 1
ATOM 5789 C CA . VAL B 1 343 ? 50.594 -6.754 -13.672 1 69.94 343 VAL B CA 1
ATOM 5790 C C . VAL B 1 343 ? 51.812 -7.48 -13.141 1 69.94 343 VAL B C 1
ATOM 5792 O O . VAL B 1 343 ? 51.719 -8.281 -12.203 1 69.94 343 VAL B O 1
ATOM 5795 N N . ASP B 1 344 ? 52.938 -7.309 -13.82 1 64.19 344 ASP B N 1
ATOM 5796 C CA . ASP B 1 344 ? 54.219 -7.875 -13.461 1 64.19 344 ASP B CA 1
ATOM 5797 C C . ASP B 1 344 ? 54.625 -7.48 -12.047 1 64.19 344 ASP B C 1
ATOM 5799 O O . ASP B 1 344 ? 54.5 -6.32 -11.656 1 64.19 344 ASP B O 1
ATOM 5803 N N . ALA B 1 345 ? 54.938 -8.5 -11.203 1 59.97 345 ALA B N 1
ATOM 5804 C CA . ALA B 1 345 ? 55.312 -8.367 -9.797 1 59.97 345 ALA B CA 1
ATOM 5805 C C . ALA B 1 345 ? 56.344 -7.254 -9.602 1 59.97 345 ALA B C 1
ATOM 5807 O O . ALA B 1 345 ? 56.375 -6.605 -8.555 1 59.97 345 ALA B O 1
ATOM 5808 N N . ARG B 1 346 ? 57.156 -6.98 -10.578 1 61.19 346 ARG B N 1
ATOM 5809 C CA . ARG B 1 346 ? 58.25 -6.004 -10.422 1 61.19 346 ARG B CA 1
ATOM 5810 C C . ARG B 1 346 ? 57.688 -4.582 -10.43 1 61.19 346 ARG B C 1
ATOM 5812 O O . ARG B 1 346 ? 58.312 -3.66 -9.914 1 61.19 346 ARG B O 1
ATOM 5819 N N . HIS B 1 347 ? 56.531 -4.43 -11.031 1 63.75 347 HIS B N 1
ATOM 5820 C CA . HIS B 1 347 ? 56 -3.078 -11.188 1 63.75 347 HIS B CA 1
ATOM 5821 C C . HIS B 1 347 ? 54.781 -2.859 -10.305 1 63.75 347 HIS B C 1
ATOM 5823 O O . HIS B 1 347 ? 54.219 -1.768 -10.289 1 63.75 347 HIS B O 1
ATOM 5829 N N . ARG B 1 348 ? 54.594 -3.881 -9.516 1 70.38 348 ARG B N 1
ATOM 5830 C CA . ARG B 1 348 ? 53.406 -3.756 -8.656 1 70.38 348 ARG B CA 1
ATOM 5831 C C . ARG B 1 348 ? 53.781 -3.105 -7.328 1 70.38 348 ARG B C 1
ATOM 5833 O O . ARG B 1 348 ? 54.625 -3.613 -6.586 1 70.38 348 ARG B O 1
ATOM 5840 N N . SER B 1 349 ? 53.375 -1.862 -7.234 1 80.38 349 SER B N 1
ATOM 5841 C CA . SER B 1 349 ? 53.531 -1.227 -5.93 1 80.38 349 SER B CA 1
ATOM 5842 C C . SER B 1 349 ? 52.344 -1.532 -5.02 1 80.38 349 SER B C 1
ATOM 5844 O O . SER B 1 349 ? 51.25 -1.81 -5.496 1 80.38 349 SER B O 1
ATOM 5846 N N . THR B 1 350 ? 52.688 -1.58 -3.785 1 84 350 THR B N 1
ATOM 5847 C CA . THR B 1 350 ? 51.656 -1.778 -2.775 1 84 350 THR B CA 1
ATOM 5848 C C . THR B 1 350 ? 50.531 -0.744 -2.928 1 84 350 THR B C 1
ATOM 5850 O O . THR B 1 350 ? 49.344 -1.081 -2.855 1 84 350 THR B O 1
ATOM 5853 N N . ALA B 1 351 ? 50.906 0.446 -3.211 1 87.12 351 ALA B N 1
ATOM 5854 C CA . ALA B 1 351 ? 49.938 1.539 -3.334 1 87.12 351 ALA B CA 1
ATOM 5855 C C . ALA B 1 351 ? 49 1.318 -4.523 1 87.12 351 ALA B C 1
ATOM 5857 O O . ALA B 1 351 ? 47.781 1.524 -4.418 1 87.12 351 ALA B O 1
ATOM 5858 N N . SER B 1 352 ? 49.594 0.853 -5.594 1 87.12 352 SER B N 1
ATOM 5859 C CA . SER B 1 352 ? 48.781 0.625 -6.781 1 87.12 352 SER B CA 1
ATOM 5860 C C . SER B 1 352 ? 47.844 -0.558 -6.59 1 87.12 352 SER B C 1
ATOM 5862 O O . SER B 1 352 ? 46.688 -0.539 -7.07 1 87.12 352 SER B O 1
ATOM 5864 N N . THR B 1 353 ? 48.312 -1.557 -5.906 1 88.25 353 THR B N 1
ATOM 5865 C CA . THR B 1 353 ? 47.5 -2.732 -5.648 1 88.25 353 THR B CA 1
ATOM 5866 C C . THR B 1 353 ? 46.312 -2.377 -4.746 1 88.25 353 THR B C 1
ATOM 5868 O O . THR B 1 353 ? 45.188 -2.791 -5.008 1 88.25 353 THR B O 1
ATOM 5871 N N . VAL B 1 354 ? 46.625 -1.55 -3.758 1 91.62 354 VAL B N 1
ATOM 5872 C CA . VAL B 1 354 ? 45.562 -1.121 -2.84 1 91.62 354 VAL B CA 1
ATOM 5873 C C . VAL B 1 354 ? 44.562 -0.264 -3.588 1 91.62 354 VAL B C 1
ATOM 5875 O O . VAL B 1 354 ? 43.344 -0.455 -3.438 1 91.62 354 VAL B O 1
ATOM 5878 N N . PHE B 1 355 ? 45.031 0.548 -4.375 1 93.5 355 PHE B N 1
ATOM 5879 C CA . PHE B 1 355 ? 44.156 1.448 -5.121 1 93.5 355 PHE B CA 1
ATOM 5880 C C . PHE B 1 355 ? 43.219 0.666 -6.051 1 93.5 355 PHE B C 1
ATOM 5882 O O . PHE B 1 355 ? 42.031 0.888 -6.059 1 93.5 355 PHE B O 1
ATOM 5889 N N . VAL B 1 356 ? 43.812 -0.26 -6.789 1 93.06 356 VAL B N 1
ATOM 5890 C CA . VAL B 1 356 ? 43.031 -1.049 -7.738 1 93.06 356 VAL B CA 1
ATOM 5891 C C . VAL B 1 356 ? 42.031 -1.915 -6.984 1 93.06 356 VAL B C 1
ATOM 5893 O O . VAL B 1 356 ? 40.875 -2.08 -7.43 1 93.06 356 VAL B O 1
ATOM 5896 N N . SER B 1 357 ? 42.406 -2.395 -5.867 1 94 357 SER B N 1
ATOM 5897 C CA . SER B 1 357 ? 41.531 -3.223 -5.066 1 94 357 SER B CA 1
ATOM 5898 C C . SER B 1 357 ? 40.344 -2.414 -4.531 1 94 357 SER B C 1
ATOM 5900 O O . SER B 1 357 ? 39.219 -2.873 -4.562 1 94 357 SER B O 1
ATOM 5902 N N . LEU B 1 358 ? 40.625 -1.212 -4.066 1 96.06 358 LEU B N 1
ATOM 5903 C CA . LEU B 1 358 ? 39.562 -0.363 -3.549 1 96.06 358 LEU B CA 1
ATOM 5904 C C . LEU B 1 358 ? 38.594 0.067 -4.668 1 96.06 358 LEU B C 1
ATOM 5906 O O . LEU B 1 358 ? 37.406 0.183 -4.453 1 96.06 358 LEU B O 1
ATOM 5910 N N . LEU B 1 359 ? 39.156 0.267 -5.781 1 96.56 359 LEU B N 1
ATOM 5911 C CA . LEU B 1 359 ? 38.344 0.6 -6.941 1 96.56 359 LEU B CA 1
ATOM 5912 C C . LEU B 1 359 ? 37.438 -0.562 -7.312 1 96.56 359 LEU B C 1
ATOM 5914 O O . LEU B 1 359 ? 36.281 -0.352 -7.707 1 96.56 359 LEU B O 1
ATOM 5918 N N . MET B 1 360 ? 37.906 -1.753 -7.207 1 96.81 360 MET B N 1
ATOM 5919 C CA . MET B 1 360 ? 37.125 -2.953 -7.473 1 96.81 360 MET B CA 1
ATOM 5920 C C . MET B 1 360 ? 35.938 -3.072 -6.488 1 96.81 360 MET B C 1
ATOM 5922 O O . MET B 1 360 ? 34.812 -3.371 -6.883 1 96.81 360 MET B O 1
ATOM 5926 N N . VAL B 1 361 ? 36.281 -2.777 -5.277 1 96.81 361 VAL B N 1
ATOM 5927 C CA . VAL B 1 361 ? 35.25 -2.82 -4.246 1 96.81 361 VAL B CA 1
ATOM 5928 C C . VAL B 1 361 ? 34.188 -1.771 -4.543 1 96.81 361 VAL B C 1
ATOM 5930 O O . VAL B 1 361 ? 33 -2.068 -4.504 1 96.81 361 VAL B O 1
ATOM 5933 N N . ALA B 1 362 ? 34.594 -0.612 -4.855 1 97.19 362 ALA B N 1
ATOM 5934 C CA . ALA B 1 362 ? 33.688 0.476 -5.152 1 97.19 362 ALA B CA 1
ATOM 5935 C C . ALA B 1 362 ? 32.844 0.153 -6.383 1 97.19 362 ALA B C 1
ATOM 5937 O O . ALA B 1 362 ? 31.625 0.389 -6.387 1 97.19 362 ALA B O 1
ATOM 5938 N N . ALA B 1 363 ? 33.438 -0.38 -7.355 1 97.5 363 ALA B N 1
ATOM 5939 C CA . ALA B 1 363 ? 32.75 -0.744 -8.586 1 97.5 363 ALA B CA 1
ATOM 5940 C C . ALA B 1 363 ? 31.719 -1.845 -8.32 1 97.5 363 ALA B C 1
ATOM 5942 O O . ALA B 1 363 ? 30.609 -1.817 -8.875 1 97.5 363 ALA B O 1
ATOM 5943 N N . THR B 1 364 ? 32.125 -2.777 -7.535 1 97.38 364 THR B N 1
ATOM 5944 C CA . THR B 1 364 ? 31.203 -3.869 -7.211 1 97.38 364 THR B CA 1
ATOM 5945 C C . THR B 1 364 ? 30 -3.354 -6.426 1 97.38 364 THR B C 1
ATOM 5947 O O . THR B 1 364 ? 28.859 -3.771 -6.672 1 97.38 364 THR B O 1
ATOM 5950 N N . TRP B 1 365 ? 30.297 -2.5 -5.496 1 96.06 365 TRP B N 1
ATOM 5951 C CA . TRP B 1 365 ? 29.219 -1.895 -4.723 1 96.06 365 TRP B CA 1
ATOM 5952 C C . TRP B 1 365 ? 28.25 -1.145 -5.633 1 96.06 365 TRP B C 1
ATOM 5954 O O . TRP B 1 365 ? 27.047 -1.343 -5.555 1 96.06 365 TRP B O 1
ATOM 5964 N N . ALA B 1 366 ? 28.75 -0.345 -6.438 1 96.19 366 ALA B N 1
ATOM 5965 C CA . ALA B 1 366 ? 27.938 0.435 -7.367 1 96.19 366 ALA B CA 1
ATOM 5966 C C . ALA B 1 366 ? 27.203 -0.473 -8.344 1 96.19 366 ALA B C 1
ATOM 5968 O O . ALA B 1 366 ? 26.047 -0.229 -8.672 1 96.19 366 ALA B O 1
ATOM 5969 N N . GLY B 1 367 ? 27.891 -1.474 -8.805 1 96.31 367 GLY B N 1
ATOM 5970 C CA . GLY B 1 367 ? 27.281 -2.426 -9.703 1 96.31 367 GLY B CA 1
ATOM 5971 C C . GLY B 1 367 ? 26.109 -3.178 -9.078 1 96.31 367 GLY B C 1
ATOM 5972 O O . GLY B 1 367 ? 25.078 -3.359 -9.703 1 96.31 367 GLY B O 1
ATOM 5973 N N . THR B 1 368 ? 26.328 -3.602 -7.844 1 94.56 368 THR B N 1
ATOM 5974 C CA . THR B 1 368 ? 25.25 -4.277 -7.113 1 94.56 368 THR B CA 1
ATOM 5975 C C . THR B 1 368 ? 24.031 -3.371 -6.969 1 94.56 368 THR B C 1
ATOM 5977 O O . THR B 1 368 ? 22.906 -3.801 -7.203 1 94.56 368 THR B O 1
ATOM 5980 N N . THR B 1 369 ? 24.234 -2.176 -6.637 1 93.69 369 THR B N 1
ATOM 5981 C CA . THR B 1 369 ? 23.156 -1.195 -6.484 1 93.69 369 THR B CA 1
ATOM 5982 C C . THR B 1 369 ? 22.453 -0.957 -7.812 1 93.69 369 THR B C 1
ATOM 5984 O O . THR B 1 369 ? 21.219 -0.91 -7.867 1 93.69 369 THR B O 1
ATOM 5987 N N . ALA B 1 370 ? 23.25 -0.877 -8.844 1 94.62 370 ALA B N 1
ATOM 5988 C CA . ALA B 1 370 ? 22.672 -0.664 -10.172 1 94.62 370 ALA B CA 1
ATOM 5989 C C . ALA B 1 370 ? 21.844 -1.862 -10.609 1 94.62 370 ALA B C 1
ATOM 5991 O O . ALA B 1 370 ? 20.812 -1.7 -11.273 1 94.62 370 ALA B O 1
ATOM 5992 N N . LEU B 1 371 ? 22.297 -3.016 -10.289 1 93.88 371 LEU B N 1
ATOM 5993 C CA . LEU B 1 371 ? 21.531 -4.223 -10.602 1 93.88 371 LEU B CA 1
ATOM 5994 C C . LEU B 1 371 ? 20.172 -4.203 -9.922 1 93.88 371 LEU B C 1
ATOM 5996 O O . LEU B 1 371 ? 19.141 -4.426 -10.562 1 93.88 371 LEU B O 1
ATOM 6000 N N . TYR B 1 372 ? 20.172 -3.902 -8.648 1 90.62 372 TYR B N 1
ATOM 6001 C CA . TYR B 1 372 ? 18.922 -3.859 -7.902 1 90.62 372 TYR B CA 1
ATOM 6002 C C . TYR B 1 372 ? 18.016 -2.742 -8.414 1 90.62 372 TYR B C 1
ATOM 6004 O O . TYR B 1 372 ? 16.812 -2.92 -8.531 1 90.62 372 TYR B O 1
ATOM 6012 N N . SER B 1 373 ? 18.562 -1.638 -8.727 1 91.31 373 SER B N 1
ATOM 6013 C CA . SER B 1 373 ? 17.781 -0.516 -9.25 1 91.31 373 SER B CA 1
ATOM 6014 C C . SER B 1 373 ? 17.234 -0.819 -10.641 1 91.31 373 SER B C 1
ATOM 6016 O O . SER B 1 373 ? 16.109 -0.448 -10.969 1 91.31 373 SER B O 1
ATOM 6018 N N . GLY B 1 374 ? 18.016 -1.492 -11.453 1 91.88 374 GLY B N 1
ATOM 6019 C CA . GLY B 1 374 ? 17.641 -1.754 -12.836 1 91.88 374 GLY B CA 1
ATOM 6020 C C . GLY B 1 374 ? 16.672 -2.91 -12.984 1 91.88 374 GLY B C 1
ATOM 6021 O O . GLY B 1 374 ? 15.867 -2.939 -13.922 1 91.88 374 GLY B O 1
ATOM 6022 N N . VAL B 1 375 ? 16.719 -3.842 -12.109 1 91.31 375 VAL B N 1
ATOM 6023 C CA . VAL B 1 375 ? 15.906 -5.035 -12.297 1 91.31 375 VAL B CA 1
ATOM 6024 C C . VAL B 1 375 ? 14.719 -5.004 -11.328 1 91.31 375 VAL B C 1
ATOM 6026 O O . VAL B 1 375 ? 13.562 -5.051 -11.758 1 91.31 375 VAL B O 1
ATOM 6029 N N . VAL B 1 376 ? 14.969 -4.805 -10.055 1 88.81 376 VAL B N 1
ATOM 6030 C CA . VAL B 1 376 ? 13.906 -4.902 -9.062 1 88.81 376 VAL B CA 1
ATOM 6031 C C . VAL B 1 376 ? 13.109 -3.598 -9.031 1 88.81 376 VAL B C 1
ATOM 6033 O O . VAL B 1 376 ? 11.93 -3.572 -9.391 1 88.81 376 VAL B O 1
ATOM 6036 N N . TRP B 1 377 ? 13.781 -2.498 -8.742 1 89.62 377 TRP B N 1
ATOM 6037 C CA . TRP B 1 377 ? 13.07 -1.228 -8.609 1 89.62 377 TRP B CA 1
ATOM 6038 C C . TRP B 1 377 ? 12.516 -0.774 -9.953 1 89.62 377 TRP B C 1
ATOM 6040 O O . TRP B 1 377 ? 11.391 -0.267 -10.031 1 89.62 377 TRP B O 1
ATOM 6050 N N . GLY B 1 378 ? 13.359 -0.946 -10.992 1 92.38 378 GLY B N 1
ATOM 6051 C CA . GLY B 1 378 ? 12.906 -0.522 -12.305 1 92.38 378 GLY B CA 1
ATOM 6052 C C . GLY B 1 378 ? 11.617 -1.194 -12.734 1 92.38 378 GLY B C 1
ATOM 6053 O O . GLY B 1 378 ? 10.695 -0.53 -13.211 1 92.38 378 GLY B O 1
ATOM 6054 N N . GLU B 1 379 ? 11.57 -2.496 -12.539 1 92.88 379 GLU B N 1
ATOM 6055 C CA . GLU B 1 379 ? 10.352 -3.223 -12.891 1 92.88 379 GLU B CA 1
ATOM 6056 C C . GLU B 1 379 ? 9.188 -2.814 -11.992 1 92.88 379 GLU B C 1
ATOM 6058 O O . GLU B 1 379 ? 8.062 -2.652 -12.461 1 92.88 379 GLU B O 1
ATOM 6063 N N . TRP B 1 380 ? 9.445 -2.666 -10.75 1 91.19 380 TRP B N 1
ATOM 6064 C CA . TRP B 1 380 ? 8.445 -2.256 -9.781 1 91.19 380 TRP B CA 1
ATOM 6065 C C . TRP B 1 380 ? 7.855 -0.894 -10.141 1 91.19 380 TRP B C 1
ATOM 6067 O O . TRP B 1 380 ? 6.637 -0.71 -10.125 1 91.19 380 TRP B O 1
ATOM 6077 N N . HIS B 1 381 ? 8.727 -0 -10.492 1 93 381 HIS B N 1
ATOM 6078 C CA . HIS B 1 381 ? 8.328 1.355 -10.859 1 93 381 HIS B CA 1
ATOM 6079 C C . HIS B 1 381 ? 7.465 1.359 -12.109 1 93 381 HIS B C 1
ATOM 6081 O O . HIS B 1 381 ? 6.418 2.008 -12.148 1 93 381 HIS B O 1
ATOM 6087 N N . LYS B 1 382 ? 7.867 0.677 -13.102 1 94.94 382 LYS B N 1
ATOM 6088 C CA . LYS B 1 382 ? 7.121 0.58 -14.352 1 94.94 382 LYS B CA 1
ATOM 6089 C C . LYS B 1 382 ? 5.746 -0.041 -14.125 1 94.94 382 LYS B C 1
ATOM 6091 O O . LYS B 1 382 ? 4.738 0.477 -14.609 1 94.94 382 LYS B O 1
ATOM 6096 N N . ARG B 1 383 ? 5.707 -1.069 -13.383 1 94.5 383 ARG B N 1
ATOM 6097 C CA . ARG B 1 383 ? 4.465 -1.792 -13.141 1 94.5 383 ARG B CA 1
ATOM 6098 C C . ARG B 1 383 ? 3.498 -0.958 -12.305 1 94.5 383 ARG B C 1
ATOM 6100 O O . ARG B 1 383 ? 2.287 -0.994 -12.523 1 94.5 383 ARG B O 1
ATOM 6107 N N . ALA B 1 384 ? 4.031 -0.228 -11.344 1 94.94 384 ALA B N 1
ATOM 6108 C CA . ALA B 1 384 ? 3.182 0.661 -10.547 1 94.94 384 ALA B CA 1
ATOM 6109 C C . ALA B 1 384 ? 2.543 1.733 -11.43 1 94.94 384 ALA B C 1
ATOM 6111 O O . ALA B 1 384 ? 1.349 2.014 -11.305 1 94.94 384 ALA B O 1
ATOM 6112 N N . LEU B 1 385 ? 3.35 2.293 -12.305 1 96.75 385 LEU B N 1
ATOM 6113 C CA . LEU B 1 385 ? 2.824 3.309 -13.211 1 96.75 385 LEU B CA 1
ATOM 6114 C C . LEU B 1 385 ? 1.744 2.725 -14.117 1 96.75 385 LEU B C 1
ATOM 6116 O O . LEU B 1 385 ? 0.691 3.336 -14.305 1 96.75 385 LEU B O 1
ATOM 6120 N N . ARG B 1 386 ? 1.992 1.584 -14.633 1 96.81 386 ARG B N 1
ATOM 6121 C CA . ARG B 1 386 ? 1.005 0.926 -15.484 1 96.81 386 ARG B CA 1
ATOM 6122 C C . ARG B 1 386 ? -0.278 0.639 -14.711 1 96.81 386 ARG B C 1
ATOM 6124 O O . ARG B 1 386 ? -1.379 0.795 -15.242 1 96.81 386 ARG B O 1
ATOM 6131 N N . ALA B 1 387 ? -0.131 0.183 -13.492 1 96.94 387 ALA B N 1
ATOM 6132 C CA . ALA B 1 387 ? -1.3 -0.092 -12.664 1 96.94 387 ALA B CA 1
ATOM 6133 C C . ALA B 1 387 ? -2.146 1.164 -12.477 1 96.94 387 ALA B C 1
ATOM 6135 O O . ALA B 1 387 ? -3.375 1.111 -12.562 1 96.94 387 ALA B O 1
ATOM 6136 N N . PHE B 1 388 ? -1.497 2.271 -12.203 1 97.75 388 PHE B N 1
ATOM 6137 C CA . PHE B 1 388 ? -2.219 3.529 -12.055 1 97.75 388 PHE B CA 1
ATOM 6138 C C . PHE B 1 388 ? -2.953 3.887 -13.344 1 97.75 388 PHE B C 1
ATOM 6140 O O . PHE B 1 388 ? -4.105 4.324 -13.305 1 97.75 388 PHE B O 1
ATOM 6147 N N . ILE B 1 389 ? -2.246 3.756 -14.438 1 97.75 389 ILE B N 1
ATOM 6148 C CA . ILE B 1 389 ? -2.846 4.07 -15.727 1 97.75 389 ILE B CA 1
ATOM 6149 C C . ILE B 1 389 ? -4.086 3.205 -15.945 1 97.75 389 ILE B C 1
ATOM 6151 O O . ILE B 1 389 ? -5.141 3.709 -16.328 1 97.75 389 ILE B O 1
ATOM 6155 N N . ASP B 1 390 ? -4.016 1.893 -15.648 1 96.81 390 ASP B N 1
ATOM 6156 C CA . ASP B 1 390 ? -5.148 0.982 -15.789 1 96.81 390 ASP B CA 1
ATOM 6157 C C . ASP B 1 390 ? -6.305 1.399 -14.883 1 96.81 390 ASP B C 1
ATOM 6159 O O . ASP B 1 390 ? -7.465 1.373 -15.297 1 96.81 390 ASP B O 1
ATOM 6163 N N . GLU B 1 391 ? -6.008 1.746 -13.695 1 97.94 391 GLU B N 1
ATOM 6164 C CA . GLU B 1 391 ? -7.023 2.158 -12.727 1 97.94 391 GLU B CA 1
ATOM 6165 C C . GLU B 1 391 ? -7.742 3.422 -13.188 1 97.94 391 GLU B C 1
ATOM 6167 O O . GLU B 1 391 ? -8.977 3.484 -13.172 1 97.94 391 GLU B O 1
ATOM 6172 N N . ILE B 1 392 ? -6.949 4.379 -13.609 1 97.94 392 ILE B N 1
ATOM 6173 C CA . ILE B 1 392 ? -7.508 5.66 -14.016 1 97.94 392 ILE B CA 1
ATOM 6174 C C . ILE B 1 392 ? -8.305 5.488 -15.312 1 97.94 392 ILE B C 1
ATOM 6176 O O . ILE B 1 392 ? -9.398 6.047 -15.453 1 97.94 392 ILE B O 1
ATOM 6180 N N . GLU B 1 393 ? -7.801 4.707 -16.25 1 97.06 393 GLU B N 1
ATOM 6181 C CA . GLU B 1 393 ? -8.523 4.441 -17.5 1 97.06 393 GLU B CA 1
ATOM 6182 C C . GLU B 1 393 ? -9.859 3.75 -17.219 1 97.06 393 GLU B C 1
ATOM 6184 O O . GLU B 1 393 ? -10.867 4.062 -17.859 1 97.06 393 GLU B O 1
ATOM 6189 N N . THR B 1 394 ? -9.867 2.809 -16.328 1 96.62 394 THR B N 1
ATOM 6190 C CA . THR B 1 394 ? -11.086 2.092 -15.984 1 96.62 394 THR B CA 1
ATOM 6191 C C . THR B 1 394 ? -12.125 3.043 -15.383 1 96.62 394 THR B C 1
ATOM 6193 O O . THR B 1 394 ? -13.289 3.025 -15.781 1 96.62 394 THR B O 1
ATOM 6196 N N . GLU B 1 395 ? -11.68 3.883 -14.5 1 95.38 395 GLU B N 1
ATOM 6197 C CA . GLU B 1 395 ? -12.586 4.824 -13.852 1 95.38 395 GLU B CA 1
ATOM 6198 C C . GLU B 1 395 ? -13.094 5.871 -14.836 1 95.38 395 GLU B C 1
ATOM 6200 O O . GLU B 1 395 ? -14.227 6.348 -14.719 1 95.38 395 GLU B O 1
ATOM 6205 N N . ALA B 1 396 ? -12.203 6.223 -15.758 1 94.94 396 ALA B N 1
ATOM 6206 C CA . ALA B 1 396 ? -12.578 7.227 -16.75 1 94.94 396 ALA B CA 1
ATOM 6207 C C . ALA B 1 396 ? -13.469 6.625 -17.844 1 94.94 396 ALA B C 1
ATOM 6209 O O . ALA B 1 396 ? -13.977 7.34 -18.703 1 94.94 396 ALA B O 1
ATOM 6210 N N . GLY B 1 397 ? -13.719 5.34 -17.781 1 90.62 397 GLY B N 1
ATOM 6211 C CA . GLY B 1 397 ? -14.555 4.672 -18.766 1 90.62 397 GLY B CA 1
ATOM 6212 C C . GLY B 1 397 ? -13.898 4.547 -20.125 1 90.62 397 GLY B C 1
ATOM 6213 O O . GLY B 1 397 ? -14.578 4.527 -21.156 1 90.62 397 GLY B O 1
ATOM 6214 N N . ILE B 1 398 ? -12.648 4.727 -20.234 1 78.94 398 ILE B N 1
ATOM 6215 C CA . ILE B 1 398 ? -11.898 4.66 -21.484 1 78.94 398 ILE B CA 1
ATOM 6216 C C . ILE B 1 398 ? -11.477 3.217 -21.766 1 78.94 398 ILE B C 1
ATOM 6218 O O . ILE B 1 398 ? -10.297 2.932 -21.938 1 78.94 398 ILE B O 1
ATOM 6222 N N . ASP B 1 399 ? -12.211 2.303 -21.484 1 62.09 399 ASP B N 1
ATOM 6223 C CA . ASP B 1 399 ? -11.805 0.908 -21.625 1 62.09 399 ASP B CA 1
ATOM 6224 C C . ASP B 1 399 ? -11.297 0.62 -23.031 1 62.09 399 ASP B C 1
ATOM 6226 O O . ASP B 1 399 ? -12.016 0.838 -24.016 1 62.09 399 ASP B O 1
ATOM 6230 N N . LYS B 1 400 ? -9.945 0.669 -23.344 1 50.78 400 LYS B N 1
ATOM 6231 C CA . LYS B 1 400 ? -9.344 0.35 -24.641 1 50.78 400 LYS B CA 1
ATOM 6232 C C . LYS B 1 400 ? -9.812 -1.016 -25.141 1 50.78 400 LYS B C 1
ATOM 6234 O O . LYS B 1 400 ? -9.703 -1.318 -26.328 1 50.78 400 LYS B O 1
ATOM 6239 N N . TRP B 1 401 ? -9.797 -2.1 -24.312 1 43.06 401 TRP B N 1
ATOM 6240 C CA . TRP B 1 401 ? -9.734 -3.41 -24.953 1 43.06 401 TRP B CA 1
ATOM 6241 C C . TRP B 1 401 ? -10.969 -3.65 -25.812 1 43.06 401 TRP B C 1
ATOM 6243 O O . TRP B 1 401 ? -11.141 -4.738 -26.359 1 43.06 401 TRP B O 1
ATOM 6253 N N . TYR B 1 402 ? -12.047 -2.936 -25.625 1 35.84 402 TYR B N 1
ATOM 6254 C CA . TYR B 1 402 ? -13.07 -3.316 -26.594 1 35.84 402 TYR B CA 1
ATOM 6255 C C . TYR B 1 402 ? -12.68 -2.869 -28 1 35.84 402 TYR B C 1
ATOM 6257 O O . TYR B 1 402 ? -13.289 -3.291 -28.984 1 35.84 402 TYR B O 1
ATOM 6265 N N . HIS B 1 403 ? -12.031 -1.728 -28.203 1 29.78 403 HIS B N 1
ATOM 6266 C CA . HIS B 1 403 ? -11.93 -1.567 -29.641 1 29.78 403 HIS B CA 1
ATOM 6267 C C . HIS B 1 403 ? -10.703 -2.295 -30.188 1 29.78 403 HIS B C 1
ATOM 6269 O O . HIS B 1 403 ? -9.633 -2.27 -29.578 1 29.78 403 HIS B O 1
#

Sequence (806 aa):
MEVLTLNCWGLKYLSKAREQRLRAIADRIADTHHDIVTLQEIWVESQDWQYMRAVCADRYPHGRFFLTGAFGSGLAVLSRHPIVSMDTHMFRLTGTPVFVHQGDWIAGKGCGRVTIAHPALGLVDVHTAHFTALGSQMGPEIQRAFRTTEAYELAQRCAASAHAGRHVLCTGDFNSLPTSLCMSLLYSVGGMHDALTHLRSGDGQADITCDSPRNTWTHGKKLEPWAVQQGGKRLDYILYRGPSSLPNRLTCTSHKVTFTELMPDLHVSYSDHFGIVATFDIQAEGSAPRGAKCESRIDVLQRALLPLREALRGAVTMQKRHLAVFLTLLGLDAILVAALACVDARHRSTASTVFVSLLMVAATWAGTTALYSGVVWGEWHKRALRAFIDEIETEAGIDKWYHMEVLTLNCWGLKYLSKAREQRLRAIADRIADTHHDIVTLQEIWVESQDWQYMRAVCADRYPHGRFFLTGAFGSGLAVLSRHPIVSMDTHMFRLTGTPVFVHQGDWIAGKGCGRVTIAHPALGLVDVHTAHFTALGSQMGPEIQRAFRTTEAYELAQRCAASAHAGRHVLCTGDFNSLPTSLCMSLLYSVGGMHDALTHLRSGDGQADITCDSPRNTWTHGKKLEPWAVQQGGKRLDYILYRGPSSLPNRLTCTSHKVTFTELMPDLHVSYSDHFGIVATFDIQAEGSAPRGAKCESRIDVLQRALLPLREALRGAVTMQKRHLAVFLTLLGLDAILVAALACVDARHRSTASTVFVSLLMVAATWAGTTALYSGVVWGEWHKRALRAFIDEIETEAGIDKWYH

InterPro domains:
  IPR005135 Endonuclease/exonuclease/phosphatase [PF03372] (4-273)
  IPR036691 Endonuclease/exonuclease/phosphatase superfamily [G3DSA:3.60.10.10] (1-281)
  IPR036691 Endonuclease/exonuclease/phosphatase superfamily [SSF56219] (1-281)
  IPR038772 Sphingomyelinase C/Sphingomyelin phosphodiesterase 2-like [PTHR16320] (2-241)

Organism: Malassezia restricta (strain ATCC 96810 / NBRC 103918 / CBS 7877) (NCBI:txid425264)

Foldseek 3Di:
DKEKEDEQQQDPPPDPPNLVLLLLVLQVLLPDQGFKYKYWPLQPCVRSVVSSCVSNCVRFVDKDFEAFAQRAGGIMMTGNFDWDDKDWFFQLDFDAPVPVVQVRVRHRWTKMWTWGQDPPFGTAIEMEGAFRLFADQPDDCLRVLRLLSRLLVVLVVLQVCLQVFHKYKYWYFSNYACPDLSVLNNCASNVKAFLVQLAPPDDPPDLAWALAPLAPVNPPDDDDPVQVVSRHGNGITIIIAGHPVFAAQKHWDDKDWAQSAADPPPRGGSHNTTMMMIDIDGHPHGDHRPGPDGDHNLVSLVVSLVSLVVNLVVLLVVLVVLVVLLVVLVVVLVVLVVCLVPPDPVPDDPVNNVVSVVSSVVSVVSNVVSVCSNPPVSVSVNVVSVVSSVVSCVVSVVPPVVD/DKEKEDEQQQDPPPDPPNLVLLLLVLQVLLPDQGFKYKYWPLQPCVRSVVNSCVSNCVRFVDKDFEAFAQRAGGIMMTGNFDWDDKDWFFQLDFDAPVPVVQVRVRHRWTKMWTWGQDPPFGTAIEMEGAFRLFADQPDDCLRVLRLLSRLLVVLVVLQVCLQVFHKYKYWYFSNYACPDLSVLNNCASNVKFFLVQLAPPDDPLDQAWALAPLAPVNPPDDDDPVQVVNRHGDGITIIIAGHPVFAAQKHWDDKDWAQSAADPPPRGGSHNTTMMMIDIDGHPHGDHRPGPDGDHNLVSLVVSLVSLVVNLVVLLVVLVVLVVLLVVLVVVLVVLVVCLVPPDPVPDDPVVNVVSVVSSVVSVVSNVVSVCSNPPVSVSVNVVSVVSSVVSCVVSVVPPVVD

pLDDT: mean 90.99, std 11.21, range [29.78, 98.94]

Nearest PDB structures (foldseek):
  8j2f-assembly1_B  TM=8.514E-01  e=4.333E-31  Homo sapiens
  5bw9-assembly1_G  TM=5.717E-01  e=2.961E+00  Saccharomyces cerevisiae S288C
  3q0k-assembly1_A  TM=6.099E-01  e=6.587E+00  Homo sapiens
  8j2f-assembly1_B  TM=8.519E-01  e=3.070E-31  Homo sapiens
  5bw9-assembly1_G  TM=5.708E-01  e=2.521E+00  Saccharomyces cerevisiae S288C

Radius of gyration: 28.19 Å; Cα contacts (8 Å, |Δi|>4): 1779; chains: 2; bounding box: 94×77×61 Å

=== Feature glossary ===
Key to the feature types in this record:

— What the protein is —

Primary structure: the covalent order of the twenty standard amino acids along the backbone. Two proteins with the same sequence will (almost always) fold to the same structure; two with 30% identity often share a fold but not the details.

Database cross-references. InterPro integrates a dozen domain/family signature databases into unified entries with residue-range hits. GO terms attach function/process/location labels with evidence codes. CATH codes position the fold in a four-level structural taxonomy. Organism is the NCBI-taxonomy species name.

— Where its atoms are —

The mmCIF block holds the 3D Cartesian coordinates of each backbone atom (N, Cα, C, O) in ångströms. mmCIF is the PDB's canonical archive format — a tagged-loop text representation of the atomic model.

Six rendered views show the 3D structure from the faces of a cube — i.e. along ±x, ±y, ±z. Rendering representation is drawn randomly per protein from cartoon (secondary-structure ribbons), sticks (backbone bonds), or molecular surface; coloring is either N→C rainbow (blue at the N-terminus through red at the C-terminus) or one color per chain.

— Local backbone conformation —

DSSP 8-state secondary structure assigns each residue one of H (α-helix), G (3₁₀-helix), I (π-helix), E (extended β-strand), B (isolated β-bridge), T (hydrogen-bonded turn), S (bend), or '-' (coil). The assignment is computed from backbone hydrogen-bond geometry via the Kabsch–Sander algorithm.

P-SEA three-state annotation labels each residue as helix, strand, or coil based purely on the geometry of the Cα trace. It serves as a fallback when the full backbone (and thus DSSP) is unavailable.

The φ/ψ torsion pair specifies the backbone conformation at each residue. φ rotates about the N–Cα bond, ψ about the Cα–C bond. Steric clashes forbid most of the (φ, ψ) plane — the allowed regions (α-helix basin, β-sheet basin, left-handed helix) are the Ramachandran-allowed regions.

— Global shape and packing —

The geometric summary reports three shape descriptors. Rg (radius of gyration) measures how spread out the Cα atoms are about their centre of mass; compact globular proteins have small Rg, elongated or unfolded ones large. Cα contacts (<8 Å, |i−j|>4) count long-range residue pairs in spatial proximity — high for tightly packed folds, near zero for rods or random coil. The bounding-box extents give the protein's footprint along x, y, z in Å.

Accessible surface area quantifies burial. A residue with SASA near zero is packed into the hydrophobic core; one with SASA >100 Å² sits on the surface. Computed here via the Shrake–Rupley numerical algorithm with a 1.4 Å probe.

Plot images: a contact map (which residues are close in 3D, as an N×N binary image), a Ramachandran scatter (backbone torsion angles, revealing secondary-structure composition at a glance), and — for AlphaFold structures — a PAE heatmap (pairwise prediction confidence).

— Structural neighborhood —

The Foldseek 3Di string encodes local tertiary geometry as a 20-letter alphabet — one character per residue — derived from the relative positions of nearby Cα atoms. Unlike the amino-acid sequence, 3Di is a direct function of the 3D structure, so two proteins with the same fold have similar 3Di strings even at low sequence identity.

Nearest PDB neighbors are the top structural matches found by Foldseek when searching this structure against the entire Protein Data Bank. Each hit reports a TM-score (0 to 1; >0.5 almost always implies the same fold) and an E-value. These are *structural* homologs — they may share no detectable sequence similarity.

— Confidence and disorder —

For AlphaFold models, the B-factor field carries pLDDT — the model's own estimate of local accuracy on a 0–100 scale. Regions with pLDDT<50 should be treated as essentially unmodeled; they often correspond to intrinsically disordered segments.

B-factor (Debye–Waller factor) reflects atomic displacement in the crystal lattice. It is an experimental observable (units Å²), not a prediction; low values mean the atom is pinned down, high values mean it moves or is heterogeneous across the crystal.

Predicted aligned error is AlphaFold's pairwise confidence. Unlike pLDDT (per-residue), PAE is per-residue-pair and captures whether two parts of the structure are correctly placed relative to each other. Units are ångströms of expected positional error.